Protein 1H4P (pdb70)

Organism: Saccharomyces cerevisiae (strain ATCC 204508 / S288c) (NCBI:txid559292)

Structure (mmCIF, N/CA/C/O backbone):
data_1H4P
#
_entry.id   1H4P
#
_cell.length_a   102.597
_cell.length_b   102.597
_cell.length_c   203.662
_cell.angle_alpha   90.00
_cell.angle_beta   90.00
_cell.angle_gamma   90.00
#
_symmetry.space_group_name_H-M   'P 41 21 2'
#
loop_
_entity.id
_entity.type
_entity.pdbx_description
1 polymer 'GLUCAN 1,3-BETA-GLUCOSIDASE I/II'
2 branched beta-D-mannopyranose-(1-2)-alpha-D-mannopyranose-(1-3)-[alpha-D-mannopyranose-(1-2)-beta-D-mannopyranose-(1-6)]alpha-D-mannopyranose-(1-6)-[beta-D-mannopyranose-(1-2)-beta-D-mannopyranose-(1-3)]beta-D-mannopyranose-(1-4)-2-acetamido-2-deoxy-beta-D-glucopyranose-(1-4)-2-acetamido-2-deoxy-beta-D-glucopyranose
3 branched beta-D-mannopyranose-(1-3)-[beta-D-mannopyranose-(1-6)]beta-D-mannopyranose-(1-4)-2-acetamido-2-deoxy-beta-D-glucopyranose-(1-4)-2-acetamido-2-deoxy-beta-D-glucopyranose
4 branched beta-D-mannopyranose-(1-2)-beta-D-mannopyranose-(1-3)-[beta-D-mannopyranose-(1-3)-[beta-D-mannopyranose-(1-6)]beta-D-mannopyranose-(1-6)]alpha-D-mannopyranose-(1-4)-2-acetamido-2-deoxy-beta-D-glucopyranose-(1-4)-2-acetamido-2-deoxy-beta-D-glucopyranose
5 branched 2-acetamido-2-deoxy-beta-D-glucopyranose-(1-4)-2-acetamido-2-deoxy-beta-D-glucopyranose
6 non-polymer GLYCEROL
7 water water
#
loop_
_atom_site.group_PDB
_atom_site.id
_atom_site.type_symbol
_atom_site.label_atom_id
_atom_site.label_alt_id
_atom_site.label_comp_id
_atom_site.label_asym_id
_atom_site.label_entity_id
_atom_site.label_seq_id
_atom_site.pdbx_PDB_ins_code
_atom_site.Cartn_x
_atom_site.Cartn_y
_atom_site.Cartn_z
_atom_site.occupancy
_atom_site.B_iso_or_equiv
_atom_site.auth_seq_id
_atom_site.auth_comp_id
_atom_site.auth_asym_id
_atom_site.auth_atom_id
_atom_site.pdbx_PDB_model_num
ATOM 1 N N . TYR A 1 1 ? 75.932 -9.527 -84.924 1.00 21.62 41 TYR A N 1
ATOM 2 C CA . TYR A 1 1 ? 76.530 -9.413 -83.562 1.00 21.63 41 TYR A CA 1
ATOM 3 C C . TYR A 1 1 ? 78.018 -9.073 -83.634 1.00 22.46 41 TYR A C 1
ATOM 4 O O . TYR A 1 1 ? 78.697 -9.392 -84.614 1.00 21.71 41 TYR A O 1
ATOM 13 N N . TYR A 1 2 ? 78.505 -8.410 -82.589 1.00 21.99 42 TYR A N 1
ATOM 14 C CA . TYR A 1 2 ? 79.911 -8.044 -82.455 1.00 22.48 42 TYR A CA 1
ATOM 15 C C . TYR A 1 2 ? 80.184 -7.908 -80.960 1.00 22.09 42 TYR A C 1
ATOM 16 O O . TYR A 1 2 ? 79.429 -7.251 -80.247 1.00 23.48 42 TYR A O 1
ATOM 25 N N . ASP A 1 3 ? 81.257 -8.533 -80.493 1.00 22.72 43 ASP A N 1
ATOM 26 C CA . ASP A 1 3 ? 81.629 -8.484 -79.079 1.00 23.64 43 ASP A CA 1
ATOM 27 C C . ASP A 1 3 ? 82.626 -7.343 -78.902 1.00 23.18 43 ASP A C 1
ATOM 28 O O . ASP A 1 3 ? 83.821 -7.514 -79.150 1.00 22.53 43 ASP A O 1
ATOM 33 N N . TYR A 1 4 ? 82.141 -6.182 -78.469 1.00 22.88 44 TYR A N 1
ATOM 34 C CA . TYR A 1 4 ? 83.019 -5.027 -78.312 1.00 22.56 44 TYR A CA 1
ATOM 35 C C . TYR A 1 4 ? 84.122 -5.143 -77.269 1.00 23.18 44 TYR A C 1
ATOM 36 O O . TYR A 1 4 ? 85.080 -4.370 -77.299 1.00 22.90 44 TYR A O 1
ATOM 45 N N . ASP A 1 5 ? 84.008 -6.097 -76.350 1.00 23.16 45 ASP A N 1
ATOM 46 C CA . ASP A 1 5 ? 85.062 -6.285 -75.358 1.00 24.66 45 ASP A CA 1
ATOM 47 C C . ASP A 1 5 ? 86.059 -7.340 -75.841 1.00 24.60 45 ASP A C 1
ATOM 48 O O . ASP A 1 5 ? 87.151 -7.479 -75.292 1.00 27.19 45 ASP A O 1
ATOM 53 N N . HIS A 1 6 ? 85.673 -8.084 -76.873 1.00 25.20 46 HIS A N 1
ATOM 54 C CA . HIS A 1 6 ? 86.536 -9.107 -77.464 1.00 26.42 46 HIS A CA 1
ATOM 55 C C . HIS A 1 6 ? 86.156 -9.193 -78.933 1.00 25.95 46 HIS A C 1
ATOM 56 O O . HIS A 1 6 ? 85.652 -10.217 -79.391 1.00 25.44 46 HIS A O 1
ATOM 63 N N . GLY A 1 7 ? 86.404 -8.106 -79.660 1.00 25.32 47 GLY A N 1
ATOM 64 C CA . GLY A 1 7 ? 86.046 -8.028 -81.067 1.00 24.51 47 GLY A CA 1
ATOM 65 C C . GLY A 1 7 ? 86.772 -8.918 -82.056 1.00 24.23 47 GLY A C 1
ATOM 66 O O . GLY A 1 7 ? 87.979 -9.130 -81.953 1.00 24.84 47 GLY A O 1
ATOM 67 N N . SER A 1 8 ? 86.029 -9.420 -83.037 1.00 23.75 48 SER A N 1
ATOM 68 C CA . SER A 1 8 ? 86.603 -10.292 -84.053 1.00 24.61 48 SER A CA 1
ATOM 69 C C . SER A 1 8 ? 87.667 -9.579 -84.890 1.00 25.27 48 SER A C 1
ATOM 70 O O . SER A 1 8 ? 88.430 -10.226 -85.606 1.00 24.17 48 SER A O 1
ATOM 73 N N . LEU A 1 9 ? 87.724 -8.251 -84.800 1.00 23.60 49 LEU A N 1
ATOM 74 C CA . LEU A 1 9 ? 88.727 -7.493 -85.547 1.00 22.73 49 LEU A CA 1
ATOM 75 C C . LEU A 1 9 ? 90.114 -7.746 -84.964 1.00 23.53 49 LEU A C 1
ATOM 76 O O . LEU A 1 9 ? 91.126 -7.482 -85.612 1.00 23.88 49 LEU A O 1
ATOM 81 N N . GLY A 1 10 ? 90.159 -8.256 -83.736 1.00 23.41 50 GLY A N 1
ATOM 82 C CA . GLY A 1 10 ? 91.432 -8.533 -83.096 1.00 24.23 50 GLY A CA 1
ATOM 83 C C . GLY A 1 10 ? 92.155 -7.280 -82.635 1.00 24.66 50 GLY A C 1
ATOM 84 O O . GLY A 1 10 ? 93.334 -7.315 -82.285 1.00 25.17 50 GLY A O 1
ATOM 85 N N . GLU A 1 11 ? 91.436 -6.165 -82.638 1.00 23.90 51 GLU A N 1
ATOM 86 C CA . GLU A 1 11 ? 91.982 -4.883 -82.219 1.00 23.18 51 GLU A CA 1
ATOM 87 C C . GLU A 1 11 ? 90.791 -4.013 -81.855 1.00 21.30 51 GLU A C 1
ATOM 88 O O . GLU A 1 11 ? 89.661 -4.312 -82.236 1.00 20.53 51 GLU A O 1
ATOM 94 N N . PRO A 1 12 ? 91.022 -2.932 -81.103 1.00 20.42 52 PRO A N 1
ATOM 95 C CA . PRO A 1 12 ? 89.874 -2.090 -80.755 1.00 19.81 52 PRO A CA 1
ATOM 96 C C . PRO A 1 12 ? 89.335 -1.346 -81.964 1.00 19.24 52 PRO A C 1
ATOM 97 O O . PRO A 1 12 ? 89.950 -1.347 -83.030 1.00 19.77 52 PRO A O 1
ATOM 101 N N . ILE A 1 13 ? 88.171 -0.734 -81.806 1.00 18.36 53 ILE A N 1
ATOM 102 C CA . ILE A 1 13 ? 87.585 0.036 -82.889 1.00 18.26 53 ILE A CA 1
ATOM 103 C C . ILE A 1 13 ? 88.498 1.232 -83.124 1.00 17.82 53 ILE A C 1
ATOM 104 O O . ILE A 1 13 ? 88.931 1.885 -82.176 1.00 17.37 53 ILE A O 1
ATOM 109 N N . ARG A 1 14 ? 88.801 1.492 -84.390 1.00 17.56 54 ARG A N 1
ATOM 110 C CA . ARG A 1 14 ? 89.642 2.615 -84.800 1.00 17.60 54 ARG A CA 1
ATOM 111 C C . ARG A 1 14 ? 88.906 3.175 -86.001 1.00 17.33 54 ARG A C 1
ATOM 112 O O . ARG A 1 14 ? 89.219 2.851 -87.148 1.00 16.95 54 ARG A O 1
ATOM 120 N N . GLY A 1 15 ? 87.907 4.008 -85.738 1.00 14.89 55 GLY A N 1
ATOM 121 C CA . GLY A 1 15 ? 87.126 4.527 -86.839 1.00 15.35 55 GLY A CA 1
ATOM 122 C C . GLY A 1 15 ? 87.129 6.014 -87.084 1.00 14.82 55 GLY A C 1
ATOM 123 O O . GLY A 1 15 ? 87.784 6.784 -86.391 1.00 14.21 55 GLY A O 1
ATOM 124 N N . VAL A 1 16 ? 86.388 6.406 -88.111 1.00 15.41 56 VAL A N 1
ATOM 125 C CA . VAL A 1 16 ? 86.262 7.809 -88.465 1.00 15.38 56 VAL A CA 1
ATOM 126 C C . VAL A 1 16 ? 84.790 8.096 -88.703 1.00 15.90 56 VAL A C 1
ATOM 127 O O . VAL A 1 16 ? 84.025 7.220 -89.130 1.00 17.03 56 VAL A O 1
ATOM 131 N N . ASN A 1 17 ? 84.397 9.326 -88.406 1.00 16.92 57 ASN A N 1
ATOM 132 C CA . ASN A 1 17 ? 83.025 9.761 -88.597 1.00 16.52 57 ASN A CA 1
ATOM 133 C C . ASN A 1 17 ? 82.861 10.379 -89.971 1.00 16.14 57 ASN A C 1
ATOM 134 O O . ASN A 1 17 ? 83.637 11.246 -90.373 1.00 15.81 57 ASN A O 1
ATOM 139 N N . ILE A 1 18 ? 81.843 9.919 -90.683 1.00 16.09 58 ILE A N 1
ATOM 140 C CA . ILE A 1 18 ? 81.530 10.415 -92.016 1.00 16.20 58 ILE A CA 1
ATOM 141 C C . ILE A 1 18 ? 80.607 11.598 -91.756 1.00 17.98 58 ILE A C 1
ATOM 142 O O . ILE A 1 18 ? 79.432 11.592 -92.134 1.00 16.65 58 ILE A O 1
ATOM 147 N N . GLY A 1 19 ? 81.166 12.612 -91.101 1.00 18.09 59 GLY A N 1
ATOM 148 C CA . GLY A 1 19 ? 80.399 13.786 -90.722 1.00 18.40 59 GLY A CA 1
ATOM 149 C C . GLY A 1 19 ? 80.064 14.811 -91.783 1.00 19.92 59 GLY A C 1
ATOM 150 O O . GLY A 1 19 ? 80.845 15.063 -92.704 1.00 18.54 59 GLY A O 1
ATOM 151 N N . GLY A 1 20 ? 78.879 15.403 -91.639 1.00 19.28 60 GLY A N 1
ATOM 152 C CA . GLY A 1 20 ? 78.429 16.435 -92.556 1.00 18.58 60 GLY A CA 1
ATOM 153 C C . GLY A 1 20 ? 78.035 15.963 -93.938 1.00 18.80 60 GLY A C 1
ATOM 154 O O . GLY A 1 20 ? 77.867 16.771 -94.847 1.00 19.01 60 GLY A O 1
ATOM 155 N N . TRP A 1 21 ? 77.872 14.658 -94.100 1.00 18.81 61 TRP A N 1
ATOM 156 C CA . TRP A 1 21 ? 77.508 14.113 -95.399 1.00 19.41 61 TRP A CA 1
ATOM 157 C C . TRP A 1 21 ? 75.994 14.035 -95.569 1.00 19.03 61 TRP A C 1
ATOM 158 O O . TRP A 1 21 ? 75.406 14.858 -96.268 1.00 19.01 61 TRP A O 1
ATOM 169 N N . LEU A 1 22 ? 75.364 13.062 -94.917 1.00 18.88 62 LEU A N 1
ATOM 170 C CA . LEU A 1 22 ? 73.917 12.892 -95.029 1.00 19.14 62 LEU A CA 1
ATOM 171 C C . LEU A 1 22 ? 73.126 13.790 -94.076 1.00 20.89 62 LEU A C 1
ATOM 172 O O . LEU A 1 22 ? 71.891 13.766 -94.056 1.00 20.52 62 LEU A O 1
ATOM 177 N N . LEU A 1 23 ? 73.850 14.576 -93.288 1.00 19.26 63 LEU A N 1
ATOM 178 C CA . LEU A 1 23 ? 73.257 15.534 -92.356 1.00 19.89 63 LEU A CA 1
ATOM 179 C C . LEU A 1 23 ? 74.245 16.698 -92.346 1.00 19.44 63 LEU A C 1
ATOM 180 O O . LEU A 1 23 ? 75.377 16.562 -91.878 1.00 19.26 63 LEU A O 1
ATOM 185 N N . LEU A 1 24 ? 73.816 17.837 -92.883 1.00 19.23 64 LEU A N 1
ATOM 186 C CA . LEU A 1 24 ? 74.674 19.017 -92.984 1.00 19.52 64 LEU A CA 1
ATOM 187 C C . LEU A 1 24 ? 75.065 19.690 -91.675 1.00 19.96 64 LEU A C 1
ATOM 188 O O . LEU A 1 24 ? 74.250 19.825 -90.763 1.00 19.22 64 LEU A O 1
ATOM 193 N N . GLU A 1 25 ? 76.323 20.112 -91.596 1.00 17.90 65 GLU A N 1
ATOM 194 C CA . GLU A 1 25 ? 76.831 20.833 -90.437 1.00 18.02 65 GLU A CA 1
ATOM 195 C C . GLU A 1 25 ? 77.653 21.991 -90.997 1.00 19.96 65 GLU A C 1
ATOM 196 O O . GLU A 1 25 ? 78.657 21.783 -91.684 1.00 18.37 65 GLU A O 1
ATOM 202 N N . PRO A 1 26 ? 77.210 23.232 -90.745 1.00 19.41 66 PRO A N 1
ATOM 203 C CA . PRO A 1 26 ? 77.902 24.424 -91.233 1.00 20.06 66 PRO A CA 1
ATOM 204 C C . PRO A 1 26 ? 79.421 24.475 -91.122 1.00 20.20 66 PRO A C 1
ATOM 205 O O . PRO A 1 26 ? 80.089 24.816 -92.097 1.00 20.93 66 PRO A O 1
ATOM 209 N N . TYR A 1 27 ? 79.987 24.140 -89.965 1.00 19.22 67 TYR A N 1
ATOM 210 C CA . TYR A 1 27 ? 81.438 24.236 -89.848 1.00 19.03 67 TYR A CA 1
ATOM 211 C C . TYR A 1 27 ? 82.199 23.206 -90.674 1.00 16.95 67 TYR A C 1
ATOM 212 O O . TYR A 1 27 ? 83.368 23.420 -91.000 1.00 17.07 67 TYR A O 1
ATOM 221 N N . ILE A 1 28 ? 81.540 22.101 -91.012 1.00 16.83 68 ILE A N 1
ATOM 222 C CA . ILE A 1 28 ? 82.166 21.047 -91.806 1.00 16.50 68 ILE A CA 1
ATOM 223 C C . ILE A 1 28 ? 82.143 21.426 -93.292 1.00 18.13 68 ILE A C 1
ATOM 224 O O . ILE A 1 28 ? 83.144 21.256 -93.990 1.00 18.67 68 ILE A O 1
ATOM 229 N N . THR A 1 29 ? 81.009 21.934 -93.777 1.00 17.26 69 THR A N 1
ATOM 230 C CA . THR A 1 29 ? 80.912 22.377 -95.178 1.00 18.30 69 THR A CA 1
ATOM 231 C C . THR A 1 29 ? 80.374 23.805 -95.203 1.00 18.08 69 THR A C 1
ATOM 232 O O . THR A 1 29 ? 79.237 24.049 -95.608 1.00 18.89 69 THR A O 1
ATOM 236 N N . PRO A 1 30 ? 81.198 24.773 -94.777 1.00 19.27 70 PRO A N 1
ATOM 237 C CA . PRO A 1 30 ? 80.756 26.169 -94.761 1.00 19.25 70 PRO A CA 1
ATOM 238 C C . PRO A 1 30 ? 80.333 26.763 -96.106 1.00 20.18 70 PRO A C 1
ATOM 239 O O . PRO A 1 30 ? 79.471 27.646 -96.144 1.00 20.53 70 PRO A O 1
ATOM 243 N N . SER A 1 31 ? 80.906 26.274 -97.206 1.00 18.13 71 SER A N 1
ATOM 244 C CA . SER A 1 31 ? 80.563 26.814 -98.520 1.00 19.07 71 SER A CA 1
ATOM 245 C C . SER A 1 31 ? 79.082 26.656 -98.855 1.00 19.23 71 SER A C 1
ATOM 246 O O . SER A 1 31 ? 78.515 27.492 -99.559 1.00 20.69 71 SER A O 1
ATOM 249 N N . LEU A 1 32 ? 78.455 25.590 -98.358 1.00 19.26 72 LEU A N 1
ATOM 250 C CA . LEU A 1 32 ? 77.039 25.363 -98.630 1.00 19.22 72 LEU A CA 1
ATOM 251 C C . LEU A 1 32 ? 76.177 26.438 -97.977 1.00 18.82 72 LEU A C 1
ATOM 252 O O . LEU A 1 32 ? 75.104 26.777 -98.473 1.00 21.02 72 LEU A O 1
ATOM 257 N N . PHE A 1 33 ? 76.659 26.974 -96.866 1.00 19.26 73 PHE A N 1
ATOM 258 C CA . PHE A 1 33 ? 75.932 28.004 -96.149 1.00 20.21 73 PHE A CA 1
ATOM 259 C C . PHE A 1 33 ? 76.397 29.400 -96.546 1.00 21.57 73 PHE A C 1
ATOM 260 O O . PHE A 1 33 ? 75.599 30.337 -96.581 1.00 22.73 73 PHE A O 1
ATOM 268 N N . GLU A 1 34 ? 77.680 29.538 -96.868 1.00 20.70 74 GLU A N 1
ATOM 269 C CA . GLU A 1 34 ? 78.200 30.828 -97.305 1.00 20.98 74 GLU A CA 1
ATOM 270 C C . GLU A 1 34 ? 77.530 31.212 -98.627 1.00 21.47 74 GLU A C 1
ATOM 271 O O . GLU A 1 34 ? 77.525 32.379 -99.027 1.00 21.91 74 GLU A O 1
ATOM 277 N N . ALA A 1 35 ? 76.958 30.222 -99.304 1.00 23.71 75 ALA A N 1
ATOM 278 C CA . ALA A 1 35 ? 76.285 30.450 -100.578 1.00 22.97 75 ALA A CA 1
ATOM 279 C C . ALA A 1 35 ? 75.072 31.359 -100.414 1.00 24.95 75 ALA A C 1
ATOM 280 O O . ALA A 1 35 ? 74.611 31.969 -101.383 1.00 24.63 75 ALA A O 1
ATOM 282 N N . PHE A 1 36 ? 74.561 31.445 -99.188 1.00 23.54 76 PHE A N 1
ATOM 283 C CA . PHE A 1 36 ? 73.390 32.270 -98.892 1.00 25.30 76 PHE A CA 1
ATOM 284 C C . PHE A 1 36 ? 73.718 33.708 -98.510 1.00 25.33 76 PHE A C 1
ATOM 285 O O . PHE A 1 36 ? 72.832 34.560 -98.502 1.00 25.27 76 PHE A O 1
ATOM 293 N N . ARG A 1 37 ? 74.978 33.976 -98.182 1.00 26.19 77 ARG A N 1
ATOM 294 C CA . ARG A 1 37 ? 75.383 35.322 -97.785 1.00 27.90 77 ARG A CA 1
ATOM 295 C C . ARG A 1 37 ? 75.188 36.329 -98.915 1.00 29.45 77 ARG A C 1
ATOM 296 O O . ARG A 1 37 ? 75.650 36.114 -100.035 1.00 29.05 77 ARG A O 1
ATOM 304 N N . THR A 1 38 ? 74.497 37.425 -98.616 1.00 31.21 78 THR A N 1
ATOM 305 C CA . THR A 1 38 ? 74.254 38.465 -99.611 1.00 33.21 78 THR A CA 1
ATOM 306 C C . THR A 1 38 ? 74.994 39.742 -99.240 1.00 35.49 78 THR A C 1
ATOM 307 O O . THR A 1 38 ? 75.172 40.630 -100.073 1.00 37.50 78 THR A O 1
ATOM 311 N N . ASN A 1 39 ? 75.419 39.828 -97.984 1.00 37.52 79 ASN A N 1
ATOM 312 C CA . ASN A 1 39 ? 76.163 40.982 -97.496 1.00 40.90 79 ASN A CA 1
ATOM 313 C C . ASN A 1 39 ? 77.414 40.461 -96.791 1.00 40.82 79 ASN A C 1
ATOM 314 O O . ASN A 1 39 ? 77.324 39.735 -95.800 1.00 39.48 79 ASN A O 1
ATOM 319 N N . ASP A 1 40 ? 78.581 40.829 -97.310 1.00 41.55 80 ASP A N 1
ATOM 320 C CA . ASP A 1 40 ? 79.846 40.373 -96.741 1.00 42.57 80 ASP A CA 1
ATOM 321 C C . ASP A 1 40 ? 80.065 40.894 -95.327 1.00 42.73 80 ASP A C 1
ATOM 322 O O . ASP A 1 40 ? 81.001 40.479 -94.644 1.00 43.45 80 ASP A O 1
ATOM 327 N N . ASP A 1 41 ? 79.186 41.787 -94.885 1.00 43.14 81 ASP A N 1
ATOM 328 C CA . ASP A 1 41 ? 79.308 42.388 -93.563 1.00 43.74 81 ASP A CA 1
ATOM 329 C C . ASP A 1 41 ? 78.447 41.758 -92.462 1.00 43.16 81 ASP A C 1
ATOM 330 O O . ASP A 1 41 ? 78.637 42.058 -91.281 1.00 42.95 81 ASP A O 1
ATOM 335 N N . ASN A 1 42 ? 77.504 40.894 -92.831 1.00 40.88 82 ASN A N 1
ATOM 336 C CA . ASN A 1 42 ? 76.650 40.256 -91.829 1.00 40.21 82 ASN A CA 1
ATOM 337 C C . ASN A 1 42 ? 76.153 38.881 -92.265 1.00 39.00 82 ASN A C 1
ATOM 338 O O . ASN A 1 42 ? 76.237 38.527 -93.440 1.00 38.50 82 ASN A O 1
ATOM 343 N N . ASP A 1 43 ? 75.623 38.117 -91.311 1.00 38.49 83 ASP A N 1
ATOM 344 C CA . ASP A 1 43 ? 75.129 36.770 -91.588 1.00 38.08 83 ASP A CA 1
ATOM 345 C C . ASP A 1 43 ? 73.634 36.693 -91.893 1.00 37.40 83 ASP A C 1
ATOM 346 O O . ASP A 1 43 ? 73.049 35.609 -91.866 1.00 36.82 83 ASP A O 1
ATOM 351 N N . GLU A 1 44 ? 73.016 37.831 -92.192 1.00 36.47 84 GLU A N 1
ATOM 352 C CA . GLU A 1 44 ? 71.591 37.852 -92.493 1.00 35.60 84 GLU A CA 1
ATOM 353 C C . GLU A 1 44 ? 71.251 37.001 -93.715 1.00 33.45 84 GLU A C 1
ATOM 354 O O . GLU A 1 44 ? 71.846 37.160 -94.784 1.00 32.86 84 GLU A O 1
ATOM 360 N N . GLY A 1 45 ? 70.294 36.093 -93.547 1.00 29.92 85 GLY A N 1
ATOM 361 C CA . GLY A 1 45 ? 69.882 35.239 -94.646 1.00 28.09 85 GLY A CA 1
ATOM 362 C C . GLY A 1 45 ? 70.576 33.888 -94.681 1.00 25.76 85 GLY A C 1
ATOM 363 O O . GLY A 1 45 ? 70.180 33.012 -95.444 1.00 26.33 85 GLY A O 1
ATOM 364 N N . ILE A 1 46 ? 71.606 33.710 -93.861 1.00 24.61 86 ILE A N 1
ATOM 365 C CA . ILE A 1 46 ? 72.328 32.437 -93.835 1.00 23.85 86 ILE A CA 1
ATOM 366 C C . ILE A 1 46 ? 71.619 31.436 -92.921 1.00 24.00 86 ILE A C 1
ATOM 367 O O . ILE A 1 46 ? 71.455 31.684 -91.725 1.00 23.59 86 ILE A O 1
ATOM 372 N N . PRO A 1 47 ? 71.188 30.291 -93.476 1.00 25.07 87 PRO A N 1
ATOM 373 C CA . PRO A 1 47 ? 70.498 29.265 -92.682 1.00 24.92 87 PRO A CA 1
ATOM 374 C C . PRO A 1 47 ? 71.454 28.750 -91.611 1.00 24.80 87 PRO A C 1
ATOM 375 O O . PRO A 1 47 ? 72.667 28.729 -91.828 1.00 24.30 87 PRO A O 1
ATOM 379 N N . VAL A 1 48 ? 70.918 28.325 -90.470 1.00 24.10 88 VAL A N 1
ATOM 380 C CA . VAL A 1 48 ? 71.762 27.833 -89.384 1.00 22.36 88 VAL A CA 1
ATOM 381 C C . VAL A 1 48 ? 71.791 26.309 -89.265 1.00 21.34 88 VAL A C 1
ATOM 382 O O . VAL A 1 48 ? 72.515 25.766 -88.432 1.00 22.92 88 VAL A O 1
ATOM 386 N N . ASP A 1 49 ? 71.013 25.623 -90.094 1.00 20.65 89 ASP A N 1
ATOM 387 C CA . ASP A 1 49 ? 70.958 24.164 -90.068 1.00 20.93 89 ASP A CA 1
ATOM 388 C C . ASP A 1 49 ? 70.336 23.638 -91.356 1.00 21.12 89 ASP A C 1
ATOM 389 O O . ASP A 1 49 ? 69.871 24.420 -92.185 1.00 21.20 89 ASP A O 1
ATOM 394 N N . GLU A 1 50 ? 70.320 22.319 -91.531 1.00 20.81 90 GLU A N 1
ATOM 395 C CA . GLU A 1 50 ? 69.759 21.756 -92.754 1.00 22.03 90 GLU A CA 1
ATOM 396 C C . GLU A 1 50 ? 68.262 22.016 -92.880 1.00 22.78 90 GLU A C 1
ATOM 397 O O . GLU A 1 50 ? 67.733 22.121 -93.989 1.00 20.95 90 GLU A O 1
ATOM 403 N N . TYR A 1 51 ? 67.585 22.115 -91.741 1.00 22.87 91 TYR A N 1
ATOM 404 C CA . TYR A 1 51 ? 66.153 22.379 -91.728 1.00 23.00 91 TYR A CA 1
ATOM 405 C C . TYR A 1 51 ? 65.878 23.667 -92.497 1.00 22.12 91 TYR A C 1
ATOM 406 O O . TYR A 1 51 ? 65.077 23.686 -93.431 1.00 22.15 91 TYR A O 1
ATOM 415 N N . HIS A 1 52 ? 66.568 24.733 -92.115 1.00 22.72 92 HIS A N 1
ATOM 416 C CA . HIS A 1 52 ? 66.388 26.030 -92.754 1.00 23.84 92 HIS A CA 1
ATOM 417 C C . HIS A 1 52 ? 67.069 26.139 -94.113 1.00 23.00 92 HIS A C 1
ATOM 418 O O . HIS A 1 52 ? 66.695 26.971 -94.940 1.00 22.37 92 HIS A O 1
ATOM 425 N N . PHE A 1 53 ? 68.069 25.297 -94.347 1.00 22.53 93 PHE A N 1
ATOM 426 C CA . PHE A 1 53 ? 68.749 25.283 -95.637 1.00 22.61 93 PHE A CA 1
ATOM 427 C C . PHE A 1 53 ? 67.690 24.859 -96.655 1.00 22.61 93 PHE A C 1
ATOM 428 O O . PHE A 1 53 ? 67.567 25.444 -97.732 1.00 22.55 93 PHE A O 1
ATOM 436 N N . CYS A 1 54 ? 66.901 23.853 -96.293 1.00 22.92 94 CYS A N 1
ATOM 437 C CA . CYS A 1 54 ? 65.851 23.360 -97.176 1.00 24.27 94 CYS A CA 1
ATOM 438 C C . CYS A 1 54 ? 64.695 24.355 -97.261 1.00 25.08 94 CYS A C 1
ATOM 439 O O . CYS A 1 54 ? 64.203 24.656 -98.346 1.00 25.55 94 CYS A O 1
ATOM 442 N N . GLN A 1 55 ? 64.269 24.860 -96.109 1.00 26.73 95 GLN A N 1
ATOM 443 C CA . GLN A 1 55 ? 63.175 25.825 -96.056 1.00 27.89 95 GLN A CA 1
ATOM 444 C C . GLN A 1 55 ? 63.452 27.040 -96.944 1.00 27.42 95 GLN A C 1
ATOM 445 O O . GLN A 1 55 ? 62.608 27.439 -97.750 1.00 27.68 95 GLN A O 1
ATOM 451 N N . TYR A 1 56 ? 64.640 27.618 -96.800 1.00 27.04 96 TYR A N 1
ATOM 452 C CA . TYR A 1 56 ? 65.026 28.795 -97.576 1.00 27.02 96 TYR A CA 1
ATOM 453 C C . TYR A 1 56 ? 65.057 28.569 -99.086 1.00 27.49 96 TYR A C 1
ATOM 454 O O . TYR A 1 56 ? 64.547 29.385 -99.855 1.00 26.53 96 TYR A O 1
ATOM 463 N N . LEU A 1 57 ? 65.660 27.464 -99.513 1.00 25.62 97 LEU A N 1
ATOM 464 C CA . LEU A 1 57 ? 65.771 27.175 -100.938 1.00 25.68 97 LEU A CA 1
ATOM 465 C C . LEU A 1 57 ? 64.503 26.640 -101.581 1.00 26.13 97 LEU A C 1
ATOM 466 O O . LEU A 1 57 ? 64.234 26.911 -102.749 1.00 24.61 97 LEU A O 1
ATOM 471 N N . GLY A 1 58 ? 63.725 25.882 -100.821 1.00 26.25 98 GLY A N 1
ATOM 472 C CA . GLY A 1 58 ? 62.525 25.290 -101.379 1.00 26.88 98 GLY A CA 1
ATOM 473 C C . GLY A 1 58 ? 62.903 23.892 -101.835 1.00 28.67 98 GLY A C 1
ATOM 474 O O . GLY A 1 58 ? 64.071 23.623 -102.112 1.00 27.68 98 GLY A O 1
ATOM 475 N N . LYS A 1 59 ? 61.919 23.005 -101.921 1.00 28.07 99 LYS A N 1
ATOM 476 C CA . LYS A 1 59 ? 62.150 21.616 -102.313 1.00 30.82 99 LYS A CA 1
ATOM 477 C C . LYS A 1 59 ? 63.053 21.367 -103.520 1.00 30.81 99 LYS A C 1
ATOM 478 O O . LYS A 1 59 ? 64.056 20.656 -103.411 1.00 31.33 99 LYS A O 1
ATOM 484 N N . ASP A 1 60 ? 62.697 21.936 -104.668 1.00 30.58 100 ASP A N 1
ATOM 485 C CA . ASP A 1 60 ? 63.469 21.726 -105.891 1.00 31.00 100 ASP A CA 1
ATOM 486 C C . ASP A 1 60 ? 64.938 22.120 -105.801 1.00 29.96 100 ASP A C 1
ATOM 487 O O . ASP A 1 60 ? 65.819 21.319 -106.105 1.00 29.24 100 ASP A O 1
ATOM 492 N N . LEU A 1 61 ? 65.194 23.356 -105.391 1.00 29.49 101 LEU A N 1
ATOM 493 C CA . LEU A 1 61 ? 66.556 23.857 -105.284 1.00 30.05 101 LEU A CA 1
ATOM 494 C C . LEU A 1 61 ? 67.344 23.141 -104.187 1.00 28.47 101 LEU A C 1
ATOM 495 O O . LEU A 1 61 ? 68.546 22.902 -104.330 1.00 26.80 101 LEU A O 1
ATOM 500 N N . ALA A 1 62 ? 66.671 22.810 -103.090 1.00 26.73 102 ALA A N 1
ATOM 501 C CA . ALA A 1 62 ? 67.331 22.120 -101.987 1.00 25.83 102 ALA A CA 1
ATOM 502 C C . ALA A 1 62 ? 67.755 20.735 -102.453 1.00 25.89 102 ALA A C 1
ATOM 503 O O . ALA A 1 62 ? 68.854 20.272 -102.142 1.00 24.45 102 ALA A O 1
ATOM 505 N N . LYS A 1 63 ? 66.884 20.084 -103.216 1.00 25.40 103 LYS A N 1
ATOM 506 C CA . LYS A 1 63 ? 67.163 18.747 -103.725 1.00 27.11 103 LYS A CA 1
ATOM 507 C C . LYS A 1 63 ? 68.369 18.712 -104.668 1.00 26.56 103 LYS A C 1
ATOM 508 O O . LYS A 1 63 ? 69.262 17.874 -104.513 1.00 25.96 103 LYS A O 1
ATOM 514 N N . SER A 1 64 ? 68.401 19.616 -105.641 1.00 26.23 104 SER A N 1
ATOM 515 C CA . SER A 1 64 ? 69.508 19.634 -106.587 1.00 26.34 104 SER A CA 1
ATOM 516 C C . SER A 1 64 ? 70.843 19.920 -105.901 1.00 25.91 104 SER A C 1
ATOM 517 O O . SER A 1 64 ? 71.849 19.270 -106.198 1.00 24.26 104 SER A O 1
ATOM 520 N N . ARG A 1 65 ? 70.860 20.870 -104.970 1.00 24.53 105 ARG A N 1
ATOM 521 C CA . ARG A 1 65 ? 72.103 21.177 -104.272 1.00 24.24 105 ARG A CA 1
ATOM 522 C C . ARG A 1 65 ? 72.532 20.039 -103.364 1.00 23.61 105 ARG A C 1
ATOM 523 O O . ARG A 1 65 ? 73.719 19.729 -103.266 1.00 23.19 105 ARG A O 1
ATOM 531 N N . LEU A 1 66 ? 71.571 19.417 -102.689 1.00 22.18 106 LEU A N 1
ATOM 532 C CA . LEU A 1 66 ? 71.898 18.310 -101.804 1.00 21.20 106 LEU A CA 1
ATOM 533 C C . LEU A 1 66 ? 72.406 17.128 -102.614 1.00 21.09 106 LEU A C 1
ATOM 534 O O . LEU A 1 66 ? 73.358 16.461 -102.213 1.00 19.19 106 LEU A O 1
ATOM 539 N N . GLN A 1 67 ? 71.779 16.876 -103.762 1.00 22.21 107 GLN A N 1
ATOM 540 C CA . GLN A 1 67 ? 72.201 15.774 -104.621 1.00 23.42 107 GLN A CA 1
ATOM 541 C C . GLN A 1 67 ? 73.651 15.957 -105.071 1.00 23.70 107 GLN A C 1
ATOM 542 O O . GLN A 1 67 ? 74.416 14.993 -105.131 1.00 21.94 107 GLN A O 1
ATOM 548 N N . SER A 1 68 ? 74.026 17.193 -105.388 1.00 22.79 108 SER A N 1
ATOM 549 C CA . SER A 1 68 ? 75.397 17.473 -105.812 1.00 23.28 108 SER A CA 1
ATOM 550 C C . SER A 1 68 ? 76.339 17.189 -104.652 1.00 22.62 108 SER A C 1
ATOM 551 O O . SER A 1 68 ? 77.406 16.601 -104.829 1.00 23.87 108 SER A O 1
ATOM 554 N N . HIS A 1 69 ? 75.930 17.610 -103.463 1.00 21.81 109 HIS A N 1
ATOM 555 C CA . HIS A 1 69 ? 76.711 17.406 -102.254 1.00 19.16 109 HIS A CA 1
ATOM 556 C C . HIS A 1 69 ? 76.825 15.921 -101.888 1.00 19.40 109 HIS A C 1
ATOM 557 O O . HIS A 1 69 ? 77.930 15.413 -101.672 1.00 17.77 109 HIS A O 1
ATOM 564 N N . TRP A 1 70 ? 75.699 15.216 -101.822 1.00 18.50 110 TRP A N 1
ATOM 565 C CA . TRP A 1 70 ? 75.743 13.802 -101.453 1.00 18.31 110 TRP A CA 1
ATOM 566 C C . TRP A 1 70 ? 76.571 12.966 -102.417 1.00 19.05 110 TRP A C 1
ATOM 567 O O . TRP A 1 70 ? 77.301 12.072 -102.002 1.00 19.29 110 TRP A O 1
ATOM 578 N N . SER A 1 71 ? 76.458 13.263 -103.704 1.00 19.72 111 SER A N 1
ATOM 579 C CA . SER A 1 71 ? 77.181 12.505 -104.714 1.00 19.48 111 SER A CA 1
ATOM 580 C C . SER A 1 71 ? 78.672 12.812 -104.811 1.00 19.91 111 SER A C 1
ATOM 581 O O . SER A 1 71 ? 79.397 12.106 -105.516 1.00 19.15 111 SER A O 1
ATOM 584 N N . THR A 1 72 ? 79.139 13.845 -104.114 1.00 18.69 112 THR A N 1
ATOM 585 C CA . THR A 1 72 ? 80.558 14.196 -104.186 1.00 18.99 112 THR A CA 1
ATOM 586 C C . THR A 1 72 ? 81.338 14.324 -102.879 1.00 19.57 112 THR A C 1
ATOM 587 O O . THR A 1 72 ? 82.518 13.970 -102.829 1.00 17.73 112 THR A O 1
ATOM 591 N N . PHE A 1 73 ? 80.706 14.817 -101.819 1.00 17.76 113 PHE A N 1
ATOM 592 C CA . PHE A 1 73 ? 81.444 15.005 -100.578 1.00 17.43 113 PHE A CA 1
ATOM 593 C C . PHE A 1 73 ? 82.157 13.730 -100.132 1.00 17.76 113 PHE A C 1
ATOM 594 O O . PHE A 1 73 ? 83.275 13.786 -99.625 1.00 15.88 113 PHE A O 1
ATOM 602 N N . TYR A 1 74 ? 81.509 12.586 -100.337 1.00 18.23 114 TYR A N 1
ATOM 603 C CA . TYR A 1 74 ? 82.100 11.287 -100.024 1.00 17.82 114 TYR A CA 1
ATOM 604 C C . TYR A 1 74 ? 81.828 10.349 -101.189 1.00 17.91 114 TYR A C 1
ATOM 605 O O . TYR A 1 74 ? 80.709 10.285 -101.685 1.00 18.30 114 TYR A O 1
ATOM 614 N N . GLN A 1 75 ? 82.862 9.643 -101.637 1.00 19.16 115 GLN A N 1
ATOM 615 C CA . GLN A 1 75 ? 82.728 8.681 -102.724 1.00 19.54 115 GLN A CA 1
ATOM 616 C C . GLN A 1 75 ? 83.512 7.435 -102.314 1.00 20.22 115 GLN A C 1
ATOM 617 O O . GLN A 1 75 ? 84.173 7.440 -101.272 1.00 19.20 115 GLN A O 1
ATOM 623 N N . GLU A 1 76 ? 83.454 6.366 -103.108 1.00 19.29 116 GLU A N 1
ATOM 624 C CA . GLU A 1 76 ? 84.174 5.159 -102.713 1.00 20.48 116 GLU A CA 1
ATOM 625 C C . GLU A 1 76 ? 85.652 5.433 -102.459 1.00 18.65 116 GLU A C 1
ATOM 626 O O . GLU A 1 76 ? 86.255 4.835 -101.568 1.00 19.06 116 GLU A O 1
ATOM 632 N N . GLN A 1 77 ? 86.227 6.337 -103.247 1.00 18.20 117 GLN A N 1
ATOM 633 C CA . GLN A 1 77 ? 87.632 6.712 -103.106 1.00 18.55 117 GLN A CA 1
ATOM 634 C C . GLN A 1 77 ? 87.980 7.023 -101.643 1.00 17.56 117 GLN A C 1
ATOM 635 O O . GLN A 1 77 ? 89.022 6.599 -101.134 1.00 15.59 117 GLN A O 1
ATOM 641 N N . ASP A 1 78 ? 87.106 7.768 -100.970 1.00 17.50 118 ASP A N 1
ATOM 642 C CA . ASP A 1 78 ? 87.329 8.121 -99.572 1.00 17.06 118 ASP A CA 1
ATOM 643 C C . ASP A 1 78 ? 87.445 6.879 -98.697 1.00 17.17 118 ASP A C 1
ATOM 644 O O . ASP A 1 78 ? 88.317 6.795 -97.826 1.00 17.00 118 ASP A O 1
ATOM 649 N N . PHE A 1 79 ? 86.564 5.910 -98.923 1.00 15.36 119 PHE A N 1
ATOM 650 C CA . PHE A 1 79 ? 86.587 4.692 -98.124 1.00 15.49 119 PHE A CA 1
ATOM 651 C C . PHE A 1 79 ? 87.836 3.856 -98.364 1.00 14.81 119 PHE A C 1
ATOM 652 O O . PHE A 1 79 ? 88.315 3.170 -97.459 1.00 14.37 119 PHE A O 1
ATOM 660 N N . ALA A 1 80 ? 88.371 3.915 -99.579 1.00 15.62 120 ALA A N 1
ATOM 661 C CA . ALA A 1 80 ? 89.596 3.190 -99.885 1.00 16.10 120 ALA A CA 1
ATOM 662 C C . ALA A 1 80 ? 90.731 3.873 -99.120 1.00 16.41 120 ALA A C 1
ATOM 663 O O . ALA A 1 80 ? 91.608 3.208 -98.556 1.00 17.37 120 ALA A O 1
ATOM 665 N N . ASN A 1 81 ? 90.719 5.205 -99.108 1.00 17.35 121 ASN A N 1
ATOM 666 C CA . ASN A 1 81 ? 91.747 5.957 -98.394 1.00 17.40 121 ASN A CA 1
ATOM 667 C C . ASN A 1 81 ? 91.678 5.628 -96.903 1.00 17.88 121 ASN A C 1
ATOM 668 O O . ASN A 1 81 ? 92.701 5.357 -96.268 1.00 16.46 121 ASN A O 1
ATOM 673 N N . ILE A 1 82 ? 90.467 5.648 -96.353 1.00 15.54 122 ILE A N 1
ATOM 674 C CA . ILE A 1 82 ? 90.264 5.335 -94.941 1.00 15.16 122 ILE A CA 1
ATOM 675 C C . ILE A 1 82 ? 90.881 3.981 -94.599 1.00 16.51 122 ILE A C 1
ATOM 676 O O . ILE A 1 82 ? 91.650 3.867 -93.644 1.00 16.27 122 ILE A O 1
ATOM 681 N N . ALA A 1 83 ? 90.562 2.958 -95.391 1.00 17.26 123 ALA A N 1
ATOM 682 C CA . ALA A 1 83 ? 91.105 1.623 -95.145 1.00 17.83 123 ALA A CA 1
ATOM 683 C C . ALA A 1 83 ? 92.630 1.587 -95.261 1.00 18.35 123 ALA A C 1
ATOM 684 O O . ALA A 1 83 ? 93.304 0.900 -94.486 1.00 17.32 123 ALA A O 1
ATOM 686 N N . SER A 1 84 ? 93.170 2.328 -96.226 1.00 18.50 124 SER A N 1
ATOM 687 C CA . SER A 1 84 ? 94.613 2.364 -96.442 1.00 18.66 124 SER A CA 1
ATOM 688 C C . SER A 1 84 ? 95.350 2.989 -95.262 1.00 19.71 124 SER A C 1
ATOM 689 O O . SER A 1 84 ? 96.544 2.751 -95.068 1.00 19.67 124 SER A O 1
ATOM 692 N N . GLN A 1 85 ? 94.632 3.780 -94.472 1.00 17.51 125 GLN A N 1
ATOM 693 C CA . GLN A 1 85 ? 95.222 4.448 -93.323 1.00 16.92 125 GLN A CA 1
ATOM 694 C C . GLN A 1 85 ? 95.101 3.662 -92.008 1.00 18.24 125 GLN A C 1
ATOM 695 O O . GLN A 1 85 ? 95.472 4.154 -90.946 1.00 17.23 125 GLN A O 1
ATOM 701 N N . GLY A 1 86 ? 94.600 2.429 -92.090 1.00 17.42 126 GLY A N 1
ATOM 702 C CA . GLY A 1 86 ? 94.504 1.592 -90.901 1.00 18.20 126 GLY A CA 1
ATOM 703 C C . GLY A 1 86 ? 93.201 1.567 -90.125 1.00 17.87 126 GLY A C 1
ATOM 704 O O . GLY A 1 86 ? 93.016 0.710 -89.254 1.00 18.12 126 GLY A O 1
ATOM 705 N N . PHE A 1 87 ? 92.302 2.498 -90.421 1.00 14.64 127 PHE A N 1
ATOM 706 C CA . PHE A 1 87 ? 91.020 2.551 -89.730 1.00 15.24 127 PHE A CA 1
ATOM 707 C C . PHE A 1 87 ? 90.235 1.282 -90.045 1.00 15.95 127 PHE A C 1
ATOM 708 O O . PHE A 1 87 ? 90.379 0.709 -91.126 1.00 15.94 127 PHE A O 1
ATOM 716 N N . ASN A 1 88 ? 89.407 0.838 -89.104 1.00 15.98 128 ASN A N 1
ATOM 717 C CA . ASN A 1 88 ? 88.635 -0.380 -89.317 1.00 16.29 128 ASN A CA 1
ATOM 718 C C . ASN A 1 88 ? 87.130 -0.170 -89.289 1.00 16.33 128 ASN A C 1
ATOM 719 O O . ASN A 1 88 ? 86.367 -1.127 -89.435 1.00 17.25 128 ASN A O 1
ATOM 724 N N . LEU A 1 89 ? 86.692 1.072 -89.114 1.00 15.92 129 LEU A N 1
ATOM 725 C CA . LEU A 1 89 ? 85.261 1.344 -89.062 1.00 17.26 129 LEU A CA 1
ATOM 726 C C . LEU A 1 89 ? 84.887 2.767 -89.450 1.00 16.40 129 LEU A C 1
ATOM 727 O O . LEU A 1 89 ? 85.688 3.692 -89.320 1.00 17.20 129 LEU A O 1
ATOM 732 N N . VAL A 1 90 ? 83.663 2.920 -89.944 1.00 18.16 130 VAL A N 1
ATOM 733 C CA . VAL A 1 90 ? 83.127 4.224 -90.309 1.00 16.57 130 VAL A CA 1
ATOM 734 C C . VAL A 1 90 ? 81.778 4.362 -89.602 1.00 17.24 130 VAL A C 1
ATOM 735 O O . VAL A 1 90 ? 81.011 3.396 -89.520 1.00 15.52 130 VAL A O 1
ATOM 739 N N . ARG A 1 91 ? 81.512 5.549 -89.067 1.00 17.40 131 ARG A N 1
ATOM 740 C CA . ARG A 1 91 ? 80.255 5.846 -88.378 1.00 17.41 131 ARG A CA 1
ATOM 741 C C . ARG A 1 91 ? 79.522 6.805 -89.309 1.00 16.87 131 ARG A C 1
ATOM 742 O O . ARG A 1 91 ? 80.049 7.862 -89.649 1.00 17.56 131 ARG A O 1
ATOM 750 N N . ILE A 1 92 ? 78.313 6.433 -89.727 1.00 16.44 132 ILE A N 1
ATOM 751 C CA . ILE A 1 92 ? 77.555 7.251 -90.666 1.00 17.20 132 ILE A CA 1
ATOM 752 C C . ILE A 1 92 ? 76.284 7.889 -90.113 1.00 17.91 132 ILE A C 1
ATOM 753 O O . ILE A 1 92 ? 75.272 7.218 -89.915 1.00 18.97 132 ILE A O 1
ATOM 758 N N . PRO A 1 93 ? 76.324 9.201 -89.857 1.00 18.17 133 PRO A N 1
ATOM 759 C CA . PRO A 1 93 ? 75.140 9.887 -89.334 1.00 18.79 133 PRO A CA 1
ATOM 760 C C . PRO A 1 93 ? 74.097 10.047 -90.439 1.00 20.12 133 PRO A C 1
ATOM 761 O O . PRO A 1 93 ? 74.446 10.249 -91.603 1.00 17.96 133 PRO A O 1
ATOM 765 N N . ILE A 1 94 ? 72.819 9.941 -90.077 1.00 19.41 134 ILE A N 1
ATOM 766 C CA . ILE A 1 94 ? 71.733 10.137 -91.036 1.00 19.62 134 ILE A CA 1
ATOM 767 C C . ILE A 1 94 ? 70.554 10.682 -90.234 1.00 19.31 134 ILE A C 1
ATOM 768 O O . ILE A 1 94 ? 70.395 10.347 -89.059 1.00 20.52 134 ILE A O 1
ATOM 773 N N . GLY A 1 95 ? 69.756 11.547 -90.852 1.00 19.72 135 GLY A N 1
ATOM 774 C CA . GLY A 1 95 ? 68.624 12.130 -90.150 1.00 20.69 135 GLY A CA 1
ATOM 775 C C . GLY A 1 95 ? 67.352 11.333 -90.333 1.00 21.91 135 GLY A C 1
ATOM 776 O O . GLY A 1 95 ? 67.229 10.566 -91.287 1.00 21.70 135 GLY A O 1
ATOM 777 N N . TYR A 1 96 ? 66.395 11.510 -89.425 1.00 22.13 136 TYR A N 1
ATOM 778 C CA . TYR A 1 96 ? 65.137 10.777 -89.524 1.00 21.90 136 TYR A CA 1
ATOM 779 C C . TYR A 1 96 ? 64.418 11.136 -90.820 1.00 21.22 136 TYR A C 1
ATOM 780 O O . TYR A 1 96 ? 63.766 10.292 -91.429 1.00 22.02 136 TYR A O 1
ATOM 789 N N . TRP A 1 97 ? 64.556 12.390 -91.244 1.00 22.27 137 TRP A N 1
ATOM 790 C CA . TRP A 1 97 ? 63.895 12.875 -92.453 1.00 22.15 137 TRP A CA 1
ATOM 791 C C . TRP A 1 97 ? 64.316 12.158 -93.736 1.00 23.21 137 TRP A C 1
ATOM 792 O O . TRP A 1 97 ? 63.670 12.294 -94.774 1.00 24.36 137 TRP A O 1
ATOM 803 N N . ALA A 1 98 ? 65.397 11.392 -93.676 1.00 21.95 138 ALA A N 1
ATOM 804 C CA . ALA A 1 98 ? 65.833 10.662 -94.860 1.00 22.58 138 ALA A CA 1
ATOM 805 C C . ALA A 1 98 ? 64.785 9.591 -95.156 1.00 23.34 138 ALA A C 1
ATOM 806 O O . ALA A 1 98 ? 64.554 9.226 -96.311 1.00 21.68 138 ALA A O 1
ATOM 808 N N . PHE A 1 99 ? 64.138 9.109 -94.098 1.00 22.13 139 PHE A N 1
ATOM 809 C CA . PHE A 1 99 ? 63.149 8.048 -94.234 1.00 25.51 139 PHE A CA 1
ATOM 810 C C . PHE A 1 99 ? 61.684 8.466 -94.113 1.00 26.64 139 PHE A C 1
ATOM 811 O O . PHE A 1 99 ? 60.816 7.884 -94.764 1.00 27.08 139 PHE A O 1
ATOM 819 N N . GLN A 1 100 ? 61.409 9.467 -93.285 1.00 27.28 140 GLN A N 1
ATOM 820 C CA . GLN A 1 100 ? 60.035 9.915 -93.084 1.00 29.17 140 GLN A CA 1
ATOM 821 C C . GLN A 1 100 ? 60.042 11.366 -92.621 1.00 29.07 140 GLN A C 1
ATOM 822 O O . GLN A 1 100 ? 60.864 11.751 -91.797 1.00 30.96 140 GLN A O 1
ATOM 828 N N . ILE A 1 101 ? 59.128 12.174 -93.148 1.00 29.34 141 ILE A N 1
ATOM 829 C CA . ILE A 1 101 ? 59.072 13.580 -92.765 1.00 30.08 141 ILE A CA 1
ATOM 830 C C . ILE A 1 101 ? 57.736 13.973 -92.148 1.00 30.75 141 ILE A C 1
ATOM 831 O O . ILE A 1 101 ? 56.703 13.360 -92.424 1.00 30.57 141 ILE A O 1
ATOM 836 N N . LEU A 1 102 ? 57.774 14.994 -91.301 1.00 31.38 142 LEU A N 1
ATOM 837 C CA . LEU A 1 102 ? 56.570 15.504 -90.663 1.00 32.60 142 LEU A CA 1
ATOM 838 C C . LEU A 1 102 ? 55.813 16.242 -91.755 1.00 33.98 142 LEU A C 1
ATOM 839 O O . LEU A 1 102 ? 56.414 16.688 -92.734 1.00 32.14 142 LEU A O 1
ATOM 844 N N . ASP A 1 103 ? 54.501 16.372 -91.593 1.00 35.69 143 ASP A N 1
ATOM 845 C CA . ASP A 1 103 ? 53.681 17.054 -92.585 1.00 36.79 143 ASP A CA 1
ATOM 846 C C . ASP A 1 103 ? 54.233 18.419 -92.978 1.00 35.85 143 ASP A C 1
ATOM 847 O O . ASP A 1 103 ? 54.157 18.808 -94.141 1.00 36.86 143 ASP A O 1
ATOM 852 N N . ASP A 1 104 ? 54.800 19.142 -92.018 1.00 35.57 144 ASP A N 1
ATOM 853 C CA . ASP A 1 104 ? 55.332 20.467 -92.307 1.00 35.43 144 ASP A CA 1
ATOM 854 C C . ASP A 1 104 ? 56.857 20.546 -92.403 1.00 33.53 144 ASP A C 1
ATOM 855 O O . ASP A 1 104 ? 57.429 21.634 -92.308 1.00 32.84 144 ASP A O 1
ATOM 860 N N . ASP A 1 105 ? 57.515 19.405 -92.594 1.00 31.97 145 ASP A N 1
ATOM 861 C CA . ASP A 1 105 ? 58.976 19.386 -92.717 1.00 29.32 145 ASP A CA 1
ATOM 862 C C . ASP A 1 105 ? 59.425 19.887 -94.087 1.00 28.83 145 ASP A C 1
ATOM 863 O O . ASP A 1 105 ? 58.834 19.540 -95.109 1.00 29.43 145 ASP A O 1
ATOM 868 N N . PRO A 1 106 ? 60.482 20.715 -94.125 1.00 28.18 146 PRO A N 1
ATOM 869 C CA . PRO A 1 106 ? 60.999 21.247 -95.391 1.00 26.58 146 PRO A CA 1
ATOM 870 C C . PRO A 1 106 ? 62.063 20.324 -96.002 1.00 26.70 146 PRO A C 1
ATOM 871 O O . PRO A 1 106 ? 62.429 20.463 -97.171 1.00 24.23 146 PRO A O 1
ATOM 875 N N . TYR A 1 107 ? 62.534 19.371 -95.201 1.00 26.12 147 TYR A N 1
ATOM 876 C CA . TYR A 1 107 ? 63.564 18.417 -95.617 1.00 26.12 147 TYR A CA 1
ATOM 877 C C . TYR A 1 107 ? 63.347 17.680 -96.936 1.00 26.77 147 TYR A C 1
ATOM 878 O O . TYR A 1 107 ? 62.216 17.372 -97.316 1.00 27.10 147 TYR A O 1
ATOM 887 N N . VAL A 1 108 ? 64.453 17.393 -97.622 1.00 25.67 148 VAL A N 1
ATOM 888 C CA . VAL A 1 108 ? 64.427 16.612 -98.851 1.00 24.46 148 VAL A CA 1
ATOM 889 C C . VAL A 1 108 ? 64.528 15.195 -98.293 1.00 24.47 148 VAL A C 1
ATOM 890 O O . VAL A 1 108 ? 65.375 14.918 -97.442 1.00 24.67 148 VAL A O 1
ATOM 894 N N . SER A 1 109 ? 63.668 14.301 -98.759 1.00 23.93 149 SER A N 1
ATOM 895 C CA . SER A 1 109 ? 63.649 12.943 -98.238 1.00 25.07 149 SER A CA 1
ATOM 896 C C . SER A 1 109 ? 63.652 11.873 -99.317 1.00 25.30 149 SER A C 1
ATOM 897 O O . SER A 1 109 ? 63.452 12.166 -100.498 1.00 26.85 149 SER A O 1
ATOM 900 N N . GLY A 1 110 ? 63.894 10.632 -98.900 1.00 24.85 150 GLY A N 1
ATOM 901 C CA . GLY A 1 110 ? 63.878 9.508 -99.820 1.00 25.11 150 GLY A CA 1
ATOM 902 C C . GLY A 1 110 ? 65.076 9.280 -100.718 1.00 26.10 150 GLY A C 1
ATOM 903 O O . GLY A 1 110 ? 65.080 8.326 -101.493 1.00 26.31 150 GLY A O 1
ATOM 904 N N . LEU A 1 111 ? 66.097 10.126 -100.618 1.00 26.23 151 LEU A N 1
ATOM 905 C CA . LEU A 1 111 ? 67.277 9.974 -101.462 1.00 26.62 151 LEU A CA 1
ATOM 906 C C . LEU A 1 111 ? 68.534 9.577 -100.690 1.00 25.70 151 LEU A C 1
ATOM 907 O O . LEU A 1 111 ? 69.457 8.994 -101.262 1.00 25.45 151 LEU A O 1
ATOM 912 N N . GLN A 1 112 ? 68.563 9.880 -99.395 1.00 23.52 152 GLN A N 1
ATOM 913 C CA . GLN A 1 112 ? 69.728 9.580 -98.565 1.00 22.42 152 GLN A CA 1
ATOM 914 C C . GLN A 1 112 ? 69.976 8.092 -98.306 1.00 23.23 152 GLN A C 1
ATOM 915 O O . GLN A 1 112 ? 71.121 7.668 -98.133 1.00 23.08 152 GLN A O 1
ATOM 921 N N . GLU A 1 113 ? 68.911 7.297 -98.281 1.00 21.61 153 GLU A N 1
ATOM 922 C CA . GLU A 1 113 ? 69.047 5.869 -98.030 1.00 21.03 153 GLU A CA 1
ATOM 923 C C . GLU A 1 113 ? 69.899 5.198 -99.105 1.00 20.89 153 GLU A C 1
ATOM 924 O O . GLU A 1 113 ? 70.678 4.297 -98.808 1.00 20.00 153 GLU A O 1
ATOM 930 N N . SER A 1 114 ? 69.749 5.636 -100.353 1.00 20.98 154 SER A N 1
ATOM 931 C CA . SER A 1 114 ? 70.531 5.072 -101.449 1.00 22.92 154 SER A CA 1
ATOM 932 C C . SER A 1 114 ? 72.027 5.276 -101.203 1.00 22.60 154 SER A C 1
ATOM 933 O O . SER A 1 114 ? 72.831 4.369 -101.419 1.00 22.04 154 SER A O 1
ATOM 936 N N . TYR A 1 115 ? 72.395 6.476 -100.766 1.00 21.19 155 TYR A N 1
ATOM 937 C CA . TYR A 1 115 ? 73.794 6.780 -100.490 1.00 21.84 155 TYR A CA 1
ATOM 938 C C . TYR A 1 115 ? 74.286 5.985 -99.289 1.00 20.39 155 TYR A C 1
ATOM 939 O O . TYR A 1 115 ? 75.426 5.521 -99.273 1.00 18.89 155 TYR A O 1
ATOM 948 N N . LEU A 1 116 ? 73.429 5.830 -98.281 1.00 20.40 156 LEU A N 1
ATOM 949 C CA . LEU A 1 116 ? 73.806 5.069 -97.093 1.00 19.60 156 LEU A CA 1
ATOM 950 C C . LEU A 1 116 ? 74.128 3.638 -97.509 1.00 20.14 156 LEU A C 1
ATOM 951 O O . LEU A 1 116 ? 75.138 3.069 -97.087 1.00 18.45 156 LEU A O 1
ATOM 956 N N . ASP A 1 117 ? 73.267 3.057 -98.344 1.00 19.51 157 ASP A N 1
ATOM 957 C CA . ASP A 1 117 ? 73.483 1.696 -98.815 1.00 19.63 157 ASP A CA 1
ATOM 958 C C . ASP A 1 117 ? 74.763 1.597 -99.646 1.00 20.50 157 ASP A C 1
ATOM 959 O O . ASP A 1 117 ? 75.496 0.609 -99.547 1.00 18.69 157 ASP A O 1
ATOM 964 N N . GLN A 1 118 ? 75.030 2.613 -100.463 1.00 20.40 158 GLN A N 1
ATOM 965 C CA . GLN A 1 118 ? 76.241 2.610 -101.283 1.00 21.10 158 GLN A CA 1
ATOM 966 C C . GLN A 1 118 ? 77.467 2.623 -100.382 1.00 19.15 158 GLN A C 1
ATOM 967 O O . GLN A 1 118 ? 78.426 1.884 -100.613 1.00 20.43 158 GLN A O 1
ATOM 973 N N . ALA A 1 119 ? 77.431 3.467 -99.355 1.00 18.14 159 ALA A N 1
ATOM 974 C CA . ALA A 1 119 ? 78.542 3.568 -98.414 1.00 18.84 159 ALA A CA 1
ATOM 975 C C . ALA A 1 119 ? 78.763 2.249 -97.675 1.00 18.94 159 ALA A C 1
ATOM 976 O O . ALA A 1 119 ? 79.897 1.868 -97.409 1.00 19.52 159 ALA A O 1
ATOM 978 N N . ILE A 1 120 ? 77.686 1.547 -97.336 1.00 19.02 160 ILE A N 1
ATOM 979 C CA . ILE A 1 120 ? 77.845 0.271 -96.653 1.00 19.90 160 ILE A CA 1
ATOM 980 C C . ILE A 1 120 ? 78.533 -0.688 -97.618 1.00 19.71 160 ILE A C 1
ATOM 981 O O . ILE A 1 120 ? 79.367 -1.497 -97.216 1.00 19.35 160 ILE A O 1
ATOM 986 N N . GLY A 1 121 ? 78.190 -0.580 -98.897 1.00 19.21 161 GLY A N 1
ATOM 987 C CA . GLY A 1 121 ? 78.817 -1.427 -99.896 1.00 20.88 161 GLY A CA 1
ATOM 988 C C . GLY A 1 121 ? 80.292 -1.081 -100.030 1.00 20.93 161 GLY A C 1
ATOM 989 O O . GLY A 1 121 ? 81.145 -1.970 -100.118 1.00 21.17 161 GLY A O 1
ATOM 990 N N . TRP A 1 122 ? 80.601 0.214 -100.045 1.00 20.93 162 TRP A N 1
ATOM 991 C CA . TRP A 1 122 ? 81.991 0.648 -100.151 1.00 19.23 162 TRP A CA 1
ATOM 992 C C . TRP A 1 122 ? 82.771 0.145 -98.945 1.00 20.10 162 TRP A C 1
ATOM 993 O O . TRP A 1 122 ? 83.931 -0.245 -99.063 1.00 20.05 162 TRP A O 1
ATOM 1004 N N . ALA A 1 123 ? 82.129 0.158 -97.778 1.00 19.10 163 ALA A N 1
ATOM 1005 C CA . ALA A 1 123 ? 82.776 -0.307 -96.555 1.00 20.54 163 ALA A CA 1
ATOM 1006 C C . ALA A 1 123 ? 83.100 -1.798 -96.663 1.00 20.58 163 ALA A C 1
ATOM 1007 O O . ALA A 1 123 ? 84.216 -2.226 -96.356 1.00 20.70 163 ALA A O 1
ATOM 1009 N N . ARG A 1 124 ? 82.125 -2.591 -97.099 1.00 21.21 164 ARG A N 1
ATOM 1010 C CA . ARG A 1 124 ? 82.348 -4.027 -97.238 1.00 22.90 164 ARG A CA 1
ATOM 1011 C C . ARG A 1 124 ? 83.479 -4.239 -98.237 1.00 22.69 164 ARG A C 1
ATOM 1012 O O . ARG A 1 124 ? 84.380 -5.051 -98.015 1.00 22.13 164 ARG A O 1
ATOM 1020 N N . ASN A 1 125 ? 83.409 -3.489 -99.333 1.00 22.56 165 ASN A N 1
ATOM 1021 C CA . ASN A 1 125 ? 84.398 -3.519 -100.407 1.00 23.37 165 ASN A CA 1
ATOM 1022 C C . ASN A 1 125 ? 85.816 -3.330 -99.873 1.00 23.04 165 ASN A C 1
ATOM 1023 O O . ASN A 1 125 ? 86.766 -3.945 -100.367 1.00 23.34 165 ASN A O 1
ATOM 1028 N N . ASN A 1 126 ? 85.952 -2.467 -98.867 1.00 19.64 166 ASN A N 1
ATOM 1029 C CA . ASN A 1 126 ? 87.252 -2.147 -98.277 1.00 20.01 166 ASN A CA 1
ATOM 1030 C C . ASN A 1 126 ? 87.510 -2.705 -96.881 1.00 20.87 166 ASN A C 1
ATOM 1031 O O . ASN A 1 126 ? 88.347 -2.181 -96.141 1.00 21.91 166 ASN A O 1
ATOM 1036 N N . SER A 1 127 ? 86.795 -3.764 -96.525 1.00 21.77 167 SER A N 1
ATOM 1037 C CA . SER A 1 127 ? 86.967 -4.399 -95.226 1.00 22.68 167 SER A CA 1
ATOM 1038 C C . SER A 1 127 ? 86.845 -3.407 -94.075 1.00 23.31 167 SER A C 1
ATOM 1039 O O . SER A 1 127 ? 87.710 -3.351 -93.196 1.00 25.01 167 SER A O 1
ATOM 1042 N N . LEU A 1 128 ? 85.777 -2.618 -94.100 1.00 19.39 168 LEU A N 1
ATOM 1043 C CA . LEU A 1 128 ? 85.522 -1.642 -93.049 1.00 18.67 168 LEU A CA 1
ATOM 1044 C C . LEU A 1 128 ? 84.190 -1.972 -92.387 1.00 19.07 168 LEU A C 1
ATOM 1045 O O . LEU A 1 128 ? 83.235 -2.358 -93.067 1.00 20.08 168 LEU A O 1
ATOM 1050 N N . LYS A 1 129 ? 84.135 -1.838 -91.065 1.00 18.23 169 LYS A N 1
ATOM 1051 C CA . LYS A 1 129 ? 82.902 -2.081 -90.323 1.00 18.31 169 LYS A CA 1
ATOM 1052 C C . LYS A 1 129 ? 82.092 -0.786 -90.358 1.00 19.44 169 LYS A C 1
ATOM 1053 O O . LYS A 1 129 ? 82.628 0.273 -90.699 1.00 18.88 169 LYS A O 1
ATOM 1059 N N . VAL A 1 130 ? 80.813 -0.865 -89.992 1.00 18.00 170 VAL A N 1
ATOM 1060 C CA . VAL A 1 130 ? 79.930 0.299 -90.036 1.00 18.54 170 VAL A CA 1
ATOM 1061 C C . VAL A 1 130 ? 78.982 0.441 -88.850 1.00 19.71 170 VAL A C 1
ATOM 1062 O O . VAL A 1 130 ? 78.522 -0.546 -88.277 1.00 21.18 170 VAL A O 1
ATOM 1066 N N . TRP A 1 131 ? 78.704 1.692 -88.504 1.00 20.15 171 TRP A N 1
ATOM 1067 C CA . TRP A 1 131 ? 77.737 2.035 -87.473 1.00 20.45 171 TRP A CA 1
ATOM 1068 C C . TRP A 1 131 ? 76.728 2.913 -88.218 1.00 20.42 171 TRP A C 1
ATOM 1069 O O . TRP A 1 131 ? 77.120 3.903 -88.836 1.00 18.74 171 TRP A O 1
ATOM 1080 N N . VAL A 1 132 ? 75.451 2.539 -88.209 1.00 18.48 172 VAL A N 1
ATOM 1081 C CA . VAL A 1 132 ? 74.437 3.384 -88.823 1.00 19.12 172 VAL A CA 1
ATOM 1082 C C . VAL A 1 132 ? 73.987 4.209 -87.621 1.00 20.47 172 VAL A C 1
ATOM 1083 O O . VAL A 1 132 ? 73.541 3.658 -86.608 1.00 19.95 172 VAL A O 1
ATOM 1087 N N . ASP A 1 133 ? 74.122 5.523 -87.725 1.00 18.82 173 ASP A N 1
ATOM 1088 C CA . ASP A 1 133 ? 73.792 6.415 -86.621 1.00 19.81 173 ASP A CA 1
ATOM 1089 C C . ASP A 1 133 ? 72.629 7.365 -86.904 1.00 20.62 173 ASP A C 1
ATOM 1090 O O . ASP A 1 133 ? 72.730 8.244 -87.760 1.00 18.58 173 ASP A O 1
ATOM 1095 N N . LEU A 1 134 ? 71.508 7.163 -86.207 1.00 20.60 174 LEU A N 1
ATOM 1096 C CA . LEU A 1 134 ? 70.351 8.045 -86.374 1.00 21.43 174 LEU A CA 1
ATOM 1097 C C . LEU A 1 134 ? 70.764 9.283 -85.592 1.00 21.46 174 LEU A C 1
ATOM 1098 O O . LEU A 1 134 ? 70.677 9.325 -84.363 1.00 22.61 174 LEU A O 1
ATOM 1103 N N . HIS A 1 135 ? 71.215 10.287 -86.336 1.00 22.00 175 HIS A N 1
ATOM 1104 C CA . HIS A 1 135 ? 71.766 11.532 -85.809 1.00 20.52 175 HIS A CA 1
ATOM 1105 C C . HIS A 1 135 ? 70.789 12.678 -85.554 1.00 21.28 175 HIS A C 1
ATOM 1106 O O . HIS A 1 135 ? 71.166 13.688 -84.955 1.00 20.74 175 HIS A O 1
ATOM 1113 N N . GLY A 1 136 ? 69.552 12.533 -86.020 1.00 20.93 176 GLY A N 1
ATOM 1114 C CA . GLY A 1 136 ? 68.566 13.584 -85.828 1.00 21.22 176 GLY A CA 1
ATOM 1115 C C . GLY A 1 136 ? 67.164 13.031 -85.657 1.00 21.97 176 GLY A C 1
ATOM 1116 O O . GLY A 1 136 ? 66.732 12.163 -86.417 1.00 19.02 176 GLY A O 1
ATOM 1117 N N . ALA A 1 137 ? 66.454 13.539 -84.655 1.00 23.66 177 ALA A N 1
ATOM 1118 C CA . ALA A 1 137 ? 65.094 13.094 -84.372 1.00 24.26 177 ALA A CA 1
ATOM 1119 C C . ALA A 1 137 ? 64.092 14.217 -84.630 1.00 24.20 177 ALA A C 1
ATOM 1120 O O . ALA A 1 137 ? 64.436 15.398 -84.576 1.00 24.70 177 ALA A O 1
ATOM 1122 N N . ALA A 1 138 ? 62.850 13.844 -84.912 1.00 24.74 178 ALA A N 1
ATOM 1123 C CA . ALA A 1 138 ? 61.805 14.829 -85.164 1.00 25.96 178 ALA A CA 1
ATOM 1124 C C . ALA A 1 138 ? 61.706 15.778 -83.974 1.00 26.25 178 ALA A C 1
ATOM 1125 O O . ALA A 1 138 ? 61.582 15.336 -82.830 1.00 27.80 178 ALA A O 1
ATOM 1127 N N . GLY A 1 139 ? 61.776 17.079 -84.249 1.00 26.24 179 GLY A N 1
ATOM 1128 C CA . GLY A 1 139 ? 61.692 18.077 -83.196 1.00 26.34 179 GLY A CA 1
ATOM 1129 C C . GLY A 1 139 ? 63.011 18.320 -82.491 1.00 27.61 179 GLY A C 1
ATOM 1130 O O . GLY A 1 139 ? 63.108 19.187 -81.619 1.00 27.25 179 GLY A O 1
ATOM 1131 N N . SER A 1 140 ? 64.024 17.544 -82.876 1.00 25.97 180 SER A N 1
ATOM 1132 C CA . SER A 1 140 ? 65.371 17.622 -82.312 1.00 25.46 180 SER A CA 1
ATOM 1133 C C . SER A 1 140 ? 65.495 17.080 -80.896 1.00 27.37 180 SER A C 1
ATOM 1134 O O . SER A 1 140 ? 64.676 17.373 -80.014 1.00 28.25 180 SER A O 1
ATOM 1137 N N . GLN A 1 141 ? 66.544 16.292 -80.692 1.00 25.25 181 GLN A N 1
ATOM 1138 C CA . GLN A 1 141 ? 66.830 15.678 -79.408 1.00 23.94 181 GLN A CA 1
ATOM 1139 C C . GLN A 1 141 ? 67.834 16.494 -78.598 1.00 22.92 181 GLN A C 1
ATOM 1140 O O . GLN A 1 141 ? 68.124 16.152 -77.457 1.00 24.41 181 GLN A O 1
ATOM 1146 N N . ASN A 1 142 ? 68.356 17.580 -79.169 1.00 22.25 182 ASN A N 1
ATOM 1147 C CA . ASN A 1 142 ? 69.355 18.369 -78.454 1.00 21.32 182 ASN A CA 1
ATOM 1148 C C . ASN A 1 142 ? 69.463 19.853 -78.787 1.00 20.10 182 ASN A C 1
ATOM 1149 O O . ASN A 1 142 ? 70.243 20.565 -78.157 1.00 21.34 182 ASN A O 1
ATOM 1154 N N . GLY A 1 143 ? 68.713 20.320 -79.777 1.00 21.09 183 GLY A N 1
ATOM 1155 C CA . GLY A 1 143 ? 68.779 21.727 -80.129 1.00 22.10 183 GLY A CA 1
ATOM 1156 C C . GLY A 1 143 ? 70.101 22.141 -80.755 1.00 23.88 183 GLY A C 1
ATOM 1157 O O . GLY A 1 143 ? 70.393 23.333 -80.853 1.00 23.45 183 GLY A O 1
ATOM 1158 N N . PHE A 1 144 ? 70.915 21.165 -81.155 1.00 22.29 184 PHE A N 1
ATOM 1159 C CA . PHE A 1 144 ? 72.198 21.470 -81.797 1.00 23.47 184 PHE A CA 1
ATOM 1160 C C . PHE A 1 144 ? 71.962 21.553 -83.299 1.00 21.66 184 PHE A C 1
ATOM 1161 O O . PHE A 1 144 ? 71.039 20.927 -83.812 1.00 20.74 184 PHE A O 1
ATOM 1169 N N . ASP A 1 145 ? 72.790 22.309 -84.017 1.00 22.32 185 ASP A N 1
ATOM 1170 C CA . ASP A 1 145 ? 72.595 22.380 -85.457 1.00 22.51 185 ASP A CA 1
ATOM 1171 C C . ASP A 1 145 ? 72.849 21.008 -86.084 1.00 22.19 185 ASP A C 1
ATOM 1172 O O . ASP A 1 145 ? 72.293 20.685 -87.135 1.00 21.75 185 ASP A O 1
ATOM 1177 N N . ASN A 1 146 ? 73.654 20.184 -85.422 1.00 21.37 186 ASN A N 1
ATOM 1178 C CA . ASN A 1 146 ? 73.944 18.858 -85.962 1.00 21.50 186 ASN A CA 1
ATOM 1179 C C . ASN A 1 146 ? 72.793 17.861 -85.816 1.00 22.39 186 ASN A C 1
ATOM 1180 O O . ASN A 1 146 ? 72.929 16.695 -86.187 1.00 19.65 186 ASN A O 1
ATOM 1185 N N . SER A 1 147 ? 71.657 18.309 -85.276 1.00 21.24 187 SER A N 1
ATOM 1186 C CA . SER A 1 147 ? 70.500 17.420 -85.154 1.00 21.68 187 SER A CA 1
ATOM 1187 C C . SER A 1 147 ? 69.602 17.707 -86.349 1.00 20.56 187 SER A C 1
ATOM 1188 O O . SER A 1 147 ? 68.641 16.981 -86.618 1.00 20.61 187 SER A O 1
ATOM 1191 N N . GLY A 1 148 ? 69.937 18.775 -87.066 1.00 21.17 188 GLY A N 1
ATOM 1192 C CA . GLY A 1 148 ? 69.152 19.185 -88.214 1.00 21.40 188 GLY A CA 1
ATOM 1193 C C . GLY A 1 148 ? 68.343 20.428 -87.885 1.00 22.33 188 GLY A C 1
ATOM 1194 O O . GLY A 1 148 ? 68.130 21.285 -88.745 1.00 23.32 188 GLY A O 1
ATOM 1195 N N . LEU A 1 149 ? 67.913 20.534 -86.628 1.00 23.64 189 LEU A N 1
ATOM 1196 C CA . LEU A 1 149 ? 67.103 21.665 -86.173 1.00 24.20 189 LEU A CA 1
ATOM 1197 C C . LEU A 1 149 ? 67.663 22.286 -84.898 1.00 24.86 189 LEU A C 1
ATOM 1198 O O . LEU A 1 149 ? 67.522 21.729 -83.807 1.00 25.31 189 LEU A O 1
ATOM 1203 N N . ARG A 1 150 ? 68.288 23.449 -85.032 1.00 23.70 190 ARG A N 1
ATOM 1204 C CA . ARG A 1 150 ? 68.876 24.121 -83.880 1.00 25.04 190 ARG A CA 1
ATOM 1205 C C . ARG A 1 150 ? 67.804 24.769 -82.998 1.00 25.18 190 ARG A C 1
ATOM 1206 O O . ARG A 1 150 ? 66.750 25.173 -83.484 1.00 24.70 190 ARG A O 1
ATOM 1214 N N . ASP A 1 151 ? 68.088 24.840 -81.702 1.00 26.69 191 ASP A N 1
ATOM 1215 C CA . ASP A 1 151 ? 67.209 25.476 -80.720 1.00 28.99 191 ASP A CA 1
ATOM 1216 C C . ASP A 1 151 ? 65.794 24.932 -80.551 1.00 29.26 191 ASP A C 1
ATOM 1217 O O . ASP A 1 151 ? 64.863 25.685 -80.258 1.00 30.18 191 ASP A O 1
ATOM 1222 N N . SER A 1 152 ? 65.635 23.628 -80.736 1.00 29.80 192 SER A N 1
ATOM 1223 C CA . SER A 1 152 ? 64.345 22.971 -80.556 1.00 29.71 192 SER A CA 1
ATOM 1224 C C . SER A 1 152 ? 64.662 21.735 -79.720 1.00 30.08 192 SER A C 1
ATOM 1225 O O . SER A 1 152 ? 65.725 21.133 -79.886 1.00 27.16 192 SER A O 1
ATOM 1228 N N . TYR A 1 153 ? 63.761 21.367 -78.813 1.00 30.34 193 TYR A N 1
ATOM 1229 C CA . TYR A 1 153 ? 63.992 20.212 -77.948 1.00 30.01 193 TYR A CA 1
ATOM 1230 C C . TYR A 1 153 ? 62.726 19.387 -77.755 1.00 30.12 193 TYR A C 1
ATOM 1231 O O . TYR A 1 153 ? 62.429 18.948 -76.643 1.00 30.73 193 TYR A O 1
ATOM 1240 N N . LYS A 1 154 ? 61.998 19.148 -78.841 1.00 30.51 194 LYS A N 1
ATOM 1241 C CA . LYS A 1 154 ? 60.742 18.407 -78.763 1.00 31.49 194 LYS A CA 1
ATOM 1242 C C . LYS A 1 154 ? 60.817 16.924 -79.123 1.00 31.14 194 LYS A C 1
ATOM 1243 O O . LYS A 1 154 ? 59.815 16.317 -79.494 1.00 32.29 194 LYS A O 1
ATOM 1249 N N . PHE A 1 155 ? 62.007 16.348 -78.995 1.00 30.99 195 PHE A N 1
ATOM 1250 C CA . PHE A 1 155 ? 62.246 14.935 -79.285 1.00 30.66 195 PHE A CA 1
ATOM 1251 C C . PHE A 1 155 ? 61.232 13.986 -78.636 1.00 31.24 195 PHE A C 1
ATOM 1252 O O . PHE A 1 155 ? 60.623 13.156 -79.311 1.00 28.76 195 PHE A O 1
ATOM 1260 N N . LEU A 1 156 ? 61.047 14.119 -77.328 1.00 32.52 196 LEU A N 1
ATOM 1261 C CA . LEU A 1 156 ? 60.140 13.241 -76.599 1.00 34.12 196 LEU A CA 1
ATOM 1262 C C . LEU A 1 156 ? 58.650 13.557 -76.694 1.00 35.44 196 LEU A C 1
ATOM 1263 O O . LEU A 1 156 ? 57.828 12.860 -76.095 1.00 35.51 196 LEU A O 1
ATOM 1268 N N . GLU A 1 157 ? 58.298 14.599 -77.441 1.00 36.49 197 GLU A N 1
ATOM 1269 C CA . GLU A 1 157 ? 56.892 14.951 -77.618 1.00 38.94 197 GLU A CA 1
ATOM 1270 C C . GLU A 1 157 ? 56.258 13.784 -78.375 1.00 38.45 197 GLU A C 1
ATOM 1271 O O . GLU A 1 157 ? 56.677 13.460 -79.483 1.00 38.78 197 GLU A O 1
ATOM 1277 N N . ASP A 1 158 ? 55.254 13.155 -77.769 1.00 38.19 198 ASP A N 1
ATOM 1278 C CA . ASP A 1 158 ? 54.586 11.997 -78.359 1.00 37.39 198 ASP A CA 1
ATOM 1279 C C . ASP A 1 158 ? 54.436 12.013 -79.879 1.00 36.06 198 ASP A C 1
ATOM 1280 O O . ASP A 1 158 ? 54.731 11.020 -80.548 1.00 34.82 198 ASP A O 1
ATOM 1285 N N . SER A 1 159 ? 53.975 13.134 -80.422 1.00 34.00 199 SER A N 1
ATOM 1286 C CA . SER A 1 159 ? 53.774 13.260 -81.860 1.00 34.24 199 SER A CA 1
ATOM 1287 C C . SER A 1 159 ? 55.066 13.030 -82.648 1.00 32.87 199 SER A C 1
ATOM 1288 O O . SER A 1 159 ? 55.092 12.269 -83.617 1.00 31.69 199 SER A O 1
ATOM 1291 N N . ASN A 1 160 ? 56.135 13.693 -82.227 1.00 32.15 200 ASN A N 1
ATOM 1292 C CA . ASN A 1 160 ? 57.423 13.557 -82.895 1.00 30.47 200 ASN A CA 1
ATOM 1293 C C . ASN A 1 160 ? 58.036 12.186 -82.653 1.00 30.55 200 ASN A C 1
ATOM 1294 O O . ASN A 1 160 ? 58.441 11.498 -83.593 1.00 29.08 200 ASN A O 1
ATOM 1299 N N . LEU A 1 161 ? 58.093 11.794 -81.385 1.00 29.42 201 LEU A N 1
ATOM 1300 C CA . LEU A 1 161 ? 58.662 10.511 -80.999 1.00 30.29 201 LEU A CA 1
ATOM 1301 C C . LEU A 1 161 ? 58.052 9.361 -81.790 1.00 30.35 201 LEU A C 1
ATOM 1302 O O . LEU A 1 161 ? 58.721 8.368 -82.080 1.00 31.29 201 LEU A O 1
ATOM 1307 N N . ALA A 1 162 ? 56.780 9.494 -82.144 1.00 29.74 202 ALA A N 1
ATOM 1308 C CA . ALA A 1 162 ? 56.098 8.454 -82.902 1.00 29.31 202 ALA A CA 1
ATOM 1309 C C . ALA A 1 162 ? 56.749 8.289 -84.272 1.00 29.68 202 ALA A C 1
ATOM 1310 O O . ALA A 1 162 ? 56.915 7.170 -84.768 1.00 27.73 202 ALA A O 1
ATOM 1312 N N . VAL A 1 163 ? 57.118 9.411 -84.877 1.00 29.25 203 VAL A N 1
ATOM 1313 C CA . VAL A 1 163 ? 57.755 9.395 -86.187 1.00 30.23 203 VAL A CA 1
ATOM 1314 C C . VAL A 1 163 ? 59.180 8.864 -86.079 1.00 28.62 203 VAL A C 1
ATOM 1315 O O . VAL A 1 163 ? 59.582 7.984 -86.840 1.00 29.94 203 VAL A O 1
ATOM 1319 N N . THR A 1 164 ? 59.937 9.394 -85.125 1.00 27.55 204 THR A N 1
ATOM 1320 C CA . THR A 1 164 ? 61.315 8.961 -84.937 1.00 26.08 204 THR A CA 1
ATOM 1321 C C . THR A 1 164 ? 61.358 7.467 -84.651 1.00 26.47 204 THR A C 1
ATOM 1322 O O . THR A 1 164 ? 62.226 6.755 -85.153 1.00 27.95 204 THR A O 1
ATOM 1326 N N . ILE A 1 165 ? 60.413 6.987 -83.849 1.00 26.51 205 ILE A N 1
ATOM 1327 C CA . ILE A 1 165 ? 60.355 5.568 -83.522 1.00 24.92 205 ILE A CA 1
ATOM 1328 C C . ILE A 1 165 ? 60.090 4.723 -84.760 1.00 25.15 205 ILE A C 1
ATOM 1329 O O . ILE A 1 165 ? 60.691 3.661 -84.934 1.00 24.70 205 ILE A O 1
ATOM 1334 N N . ASN A 1 166 ? 59.190 5.190 -85.619 1.00 24.64 206 ASN A N 1
ATOM 1335 C CA . ASN A 1 166 ? 58.860 4.447 -86.829 1.00 27.42 206 ASN A CA 1
ATOM 1336 C C . ASN A 1 166 ? 60.087 4.366 -87.737 1.00 26.93 206 ASN A C 1
ATOM 1337 O O . ASN A 1 166 ? 60.350 3.334 -88.353 1.00 27.51 206 ASN A O 1
ATOM 1342 N N . VAL A 1 167 ? 60.839 5.459 -87.810 1.00 27.03 207 VAL A N 1
ATOM 1343 C CA . VAL A 1 167 ? 62.045 5.490 -88.630 1.00 26.52 207 VAL A CA 1
ATOM 1344 C C . VAL A 1 167 ? 63.105 4.571 -88.033 1.00 26.86 207 VAL A C 1
ATOM 1345 O O . VAL A 1 167 ? 63.740 3.797 -88.756 1.00 27.82 207 VAL A O 1
ATOM 1349 N N . LEU A 1 168 ? 63.294 4.647 -86.718 1.00 26.18 208 LEU A N 1
ATOM 1350 C CA . LEU A 1 168 ? 64.278 3.798 -86.055 1.00 24.82 208 LEU A CA 1
ATOM 1351 C C . LEU A 1 168 ? 63.961 2.328 -86.303 1.00 25.95 208 LEU A C 1
ATOM 1352 O O . LEU A 1 168 ? 64.859 1.539 -86.598 1.00 25.19 208 LEU A O 1
ATOM 1357 N N . ASN A 1 169 ? 62.688 1.957 -86.185 1.00 25.58 209 ASN A N 1
ATOM 1358 C CA . ASN A 1 169 ? 62.299 0.569 -86.411 1.00 26.43 209 ASN A CA 1
ATOM 1359 C C . ASN A 1 169 ? 62.599 0.141 -87.841 1.00 25.01 209 ASN A C 1
ATOM 1360 O O . ASN A 1 169 ? 63.006 -0.993 -88.080 1.00 25.66 209 ASN A O 1
ATOM 1365 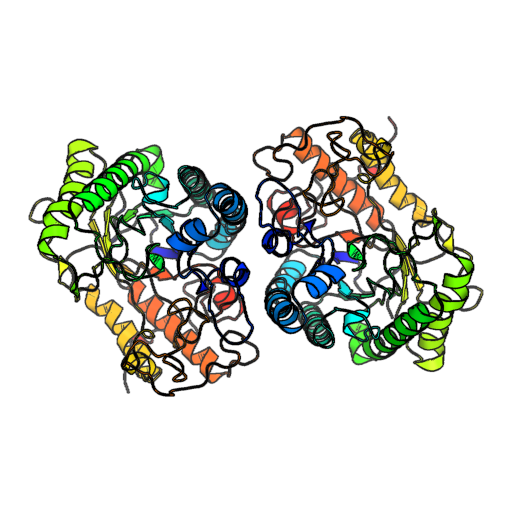N N . TYR A 1 170 ? 62.404 1.048 -88.793 1.00 25.45 210 TYR A N 1
ATOM 1366 C CA . TYR A 1 170 ? 62.699 0.734 -90.185 1.00 25.02 210 TYR A CA 1
ATOM 1367 C C . TYR A 1 170 ? 64.197 0.444 -90.303 1.00 23.82 210 TYR A C 1
ATOM 1368 O O . TYR A 1 170 ? 64.609 -0.517 -90.949 1.00 22.88 210 TYR A O 1
ATOM 1377 N N . ILE A 1 171 ? 65.005 1.293 -89.675 1.00 23.08 211 ILE A N 1
ATOM 1378 C CA . ILE A 1 171 ? 66.456 1.135 -89.699 1.00 21.67 211 ILE A CA 1
ATOM 1379 C C . ILE A 1 171 ? 66.872 -0.161 -88.997 1.00 23.21 211 ILE A C 1
ATOM 1380 O O . ILE A 1 171 ? 67.688 -0.925 -89.517 1.00 22.52 211 ILE A O 1
ATOM 1385 N N . LEU A 1 172 ? 66.303 -0.415 -87.822 1.00 21.98 212 LEU A N 1
ATOM 1386 C CA . LEU A 1 172 ? 66.626 -1.627 -87.079 1.00 23.74 212 LEU A CA 1
ATOM 1387 C C . LEU A 1 172 ? 66.296 -2.872 -87.890 1.00 23.92 212 LEU A C 1
ATOM 1388 O O . LEU A 1 172 ? 67.093 -3.806 -87.963 1.00 24.79 212 LEU A O 1
ATOM 1393 N N . LYS A 1 173 ? 65.122 -2.882 -88.510 1.00 25.53 213 LYS A N 1
ATOM 1394 C CA . LYS A 1 173 ? 64.704 -4.029 -89.301 1.00 26.35 213 LYS A CA 1
ATOM 1395 C C . LYS A 1 173 ? 65.595 -4.268 -90.516 1.00 26.44 213 LYS A C 1
ATOM 1396 O O . LYS A 1 173 ? 66.070 -5.380 -90.740 1.00 26.60 213 LYS A O 1
ATOM 1402 N N . LYS A 1 174 ? 65.830 -3.221 -91.297 1.00 24.85 214 LYS A N 1
ATOM 1403 C CA . LYS A 1 174 ? 66.645 -3.365 -92.497 1.00 24.63 214 LYS A CA 1
ATOM 1404 C C . LYS A 1 174 ? 68.116 -3.675 -92.258 1.00 24.51 214 LYS A C 1
ATOM 1405 O O . LYS A 1 174 ? 68.655 -4.626 -92.823 1.00 24.18 214 LYS A O 1
ATOM 1411 N N . TYR A 1 175 ? 68.763 -2.879 -91.418 1.00 23.08 215 TYR A N 1
ATOM 1412 C CA . TYR A 1 175 ? 70.187 -3.060 -91.182 1.00 24.06 215 TYR A CA 1
ATOM 1413 C C . TYR A 1 175 ? 70.587 -4.083 -90.122 1.00 24.73 215 TYR A C 1
ATOM 1414 O O . TYR A 1 175 ? 71.751 -4.157 -89.729 1.00 23.63 215 TYR A O 1
ATOM 1423 N N . SER A 1 176 ? 69.623 -4.886 -89.680 1.00 25.18 216 SER A N 1
ATOM 1424 C CA . SER A 1 176 ? 69.897 -5.939 -88.702 1.00 26.58 216 SER A CA 1
ATOM 1425 C C . SER A 1 176 ? 69.665 -7.290 -89.375 1.00 27.39 216 SER A C 1
ATOM 1426 O O . SER A 1 176 ? 69.761 -8.343 -88.740 1.00 26.91 216 SER A O 1
ATOM 1429 N N . ALA A 1 177 ? 69.348 -7.249 -90.666 1.00 28.39 217 ALA A N 1
ATOM 1430 C CA . ALA A 1 177 ? 69.124 -8.466 -91.437 1.00 29.60 217 ALA A CA 1
ATOM 1431 C C . ALA A 1 177 ? 70.462 -9.172 -91.641 1.00 31.12 217 ALA A C 1
ATOM 1432 O O . ALA A 1 177 ? 71.522 -8.542 -91.619 1.00 29.63 217 ALA A O 1
ATOM 1434 N N . GLU A 1 178 ? 70.404 -10.481 -91.847 1.00 32.12 218 GLU A N 1
ATOM 1435 C CA . GLU A 1 178 ? 71.601 -11.293 -92.033 1.00 34.91 218 GLU A CA 1
ATOM 1436 C C . GLU A 1 178 ? 72.646 -10.709 -92.983 1.00 33.93 218 GLU A C 1
ATOM 1437 O O . GLU A 1 178 ? 73.838 -10.737 -92.688 1.00 34.62 218 GLU A O 1
ATOM 1443 N N . GLU A 1 179 ? 72.201 -10.173 -94.114 1.00 32.95 219 GLU A N 1
ATOM 1444 C CA . GLU A 1 179 ? 73.117 -9.626 -95.113 1.00 33.81 219 GLU A CA 1
ATOM 1445 C C . GLU A 1 179 ? 73.948 -8.416 -94.676 1.00 31.79 219 GLU A C 1
ATOM 1446 O O . GLU A 1 179 ? 74.917 -8.055 -95.347 1.00 30.01 219 GLU A O 1
ATOM 1452 N N . TYR A 1 180 ? 73.581 -7.796 -93.560 1.00 29.21 220 TYR A N 1
ATOM 1453 C CA . TYR A 1 180 ? 74.299 -6.619 -93.073 1.00 28.28 220 TYR A CA 1
ATOM 1454 C C . TYR A 1 180 ? 75.092 -6.845 -91.792 1.00 28.20 220 TYR A C 1
ATOM 1455 O O . TYR A 1 180 ? 75.968 -6.051 -91.461 1.00 27.59 220 TYR A O 1
ATOM 1464 N N . LEU A 1 181 ? 74.784 -7.923 -91.077 1.00 27.26 221 LEU A N 1
ATOM 1465 C CA . LEU A 1 181 ? 75.433 -8.213 -89.805 1.00 27.09 221 LEU A CA 1
ATOM 1466 C C . LEU A 1 181 ? 76.953 -8.245 -89.781 1.00 26.80 221 LEU A C 1
ATOM 1467 O O . LEU A 1 181 ? 77.562 -7.860 -88.783 1.00 26.03 221 LEU A O 1
ATOM 1472 N N . ASP A 1 182 ? 77.567 -8.699 -90.867 1.00 26.75 222 ASP A N 1
ATOM 1473 C CA . ASP A 1 182 ? 79.019 -8.783 -90.923 1.00 27.07 222 ASP A CA 1
ATOM 1474 C C . ASP A 1 182 ? 79.703 -7.426 -91.069 1.00 26.24 222 ASP A C 1
ATOM 1475 O O . ASP A 1 182 ? 80.810 -7.231 -90.564 1.00 25.97 222 ASP A O 1
ATOM 1480 N N . ILE A 1 183 ? 79.048 -6.498 -91.759 1.00 23.53 223 ILE A N 1
ATOM 1481 C CA . ILE A 1 183 ? 79.606 -5.166 -91.971 1.00 22.47 223 ILE A CA 1
ATOM 1482 C C . ILE A 1 183 ? 79.062 -4.117 -91.000 1.00 20.85 223 ILE A C 1
ATOM 1483 O O . ILE A 1 183 ? 79.835 -3.365 -90.403 1.00 20.65 223 ILE A O 1
ATOM 1488 N N . VAL A 1 184 ? 77.743 -4.059 -90.849 1.00 19.93 224 VAL A N 1
ATOM 1489 C CA . VAL A 1 184 ? 77.132 -3.118 -89.916 1.00 20.27 224 VAL A CA 1
ATOM 1490 C C . VAL A 1 184 ? 77.154 -3.815 -88.553 1.00 20.11 224 VAL A C 1
ATOM 1491 O O . VAL A 1 184 ? 76.451 -4.805 -88.346 1.00 21.11 224 VAL A O 1
ATOM 1495 N N . ILE A 1 185 ? 77.972 -3.317 -87.632 1.00 19.43 225 ILE A N 1
ATOM 1496 C CA . ILE A 1 185 ? 78.066 -3.937 -86.317 1.00 20.41 225 ILE A CA 1
ATOM 1497 C C . ILE A 1 185 ? 77.527 -3.039 -85.216 1.00 20.39 225 ILE A C 1
ATOM 1498 O O . ILE A 1 185 ? 77.861 -3.203 -84.041 1.00 20.03 225 ILE A O 1
ATOM 1503 N N . GLY A 1 186 ? 76.681 -2.094 -85.608 1.00 19.61 226 GLY A N 1
ATOM 1504 C CA . GLY A 1 186 ? 76.092 -1.189 -84.644 1.00 20.36 226 GLY A CA 1
ATOM 1505 C C . GLY A 1 186 ? 75.088 -0.222 -85.238 1.00 22.54 226 GLY A C 1
ATOM 1506 O O . GLY A 1 186 ? 75.289 0.325 -86.328 1.00 21.92 226 GLY A O 1
ATOM 1507 N N . ILE A 1 187 ? 73.988 -0.025 -84.520 1.00 21.55 227 ILE A N 1
ATOM 1508 C CA . ILE A 1 187 ? 72.951 0.913 -84.927 1.00 21.79 227 ILE A CA 1
ATOM 1509 C C . ILE A 1 187 ? 72.745 1.788 -83.696 1.00 22.27 227 ILE A C 1
ATOM 1510 O O . ILE A 1 187 ? 72.354 1.297 -82.637 1.00 22.70 227 ILE A O 1
ATOM 1515 N N . GLU A 1 188 ? 73.046 3.076 -83.830 1.00 20.36 228 GLU A N 1
ATOM 1516 C CA . GLU A 1 188 ? 72.911 4.012 -82.725 1.00 21.08 228 GLU A CA 1
ATOM 1517 C C . GLU A 1 188 ? 71.484 4.556 -82.738 1.00 21.97 228 GLU A C 1
ATOM 1518 O O . GLU A 1 188 ? 71.050 5.181 -83.710 1.00 21.43 228 GLU A O 1
ATOM 1524 N N . LEU A 1 189 ? 70.757 4.294 -81.653 1.00 21.22 229 LEU A N 1
ATOM 1525 C CA . LEU A 1 189 ? 69.358 4.693 -81.530 1.00 22.25 229 LEU A CA 1
ATOM 1526 C C . LEU A 1 189 ? 69.090 6.186 -81.686 1.00 20.71 229 LEU A C 1
ATOM 1527 O O . LEU A 1 189 ? 68.084 6.577 -82.271 1.00 22.58 229 LEU A O 1
ATOM 1532 N N . ILE A 1 190 ? 69.971 7.018 -81.144 1.00 21.96 230 ILE A N 1
ATOM 1533 C CA . ILE A 1 190 ? 69.840 8.463 -81.290 1.00 20.83 230 ILE A CA 1
ATOM 1534 C C . ILE A 1 190 ? 71.109 9.137 -80.810 1.00 20.54 230 ILE A C 1
ATOM 1535 O O . ILE A 1 190 ? 71.604 8.862 -79.716 1.00 21.75 230 ILE A O 1
ATOM 1540 N N . ASN A 1 191 ? 71.649 10.013 -81.647 1.00 20.86 231 ASN A N 1
ATOM 1541 C CA . ASN A 1 191 ? 72.873 10.718 -81.309 1.00 20.70 231 ASN A CA 1
ATOM 1542 C C . ASN A 1 191 ? 72.676 11.871 -80.342 1.00 20.49 231 ASN A C 1
ATOM 1543 O O . ASN A 1 191 ? 71.770 12.685 -80.497 1.00 21.62 231 ASN A O 1
ATOM 1548 N N . GLU A 1 192 ? 73.555 11.922 -79.350 1.00 20.61 232 GLU A N 1
ATOM 1549 C CA . GLU A 1 192 ? 73.577 12.978 -78.354 1.00 21.52 232 GLU A CA 1
ATOM 1550 C C . GLU A 1 192 ? 72.254 13.551 -77.863 1.00 22.44 232 GLU A C 1
ATOM 1551 O O . GLU A 1 192 ? 72.003 14.751 -77.992 1.00 21.54 232 GLU A O 1
ATOM 1557 N N . PRO A 1 193 ? 71.372 12.700 -77.323 1.00 22.71 233 PRO A N 1
ATOM 1558 C CA . PRO A 1 193 ? 70.129 13.307 -76.843 1.00 22.60 233 PRO A CA 1
ATOM 1559 C C . PRO A 1 193 ? 70.591 14.143 -75.643 1.00 23.39 233 PRO A C 1
ATOM 1560 O O . PRO A 1 193 ? 71.429 13.694 -74.862 1.00 22.95 233 PRO A O 1
ATOM 1564 N N . LEU A 1 194 ? 70.079 15.360 -75.501 1.00 24.88 234 LEU A N 1
ATOM 1565 C CA . LEU A 1 194 ? 70.516 16.218 -74.403 1.00 26.06 234 LEU A CA 1
ATOM 1566 C C . LEU A 1 194 ? 69.879 15.822 -73.073 1.00 28.61 234 LEU A C 1
ATOM 1567 O O . LEU A 1 194 ? 68.934 16.461 -72.607 1.00 28.42 234 LEU A O 1
ATOM 1572 N N . GLY A 1 195 ? 70.426 14.768 -72.470 1.00 28.26 235 GLY A N 1
ATOM 1573 C CA . GLY A 1 195 ? 69.920 14.243 -71.211 1.00 32.22 235 GLY A CA 1
ATOM 1574 C C . GLY A 1 195 ? 69.489 15.219 -70.129 1.00 33.88 235 GLY A C 1
ATOM 1575 O O . GLY A 1 195 ? 68.375 15.109 -69.618 1.00 35.46 235 GLY A O 1
ATOM 1576 N N . PRO A 1 196 ? 70.345 16.178 -69.746 1.00 35.59 236 PRO A N 1
ATOM 1577 C CA . PRO A 1 196 ? 70.041 17.172 -68.710 1.00 35.33 236 PRO A CA 1
ATOM 1578 C C . PRO A 1 196 ? 68.738 17.962 -68.871 1.00 35.74 236 PRO A C 1
ATOM 1579 O O . PRO A 1 196 ? 68.175 18.429 -67.880 1.00 36.86 236 PRO A O 1
ATOM 1583 N N . VAL A 1 197 ? 68.256 18.114 -70.101 1.00 34.71 237 VAL A N 1
ATOM 1584 C CA . VAL A 1 197 ? 67.027 18.871 -70.334 1.00 34.46 237 VAL A CA 1
ATOM 1585 C C . VAL A 1 197 ? 65.858 18.006 -70.795 1.00 33.89 237 VAL A C 1
ATOM 1586 O O . VAL A 1 197 ? 64.760 18.507 -71.045 1.00 34.15 237 VAL A O 1
ATOM 1590 N N . LEU A 1 198 ? 66.089 16.704 -70.901 1.00 32.99 238 LEU A N 1
ATOM 1591 C CA . LEU A 1 198 ? 65.044 15.790 -71.335 1.00 32.54 238 LEU A CA 1
ATOM 1592 C C . LEU A 1 198 ? 64.554 14.942 -70.172 1.00 31.74 238 LEU A C 1
ATOM 1593 O O . LEU A 1 198 ? 65.177 14.901 -69.112 1.00 32.15 238 LEU A O 1
ATOM 1598 N N . ASP A 1 199 ? 63.428 14.273 -70.378 1.00 32.35 239 ASP A N 1
ATOM 1599 C CA . ASP A 1 199 ? 62.874 13.394 -69.360 1.00 32.49 239 ASP A CA 1
ATOM 1600 C C . ASP A 1 199 ? 63.535 12.039 -69.586 1.00 31.14 239 ASP A C 1
ATOM 1601 O O . ASP A 1 199 ? 63.061 11.236 -70.388 1.00 30.52 239 ASP A O 1
ATOM 1606 N N . MET A 1 200 ? 64.634 11.796 -68.880 1.00 30.98 240 MET A N 1
ATOM 1607 C CA . MET A 1 200 ? 65.374 10.548 -69.017 1.00 30.78 240 MET A CA 1
ATOM 1608 C C . MET A 1 200 ? 64.511 9.297 -68.902 1.00 32.07 240 MET A C 1
ATOM 1609 O O . MET A 1 200 ? 64.716 8.331 -69.636 1.00 31.05 240 MET A O 1
ATOM 1614 N N . ASP A 1 201 ? 63.544 9.304 -67.990 1.00 32.42 241 ASP A N 1
ATOM 1615 C CA . ASP A 1 201 ? 62.691 8.135 -67.831 1.00 33.25 241 ASP A CA 1
ATOM 1616 C C . ASP A 1 201 ? 61.830 7.880 -69.058 1.00 31.73 241 ASP A C 1
ATOM 1617 O O . ASP A 1 201 ? 61.624 6.729 -69.445 1.00 32.86 241 ASP A O 1
ATOM 1622 N N . LYS A 1 202 ? 61.334 8.942 -69.683 1.00 30.43 242 LYS A N 1
ATOM 1623 C CA . LYS A 1 202 ? 60.513 8.767 -70.870 1.00 30.61 242 LYS A CA 1
ATOM 1624 C C . LYS A 1 202 ? 61.361 8.229 -72.022 1.00 30.19 242 LYS A C 1
ATOM 1625 O O . LYS A 1 202 ? 60.926 7.350 -72.767 1.00 29.50 242 LYS A O 1
ATOM 1631 N N . MET A 1 203 ? 62.575 8.748 -72.167 1.00 29.78 243 MET A N 1
ATOM 1632 C CA . MET A 1 203 ? 63.438 8.273 -73.246 1.00 29.48 243 MET A CA 1
ATOM 1633 C C . MET A 1 203 ? 63.725 6.784 -73.080 1.00 28.82 243 MET A C 1
ATOM 1634 O O . MET A 1 203 ? 63.659 6.022 -74.044 1.00 28.34 243 MET A O 1
ATOM 1639 N N . LYS A 1 204 ? 64.032 6.372 -71.852 1.00 29.30 244 LYS A N 1
ATOM 1640 C CA . LYS A 1 204 ? 64.325 4.972 -71.573 1.00 30.48 244 LYS A CA 1
ATOM 1641 C C . LYS A 1 204 ? 63.144 4.049 -71.867 1.00 31.07 244 LYS A C 1
ATOM 1642 O O . LYS A 1 204 ? 63.270 3.098 -72.634 1.00 31.11 244 LYS A O 1
ATOM 1648 N N . ASN A 1 205 ? 61.997 4.337 -71.259 1.00 32.87 245 ASN A N 1
ATOM 1649 C CA . ASN A 1 205 ? 60.809 3.499 -71.427 1.00 32.15 245 ASN A CA 1
ATOM 1650 C C . ASN A 1 205 ? 60.042 3.663 -72.737 1.00 32.03 245 ASN A C 1
ATOM 1651 O O . ASN A 1 205 ? 59.457 2.701 -73.239 1.00 32.02 245 ASN A O 1
ATOM 1656 N N . ASP A 1 206 ? 60.046 4.872 -73.291 1.00 31.26 246 ASP A N 1
ATOM 1657 C CA . ASP A 1 206 ? 59.316 5.150 -74.526 1.00 31.81 246 ASP A CA 1
ATOM 1658 C C . ASP A 1 206 ? 60.144 5.144 -75.812 1.00 31.28 246 ASP A C 1
ATOM 1659 O O . ASP A 1 206 ? 59.585 5.249 -76.904 1.00 31.08 246 ASP A O 1
ATOM 1664 N N . TYR A 1 207 ? 61.462 5.029 -75.697 1.00 29.98 247 TYR A N 1
ATOM 1665 C CA . TYR A 1 207 ? 62.304 5.038 -76.891 1.00 29.23 247 TYR A CA 1
ATOM 1666 C C . TYR A 1 207 ? 63.358 3.939 -76.915 1.00 26.69 247 TYR A C 1
ATOM 1667 O O . TYR A 1 207 ? 63.368 3.100 -77.812 1.00 27.20 247 TYR A O 1
ATOM 1676 N N . LEU A 1 208 ? 64.245 3.953 -75.928 1.00 27.49 248 LEU A N 1
ATOM 1677 C CA . LEU A 1 208 ? 65.329 2.978 -75.847 1.00 26.46 248 LEU A CA 1
ATOM 1678 C C . LEU A 1 208 ? 64.870 1.542 -75.585 1.00 27.65 248 LEU A C 1
ATOM 1679 O O . LEU A 1 208 ? 65.212 0.627 -76.335 1.00 27.53 248 LEU A O 1
ATOM 1684 N N . ALA A 1 209 ? 64.085 1.339 -74.531 1.00 27.94 249 ALA A N 1
ATOM 1685 C CA . ALA A 1 209 ? 63.611 -0.003 -74.205 1.00 29.05 249 ALA A CA 1
ATOM 1686 C C . ALA A 1 209 ? 62.779 -0.617 -75.330 1.00 29.05 249 ALA A C 1
ATOM 1687 O O . ALA A 1 209 ? 62.985 -1.770 -75.704 1.00 30.38 249 ALA A O 1
ATOM 1689 N N . PRO A 1 210 ? 61.824 0.141 -75.889 1.00 29.17 250 PRO A N 1
ATOM 1690 C CA . PRO A 1 210 ? 61.020 -0.434 -76.970 1.00 29.64 250 PRO A CA 1
ATOM 1691 C C . PRO A 1 210 ? 61.871 -0.860 -78.172 1.00 29.19 250 PRO A C 1
ATOM 1692 O O . PRO A 1 210 ? 61.577 -1.861 -78.827 1.00 29.75 250 PRO A O 1
ATOM 1696 N N . ALA A 1 211 ? 62.925 -0.102 -78.456 1.00 28.06 251 ALA A N 1
ATOM 1697 C CA . ALA A 1 211 ? 63.800 -0.420 -79.580 1.00 26.92 251 ALA A CA 1
ATOM 1698 C C . ALA A 1 211 ? 64.458 -1.781 -79.371 1.00 26.72 251 ALA A C 1
ATOM 1699 O O . ALA A 1 211 ? 64.503 -2.604 -80.284 1.00 27.71 251 ALA A O 1
ATOM 1701 N N . TYR A 1 212 ? 64.964 -2.023 -78.167 1.00 26.97 252 TYR A N 1
ATOM 1702 C CA . TYR A 1 212 ? 65.601 -3.302 -77.881 1.00 28.45 252 TYR A CA 1
ATOM 1703 C C . TYR A 1 212 ? 64.596 -4.444 -78.045 1.00 29.16 252 TYR A C 1
ATOM 1704 O O . TYR A 1 212 ? 64.906 -5.479 -78.631 1.00 27.57 252 TYR A O 1
ATOM 1713 N N . GLU A 1 213 ? 63.391 -4.244 -77.520 1.00 30.65 253 GLU A N 1
ATOM 1714 C CA . GLU A 1 213 ? 62.327 -5.243 -77.602 1.00 31.45 253 GLU A CA 1
ATOM 1715 C C . GLU A 1 213 ? 62.038 -5.593 -79.061 1.00 30.16 253 GLU A C 1
ATOM 1716 O O . GLU A 1 213 ? 61.978 -6.764 -79.435 1.00 29.61 253 GLU A O 1
ATOM 1722 N N . TYR A 1 214 ? 61.872 -4.559 -79.879 1.00 29.62 254 TYR A N 1
ATOM 1723 C CA . TYR A 1 214 ? 61.581 -4.715 -81.298 1.00 28.10 254 TYR A CA 1
ATOM 1724 C C . TYR A 1 214 ? 62.673 -5.480 -82.031 1.00 27.20 254 TYR A C 1
ATOM 1725 O O . TYR A 1 214 ? 62.391 -6.385 -82.817 1.00 27.14 254 TYR A O 1
ATOM 1734 N N . LEU A 1 215 ? 63.920 -5.108 -81.773 1.00 27.82 255 LEU A N 1
ATOM 1735 C CA . LEU A 1 215 ? 65.052 -5.746 -82.433 1.00 26.56 255 LEU A CA 1
ATOM 1736 C C . LEU A 1 215 ? 65.252 -7.205 -82.059 1.00 26.26 255 LEU A C 1
ATOM 1737 O O . LEU A 1 215 ? 65.400 -8.059 -82.928 1.00 26.21 255 LEU A O 1
ATOM 1742 N N . ARG A 1 216 ? 65.251 -7.489 -80.762 1.00 27.74 256 ARG A N 1
ATOM 1743 C CA . ARG A 1 216 ? 65.480 -8.845 -80.280 1.00 27.71 256 ARG A CA 1
ATOM 1744 C C . ARG A 1 216 ? 64.287 -9.793 -80.294 1.00 29.38 256 ARG A C 1
ATOM 1745 O O . ARG A 1 216 ? 64.451 -10.977 -80.577 1.00 28.61 256 ARG A O 1
ATOM 1753 N N . ASN A 1 217 ? 63.093 -9.289 -79.995 1.00 30.51 257 ASN A N 1
ATOM 1754 C CA . ASN A 1 217 ? 61.924 -10.160 -79.953 1.00 32.36 257 ASN A CA 1
ATOM 1755 C C . ASN A 1 217 ? 60.999 -10.111 -81.160 1.00 33.22 257 ASN A C 1
ATOM 1756 O O . ASN A 1 217 ? 60.268 -11.071 -81.418 1.00 33.45 257 ASN A O 1
ATOM 1761 N N . ASN A 1 218 ? 61.013 -9.007 -81.897 1.00 32.55 258 ASN A N 1
ATOM 1762 C CA . ASN A 1 218 ? 60.171 -8.918 -83.081 1.00 31.94 258 ASN A CA 1
ATOM 1763 C C . ASN A 1 218 ? 61.017 -9.297 -84.291 1.00 32.19 258 ASN A C 1
ATOM 1764 O O . ASN A 1 218 ? 60.735 -10.284 -84.974 1.00 32.80 258 ASN A O 1
ATOM 1769 N N . ILE A 1 219 ? 62.064 -8.515 -84.548 1.00 29.72 259 ILE A N 1
ATOM 1770 C CA . ILE A 1 219 ? 62.958 -8.783 -85.672 1.00 29.24 259 ILE A CA 1
ATOM 1771 C C . ILE A 1 219 ? 63.765 -10.052 -85.409 1.00 27.47 259 ILE A C 1
ATOM 1772 O O . ILE A 1 219 ? 64.065 -10.812 -86.330 1.00 27.29 259 ILE A O 1
ATOM 1777 N N . LYS A 1 220 ? 64.106 -10.271 -84.144 1.00 27.24 260 LYS A N 1
ATOM 1778 C CA . LYS A 1 220 ? 64.883 -11.432 -83.721 1.00 27.13 260 LYS A CA 1
ATOM 1779 C C . LYS A 1 220 ? 66.270 -11.486 -84.358 1.00 27.28 260 LYS A C 1
ATOM 1780 O O . LYS A 1 220 ? 66.670 -12.499 -84.934 1.00 26.53 260 LYS A O 1
ATOM 1786 N N . SER A 1 221 ? 67.001 -10.382 -84.239 1.00 27.10 261 SER A N 1
ATOM 1787 C CA . SER A 1 221 ? 68.350 -10.277 -84.781 1.00 25.24 261 SER A CA 1
ATOM 1788 C C . SER A 1 221 ? 69.312 -10.053 -83.626 1.00 24.58 261 SER A C 1
ATOM 1789 O O . SER A 1 221 ? 68.905 -9.567 -82.573 1.00 26.10 261 SER A O 1
ATOM 1792 N N . ASP A 1 222 ? 70.581 -10.405 -83.821 1.00 22.59 262 ASP A N 1
ATOM 1793 C CA . ASP A 1 222 ? 71.583 -10.216 -82.778 1.00 23.80 262 ASP A CA 1
ATOM 1794 C C . ASP A 1 222 ? 72.410 -8.950 -83.002 1.00 23.77 262 ASP A C 1
ATOM 1795 O O . ASP A 1 222 ? 73.495 -8.799 -82.440 1.00 22.65 262 ASP A O 1
ATOM 1800 N N . GLN A 1 223 ? 71.893 -8.041 -83.824 1.00 24.47 263 GLN A N 1
ATOM 1801 C CA . GLN A 1 223 ? 72.591 -6.789 -84.104 1.00 25.09 263 GLN A CA 1
ATOM 1802 C C . GLN A 1 223 ? 72.810 -6.030 -82.796 1.00 25.46 263 GLN A C 1
ATOM 1803 O O . GLN A 1 223 ? 71.971 -6.067 -81.892 1.00 24.85 263 GLN A O 1
ATOM 1809 N N . VAL A 1 224 ? 73.942 -5.344 -82.700 1.00 24.57 264 VAL A N 1
ATOM 1810 C CA . VAL A 1 224 ? 74.275 -4.579 -81.506 1.00 23.95 264 VAL A CA 1
ATOM 1811 C C . VAL A 1 224 ? 73.688 -3.172 -81.561 1.00 25.51 264 VAL A C 1
ATOM 1812 O O . VAL A 1 224 ? 73.773 -2.493 -82.589 1.00 24.43 264 VAL A O 1
ATOM 1816 N N . ILE A 1 225 ? 73.084 -2.737 -80.458 1.00 24.19 265 ILE A N 1
ATOM 1817 C CA . ILE A 1 225 ? 72.531 -1.394 -80.410 1.00 23.98 265 ILE A CA 1
ATOM 1818 C C . ILE A 1 225 ? 73.509 -0.489 -79.674 1.00 22.68 265 ILE A C 1
ATOM 1819 O O . ILE A 1 225 ? 74.146 -0.895 -78.691 1.00 22.03 265 ILE A O 1
ATOM 1824 N N . ILE A 1 226 ? 73.641 0.731 -80.180 1.00 22.36 266 ILE A N 1
ATOM 1825 C CA . ILE A 1 226 ? 74.525 1.725 -79.598 1.00 20.78 266 ILE A CA 1
ATOM 1826 C C . ILE A 1 226 ? 73.652 2.790 -78.941 1.00 20.65 266 ILE A C 1
ATOM 1827 O O . ILE A 1 226 ? 72.787 3.380 -79.590 1.00 21.37 266 ILE A O 1
ATOM 1832 N N . ILE A 1 227 ? 73.872 3.022 -77.654 1.00 20.15 267 ILE A N 1
ATOM 1833 C CA . ILE A 1 227 ? 73.114 4.031 -76.927 1.00 20.41 267 ILE A CA 1
ATOM 1834 C C . ILE A 1 227 ? 74.056 5.153 -76.513 1.00 19.96 267 ILE A C 1
ATOM 1835 O O . ILE A 1 227 ? 74.998 4.919 -75.761 1.00 21.07 267 ILE A O 1
ATOM 1840 N N . HIS A 1 228 ? 73.819 6.366 -77.010 1.00 21.44 268 HIS A N 1
ATOM 1841 C CA . HIS A 1 228 ? 74.674 7.488 -76.634 1.00 22.58 268 HIS A CA 1
ATOM 1842 C C . HIS A 1 228 ? 74.439 7.752 -75.152 1.00 23.62 268 HIS A C 1
ATOM 1843 O O . HIS A 1 228 ? 73.319 7.597 -74.671 1.00 23.19 268 HIS A O 1
ATOM 1850 N N . ASP A 1 229 ? 75.479 8.163 -74.433 1.00 23.30 269 ASP A N 1
ATOM 1851 C CA . ASP A 1 229 ? 75.343 8.379 -72.996 1.00 23.62 269 ASP A CA 1
ATOM 1852 C C . ASP A 1 229 ? 74.485 9.554 -72.536 1.00 24.08 269 ASP A C 1
ATOM 1853 O O . ASP A 1 229 ? 74.337 9.777 -71.333 1.00 23.42 269 ASP A O 1
ATOM 1858 N N . ALA A 1 230 ? 73.922 10.298 -73.484 1.00 23.73 270 ALA A N 1
ATOM 1859 C CA . ALA A 1 230 ? 73.053 11.428 -73.161 1.00 25.06 270 ALA A CA 1
ATOM 1860 C C . ALA A 1 230 ? 73.714 12.475 -72.266 1.00 26.10 270 ALA A C 1
ATOM 1861 O O . ALA A 1 230 ? 73.028 13.246 -71.586 1.00 26.12 270 ALA A O 1
ATOM 1863 N N . PHE A 1 231 ? 75.044 12.496 -72.276 1.00 25.01 271 PHE A N 1
ATOM 1864 C CA . PHE A 1 231 ? 75.832 13.437 -71.488 1.00 25.33 271 PHE A CA 1
ATOM 1865 C C . PHE A 1 231 ? 75.761 13.206 -69.980 1.00 26.45 271 PHE A C 1
ATOM 1866 O O . PHE A 1 231 ? 76.069 14.102 -69.193 1.00 27.64 271 PHE A O 1
ATOM 1874 N N . GLN A 1 232 ? 75.367 12.000 -69.588 1.00 26.69 272 GLN A N 1
ATOM 1875 C CA . GLN A 1 232 ? 75.286 11.643 -68.175 1.00 26.58 272 GLN A CA 1
ATOM 1876 C C . GLN A 1 232 ? 76.684 11.229 -67.719 1.00 27.87 272 GLN A C 1
ATOM 1877 O O . GLN A 1 232 ? 77.529 10.858 -68.537 1.00 27.48 272 GLN A O 1
ATOM 1883 N N . PRO A 1 233 ? 76.954 11.292 -66.407 1.00 27.42 273 PRO A N 1
ATOM 1884 C CA . PRO A 1 233 ? 78.279 10.906 -65.915 1.00 26.58 273 PRO A CA 1
ATOM 1885 C C . PRO A 1 233 ? 78.544 9.409 -66.054 1.00 26.12 273 PRO A C 1
ATOM 1886 O O . PRO A 1 233 ? 77.621 8.621 -66.275 1.00 24.97 273 PRO A O 1
ATOM 1890 N N . TYR A 1 234 ? 79.810 9.019 -65.936 1.00 25.88 274 TYR A N 1
ATOM 1891 C CA . TYR A 1 234 ? 80.178 7.611 -66.035 1.00 25.93 274 TYR A CA 1
ATOM 1892 C C . TYR A 1 234 ? 79.385 6.761 -65.039 1.00 27.67 274 TYR A C 1
ATOM 1893 O O . TYR A 1 234 ? 79.056 7.223 -63.947 1.00 26.95 274 TYR A O 1
ATOM 1902 N N . ASN A 1 235 ? 79.091 5.522 -65.434 1.00 27.48 275 ASN A N 1
ATOM 1903 C CA . ASN A 1 235 ? 78.352 4.553 -64.619 1.00 27.65 275 ASN A CA 1
ATOM 1904 C C . ASN A 1 235 ? 76.842 4.777 -64.569 1.00 28.69 275 ASN A C 1
ATOM 1905 O O . ASN A 1 235 ? 76.103 3.930 -64.067 1.00 28.85 275 ASN A O 1
ATOM 1910 N N . TYR A 1 236 ? 76.383 5.905 -65.099 1.00 26.84 276 TYR A N 1
ATOM 1911 C CA . TYR A 1 236 ? 74.956 6.210 -65.103 1.00 27.85 276 TYR A CA 1
ATOM 1912 C C . TYR A 1 236 ? 74.111 5.099 -65.725 1.00 28.98 276 TYR A C 1
ATOM 1913 O O . TYR A 1 236 ? 73.034 4.771 -65.223 1.00 29.47 276 TYR A O 1
ATOM 1922 N N . TRP A 1 237 ? 74.594 4.522 -66.820 1.00 27.39 277 TRP A N 1
ATOM 1923 C CA . TRP A 1 237 ? 73.844 3.476 -67.505 1.00 27.26 277 TRP A CA 1
ATOM 1924 C C . TRP A 1 237 ? 74.077 2.058 -66.994 1.00 27.36 277 TRP A C 1
ATOM 1925 O O . TRP A 1 237 ? 73.497 1.114 -67.523 1.00 26.94 277 TRP A O 1
ATOM 1936 N N . ASP A 1 238 ? 74.908 1.905 -65.969 1.00 28.94 278 ASP A N 1
ATOM 1937 C CA . ASP A 1 238 ? 75.188 0.576 -65.433 1.00 30.52 278 ASP A CA 1
ATOM 1938 C C . ASP A 1 238 ? 73.937 -0.197 -65.020 1.00 30.89 278 ASP A C 1
ATOM 1939 O O . ASP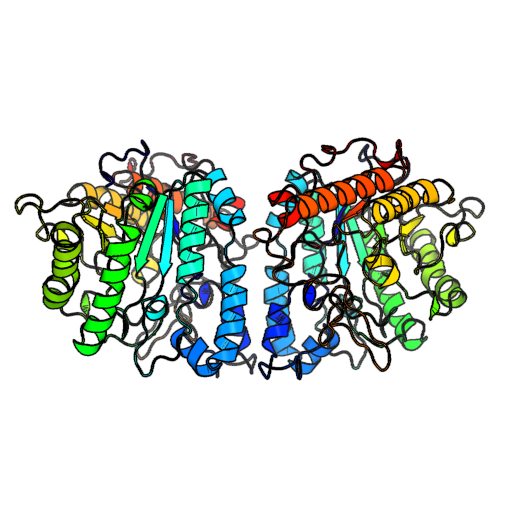 A 1 238 ? 73.885 -1.415 -65.177 1.00 31.61 278 ASP A O 1
ATOM 1944 N N . ASP A 1 239 ? 72.927 0.503 -64.509 1.00 31.57 279 ASP A N 1
ATOM 1945 C CA . ASP A 1 239 ? 71.703 -0.163 -64.071 1.00 33.01 279 ASP A CA 1
ATOM 1946 C C . ASP A 1 239 ? 70.620 -0.277 -65.137 1.00 32.31 279 ASP A C 1
ATOM 1947 O O . ASP A 1 239 ? 69.494 -0.672 -64.834 1.00 32.54 279 ASP A O 1
ATOM 1952 N N . PHE A 1 240 ? 70.953 0.069 -66.377 1.00 30.83 280 PHE A N 1
ATOM 1953 C CA . PHE A 1 240 ? 69.991 0.011 -67.477 1.00 30.50 280 PHE A CA 1
ATOM 1954 C C . PHE A 1 240 ? 70.333 -1.152 -68.401 1.00 30.89 280 PHE A C 1
ATOM 1955 O O . PHE A 1 240 ? 71.500 -1.366 -68.720 1.00 30.20 280 PHE A O 1
ATOM 1963 N N . MET A 1 241 ? 69.316 -1.898 -68.827 1.00 30.66 281 MET A N 1
ATOM 1964 C CA . MET A 1 241 ? 69.515 -3.051 -69.710 1.00 32.39 281 MET A CA 1
ATOM 1965 C C . MET A 1 241 ? 70.733 -3.853 -69.271 1.00 33.06 281 MET A C 1
ATOM 1966 O O . MET A 1 241 ? 71.715 -3.980 -70.008 1.00 32.36 281 MET A O 1
ATOM 1971 N N . THR A 1 242 ? 70.661 -4.394 -68.061 1.00 33.37 282 THR A N 1
ATOM 1972 C CA . THR A 1 242 ? 71.758 -5.168 -67.503 1.00 32.93 282 THR A CA 1
ATOM 1973 C C . THR A 1 242 ? 71.756 -6.601 -68.015 1.00 33.83 282 THR A C 1
ATOM 1974 O O . THR A 1 242 ? 70.727 -7.110 -68.461 1.00 33.70 282 THR A O 1
ATOM 1978 N N . GLU A 1 243 ? 72.912 -7.252 -67.950 1.00 34.65 283 GLU A N 1
ATOM 1979 C CA . GLU A 1 243 ? 73.015 -8.636 -68.392 1.00 37.19 283 GLU A CA 1
ATOM 1980 C C . GLU A 1 243 ? 72.208 -9.536 -67.458 1.00 38.90 283 GLU A C 1
ATOM 1981 O O . GLU A 1 243 ? 71.637 -10.538 -67.889 1.00 37.98 283 GLU A O 1
ATOM 1987 N N . ASN A 1 244 ? 72.154 -9.167 -66.180 1.00 41.13 284 ASN A N 1
ATOM 1988 C CA . ASN A 1 244 ? 71.402 -9.942 -65.198 1.00 43.11 284 ASN A CA 1
ATOM 1989 C C . ASN A 1 244 ? 69.927 -10.050 -65.563 1.00 43.22 284 ASN A C 1
ATOM 1990 O O . ASN A 1 244 ? 69.261 -11.018 -65.196 1.00 43.68 284 ASN A O 1
ATOM 1995 N N . ASP A 1 245 ? 69.414 -9.052 -66.275 1.00 41.89 285 ASP A N 1
ATOM 1996 C CA . ASP A 1 245 ? 68.020 -9.074 -66.688 1.00 40.69 285 ASP A CA 1
ATOM 1997 C C . ASP A 1 245 ? 67.890 -9.706 -68.068 1.00 39.39 285 ASP A C 1
ATOM 1998 O O . ASP A 1 245 ? 66.828 -9.662 -68.689 1.00 39.52 285 ASP A O 1
ATOM 2003 N N . GLY A 1 246 ? 68.987 -10.292 -68.541 1.00 38.01 286 GLY A N 1
ATOM 2004 C CA . GLY A 1 246 ? 68.975 -10.957 -69.832 1.00 36.70 286 GLY A CA 1
ATOM 2005 C C . GLY A 1 246 ? 69.259 -10.105 -71.056 1.00 35.63 286 GLY A C 1
ATOM 2006 O O . GLY A 1 246 ? 69.083 -10.574 -72.181 1.00 36.29 286 GLY A O 1
ATOM 2007 N N . TYR A 1 247 ? 69.688 -8.864 -70.857 1.00 33.31 287 TYR A N 1
ATOM 2008 C CA . TYR A 1 247 ? 69.986 -8.000 -71.994 1.00 32.13 287 TYR A CA 1
ATOM 2009 C C . TYR A 1 247 ? 71.413 -8.224 -72.464 1.00 30.21 287 TYR A C 1
ATOM 2010 O O . TYR A 1 247 ? 72.309 -8.458 -71.657 1.00 30.49 287 TYR A O 1
ATOM 2019 N N . TRP A 1 248 ? 71.617 -8.154 -73.775 1.00 29.23 288 TRP A N 1
ATOM 2020 C CA . TRP A 1 248 ? 72.944 -8.315 -74.352 1.00 27.54 288 TRP A CA 1
ATOM 2021 C C . TRP A 1 248 ? 73.045 -7.557 -75.671 1.00 26.66 288 TRP A C 1
ATOM 2022 O O . TRP A 1 248 ? 72.030 -7.177 -76.263 1.00 26.26 288 TRP A O 1
ATOM 2033 N N . GLY A 1 249 ? 74.273 -7.331 -76.125 1.00 26.28 289 GLY A N 1
ATOM 2034 C CA . GLY A 1 249 ? 74.472 -6.607 -77.368 1.00 25.72 289 GLY A CA 1
ATOM 2035 C C . GLY A 1 249 ? 74.130 -5.132 -77.248 1.00 24.33 289 GLY A C 1
ATOM 2036 O O . GLY A 1 249 ? 73.531 -4.547 -78.155 1.00 24.98 289 GLY A O 1
ATOM 2037 N N . VAL A 1 250 ? 74.503 -4.530 -76.122 1.00 24.64 290 VAL A N 1
ATOM 2038 C CA . VAL A 1 250 ? 74.242 -3.112 -75.885 1.00 23.40 290 VAL A CA 1
ATOM 2039 C C . VAL A 1 250 ? 75.553 -2.390 -75.594 1.00 23.43 290 VAL A C 1
ATOM 2040 O O . VAL A 1 250 ? 76.280 -2.749 -74.670 1.00 23.35 290 VAL A O 1
ATOM 2044 N N . THR A 1 251 ? 75.853 -1.367 -76.386 1.00 21.38 291 THR A N 1
ATOM 2045 C CA . THR A 1 251 ? 77.088 -0.613 -76.212 1.00 20.64 291 THR A CA 1
ATOM 2046 C C . THR A 1 251 ? 76.809 0.856 -75.913 1.00 20.47 291 THR A C 1
ATOM 2047 O O . THR A 1 251 ? 75.989 1.490 -76.577 1.00 21.04 291 THR A O 1
ATOM 2051 N N . ILE A 1 252 ? 77.492 1.395 -74.911 1.00 20.70 292 ILE A N 1
ATOM 2052 C CA . ILE A 1 252 ? 77.311 2.796 -74.558 1.00 19.91 292 ILE A CA 1
ATOM 2053 C C . ILE A 1 252 ? 78.324 3.611 -75.352 1.00 20.26 292 ILE A C 1
ATOM 2054 O O . ILE A 1 252 ? 79.494 3.254 -75.418 1.00 20.27 292 ILE A O 1
ATOM 2059 N N . ASP A 1 253 ? 77.864 4.692 -75.966 1.00 19.00 293 ASP A N 1
ATOM 2060 C CA . ASP A 1 253 ? 78.736 5.558 -76.752 1.00 19.47 293 ASP A CA 1
ATOM 2061 C C . ASP A 1 253 ? 79.032 6.841 -75.979 1.00 18.87 293 ASP A C 1
ATOM 2062 O O . ASP A 1 253 ? 78.137 7.651 -75.739 1.00 21.06 293 ASP A O 1
ATOM 2067 N N . HIS A 1 254 ? 80.284 7.008 -75.565 1.00 18.64 294 HIS A N 1
ATOM 2068 C CA . HIS A 1 254 ? 80.696 8.208 -74.841 1.00 19.04 294 HIS A CA 1
ATOM 2069 C C . HIS A 1 254 ? 81.403 9.151 -75.821 1.00 20.28 294 HIS A C 1
ATOM 2070 O O . HIS A 1 254 ? 82.287 8.725 -76.567 1.00 17.80 294 HIS A O 1
ATOM 2077 N N . HIS A 1 255 ? 81.015 10.422 -75.826 1.00 20.07 295 HIS A N 1
ATOM 2078 C CA . HIS A 1 255 ? 81.682 11.401 -76.686 1.00 20.98 295 HIS A CA 1
ATOM 2079 C C . HIS A 1 255 ? 82.598 12.180 -75.754 1.00 21.77 295 HIS A C 1
ATOM 2080 O O . HIS A 1 255 ? 82.252 12.407 -74.594 1.00 21.95 295 HIS A O 1
ATOM 2087 N N . HIS A 1 256 ? 83.766 12.583 -76.243 1.00 21.00 296 HIS A N 1
ATOM 2088 C CA . HIS A 1 256 ? 84.714 13.300 -75.403 1.00 20.82 296 HIS A CA 1
ATOM 2089 C C . HIS A 1 256 ? 85.373 14.483 -76.093 1.00 22.04 296 HIS A C 1
ATOM 2090 O O . HIS A 1 256 ? 86.013 14.331 -77.129 1.00 20.40 296 HIS A O 1
ATOM 2097 N N . TYR A 1 257 ? 85.223 15.658 -75.491 1.00 21.24 297 TYR A N 1
ATOM 2098 C CA . TYR A 1 257 ? 85.806 16.884 -76.017 1.00 21.04 297 TYR A CA 1
ATOM 2099 C C . TYR A 1 257 ? 86.229 17.746 -74.833 1.00 20.72 297 TYR A C 1
ATOM 2100 O O . TYR A 1 257 ? 85.748 17.550 -73.721 1.00 21.61 297 TYR A O 1
ATOM 2109 N N . GLN A 1 258 ? 87.126 18.695 -75.072 1.00 19.78 298 GLN A N 1
ATOM 2110 C CA . GLN A 1 258 ? 87.584 19.592 -74.016 1.00 19.40 298 GLN A CA 1
ATOM 2111 C C . GLN A 1 258 ? 87.652 21.009 -74.568 1.00 18.73 298 GLN A C 1
ATOM 2112 O O . GLN A 1 258 ? 88.555 21.776 -74.238 1.00 20.06 298 GLN A O 1
ATOM 2118 N N . VAL A 1 259 ? 86.676 21.354 -75.400 1.00 18.85 299 VAL A N 1
ATOM 2119 C CA . VAL A 1 259 ? 86.649 22.665 -76.027 1.00 19.74 299 VAL A CA 1
ATOM 2120 C C . VAL A 1 259 ? 85.315 23.408 -75.964 1.00 20.36 299 VAL A C 1
ATOM 2121 O O . VAL A 1 259 ? 85.239 24.560 -76.379 1.00 21.15 299 VAL A O 1
ATOM 2125 N N . PHE A 1 260 ? 84.270 22.774 -75.442 1.00 20.92 300 PHE A N 1
ATOM 2126 C CA . PHE A 1 260 ? 82.964 23.426 -75.404 1.00 21.24 300 PHE A CA 1
ATOM 2127 C C . PHE A 1 260 ? 82.578 24.100 -74.089 1.00 21.76 300 PHE A C 1
ATOM 2128 O O . PHE A 1 260 ? 81.396 24.297 -73.797 1.00 21.46 300 PHE A O 1
ATOM 2136 N N . ALA A 1 261 ? 83.587 24.476 -73.315 1.00 23.18 301 ALA A N 1
ATOM 2137 C CA . ALA A 1 261 ? 83.379 25.161 -72.040 1.00 24.52 301 ALA A CA 1
ATOM 2138 C C . ALA A 1 261 ? 84.657 25.920 -71.733 1.00 25.63 301 ALA A C 1
ATOM 2139 O O . ALA A 1 261 ? 85.754 25.403 -71.941 1.00 25.04 301 ALA A O 1
ATOM 2141 N N . SER A 1 262 ? 84.520 27.150 -71.247 1.00 25.65 302 SER A N 1
ATOM 2142 C CA . SER A 1 262 ? 85.681 27.975 -70.933 1.00 25.17 302 SER A CA 1
ATOM 2143 C C . SER A 1 262 ? 86.670 27.350 -69.957 1.00 24.12 302 SER A C 1
ATOM 2144 O O . SER A 1 262 ? 87.877 27.457 -70.155 1.00 23.35 302 SER A O 1
ATOM 2147 N N . ASP A 1 263 ? 86.172 26.708 -68.904 1.00 25.74 303 ASP A N 1
ATOM 2148 C CA . ASP A 1 263 ? 87.074 26.099 -67.932 1.00 26.55 303 ASP A CA 1
ATOM 2149 C C . ASP A 1 263 ? 87.889 24.976 -68.572 1.00 25.73 303 ASP A C 1
ATOM 2150 O O . ASP A 1 263 ? 89.045 24.753 -68.214 1.00 24.83 303 ASP A O 1
ATOM 2155 N N . GLN A 1 264 ? 87.296 24.287 -69.538 1.00 24.93 304 GLN A N 1
ATOM 2156 C CA . GLN A 1 264 ? 87.998 23.209 -70.228 1.00 24.04 304 GLN A CA 1
ATOM 2157 C C . GLN A 1 264 ? 89.049 23.786 -71.179 1.00 22.27 304 GLN A C 1
ATOM 2158 O O . GLN A 1 264 ? 90.166 23.271 -71.276 1.00 21.73 304 GLN A O 1
ATOM 2164 N N . LEU A 1 265 ? 88.695 24.866 -71.866 1.00 22.83 305 LEU A N 1
ATOM 2165 C CA . LEU A 1 265 ? 89.615 25.518 -72.793 1.00 23.30 305 LEU A CA 1
ATOM 2166 C C . LEU A 1 265 ? 90.798 26.143 -72.057 1.00 23.21 305 LEU A C 1
ATOM 2167 O O . LEU A 1 265 ? 91.865 26.345 -72.635 1.00 25.02 305 LEU A O 1
ATOM 2172 N N . GLU A 1 266 ? 90.605 26.438 -70.773 1.00 24.69 306 GLU A N 1
ATOM 2173 C CA . GLU A 1 266 ? 91.644 27.046 -69.951 1.00 25.83 306 GLU A CA 1
ATOM 2174 C C . GLU A 1 266 ? 92.707 26.066 -69.454 1.00 25.89 306 GLU A C 1
ATOM 2175 O O . GLU A 1 266 ? 93.725 26.475 -68.901 1.00 25.10 306 GLU A O 1
ATOM 2181 N N . ARG A 1 267 ? 92.480 24.776 -69.663 1.00 24.98 307 ARG A N 1
ATOM 2182 C CA . ARG A 1 267 ? 93.420 23.762 -69.204 1.00 25.48 307 ARG A CA 1
ATOM 2183 C C . ARG A 1 267 ? 94.771 23.810 -69.904 1.00 24.86 307 ARG A C 1
ATOM 2184 O O . ARG A 1 267 ? 94.865 24.142 -71.088 1.00 25.01 307 ARG A O 1
ATOM 2192 N N . SER A 1 268 ? 95.819 23.486 -69.157 1.00 25.34 308 SER A N 1
ATOM 2193 C CA . SER A 1 268 ? 97.161 23.442 -69.723 1.00 25.06 308 SER A CA 1
ATOM 2194 C C . SER A 1 268 ? 97.199 22.125 -70.487 1.00 25.36 308 SER A C 1
ATOM 2195 O O . SER A 1 268 ? 96.296 21.294 -70.338 1.00 23.69 308 SER A O 1
ATOM 2198 N N . ILE A 1 269 ? 98.237 21.916 -71.289 1.00 25.66 309 ILE A N 1
ATOM 2199 C CA . ILE A 1 269 ? 98.318 20.673 -72.041 1.00 24.68 309 ILE A CA 1
ATOM 2200 C C . ILE A 1 269 ? 98.367 19.481 -71.087 1.00 25.11 309 ILE A C 1
ATOM 2201 O O . ILE A 1 269 ? 97.745 18.449 -71.341 1.00 24.89 309 ILE A O 1
ATOM 2206 N N . ASP A 1 270 ? 99.084 19.622 -69.978 1.00 25.56 310 ASP A N 1
ATOM 2207 C CA . ASP A 1 270 ? 99.168 18.528 -69.017 1.00 27.30 310 ASP A CA 1
ATOM 2208 C C . ASP A 1 270 ? 97.818 18.220 -68.378 1.00 25.63 310 ASP A C 1
ATOM 2209 O O . ASP A 1 270 ? 97.513 17.062 -68.086 1.00 24.10 310 ASP A O 1
ATOM 2214 N N . GLU A 1 271 ? 97.002 19.245 -68.157 1.00 25.47 311 GLU A N 1
ATOM 2215 C CA . GLU A 1 271 ? 95.691 19.007 -67.569 1.00 25.51 311 GLU A CA 1
ATOM 2216 C C . GLU A 1 271 ? 94.798 18.342 -68.614 1.00 22.90 311 GLU A C 1
ATOM 2217 O O . GLU A 1 271 ? 94.039 17.429 -68.303 1.00 22.55 311 GLU A O 1
ATOM 2223 N N . HIS A 1 272 ? 94.894 18.802 -69.857 1.00 21.18 312 HIS A N 1
ATOM 2224 C CA . HIS A 1 272 ? 94.106 18.215 -70.939 1.00 20.82 312 HIS A CA 1
ATOM 2225 C C . HIS A 1 272 ? 94.421 16.720 -71.045 1.00 19.54 312 HIS A C 1
ATOM 2226 O O . HIS A 1 272 ? 93.525 15.894 -71.209 1.00 18.68 312 HIS A O 1
ATOM 2233 N N . ILE A 1 273 ? 95.703 16.381 -70.956 1.00 21.41 313 ILE A N 1
ATOM 2234 C CA . ILE A 1 273 ? 96.127 14.988 -71.053 1.00 20.85 313 ILE A CA 1
ATOM 2235 C C . ILE A 1 273 ? 95.636 14.160 -69.866 1.00 22.50 313 ILE A C 1
ATOM 2236 O O . ILE A 1 273 ? 95.153 13.042 -70.040 1.00 20.64 313 ILE A O 1
ATOM 2241 N N . LYS A 1 274 ? 95.750 14.705 -68.658 1.00 23.04 314 LYS A N 1
ATOM 2242 C CA . LYS A 1 274 ? 95.292 13.977 -67.478 1.00 23.24 314 LYS A CA 1
ATOM 2243 C C . LYS A 1 274 ? 93.808 13.647 -67.598 1.00 22.46 314 LYS A C 1
ATOM 2244 O O . LYS A 1 274 ? 93.376 12.542 -67.264 1.00 22.28 314 LYS A O 1
ATOM 2250 N N . VAL A 1 275 ? 93.026 14.607 -68.079 1.00 22.00 315 VAL A N 1
ATOM 2251 C CA . VAL A 1 275 ? 91.596 14.400 -68.253 1.00 21.16 315 VAL A CA 1
ATOM 2252 C C . VAL A 1 275 ? 91.332 13.330 -69.315 1.00 21.89 315 VAL A C 1
ATOM 2253 O O . VAL A 1 275 ? 90.449 12.480 -69.153 1.00 20.98 315 VAL A O 1
ATOM 2257 N N . ALA A 1 276 ? 92.100 13.362 -70.400 1.00 21.26 316 ALA A N 1
ATOM 2258 C CA . ALA A 1 276 ? 91.918 12.377 -71.464 1.00 21.19 316 ALA A CA 1
ATOM 2259 C C . ALA A 1 276 ? 92.209 10.964 -70.958 1.00 20.44 316 ALA A C 1
ATOM 2260 O O . ALA A 1 276 ? 91.438 10.037 -71.195 1.00 19.60 316 ALA A O 1
ATOM 2262 N N . CYS A 1 277 ? 93.326 10.804 -70.261 1.00 22.21 317 CYS A N 1
ATOM 2263 C CA . CYS A 1 277 ? 93.692 9.497 -69.731 1.00 22.09 317 CYS A CA 1
ATOM 2264 C C . CYS A 1 277 ? 92.637 8.972 -68.762 1.00 23.68 317 CYS A C 1
ATOM 2265 O O . CYS A 1 277 ? 92.363 7.772 -68.722 1.00 22.18 317 CYS A O 1
ATOM 2268 N N . GLU A 1 278 ? 92.039 9.869 -67.983 1.00 24.09 318 GLU A N 1
ATOM 2269 C CA . GLU A 1 278 ? 91.021 9.455 -67.027 1.00 25.25 318 GLU A CA 1
ATOM 2270 C C . GLU A 1 278 ? 89.723 9.063 -67.720 1.00 24.00 318 GLU A C 1
ATOM 2271 O O . GLU A 1 278 ? 88.932 8.299 -67.166 1.00 24.60 318 GLU A O 1
ATOM 2277 N N . TRP A 1 279 ? 89.501 9.577 -68.928 1.00 22.11 319 TRP A N 1
ATOM 2278 C CA . TRP A 1 279 ? 88.306 9.203 -69.678 1.00 21.58 319 TRP A CA 1
ATOM 2279 C C . TRP A 1 279 ? 88.403 7.704 -69.929 1.00 20.71 319 TRP A C 1
ATOM 2280 O O . TRP A 1 279 ? 87.403 6.988 -69.949 1.00 22.02 319 TRP A O 1
ATOM 2291 N N . GLY A 1 280 ? 89.629 7.237 -70.133 1.00 22.24 320 GLY A N 1
ATOM 2292 C CA . GLY A 1 280 ? 89.841 5.832 -70.418 1.00 22.81 320 GLY A CA 1
ATOM 2293 C C . GLY A 1 280 ? 89.777 4.906 -69.222 1.00 23.88 320 GLY A C 1
ATOM 2294 O O . GLY A 1 280 ? 89.146 3.852 -69.286 1.00 24.17 320 GLY A O 1
ATOM 2295 N N . THR A 1 281 ? 90.438 5.286 -68.135 1.00 24.59 321 THR A N 1
ATOM 2296 C CA . THR A 1 281 ? 90.443 4.457 -66.936 1.00 25.83 321 THR A CA 1
ATOM 2297 C C . THR A 1 281 ? 89.044 4.406 -66.318 1.00 26.97 321 THR A C 1
ATOM 2298 O O . THR A 1 281 ? 88.632 3.383 -65.776 1.00 24.89 321 THR A O 1
ATOM 2302 N N . GLY A 1 282 ? 88.311 5.510 -66.422 1.00 27.00 322 GLY A N 1
ATOM 2303 C CA . GLY A 1 282 ? 86.975 5.572 -65.854 1.00 27.46 322 GLY A CA 1
ATOM 2304 C C . GLY A 1 282 ? 85.933 4.611 -66.402 1.00 27.91 322 GLY A C 1
ATOM 2305 O O . GLY A 1 282 ? 85.014 4.225 -65.677 1.00 27.96 322 GLY A O 1
ATOM 2306 N N . VAL A 1 283 ? 86.051 4.214 -67.667 1.00 25.41 323 VAL A N 1
ATOM 2307 C CA . VAL A 1 283 ? 85.065 3.306 -68.247 1.00 26.13 323 VAL A CA 1
ATOM 2308 C C . VAL A 1 283 ? 85.371 1.843 -67.963 1.00 26.53 323 VAL A C 1
ATOM 2309 O O . VAL A 1 283 ? 84.519 0.981 -68.149 1.00 26.55 323 VAL A O 1
ATOM 2313 N N . LEU A 1 284 ? 86.586 1.567 -67.509 1.00 29.82 324 LEU A N 1
ATOM 2314 C CA . LEU A 1 284 ? 86.989 0.195 -67.219 1.00 31.41 324 LEU A CA 1
ATOM 2315 C C . LEU A 1 284 ? 86.081 -0.407 -66.157 1.00 34.10 324 LEU A C 1
ATOM 2316 O O . LEU A 1 284 ? 85.870 -1.615 -66.110 1.00 32.85 324 LEU A O 1
ATOM 2321 N N . ASN A 1 285 ? 85.532 0.469 -65.325 1.00 37.34 325 ASN A N 1
ATOM 2322 C CA . ASN A 1 285 ? 84.662 0.094 -64.223 1.00 41.40 325 ASN A CA 1
ATOM 2323 C C . ASN A 1 285 ? 83.179 0.083 -64.601 1.00 40.06 325 ASN A C 1
ATOM 2324 O O . ASN A 1 285 ? 82.323 -0.233 -63.772 1.00 40.68 325 ASN A O 1
ATOM 2329 N N . GLU A 1 286 ? 82.876 0.415 -65.852 1.00 36.23 326 GLU A N 1
ATOM 2330 C CA . GLU A 1 286 ? 81.490 0.461 -66.310 1.00 33.02 326 GLU A CA 1
ATOM 2331 C C . GLU A 1 286 ? 80.887 -0.917 -66.595 1.00 31.54 326 GLU A C 1
ATOM 2332 O O . GLU A 1 286 ? 81.595 -1.865 -66.942 1.00 29.75 326 GLU A O 1
ATOM 2338 N N . SER A 1 287 ? 79.567 -1.005 -66.452 1.00 31.35 327 SER A N 1
ATOM 2339 C CA . SER A 1 287 ? 78.821 -2.249 -66.629 1.00 32.07 327 SER A CA 1
ATOM 2340 C C . SER A 1 287 ? 78.303 -2.570 -68.033 1.00 30.47 327 SER A C 1
ATOM 2341 O O . SER A 1 287 ? 77.442 -3.435 -68.197 1.00 30.77 327 SER A O 1
ATOM 2344 N N . HIS A 1 288 ? 78.814 -1.876 -69.043 1.00 28.80 328 HIS A N 1
ATOM 2345 C CA . HIS A 1 288 ? 78.409 -2.137 -70.424 1.00 25.50 328 HIS A CA 1
ATOM 2346 C C . HIS A 1 288 ? 79.610 -1.980 -71.332 1.00 24.52 328 HIS A C 1
ATOM 2347 O O . HIS A 1 288 ? 80.580 -1.319 -70.965 1.00 23.77 328 HIS A O 1
ATOM 2354 N N . TRP A 1 289 ? 79.545 -2.586 -72.514 1.00 23.60 329 TRP A N 1
ATOM 2355 C CA . TRP A 1 289 ? 80.614 -2.423 -73.490 1.00 23.50 329 TRP A CA 1
ATOM 2356 C C . TRP A 1 289 ? 80.587 -0.930 -73.754 1.00 21.93 329 TRP A C 1
ATOM 2357 O O . TRP A 1 289 ? 79.562 -0.282 -73.541 1.00 21.43 329 TRP A O 1
ATOM 2368 N N . ILE A 1 290 ? 81.696 -0.387 -74.240 1.00 22.97 330 ILE A N 1
ATOM 2369 C CA . ILE A 1 290 ? 81.766 1.038 -74.513 1.00 21.84 330 ILE A CA 1
ATOM 2370 C C . ILE A 1 290 ? 82.755 1.344 -75.627 1.00 21.41 330 ILE A C 1
ATOM 2371 O O . ILE A 1 290 ? 83.759 0.655 -75.784 1.00 21.42 330 ILE A O 1
ATOM 2376 N N . VAL A 1 291 ? 82.441 2.380 -76.396 1.00 21.31 331 VAL A N 1
ATOM 2377 C CA . VAL A 1 291 ? 83.287 2.853 -77.488 1.00 19.98 331 VAL A CA 1
ATOM 2378 C C . VAL A 1 291 ? 83.179 4.377 -77.492 1.00 18.69 331 VAL A C 1
ATOM 2379 O O . VAL A 1 291 ? 82.089 4.925 -77.306 1.00 20.50 331 VAL A O 1
ATOM 2383 N N . CYS A 1 292 ? 84.300 5.067 -77.670 1.00 18.19 332 CYS A N 1
ATOM 2384 C CA . CYS A 1 292 ? 84.250 6.520 -77.739 1.00 17.05 332 CYS A CA 1
ATOM 2385 C C . CYS A 1 292 ? 83.863 6.845 -79.183 1.00 19.04 332 CYS A C 1
ATOM 2386 O O . CYS A 1 292 ? 84.708 6.828 -80.083 1.00 18.30 332 CYS A O 1
ATOM 2389 N N . GLY A 1 293 ? 82.581 7.127 -79.389 1.00 15.95 333 GLY A N 1
ATOM 2390 C CA . GLY A 1 293 ? 82.063 7.408 -80.718 1.00 17.24 333 GLY A CA 1
ATOM 2391 C C . GLY A 1 293 ? 82.484 8.720 -81.346 1.00 16.96 333 GLY A C 1
ATOM 2392 O O . GLY A 1 293 ? 82.328 8.903 -82.549 1.00 15.54 333 GLY A O 1
ATOM 2393 N N . GLU A 1 294 ? 82.993 9.638 -80.531 1.00 16.87 334 GLU A N 1
ATOM 2394 C CA . GLU A 1 294 ? 83.454 10.928 -81.025 1.00 17.13 334 GLU A CA 1
ATOM 2395 C C . GLU A 1 294 ? 84.482 11.552 -80.096 1.00 18.99 334 GLU A C 1
ATOM 2396 O O . GLU A 1 294 ? 84.327 11.536 -78.871 1.00 20.40 334 GLU A O 1
ATOM 2402 N N . PHE A 1 295 ? 85.534 12.098 -80.697 1.00 16.09 335 PHE A N 1
ATOM 2403 C CA . PHE A 1 295 ? 86.569 12.836 -79.987 1.00 16.88 335 PHE A CA 1
ATOM 2404 C C . PHE A 1 295 ? 87.293 13.571 -81.098 1.00 16.56 335 PHE A C 1
ATOM 2405 O O . PHE A 1 295 ? 87.098 13.263 -82.278 1.00 18.42 335 PHE A O 1
ATOM 2413 N N . ALA A 1 296 ? 88.121 14.539 -80.738 1.00 18.39 336 ALA A N 1
ATOM 2414 C CA . ALA A 1 296 ? 88.844 15.281 -81.756 1.00 17.36 336 ALA A CA 1
ATOM 2415 C C . ALA A 1 296 ? 90.211 15.689 -81.252 1.00 18.01 336 ALA A C 1
ATOM 2416 O O . ALA A 1 296 ? 90.512 15.566 -80.063 1.00 17.78 336 ALA A O 1
ATOM 2418 N N . ALA A 1 297 ? 91.037 16.180 -82.169 1.00 17.53 337 ALA A N 1
ATOM 2419 C CA . ALA A 1 297 ? 92.377 16.639 -81.830 1.00 17.23 337 ALA A CA 1
ATOM 2420 C C . ALA A 1 297 ? 92.275 18.081 -81.334 1.00 16.61 337 ALA A C 1
ATOM 2421 O O . ALA A 1 297 ? 93.227 18.632 -80.782 1.00 18.54 337 ALA A O 1
ATOM 2423 N N . ALA A 1 298 ? 91.105 18.682 -81.525 1.00 15.93 338 ALA A N 1
ATOM 2424 C CA . ALA A 1 298 ? 90.888 20.077 -81.149 1.00 16.52 338 ALA A CA 1
ATOM 2425 C C . ALA A 1 298 ? 91.152 20.436 -79.686 1.00 18.76 338 ALA A C 1
ATOM 2426 O O . ALA A 1 298 ? 90.709 19.745 -78.769 1.00 18.82 338 ALA A O 1
ATOM 2428 N N . LEU A 1 299 ? 91.887 21.526 -79.490 1.00 17.74 339 LEU A N 1
ATOM 2429 C CA . LEU A 1 299 ? 92.185 22.029 -78.159 1.00 20.43 339 LEU A CA 1
ATOM 2430 C C . LEU A 1 299 ? 91.619 23.443 -78.017 1.00 21.58 339 LEU A C 1
ATOM 2431 O O . LEU A 1 299 ? 91.808 24.095 -76.992 1.00 21.97 339 LEU A O 1
ATOM 2436 N N . THR A 1 300 ? 90.944 23.913 -79.066 1.00 20.31 340 THR A N 1
ATOM 2437 C CA . THR A 1 300 ? 90.274 25.221 -79.040 1.00 22.16 340 THR A CA 1
ATOM 2438 C C . THR A 1 300 ? 88.943 25.037 -79.762 1.00 21.86 340 THR A C 1
ATOM 2439 O O . THR A 1 300 ? 88.721 24.012 -80.413 1.00 21.71 340 THR A O 1
ATOM 2443 N N . ASP A 1 301 ? 88.059 26.026 -79.650 1.00 21.80 341 ASP A N 1
ATOM 2444 C CA . ASP A 1 301 ? 86.770 25.977 -80.329 1.00 20.50 341 ASP A CA 1
ATOM 2445 C C . ASP A 1 301 ? 86.783 27.119 -81.342 1.00 21.48 341 ASP A C 1
ATOM 2446 O O . ASP A 1 301 ? 85.756 27.724 -81.640 1.00 21.00 341 ASP A O 1
ATOM 2451 N N . CYS A 1 302 ? 87.974 27.383 -81.877 1.00 20.93 342 CYS A N 1
ATOM 2452 C CA . CYS A 1 302 ? 88.201 28.457 -82.841 1.00 21.13 342 CYS A CA 1
ATOM 2453 C C . CYS A 1 302 ? 87.666 28.260 -84.253 1.00 20.78 342 CYS A C 1
ATOM 2454 O O . CYS A 1 302 ? 87.354 29.232 -84.940 1.00 22.43 342 CYS A O 1
ATOM 2457 N N . ILE A 1 303 ? 87.579 27.015 -84.704 1.00 20.07 343 ILE A N 1
ATOM 2458 C CA . ILE A 1 303 ? 87.125 26.755 -86.065 1.00 20.35 343 ILE A CA 1
ATOM 2459 C C . ILE A 1 303 ? 85.813 27.435 -86.421 1.00 21.15 343 ILE A C 1
ATOM 2460 O O . ILE A 1 303 ? 84.829 27.358 -85.684 1.00 21.72 343 ILE A O 1
ATOM 2465 N N . LYS A 1 304 ? 85.821 28.116 -87.563 1.00 21.62 344 LYS A N 1
ATOM 2466 C CA . LYS A 1 304 ? 84.657 28.853 -88.039 1.00 21.56 344 LYS A CA 1
ATOM 2467 C C . LYS A 1 304 ? 83.342 28.100 -87.927 1.00 21.34 344 LYS A C 1
ATOM 2468 O O . LYS A 1 304 ? 83.208 26.989 -88.435 1.00 21.10 344 LYS A O 1
ATOM 2474 N N . TRP A 1 305 ? 82.377 28.730 -87.258 1.00 20.83 345 TRP A N 1
ATOM 2475 C CA . TRP A 1 305 ? 81.037 28.180 -87.071 1.00 20.20 345 TRP A CA 1
ATOM 2476 C C . TRP A 1 305 ? 80.929 26.881 -86.274 1.00 19.49 345 TRP A C 1
ATOM 2477 O O . TRP A 1 305 ? 79.886 26.227 -86.295 1.00 19.32 345 TRP A O 1
ATOM 2488 N N . LEU A 1 306 ? 81.991 26.514 -85.564 1.00 18.10 346 LEU A N 1
ATOM 2489 C CA . LEU A 1 306 ? 81.960 25.299 -84.753 1.00 18.67 346 LEU A CA 1
ATOM 2490 C C . LEU A 1 306 ? 80.839 25.429 -83.726 1.00 20.16 346 LEU A C 1
ATOM 2491 O O . LEU A 1 306 ? 80.178 24.443 -83.379 1.00 20.76 346 LEU A O 1
ATOM 2496 N N . ASN A 1 307 ? 80.629 26.651 -83.243 1.00 21.24 347 ASN A N 1
ATOM 2497 C CA . ASN A 1 307 ? 79.587 26.911 -82.255 1.00 22.37 347 ASN A CA 1
ATOM 2498 C C . ASN A 1 307 ? 78.258 27.318 -82.901 1.00 23.14 347 ASN A C 1
ATOM 2499 O O . ASN A 1 307 ? 77.367 27.852 -82.235 1.00 23.05 347 ASN A O 1
ATOM 2504 N N . SER A 1 308 ? 78.151 27.024 -84.198 1.00 21.51 348 SER A N 1
ATOM 2505 C CA . SER A 1 308 ? 76.986 27.275 -85.058 1.00 21.68 348 SER A CA 1
ATOM 2506 C C . SER A 1 308 ? 77.016 28.650 -85.723 1.00 21.62 348 SER A C 1
ATOM 2507 O O . SER A 1 308 ? 77.687 29.568 -85.248 1.00 21.39 348 SER A O 1
ATOM 2510 N N . VAL A 1 309 ? 76.307 28.775 -86.841 1.00 22.63 349 VAL A N 1
ATOM 2511 C CA . VAL A 1 309 ? 76.266 30.028 -87.594 1.00 23.86 349 VAL A CA 1
ATOM 2512 C C . VAL A 1 309 ? 75.837 31.210 -86.737 1.00 24.80 349 VAL A C 1
ATOM 2513 O O . VAL A 1 309 ? 74.797 31.165 -86.079 1.00 25.89 349 VAL A O 1
ATOM 2517 N N . GLY A 1 310 ? 76.650 32.262 -86.745 1.00 26.01 350 GLY A N 1
ATOM 2518 C CA . GLY A 1 310 ? 76.334 33.449 -85.973 1.00 25.54 350 GLY A CA 1
ATOM 2519 C C . GLY A 1 310 ? 77.046 33.558 -84.636 1.00 26.26 350 GLY A C 1
ATOM 2520 O O . GLY A 1 310 ? 76.932 34.579 -83.956 1.00 26.21 350 GLY A O 1
ATOM 2521 N N . PHE A 1 311 ? 77.778 32.521 -84.244 1.00 24.53 351 PHE A N 1
ATOM 2522 C CA . PHE A 1 311 ? 78.483 32.552 -82.969 1.00 25.21 351 PHE A CA 1
ATOM 2523 C C . PHE A 1 311 ? 79.998 32.496 -83.104 1.00 25.12 351 PHE A C 1
ATOM 2524 O O . PHE A 1 311 ? 80.535 31.876 -84.029 1.00 24.03 351 PHE A O 1
ATOM 2532 N N . GLY A 1 312 ? 80.679 33.145 -82.163 1.00 22.74 352 GLY A N 1
ATOM 2533 C CA . GLY A 1 312 ? 82.130 33.174 -82.170 1.00 22.00 352 GLY A CA 1
ATOM 2534 C C . GLY A 1 312 ? 82.734 32.023 -81.389 1.00 21.47 352 GLY A C 1
ATOM 2535 O O . GLY A 1 312 ? 82.116 30.968 -81.255 1.00 21.50 352 GLY A O 1
ATOM 2536 N N . ALA A 1 313 ? 83.936 32.238 -80.860 1.00 21.82 353 ALA A N 1
ATOM 2537 C CA . ALA A 1 313 ? 84.645 31.216 -80.101 1.00 21.80 353 ALA A CA 1
ATOM 2538 C C . ALA A 1 313 ? 84.950 31.632 -78.663 1.00 22.42 353 ALA A C 1
ATOM 2539 O O . ALA A 1 313 ? 85.343 32.768 -78.402 1.00 23.31 353 ALA A O 1
ATOM 2541 N N . ARG A 1 314 ? 84.781 30.697 -77.734 1.00 22.56 354 ARG A N 1
ATOM 2542 C CA . ARG A 1 314 ? 85.059 30.966 -76.330 1.00 22.36 354 ARG A CA 1
ATOM 2543 C C . ARG A 1 314 ? 86.563 31.154 -76.122 1.00 23.23 354 ARG A C 1
ATOM 2544 O O . ARG A 1 314 ? 86.987 31.948 -75.281 1.00 22.81 354 ARG A O 1
ATOM 2552 N N . TYR A 1 315 ? 87.369 30.430 -76.898 1.00 22.44 355 TYR A N 1
ATOM 2553 C CA . TYR A 1 315 ? 88.818 30.507 -76.763 1.00 22.91 355 TYR A CA 1
ATOM 2554 C C . TYR A 1 315 ? 89.384 31.924 -76.834 1.00 23.80 355 TYR A C 1
ATOM 2555 O O . TYR A 1 315 ? 90.237 32.283 -76.026 1.00 22.74 355 TYR A O 1
ATOM 2564 N N . ASP A 1 316 ? 88.933 32.722 -77.799 1.00 23.68 356 ASP A N 1
ATOM 2565 C CA . ASP A 1 316 ? 89.427 34.097 -77.906 1.00 24.09 356 ASP A CA 1
ATOM 2566 C C . ASP A 1 316 ? 88.411 35.094 -77.356 1.00 24.53 356 ASP A C 1
ATOM 2567 O O . ASP A 1 316 ? 88.457 36.285 -77.668 1.00 25.06 356 ASP A O 1
ATOM 2572 N N . GLY A 1 317 ? 87.495 34.594 -76.533 1.00 25.53 357 GLY A N 1
ATOM 2573 C CA . GLY A 1 317 ? 86.485 35.444 -75.927 1.00 26.44 357 GLY A CA 1
ATOM 2574 C C . GLY A 1 317 ? 85.572 36.181 -76.886 1.00 27.98 357 GLY A C 1
ATOM 2575 O O . GLY A 1 317 ? 85.154 37.306 -76.606 1.00 29.17 357 GLY A O 1
ATOM 2576 N N . SER A 1 318 ? 85.250 35.562 -78.017 1.00 27.27 358 SER A N 1
ATOM 2577 C CA . SER A 1 318 ? 84.372 36.201 -78.989 1.00 25.61 358 SER A CA 1
ATOM 2578 C C . SER A 1 318 ? 83.003 35.534 -79.004 1.00 24.52 358 SER A C 1
ATOM 2579 O O . SER A 1 318 ? 82.142 35.891 -79.801 1.00 26.44 358 SER A O 1
ATOM 2582 N N . TRP A 1 319 ? 82.805 34.571 -78.110 1.00 23.89 359 TRP A N 1
ATOM 2583 C CA . TRP A 1 319 ? 81.542 33.848 -78.023 1.00 23.96 359 TRP A CA 1
ATOM 2584 C C . TRP A 1 319 ? 80.579 34.472 -77.011 1.00 24.80 359 TRP A C 1
ATOM 2585 O O . TRP A 1 319 ? 80.962 34.774 -75.885 1.00 23.45 359 TRP A O 1
ATOM 2596 N N . VAL A 1 320 ? 79.333 34.659 -77.430 1.00 25.05 360 VAL A N 1
ATOM 2597 C CA . VAL A 1 320 ? 78.292 35.218 -76.573 1.00 27.24 360 VAL A CA 1
ATOM 2598 C C . VAL A 1 320 ? 76.948 34.641 -76.988 1.00 26.55 360 VAL A C 1
ATOM 2599 O O . VAL A 1 320 ? 76.617 34.609 -78.172 1.00 27.96 360 VAL A O 1
ATOM 2603 N N . ASN A 1 321 ? 76.173 34.175 -76.016 1.00 27.52 361 ASN A N 1
ATOM 2604 C CA . ASN A 1 321 ? 74.853 33.632 -76.308 1.00 28.95 361 ASN A CA 1
ATOM 2605 C C . ASN A 1 321 ? 73.874 34.105 -75.242 1.00 29.30 361 ASN A C 1
ATOM 2606 O O . ASN A 1 321 ? 73.934 33.667 -74.094 1.00 29.51 361 ASN A O 1
ATOM 2611 N N . GLY A 1 322 ? 72.974 34.999 -75.633 1.00 29.65 362 GLY A N 1
ATOM 2612 C CA . GLY A 1 322 ? 72.019 35.530 -74.682 1.00 30.28 362 GLY A CA 1
ATOM 2613 C C . GLY A 1 322 ? 72.794 36.314 -73.641 1.00 30.32 362 GLY A C 1
ATOM 2614 O O . GLY A 1 322 ? 73.570 37.207 -73.983 1.00 29.17 362 GLY A O 1
ATOM 2615 N N . ASP A 1 323 ? 72.608 35.973 -72.372 1.00 31.07 363 ASP A N 1
ATOM 2616 C CA . ASP A 1 323 ? 73.305 36.667 -71.300 1.00 32.06 363 ASP A CA 1
ATOM 2617 C C . ASP A 1 323 ? 74.572 35.929 -70.875 1.00 31.03 363 ASP A C 1
ATOM 2618 O O . ASP A 1 323 ? 75.216 36.307 -69.899 1.00 29.91 363 ASP A O 1
ATOM 2623 N N . GLN A 1 324 ? 74.920 34.878 -71.614 1.00 30.65 364 GLN A N 1
ATOM 2624 C CA . GLN A 1 324 ? 76.116 34.093 -71.323 1.00 31.31 364 GLN A CA 1
ATOM 2625 C C . GLN A 1 324 ? 77.260 34.585 -72.198 1.00 29.43 364 GLN A C 1
ATOM 2626 O O . GLN A 1 324 ? 77.077 34.848 -73.386 1.00 29.67 364 GLN A O 1
ATOM 2632 N N . THR A 1 325 ? 78.442 34.710 -71.610 1.00 27.78 365 THR A N 1
ATOM 2633 C CA . THR A 1 325 ? 79.593 35.206 -72.349 1.00 27.39 365 THR A CA 1
ATOM 2634 C C . THR A 1 325 ? 80.794 34.277 -72.247 1.00 27.80 365 THR A C 1
ATOM 2635 O O . THR A 1 325 ? 80.690 33.153 -71.758 1.00 27.78 365 THR A O 1
ATOM 2639 N N . SER A 1 326 ? 81.933 34.772 -72.719 1.00 28.22 366 SER A N 1
ATOM 2640 C CA . SER A 1 326 ? 83.191 34.039 -72.691 1.00 27.97 366 SER A CA 1
ATOM 2641 C C . SER A 1 326 ? 84.284 35.073 -72.451 1.00 30.45 366 SER A C 1
ATOM 2642 O O . SER A 1 326 ? 84.039 36.279 -72.556 1.00 30.11 366 SER A O 1
ATOM 2645 N N . SER A 1 327 ? 85.483 34.611 -72.121 1.00 30.01 367 SER A N 1
ATOM 2646 C CA . SER A 1 327 ? 86.586 35.525 -71.874 1.00 31.65 367 SER A CA 1
ATOM 2647 C C . SER A 1 327 ? 87.835 35.097 -72.632 1.00 32.00 367 SER A C 1
ATOM 2648 O O . SER A 1 327 ? 88.046 33.911 -72.887 1.00 31.05 367 SER A O 1
ATOM 2651 N N . TYR A 1 328 ? 88.654 36.077 -72.995 1.00 31.49 368 TYR A N 1
ATOM 2652 C CA . TYR A 1 328 ? 89.877 35.831 -73.746 1.00 31.46 368 TYR A CA 1
ATOM 2653 C C . TYR A 1 328 ? 90.842 34.842 -73.097 1.00 31.98 368 TYR A C 1
ATOM 2654 O O . TYR A 1 328 ? 91.197 34.977 -71.925 1.00 30.33 368 TYR A O 1
ATOM 2663 N N . ILE A 1 329 ? 91.270 33.854 -73.879 1.00 30.34 369 ILE A N 1
ATOM 2664 C CA . ILE A 1 329 ? 92.217 32.848 -73.412 1.00 29.45 369 ILE A CA 1
ATOM 2665 C C . ILE A 1 329 ? 93.433 32.861 -74.333 1.00 30.09 369 ILE A C 1
ATOM 2666 O O . ILE A 1 329 ? 94.573 32.923 -73.876 1.00 31.37 369 ILE A O 1
ATOM 2671 N N . GLY A 1 330 ? 93.171 32.798 -75.635 1.00 28.30 370 GLY A N 1
ATOM 2672 C CA . GLY A 1 330 ? 94.237 32.805 -76.619 1.00 27.90 370 GLY A CA 1
ATOM 2673 C C . GLY A 1 330 ? 93.696 33.239 -77.967 1.00 26.76 370 GLY A C 1
ATOM 2674 O O . GLY A 1 330 ? 92.488 33.380 -78.138 1.00 25.38 370 GLY A O 1
ATOM 2675 N N . SER A 1 331 ? 94.578 33.441 -78.938 1.00 26.43 371 SER A N 1
ATOM 2676 C CA . SER A 1 331 ? 94.134 33.880 -80.254 1.00 25.41 371 SER A CA 1
ATOM 2677 C C . SER A 1 331 ? 93.568 32.761 -81.118 1.00 25.82 371 SER A C 1
ATOM 2678 O O . SER A 1 331 ? 93.958 31.600 -80.994 1.00 24.58 371 SER A O 1
ATOM 2681 N N . CYS A 1 332 ? 92.641 33.131 -81.996 1.00 24.30 372 CYS A N 1
ATOM 2682 C CA . CYS A 1 332 ? 92.034 32.190 -82.921 1.00 24.51 372 CYS A CA 1
ATOM 2683 C C . CYS A 1 332 ? 92.495 32.537 -84.333 1.00 24.92 372 CYS A C 1
ATOM 2684 O O . CYS A 1 332 ? 92.033 31.948 -85.307 1.00 25.15 372 CYS A O 1
ATOM 2687 N N . ALA A 1 333 ? 93.406 33.500 -84.435 1.00 25.75 373 ALA A N 1
ATOM 2688 C CA . ALA A 1 333 ? 93.925 33.942 -85.727 1.00 26.59 373 ALA A CA 1
ATOM 2689 C C . ALA A 1 333 ? 94.589 32.804 -86.494 1.00 25.87 373 ALA A C 1
ATOM 2690 O O . ALA A 1 333 ? 95.433 32.095 -85.948 1.00 26.60 373 ALA A O 1
ATOM 2692 N N . ASN A 1 334 ? 94.206 32.650 -87.760 1.00 26.23 374 ASN A N 1
ATOM 2693 C CA . ASN A 1 334 ? 94.749 31.606 -88.633 1.00 27.90 374 ASN A CA 1
ATOM 2694 C C . ASN A 1 334 ? 94.748 30.246 -87.942 1.00 27.31 374 ASN A C 1
ATOM 2695 O O . ASN A 1 334 ? 95.632 29.418 -88.171 1.00 27.37 374 ASN A O 1
ATOM 2700 N N . ASN A 1 335 ? 93.742 30.018 -87.104 1.00 26.75 375 ASN A N 1
ATOM 2701 C CA . ASN A 1 335 ? 93.632 28.781 -86.342 1.00 25.92 375 ASN A CA 1
ATOM 2702 C C . ASN A 1 335 ? 93.846 27.486 -87.111 1.00 26.12 375 ASN A C 1
ATOM 2703 O O . ASN A 1 335 ? 94.572 26.603 -86.660 1.00 25.87 375 ASN A O 1
ATOM 2708 N N . ASP A 1 336 ? 93.206 27.364 -88.265 1.00 27.63 376 ASP A N 1
ATOM 2709 C CA . ASP A 1 336 ? 93.314 26.134 -89.033 1.00 28.33 376 ASP A CA 1
ATOM 2710 C C . ASP A 1 336 ? 94.314 26.139 -90.177 1.00 28.48 376 ASP A C 1
ATOM 2711 O O . ASP A 1 336 ? 94.183 25.355 -91.116 1.00 28.71 376 ASP A O 1
ATOM 2716 N N . ASP A 1 337 ? 95.315 27.012 -90.088 1.00 27.84 377 ASP A N 1
ATOM 2717 C CA . ASP A 1 337 ? 96.357 27.099 -91.109 1.00 26.85 377 ASP A CA 1
ATOM 2718 C C . ASP A 1 337 ? 97.669 26.628 -90.475 1.00 26.00 377 ASP A C 1
ATOM 2719 O O . ASP A 1 337 ? 98.261 27.337 -89.657 1.00 25.21 377 ASP A O 1
ATOM 2724 N N . ILE A 1 338 ? 98.126 25.437 -90.858 1.00 23.94 378 ILE A N 1
ATOM 2725 C CA . ILE A 1 338 ? 99.349 24.866 -90.295 1.00 24.08 378 ILE A CA 1
ATOM 2726 C C . ILE A 1 338 ? 100.561 25.799 -90.381 1.00 24.30 378 ILE A C 1
ATOM 2727 O O . ILE A 1 338 ? 101.468 25.729 -89.549 1.00 23.35 378 ILE A O 1
ATOM 2732 N N . ALA A 1 339 ? 100.578 26.676 -91.376 1.00 25.02 379 ALA A N 1
ATOM 2733 C CA . ALA A 1 339 ? 101.702 27.595 -91.533 1.00 26.41 379 ALA A CA 1
ATOM 2734 C C . ALA A 1 339 ? 101.865 28.505 -90.318 1.00 27.12 379 ALA A C 1
ATOM 2735 O O . ALA A 1 339 ? 102.962 28.996 -90.047 1.00 28.57 379 ALA A O 1
ATOM 2737 N N . TYR A 1 340 ? 100.776 28.717 -89.583 1.00 27.11 380 TYR A N 1
ATOM 2738 C CA . TYR A 1 340 ? 100.808 29.577 -88.403 1.00 28.40 380 TYR A CA 1
ATOM 2739 C C . TYR A 1 340 ? 100.826 28.815 -87.080 1.00 29.00 380 TYR A C 1
ATOM 2740 O O . TYR A 1 340 ? 100.591 29.397 -86.021 1.00 30.54 380 TYR A O 1
ATOM 2749 N N . TRP A 1 341 ? 101.101 27.517 -87.141 1.00 28.07 381 TRP A N 1
ATOM 2750 C CA . TRP A 1 341 ? 101.174 26.695 -85.934 1.00 27.20 381 TRP A CA 1
ATOM 2751 C C . TRP A 1 341 ? 102.607 26.661 -85.414 1.00 27.92 381 TRP A C 1
ATOM 2752 O O . TRP A 1 341 ? 103.533 26.326 -86.152 1.00 27.09 381 TRP A O 1
ATOM 2763 N N . SER A 1 342 ? 102.791 27.005 -84.145 1.00 26.80 382 SER A N 1
ATOM 2764 C CA . SER A 1 342 ? 104.121 26.979 -83.551 1.00 27.91 382 SER A CA 1
ATOM 2765 C C . SER A 1 342 ? 104.493 25.526 -83.265 1.00 28.38 382 SER A C 1
ATOM 2766 O O . SER A 1 342 ? 103.623 24.647 -83.225 1.00 25.95 382 SER A O 1
ATOM 2769 N N . ASP A 1 343 ? 105.780 25.271 -83.060 1.00 28.41 383 ASP A N 1
ATOM 2770 C CA . ASP A 1 343 ? 106.229 23.915 -82.768 1.00 30.50 383 ASP A CA 1
ATOM 2771 C C . ASP A 1 343 ? 105.546 23.411 -81.503 1.00 30.03 383 ASP A C 1
ATOM 2772 O O . ASP A 1 343 ? 105.181 22.237 -81.409 1.00 28.14 383 ASP A O 1
ATOM 2777 N N . GLU A 1 344 ? 105.368 24.310 -80.537 1.00 30.03 384 GLU A N 1
ATOM 2778 C CA . GLU A 1 344 ? 104.714 23.965 -79.281 1.00 29.30 384 GLU A CA 1
ATOM 2779 C C . GLU A 1 344 ? 103.296 23.470 -79.534 1.00 27.30 384 GLU A C 1
ATOM 2780 O O . GLU A 1 344 ? 102.893 22.430 -79.018 1.00 26.83 384 GLU A O 1
ATOM 2786 N N . ARG A 1 345 ? 102.537 24.215 -80.329 1.00 24.25 385 ARG A N 1
ATOM 2787 C CA . ARG A 1 345 ? 101.168 23.816 -80.607 1.00 23.54 385 ARG A CA 1
ATOM 2788 C C . ARG A 1 345 ? 101.100 22.461 -81.311 1.00 23.18 385 ARG A C 1
ATOM 2789 O O . ARG A 1 345 ? 100.207 21.660 -81.034 1.00 22.18 385 ARG A O 1
ATOM 2797 N N . LYS A 1 346 ? 102.034 22.211 -82.225 1.00 22.74 386 LYS A N 1
ATOM 2798 C CA . LYS A 1 346 ? 102.062 20.942 -82.949 1.00 23.51 386 LYS A CA 1
ATOM 2799 C C . LYS A 1 346 ? 102.327 19.805 -81.971 1.00 22.80 386 LYS A C 1
ATOM 2800 O O . LYS A 1 346 ? 101.646 18.774 -81.994 1.00 21.13 386 LYS A O 1
ATOM 2806 N N . GLU A 1 347 ? 103.313 20.006 -81.102 1.00 23.40 387 GLU A N 1
ATOM 2807 C CA . GLU A 1 347 ? 103.666 18.995 -80.116 1.00 24.33 387 GLU A CA 1
ATOM 2808 C C . GLU A 1 347 ? 102.492 18.721 -79.195 1.00 23.41 387 GLU A C 1
ATOM 2809 O O . GLU A 1 347 ? 102.151 17.568 -78.942 1.00 22.22 387 GLU A O 1
ATOM 2815 N N . ASN A 1 348 ? 101.871 19.784 -78.695 1.00 21.07 388 ASN A N 1
ATOM 2816 C CA . ASN A 1 348 ? 100.745 19.618 -77.789 1.00 20.77 388 ASN A CA 1
ATOM 2817 C C . ASN A 1 348 ? 99.578 18.861 -78.410 1.00 20.89 388 ASN A C 1
ATOM 2818 O O . ASN A 1 348 ? 98.947 18.041 -77.746 1.00 20.77 388 ASN A O 1
ATOM 2823 N N . THR A 1 349 ? 99.291 19.121 -79.681 1.00 20.12 389 THR A N 1
ATOM 2824 C CA . THR A 1 349 ? 98.191 18.432 -80.336 1.00 19.33 389 THR A CA 1
ATOM 2825 C C . THR A 1 349 ? 98.539 16.960 -80.539 1.00 19.18 389 THR A C 1
ATOM 2826 O O . THR A 1 349 ? 97.704 16.085 -80.311 1.00 18.60 389 THR A O 1
ATOM 2830 N N . ARG A 1 350 ? 99.771 16.686 -80.957 1.00 19.97 390 ARG A N 1
ATOM 2831 C CA . ARG A 1 350 ? 100.199 15.304 -81.167 1.00 19.73 390 ARG A CA 1
ATOM 2832 C C . ARG A 1 350 ? 100.131 14.545 -79.840 1.00 19.28 390 ARG A C 1
ATOM 2833 O O . ARG A 1 350 ? 99.661 13.410 -79.790 1.00 17.22 390 ARG A O 1
ATOM 2841 N N . ARG A 1 351 ? 100.590 15.173 -78.760 1.00 17.91 391 ARG A N 1
ATOM 2842 C CA . ARG A 1 351 ? 100.533 14.527 -77.450 1.00 19.61 391 ARG A CA 1
ATOM 2843 C C . ARG A 1 351 ? 99.080 14.270 -77.057 1.00 19.37 391 ARG A C 1
ATOM 2844 O O . ARG A 1 351 ? 98.729 13.180 -76.600 1.00 19.55 391 ARG A O 1
ATOM 2852 N N . TYR A 1 352 ? 98.234 15.285 -77.222 1.00 19.95 392 TYR A N 1
ATOM 2853 C CA . TYR A 1 352 ? 96.823 15.166 -76.870 1.00 18.73 392 TYR A CA 1
ATOM 2854 C C . TYR A 1 352 ? 96.155 14.020 -77.633 1.00 18.35 392 TYR A C 1
ATOM 2855 O O . TYR A 1 352 ? 95.384 13.241 -77.066 1.00 16.93 392 TYR A O 1
ATOM 2864 N N . VAL A 1 353 ? 96.455 13.921 -78.925 1.00 16.01 393 VAL A N 1
ATOM 2865 C CA . VAL A 1 353 ? 95.902 12.861 -79.748 1.00 16.91 393 VAL A CA 1
ATOM 2866 C C . VAL A 1 353 ? 96.349 11.485 -79.244 1.00 16.14 393 VAL A C 1
ATOM 2867 O O . VAL A 1 353 ? 95.530 10.588 -79.063 1.00 16.86 393 VAL A O 1
ATOM 2871 N N . GLU A 1 354 ? 97.645 11.324 -79.005 1.00 16.32 394 GLU A N 1
ATOM 2872 C CA . GLU A 1 354 ? 98.162 10.044 -78.535 1.00 16.94 394 GLU A CA 1
ATOM 2873 C C . GLU A 1 354 ? 97.589 9.625 -77.184 1.00 18.64 394 GLU A C 1
ATOM 2874 O O . GLU A 1 354 ? 97.263 8.458 -76.987 1.00 16.89 394 GLU A O 1
ATOM 2880 N N . ALA A 1 355 ? 97.436 10.574 -76.267 1.00 18.69 395 ALA A N 1
ATOM 2881 C CA . ALA A 1 355 ? 96.870 10.250 -74.960 1.00 19.98 395 ALA A CA 1
ATOM 2882 C C . ALA A 1 355 ? 95.434 9.753 -75.130 1.00 19.61 395 ALA A C 1
ATOM 2883 O O . ALA A 1 355 ? 95.020 8.778 -74.496 1.00 19.15 395 ALA A O 1
ATOM 2885 N N . GLN A 1 356 ? 94.669 10.427 -75.982 1.00 17.29 396 GLN A N 1
ATOM 2886 C CA . GLN A 1 356 ? 93.284 10.033 -76.208 1.00 17.20 396 GLN A CA 1
ATOM 2887 C C . GLN A 1 356 ? 93.212 8.636 -76.817 1.00 17.45 396 GLN A C 1
ATOM 2888 O O . GLN A 1 356 ? 92.446 7.788 -76.357 1.00 17.30 396 GLN A O 1
ATOM 2894 N N . LEU A 1 357 ? 94.012 8.388 -77.849 1.00 17.61 397 LEU A N 1
ATOM 2895 C CA . LEU A 1 357 ? 94.003 7.077 -78.482 1.00 16.76 397 LEU A CA 1
ATOM 2896 C C . LEU A 1 357 ? 94.340 5.995 -77.463 1.00 16.42 397 LEU A C 1
ATOM 2897 O O . LEU A 1 357 ? 93.648 4.987 -77.382 1.00 18.66 397 LEU A O 1
ATOM 2902 N N . ASP A 1 358 ? 95.394 6.205 -76.680 1.00 17.78 398 ASP A N 1
ATOM 2903 C CA . ASP A 1 358 ? 95.784 5.211 -75.681 1.00 19.13 398 ASP A CA 1
ATOM 2904 C C . ASP A 1 358 ? 94.658 4.968 -74.686 1.00 19.02 398 ASP A C 1
ATOM 2905 O O . ASP A 1 358 ? 94.359 3.832 -74.328 1.00 18.16 398 ASP A O 1
ATOM 2910 N N . ALA A 1 359 ? 94.037 6.051 -74.242 1.00 18.32 399 ALA A N 1
ATOM 2911 C CA . ALA A 1 359 ? 92.961 5.953 -73.273 1.00 18.58 399 ALA A CA 1
ATOM 2912 C C . ALA A 1 359 ? 91.764 5.193 -73.830 1.00 18.96 399 ALA A C 1
ATOM 2913 O O . ALA A 1 359 ? 91.297 4.237 -73.218 1.00 20.28 399 ALA A O 1
ATOM 2915 N N . PHE A 1 360 ? 91.274 5.604 -74.995 1.00 18.73 400 PHE A N 1
ATOM 2916 C CA . PHE A 1 360 ? 90.112 4.948 -75.581 1.00 18.84 400 PHE A CA 1
ATOM 2917 C C . PHE A 1 360 ? 90.371 3.502 -75.967 1.00 19.64 400 PHE A C 1
ATOM 2918 O O . PHE A 1 360 ? 89.441 2.697 -76.004 1.00 20.95 400 PHE A O 1
ATOM 2926 N N . GLU A 1 361 ? 91.625 3.163 -76.250 1.00 20.36 401 GLU A N 1
ATOM 2927 C CA . GLU A 1 361 ? 91.926 1.788 -76.620 1.00 21.50 401 GLU A CA 1
ATOM 2928 C C . GLU A 1 361 ? 92.037 0.860 -75.414 1.00 23.33 401 GLU A C 1
ATOM 2929 O O . GLU A 1 361 ? 92.211 -0.348 -75.570 1.00 22.50 401 GLU A O 1
ATOM 2935 N N . MET A 1 362 ? 91.918 1.422 -74.211 1.00 22.53 402 MET A N 1
ATOM 2936 C CA . MET A 1 362 ? 91.960 0.610 -72.997 1.00 22.73 402 MET A CA 1
ATOM 2937 C C . MET A 1 362 ? 90.724 -0.292 -72.997 1.00 22.53 402 MET A C 1
ATOM 2938 O O . MET A 1 362 ? 90.742 -1.390 -72.439 1.00 24.16 402 MET A O 1
ATOM 2943 N N . ARG A 1 363 ? 89.651 0.183 -73.624 1.00 20.28 403 ARG A N 1
ATOM 2944 C CA . ARG A 1 363 ? 88.408 -0.576 -73.726 1.00 21.08 403 ARG A CA 1
ATOM 2945 C C . ARG A 1 363 ? 87.510 -0.127 -74.882 1.00 20.96 403 ARG A C 1
ATOM 2946 O O . ARG A 1 363 ? 87.078 1.023 -74.928 1.00 23.06 403 ARG A O 1
ATOM 2954 N N . GLY A 1 364 ? 87.234 -1.040 -75.810 1.00 20.28 404 GLY A N 1
ATOM 2955 C CA . GLY A 1 364 ? 86.347 -0.734 -76.922 1.00 19.27 404 GLY A CA 1
ATOM 2956 C C . GLY A 1 364 ? 86.934 -0.058 -78.147 1.00 19.81 404 GLY A C 1
ATOM 2957 O O . GLY A 1 364 ? 86.802 -0.558 -79.267 1.00 20.59 404 GLY A O 1
ATOM 2958 N N . GLY A 1 365 ? 87.572 1.085 -77.949 1.00 18.39 405 GLY A N 1
ATOM 2959 C CA . GLY A 1 365 ? 88.141 1.784 -79.085 1.00 18.55 405 GLY A CA 1
ATOM 2960 C C . GLY A 1 365 ? 87.623 3.198 -79.241 1.00 18.51 405 GLY A C 1
ATOM 2961 O O . GLY A 1 365 ? 87.001 3.761 -78.328 1.00 17.79 405 GLY A O 1
ATOM 2962 N N . TRP A 1 366 ? 87.850 3.759 -80.424 1.00 17.99 406 TRP A N 1
ATOM 2963 C CA . TRP A 1 366 ? 87.478 5.135 -80.713 1.00 18.01 406 TRP A CA 1
ATOM 2964 C C . TRP A 1 366 ? 87.078 5.373 -82.166 1.00 17.98 406 TRP A C 1
ATOM 2965 O O . TRP A 1 366 ? 87.341 4.547 -83.044 1.00 17.69 406 TRP A O 1
ATOM 2976 N N . ILE A 1 367 ? 86.443 6.519 -82.399 1.00 18.36 407 ILE A N 1
ATOM 2977 C CA . ILE A 1 367 ? 86.018 6.947 -83.733 1.00 17.00 407 ILE A CA 1
ATOM 2978 C C . ILE A 1 367 ? 86.260 8.460 -83.747 1.00 17.98 407 ILE A C 1
ATOM 2979 O O . ILE A 1 367 ? 85.585 9.210 -83.035 1.00 17.72 407 ILE A O 1
ATOM 2984 N N . ILE A 1 368 ? 87.224 8.919 -84.539 1.00 15.83 408 ILE A N 1
ATOM 2985 C CA . ILE A 1 368 ? 87.523 10.346 -84.557 1.00 16.88 408 ILE A CA 1
ATOM 2986 C C . ILE A 1 368 ? 86.437 11.134 -85.252 1.00 18.47 408 ILE A C 1
ATOM 2987 O O . ILE A 1 368 ? 85.922 10.718 -86.299 1.00 17.47 408 ILE A O 1
ATOM 2992 N N . TRP A 1 369 ? 86.061 12.273 -84.671 1.00 18.02 409 TRP A N 1
ATOM 2993 C CA . TRP A 1 369 ? 85.021 13.021 -85.321 1.00 21.18 409 TRP A CA 1
ATOM 2994 C C . TRP A 1 369 ? 85.561 13.802 -86.452 1.00 25.80 409 TRP A C 1
ATOM 2995 O O . TRP A 1 369 ? 86.326 14.760 -86.284 1.00 26.95 409 TRP A O 1
ATOM 3006 N N . CYS A 1 370 ? 85.161 13.321 -87.616 1.00 28.36 410 CYS A N 1
ATOM 3007 C CA . CYS A 1 370 ? 85.463 13.917 -88.867 1.00 23.76 410 CYS A CA 1
ATOM 3008 C C . CYS A 1 370 ? 86.645 13.494 -89.681 1.00 19.41 410 CYS A C 1
ATOM 3009 O O . CYS A 1 370 ? 87.784 13.893 -89.436 1.00 15.96 410 CYS A O 1
ATOM 3012 N N . TYR A 1 371 ? 86.354 12.697 -90.693 1.00 17.13 411 TYR A N 1
ATOM 3013 C CA . TYR A 1 371 ? 87.417 12.259 -91.571 1.00 16.96 411 TYR A CA 1
ATOM 3014 C C . TYR A 1 371 ? 87.843 13.440 -92.442 1.00 17.21 411 TYR A C 1
ATOM 3015 O O . TYR A 1 371 ? 89.030 13.627 -92.707 1.00 16.71 411 TYR A O 1
ATOM 3024 N N . LYS A 1 372 ? 86.875 14.250 -92.870 1.00 16.72 412 LYS A N 1
ATOM 3025 C CA . LYS A 1 372 ? 87.184 15.387 -93.737 1.00 17.08 412 LYS A CA 1
ATOM 3026 C C . LYS A 1 372 ? 86.251 16.587 -93.572 1.00 16.59 412 LYS A C 1
ATOM 3027 O O . LYS A 1 372 ? 85.060 16.438 -93.279 1.00 16.85 412 LYS A O 1
ATOM 3033 N N . THR A 1 373 ? 86.817 17.773 -93.788 1.00 16.01 413 THR A N 1
ATOM 3034 C CA . THR A 1 373 ? 86.093 19.044 -93.698 1.00 16.13 413 THR A CA 1
ATOM 3035 C C . THR A 1 373 ? 86.576 19.920 -94.845 1.00 17.23 413 THR A C 1
ATOM 3036 O O . THR A 1 373 ? 87.622 19.651 -95.448 1.00 15.43 413 THR A O 1
ATOM 3040 N N . GLU A 1 374 ? 85.839 20.978 -95.153 1.00 15.15 414 GLU A N 1
ATOM 3041 C CA . GLU A 1 374 ? 86.277 21.840 -96.240 1.00 19.12 414 GLU A CA 1
ATOM 3042 C C . GLU A 1 374 ? 87.554 22.602 -95.914 1.00 18.11 414 GLU A C 1
ATOM 3043 O O . GLU A 1 374 ? 88.441 22.723 -96.758 1.00 19.29 414 GLU A O 1
ATOM 3049 N N . SER A 1 375 ? 87.671 23.104 -94.690 1.00 19.70 415 SER A N 1
ATOM 3050 C CA . SER A 1 375 ? 88.833 23.920 -94.361 1.00 21.13 415 SER A CA 1
ATOM 3051 C C . SER A 1 375 ? 89.381 23.815 -92.950 1.00 22.23 415 SER A C 1
ATOM 3052 O O . SER A 1 375 ? 90.257 24.589 -92.571 1.00 23.71 415 SER A O 1
ATOM 3055 N N . SER A 1 376 ? 88.873 22.878 -92.163 1.00 20.48 416 SER A N 1
ATOM 3056 C CA . SER A 1 376 ? 89.358 22.742 -90.802 1.00 20.82 416 SER A CA 1
ATOM 3057 C C . SER A 1 376 ? 90.575 21.836 -90.707 1.00 21.08 416 SER A C 1
ATOM 3058 O O . SER A 1 376 ? 90.794 20.973 -91.560 1.00 20.67 416 SER A O 1
ATOM 3061 N N . LEU A 1 377 ? 91.374 22.054 -89.671 1.00 17.86 417 LEU A N 1
ATOM 3062 C CA . LEU A 1 377 ? 92.548 21.237 -89.419 1.00 17.93 417 LEU A CA 1
ATOM 3063 C C . LEU A 1 377 ? 92.297 20.443 -88.143 1.00 17.70 417 LEU A C 1
ATOM 3064 O O . LEU A 1 377 ? 92.479 19.231 -88.109 1.00 16.87 417 LEU A O 1
ATOM 3069 N N . GLU A 1 378 ? 91.849 21.135 -87.099 1.00 16.89 418 GLU A N 1
ATOM 3070 C CA . GLU A 1 378 ? 91.606 20.491 -85.812 1.00 18.96 418 GLU A CA 1
ATOM 3071 C C . GLU A 1 378 ? 90.537 19.403 -85.834 1.00 17.75 418 GLU A C 1
ATOM 3072 O O . GLU A 1 378 ? 90.580 18.478 -85.024 1.00 17.36 418 GLU A O 1
ATOM 3078 N N . TRP A 1 379 ? 89.598 19.505 -86.768 1.00 15.95 419 TRP A N 1
ATOM 3079 C CA . TRP A 1 379 ? 88.490 18.556 -86.852 1.00 16.92 419 TRP A CA 1
ATOM 3080 C C . TRP A 1 379 ? 88.542 17.696 -88.098 1.00 17.06 419 TRP A C 1
ATOM 3081 O O . TRP A 1 379 ? 87.552 17.067 -88.461 1.00 17.44 419 TRP A O 1
ATOM 3092 N N . ASP A 1 380 ? 89.715 17.639 -88.714 1.00 16.84 420 ASP A N 1
ATOM 3093 C CA . ASP A 1 380 ? 89.899 16.945 -89.980 1.00 16.17 420 ASP A CA 1
ATOM 3094 C C . ASP A 1 380 ? 90.987 15.867 -89.882 1.00 15.26 420 ASP A C 1
ATOM 3095 O O . ASP A 1 380 ? 92.172 16.178 -89.871 1.00 16.77 420 ASP A O 1
ATOM 3100 N N . ALA A 1 381 ? 90.580 14.603 -89.808 1.00 14.48 421 ALA A N 1
ATOM 3101 C CA . ALA A 1 381 ? 91.535 13.505 -89.717 1.00 13.72 421 ALA A CA 1
ATOM 3102 C C . ALA A 1 381 ? 92.543 13.505 -90.874 1.00 15.09 421 ALA A C 1
ATOM 3103 O O . ALA A 1 381 ? 93.739 13.299 -90.656 1.00 13.89 421 ALA A O 1
ATOM 3105 N N . GLN A 1 382 ? 92.070 13.730 -92.096 1.00 15.06 422 GLN A N 1
ATOM 3106 C CA . GLN A 1 382 ? 92.977 13.745 -93.243 1.00 15.78 422 GLN A CA 1
ATOM 3107 C C . GLN A 1 382 ? 94.077 14.786 -93.092 1.00 15.79 422 GLN A C 1
ATOM 3108 O O . GLN A 1 382 ? 95.254 14.487 -93.292 1.00 15.97 422 GLN A O 1
ATOM 3114 N N . ARG A 1 383 ? 93.700 16.011 -92.750 1.00 14.75 423 ARG A N 1
ATOM 3115 C CA . ARG A 1 383 ? 94.696 17.066 -92.587 1.00 14.19 423 ARG A CA 1
ATOM 3116 C C . ARG A 1 383 ? 95.596 16.828 -91.369 1.00 15.20 423 ARG A C 1
ATOM 3117 O O . ARG A 1 383 ? 96.788 17.150 -91.400 1.00 14.66 423 ARG A O 1
ATOM 3125 N N . LEU A 1 384 ? 95.042 16.261 -90.300 1.00 13.42 424 LEU A N 1
ATOM 3126 C CA . LEU A 1 384 ? 95.849 15.979 -89.117 1.00 15.45 424 LEU A CA 1
ATOM 3127 C C . LEU A 1 384 ? 96.925 14.956 -89.480 1.00 15.59 424 LEU A C 1
ATOM 3128 O O . LEU A 1 384 ? 98.087 15.112 -89.111 1.00 15.48 424 LEU A O 1
ATOM 3133 N N . MET A 1 385 ? 96.542 13.915 -90.213 1.00 14.85 425 MET A N 1
ATOM 3134 C CA . MET A 1 385 ? 97.510 12.900 -90.609 1.00 14.44 425 MET A CA 1
ATOM 3135 C C . MET A 1 385 ? 98.573 13.480 -91.543 1.00 16.30 425 MET A C 1
ATOM 3136 O O . MET A 1 385 ? 99.761 13.226 -91.367 1.00 15.60 425 MET A O 1
ATOM 3141 N N . PHE A 1 386 ? 98.153 14.264 -92.531 1.00 16.22 426 PHE A N 1
ATOM 3142 C CA . PHE A 1 386 ? 99.117 14.837 -93.467 1.00 17.27 426 PHE A CA 1
ATOM 3143 C C . PHE A 1 386 ? 100.173 15.689 -92.772 1.00 17.67 426 PHE A C 1
ATOM 3144 O O . PHE A 1 386 ? 101.343 15.688 -93.168 1.00 17.73 426 PHE A O 1
ATOM 3152 N N . ASN A 1 387 ? 99.763 16.408 -91.731 1.00 16.24 427 ASN A N 1
ATOM 3153 C CA . ASN A 1 387 ? 100.677 17.267 -90.994 1.00 16.55 427 ASN A CA 1
ATOM 3154 C C . ASN A 1 387 ? 101.359 16.593 -89.802 1.00 18.50 427 ASN A C 1
ATOM 3155 O O . ASN A 1 387 ? 101.986 17.262 -88.971 1.00 19.13 427 ASN A O 1
ATOM 3160 N N . GLY A 1 388 ? 101.235 15.270 -89.732 1.00 16.37 428 GLY A N 1
ATOM 3161 C CA . GLY A 1 388 ? 101.881 14.505 -88.675 1.00 17.98 428 GLY A CA 1
ATOM 3162 C C . GLY A 1 388 ? 101.314 14.675 -87.279 1.00 18.90 428 GLY A C 1
ATOM 3163 O O . GLY A 1 388 ? 101.968 14.327 -86.292 1.00 19.11 428 GLY A O 1
ATOM 3164 N N . LEU A 1 389 ? 100.097 15.200 -87.196 1.00 18.10 429 LEU A N 1
ATOM 3165 C CA . LEU A 1 389 ? 99.445 15.425 -85.913 1.00 17.57 429 LEU A CA 1
ATOM 3166 C C . LEU A 1 389 ? 98.595 14.240 -85.460 1.00 18.05 429 LEU A C 1
ATOM 3167 O O . LEU A 1 389 ? 98.191 14.166 -84.296 1.00 17.56 429 LEU A O 1
ATOM 3172 N N . PHE A 1 390 ? 98.314 13.323 -86.383 1.00 16.62 430 PHE A N 1
ATOM 3173 C CA . PHE A 1 390 ? 97.539 12.120 -86.073 1.00 17.09 430 PHE A CA 1
ATOM 3174 C C . PHE A 1 390 ? 98.397 10.955 -86.576 1.00 17.22 430 PHE A C 1
ATOM 3175 O O . PHE A 1 390 ? 98.838 10.955 -87.729 1.00 19.41 430 PHE A O 1
ATOM 3183 N N . PRO A 1 391 ? 98.627 9.944 -85.725 1.00 18.06 431 PRO A N 1
ATOM 3184 C CA . PRO A 1 391 ? 99.438 8.758 -86.026 1.00 17.35 431 PRO A CA 1
ATOM 3185 C C . PRO A 1 391 ? 99.199 7.984 -87.315 1.00 16.80 431 PRO A C 1
ATOM 3186 O O . PRO A 1 391 ? 98.070 7.661 -87.664 1.00 15.02 431 PRO A O 1
ATOM 3190 N N . GLN A 1 392 ? 100.301 7.688 -88.001 1.00 17.78 432 GLN A N 1
ATOM 3191 C CA . GLN A 1 392 ? 100.310 6.877 -89.210 1.00 17.29 432 GLN A CA 1
ATOM 3192 C C . GLN A 1 392 ? 101.634 6.112 -89.178 1.00 16.34 432 GLN A C 1
ATOM 3193 O O . GLN A 1 392 ? 102.703 6.723 -89.245 1.00 16.65 432 GLN A O 1
ATOM 3199 N N . PRO A 1 393 ? 101.585 4.779 -88.994 1.00 16.96 433 PRO A N 1
ATOM 3200 C CA . PRO A 1 393 ? 100.377 3.968 -88.789 1.00 15.75 433 PRO A CA 1
ATOM 3201 C C . PRO A 1 393 ? 99.684 4.393 -87.494 1.00 15.76 433 PRO A C 1
ATOM 3202 O O . PRO A 1 393 ? 100.251 5.146 -86.709 1.00 16.19 433 PRO A O 1
ATOM 3206 N N . LEU A 1 394 ? 98.476 3.891 -87.269 1.00 17.23 434 LEU A N 1
ATOM 3207 C CA . LEU A 1 394 ? 97.700 4.273 -86.089 1.00 17.26 434 LEU A CA 1
ATOM 3208 C C . LEU A 1 394 ? 98.345 3.944 -84.746 1.00 17.80 434 LEU A C 1
ATOM 3209 O O . LEU A 1 394 ? 97.973 4.528 -83.726 1.00 17.60 434 LEU A O 1
ATOM 3214 N N . THR A 1 395 ? 99.310 3.029 -84.740 1.00 16.27 435 THR A N 1
ATOM 3215 C CA . THR A 1 395 ? 99.988 2.660 -83.497 1.00 16.67 435 THR A CA 1
ATOM 3216 C C . THR A 1 395 ? 101.277 3.448 -83.282 1.00 17.12 435 THR A C 1
ATOM 3217 O O . THR A 1 395 ? 101.956 3.256 -82.283 1.00 17.58 435 THR A O 1
ATOM 3221 N N . ASP A 1 396 ? 101.607 4.331 -84.220 1.00 17.03 436 ASP A N 1
ATOM 3222 C CA . ASP A 1 396 ? 102.818 5.144 -84.119 1.00 17.35 436 ASP A CA 1
ATOM 3223 C C . ASP A 1 396 ? 102.731 6.087 -82.923 1.00 17.93 436 ASP A C 1
ATOM 3224 O O . ASP A 1 396 ? 101.710 6.742 -82.727 1.00 16.78 436 ASP A O 1
ATOM 3229 N N . ARG A 1 397 ? 103.797 6.159 -82.128 1.00 17.01 437 ARG A N 1
ATOM 3230 C CA . ARG A 1 397 ? 103.806 7.036 -80.955 1.00 18.81 437 ARG A CA 1
ATOM 3231 C C . ARG A 1 397 ? 105.096 7.833 -80.774 1.00 20.26 437 ARG A C 1
ATOM 3232 O O . ARG A 1 397 ? 106.174 7.261 -80.631 1.00 21.90 437 ARG A O 1
ATOM 3240 N N . LYS A 1 398 ? 104.980 9.157 -80.779 1.00 20.78 438 LYS A N 1
ATOM 3241 C CA . LYS A 1 398 ? 106.139 10.016 -80.564 1.00 22.67 438 LYS A CA 1
ATOM 3242 C C . LYS A 1 398 ? 106.275 10.254 -79.061 1.00 22.93 438 LYS A C 1
ATOM 3243 O O . LYS A 1 398 ? 107.353 10.596 -78.563 1.00 22.26 438 LYS A O 1
ATOM 3249 N N . TYR A 1 399 ? 105.169 10.055 -78.348 1.00 21.55 439 TYR A N 1
ATOM 3250 C CA . TYR A 1 399 ? 105.110 10.248 -76.896 1.00 23.17 439 TYR A CA 1
ATOM 3251 C C . TYR A 1 399 ? 104.413 9.036 -76.285 1.00 23.09 439 TYR A C 1
ATOM 3252 O O . TYR A 1 399 ? 103.287 9.126 -75.806 1.00 22.30 439 TYR A O 1
ATOM 3261 N N . PRO A 1 400 ? 105.086 7.878 -76.291 1.00 23.54 440 PRO A N 1
ATOM 3262 C CA . PRO A 1 400 ? 104.511 6.648 -75.742 1.00 23.55 440 PRO A CA 1
ATOM 3263 C C . PRO A 1 400 ? 104.178 6.666 -74.256 1.00 24.03 440 PRO A C 1
ATOM 3264 O O . PRO A 1 400 ? 104.816 7.365 -73.468 1.00 23.76 440 PRO A O 1
ATOM 3268 N N . ASN A 1 401 ? 103.162 5.887 -73.903 1.00 23.99 441 ASN A N 1
ATOM 3269 C CA . ASN A 1 401 ? 102.744 5.682 -72.520 1.00 24.90 441 ASN A CA 1
ATOM 3270 C C . ASN A 1 401 ? 102.549 6.915 -71.636 1.00 25.10 441 ASN A C 1
ATOM 3271 O O . ASN A 1 401 ? 102.882 6.886 -70.449 1.00 25.59 441 ASN A O 1
ATOM 3276 N N . GLN A 1 402 ? 101.992 7.987 -72.192 1.00 24.68 442 GLN A N 1
ATOM 3277 C CA . GLN A 1 402 ? 101.762 9.197 -71.403 1.00 25.03 442 GLN A CA 1
ATOM 3278 C C . GLN A 1 402 ? 100.788 8.934 -70.260 1.00 26.93 442 GLN A C 1
ATOM 3279 O O . GLN A 1 402 ? 100.893 9.536 -69.191 1.00 27.40 442 GLN A O 1
ATOM 3285 N N . CYS A 1 403 ? 99.835 8.038 -70.487 1.00 27.92 443 CYS A N 1
ATOM 3286 C CA . CYS A 1 403 ? 98.851 7.724 -69.461 1.00 30.37 443 CYS A CA 1
ATOM 3287 C C . CYS A 1 403 ? 99.421 6.846 -68.352 1.00 33.88 443 CYS A C 1
ATOM 3288 O O . CYS A 1 403 ? 98.797 6.673 -67.302 1.00 32.14 443 CYS A O 1
ATOM 3291 N N . GLY A 1 404 ? 100.606 6.293 -68.589 1.00 36.67 444 GLY A N 1
ATOM 3292 C CA . GLY A 1 404 ? 101.240 5.454 -67.591 1.00 42.95 444 GLY A CA 1
ATOM 3293 C C . GLY A 1 404 ? 102.289 6.232 -66.820 1.00 47.46 444 GLY A C 1
ATOM 3294 O O . GLY A 1 404 ? 102.957 5.687 -65.942 1.00 48.86 444 GLY A O 1
ATOM 3295 N N . THR A 1 405 ? 102.435 7.512 -67.151 1.00 51.68 445 THR A N 1
ATOM 3296 C CA . THR A 1 405 ? 103.408 8.374 -66.488 1.00 56.30 445 THR A CA 1
ATOM 3297 C C . THR A 1 405 ? 102.810 9.741 -66.165 1.00 59.18 445 THR A C 1
ATOM 3298 O O . THR A 1 405 ? 103.144 10.743 -66.796 1.00 59.67 445 THR A O 1
ATOM 3302 N N . ILE A 1 406 ? 101.921 9.772 -65.178 1.00 63.14 446 ILE A N 1
ATOM 3303 C CA . ILE A 1 406 ? 101.275 11.013 -64.762 1.00 66.82 446 ILE A CA 1
ATOM 3304 C C . ILE A 1 406 ? 101.300 11.131 -63.241 1.00 69.26 446 ILE A C 1
ATOM 3305 O O . ILE A 1 406 ? 101.000 10.170 -62.532 1.00 69.84 446 ILE A O 1
ATOM 3310 N N . SER A 1 407 ? 101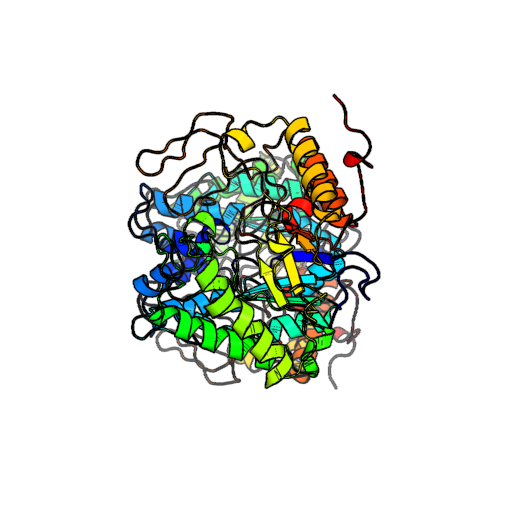.657 12.312 -62.745 1.00 72.20 447 SER A N 1
ATOM 3311 C CA . SER A 1 407 ? 101.713 12.551 -61.306 1.00 74.94 447 SER A CA 1
ATOM 3312 C C . SER A 1 407 ? 101.762 14.042 -60.987 1.00 76.46 447 SER A C 1
ATOM 3313 O O . SER A 1 407 ? 100.975 14.539 -60.179 1.00 76.99 447 SER A O 1
ATOM 3316 N N . ASN A 1 408 ? 102.691 14.749 -61.624 1.00 77.85 448 ASN A N 1
ATOM 3317 C CA . ASN A 1 408 ? 102.848 16.184 -61.411 1.00 79.18 448 ASN A CA 1
ATOM 3318 C C . ASN A 1 408 ? 101.670 16.960 -61.991 1.00 79.62 448 ASN A C 1
ATOM 3319 O O . ASN A 1 408 ? 100.991 17.666 -61.214 1.00 79.82 448 ASN A O 1
ATOM 3325 N N . TYR B 1 1 ? 116.767 27.183 -117.005 1.00 20.66 41 TYR B N 1
ATOM 3326 C CA . TYR B 1 1 ? 116.805 26.467 -118.312 1.00 22.67 41 TYR B CA 1
ATOM 3327 C C . TYR B 1 1 ? 116.427 24.993 -118.150 1.00 21.34 41 TYR B C 1
ATOM 3328 O O . TYR B 1 1 ? 116.644 24.391 -117.091 1.00 22.17 41 TYR B O 1
ATOM 3337 N N . TYR B 1 2 ? 115.841 24.427 -119.202 1.00 21.05 42 TYR B N 1
ATOM 3338 C CA . TYR B 1 2 ? 115.462 23.015 -119.226 1.00 22.42 42 TYR B CA 1
ATOM 3339 C C . TYR B 1 2 ? 115.466 22.589 -120.689 1.00 22.08 42 TYR B C 1
ATOM 3340 O O . TYR B 1 2 ? 114.925 23.293 -121.540 1.00 23.28 42 TYR B O 1
ATOM 3349 N N . ASP B 1 3 ? 116.089 21.450 -120.979 1.00 20.98 43 ASP B N 1
ATOM 3350 C CA . ASP B 1 3 ? 116.170 20.945 -122.350 1.00 22.27 43 ASP B CA 1
ATOM 3351 C C . ASP B 1 3 ? 115.037 19.951 -122.575 1.00 20.81 43 ASP B C 1
ATOM 3352 O O . ASP B 1 3 ? 115.126 18.802 -122.160 1.00 21.44 43 ASP B O 1
ATOM 3357 N N . TYR B 1 4 ? 113.982 20.392 -123.249 1.00 22.34 44 TYR B N 1
ATOM 3358 C CA . TYR B 1 4 ? 112.829 19.529 -123.471 1.00 22.79 44 TYR B CA 1
ATOM 3359 C C . TYR B 1 4 ? 113.003 18.309 -124.377 1.00 24.01 44 TYR B C 1
ATOM 3360 O O . TYR B 1 4 ? 112.163 17.406 -124.358 1.00 22.64 44 TYR B O 1
ATOM 3369 N N . ASP B 1 5 ? 114.076 18.262 -125.163 1.00 24.49 45 ASP B N 1
ATOM 3370 C CA . ASP B 1 5 ? 114.313 17.095 -126.014 1.00 26.73 45 ASP B CA 1
ATOM 3371 C C . ASP B 1 5 ? 115.272 16.125 -125.320 1.00 27.23 45 ASP B C 1
ATOM 3372 O O . ASP B 1 5 ? 115.374 14.959 -125.700 1.00 27.56 45 ASP B O 1
ATOM 3377 N N . HIS B 1 6 ? 115.975 16.617 -124.303 1.00 27.29 46 HIS B N 1
ATOM 3378 C CA . HIS B 1 6 ? 116.906 15.801 -123.527 1.00 29.08 46 HIS B CA 1
ATOM 3379 C C . HIS B 1 6 ? 116.867 16.315 -122.089 1.00 29.35 46 HIS B C 1
ATOM 3380 O O . HIS B 1 6 ? 117.873 16.778 -121.554 1.00 29.51 46 HIS B O 1
ATOM 3387 N N . GLY B 1 7 ? 115.689 16.216 -121.475 1.00 29.36 47 GLY B N 1
ATOM 3388 C CA . GLY B 1 7 ? 115.481 16.705 -120.121 1.00 28.15 47 GLY B CA 1
ATOM 3389 C C . GLY B 1 7 ? 116.228 16.070 -118.964 1.00 26.97 47 GLY B C 1
ATOM 3390 O O . GLY B 1 7 ? 116.451 14.862 -118.929 1.00 27.05 47 GLY B O 1
ATOM 3391 N N . SER B 1 8 ? 116.588 16.900 -117.992 1.00 26.33 48 SER B N 1
ATOM 3392 C CA . SER B 1 8 ? 117.312 16.436 -116.819 1.00 26.56 48 SER B CA 1
ATOM 3393 C C . SER B 1 8 ? 116.464 15.483 -115.979 1.00 26.16 48 SER B C 1
ATOM 3394 O O . SER B 1 8 ? 116.988 14.781 -115.118 1.00 25.99 48 SER B O 1
ATOM 3397 N N . LEU B 1 9 ? 115.155 15.458 -116.228 1.00 24.92 49 LEU B N 1
ATOM 3398 C CA . LEU B 1 9 ? 114.274 14.554 -115.498 1.00 24.03 49 LEU B CA 1
ATOM 3399 C C . LEU B 1 9 ? 114.551 13.121 -115.938 1.00 24.23 49 LEU B C 1
ATOM 3400 O O . LEU B 1 9 ? 114.189 12.172 -115.246 1.00 23.59 49 LEU B O 1
ATOM 3405 N N . GLY B 1 10 ? 115.188 12.974 -117.097 1.00 22.86 50 GLY B N 1
ATOM 3406 C CA . GLY B 1 10 ? 115.515 11.651 -117.606 1.00 22.91 50 GLY B CA 1
ATOM 3407 C C . GLY B 1 10 ? 114.307 10.892 -118.122 1.00 23.01 50 GLY B C 1
ATOM 3408 O O . GLY B 1 10 ? 114.344 9.671 -118.282 1.00 22.78 50 GLY B O 1
ATOM 3409 N N . GLU B 1 11 ? 113.233 11.629 -118.379 1.00 21.33 51 GLU B N 1
ATOM 3410 C CA . GLU B 1 11 ? 111.985 11.056 -118.872 1.00 20.85 51 GLU B CA 1
ATOM 3411 C C . GLU B 1 11 ? 111.177 12.212 -119.434 1.00 19.67 51 GLU B C 1
ATOM 3412 O O . GLU B 1 11 ? 111.476 13.374 -119.164 1.00 19.76 51 GLU B O 1
ATOM 3418 N N . PRO B 1 12 ? 110.144 11.917 -120.227 1.00 19.32 52 PRO B N 1
ATOM 3419 C CA . PRO B 1 12 ? 109.371 13.036 -120.764 1.00 18.58 52 PRO B CA 1
ATOM 3420 C C . PRO B 1 12 ? 108.535 13.692 -119.681 1.00 18.91 52 PRO B C 1
ATOM 3421 O O . PRO B 1 12 ? 108.394 13.155 -118.580 1.00 17.52 52 PRO B O 1
ATOM 3425 N N . ILE B 1 13 ? 107.999 14.862 -119.993 1.00 16.68 53 ILE B N 1
ATOM 3426 C CA . ILE B 1 13 ? 107.147 15.556 -119.051 1.00 18.20 53 ILE B CA 1
ATOM 3427 C C . ILE B 1 13 ? 105.897 14.694 -118.879 1.00 17.09 53 ILE B C 1
ATOM 3428 O O . ILE B 1 13 ? 105.319 14.204 -119.859 1.00 16.50 53 ILE B O 1
ATOM 3433 N N . ARG B 1 14 ? 105.510 14.487 -117.625 1.00 17.09 54 ARG B N 1
ATOM 3434 C CA . ARG B 1 14 ? 104.328 13.708 -117.275 1.00 16.20 54 ARG B CA 1
ATOM 3435 C C . ARG B 1 14 ? 103.674 14.549 -116.190 1.00 16.77 54 ARG B C 1
ATOM 3436 O O . ARG B 1 14 ? 103.886 14.328 -114.994 1.00 15.51 54 ARG B O 1
ATOM 3444 N N . GLY B 1 15 ? 102.893 15.538 -116.608 1.00 15.61 55 GLY B N 1
ATOM 3445 C CA . GLY B 1 15 ? 102.299 16.416 -115.626 1.00 16.52 55 GLY B CA 1
ATOM 3446 C C . GLY B 1 15 ? 100.797 16.490 -115.552 1.00 16.36 55 GLY B C 1
ATOM 3447 O O . GLY B 1 15 ? 100.075 15.806 -116.284 1.00 16.17 55 GLY B O 1
ATOM 3448 N N . VAL B 1 16 ? 100.333 17.329 -114.635 1.00 15.71 56 VAL B N 1
ATOM 3449 C CA . VAL B 1 16 ? 98.910 17.539 -114.459 1.00 15.12 56 VAL B CA 1
ATOM 3450 C C . VAL B 1 16 ? 98.629 19.031 -114.394 1.00 15.57 56 VAL B C 1
ATOM 3451 O O . VAL B 1 16 ? 99.455 19.823 -113.935 1.00 14.00 56 VAL B O 1
ATOM 3455 N N . ASN B 1 17 ? 97.450 19.408 -114.867 1.00 14.61 57 ASN B N 1
ATOM 3456 C CA . ASN B 1 17 ? 97.028 20.795 -114.849 1.00 15.26 57 ASN B CA 1
ATOM 3457 C C . ASN B 1 17 ? 96.285 21.110 -113.553 1.00 14.72 57 ASN B C 1
ATOM 3458 O O . ASN B 1 17 ? 95.392 20.369 -113.142 1.00 16.58 57 ASN B O 1
ATOM 3463 N N . ILE B 1 18 ? 96.669 22.208 -112.915 1.00 15.27 58 ILE B N 1
ATOM 3464 C CA . ILE B 1 18 ? 96.029 22.640 -111.683 1.00 15.64 58 ILE B CA 1
ATOM 3465 C C . ILE B 1 18 ? 94.905 23.550 -112.171 1.00 15.85 58 ILE B C 1
ATOM 3466 O O . ILE B 1 18 ? 94.939 24.764 -111.989 1.00 18.39 58 ILE B O 1
ATOM 3471 N N . GLY B 1 19 ? 93.910 22.937 -112.806 1.00 17.15 59 GLY B N 1
ATOM 3472 C CA . GLY B 1 19 ? 92.813 23.698 -113.376 1.00 16.49 59 GLY B CA 1
ATOM 3473 C C . GLY B 1 19 ? 91.713 24.178 -112.448 1.00 18.20 59 GLY B C 1
ATOM 3474 O O . GLY B 1 19 ? 91.411 23.547 -111.438 1.00 18.55 59 GLY B O 1
ATOM 3475 N N . GLY B 1 20 ? 91.123 25.313 -112.814 1.00 17.02 60 GLY B N 1
ATOM 3476 C CA . GLY B 1 20 ? 90.026 25.886 -112.053 1.00 17.91 60 GLY B CA 1
ATOM 3477 C C . GLY B 1 20 ? 90.375 26.409 -110.676 1.00 16.37 60 GLY B C 1
ATOM 3478 O O . GLY B 1 20 ? 89.479 26.687 -109.873 1.00 17.06 60 GLY B O 1
ATOM 3479 N N . TRP B 1 21 ? 91.664 26.558 -110.398 1.00 15.70 61 TRP B N 1
ATOM 3480 C CA . TRP B 1 21 ? 92.102 27.041 -109.095 1.00 17.04 61 TRP B CA 1
ATOM 3481 C C . TRP B 1 21 ? 92.219 28.561 -109.081 1.00 18.13 61 TRP B C 1
ATOM 3482 O O . TRP B 1 21 ? 91.343 29.242 -108.548 1.00 17.68 61 TRP B O 1
ATOM 3493 N N . LEU B 1 22 ? 93.279 29.096 -109.682 1.00 17.05 62 LEU B N 1
ATOM 3494 C CA . LEU B 1 22 ? 93.478 30.547 -109.700 1.00 19.13 62 LEU B CA 1
ATOM 3495 C C . LEU B 1 22 ? 92.693 31.243 -110.812 1.00 19.31 62 LEU B C 1
ATOM 3496 O O . LEU B 1 22 ? 92.747 32.470 -110.964 1.00 20.76 62 LEU B O 1
ATOM 3501 N N . LEU B 1 23 ? 91.964 30.449 -111.587 1.00 18.78 63 LEU B N 1
ATOM 3502 C CA . LEU B 1 23 ? 91.124 30.956 -112.664 1.00 17.88 63 LEU B CA 1
ATOM 3503 C C . LEU B 1 23 ? 89.929 30.012 -112.723 1.00 17.96 63 LEU B C 1
ATOM 3504 O O . LEU B 1 23 ? 90.062 28.849 -113.113 1.00 18.54 63 LEU B O 1
ATOM 3509 N N . LEU B 1 24 ? 88.763 30.520 -112.331 1.00 16.82 64 LEU B N 1
ATOM 3510 C CA . LEU B 1 24 ? 87.540 29.719 -112.293 1.00 18.36 64 LEU B CA 1
ATOM 3511 C C . LEU B 1 24 ? 87.002 29.212 -113.624 1.00 18.32 64 LEU B C 1
ATOM 3512 O O . LEU B 1 24 ? 87.009 29.922 -114.626 1.00 20.48 64 LEU B O 1
ATOM 3517 N N . GLU B 1 25 ? 86.530 27.971 -113.612 1.00 18.89 65 GLU B N 1
ATOM 3518 C CA . GLU B 1 25 ? 85.923 27.348 -114.777 1.00 18.77 65 GLU B CA 1
ATOM 3519 C C . GLU B 1 25 ? 84.707 26.609 -114.230 1.00 19.54 65 GLU B C 1
ATOM 3520 O O . GLU B 1 25 ? 84.839 25.670 -113.447 1.00 18.22 65 GLU B O 1
ATOM 3526 N N . PRO B 1 26 ? 83.498 27.050 -114.616 1.00 20.28 66 PRO B N 1
ATOM 3527 C CA . PRO B 1 26 ? 82.255 26.433 -114.154 1.00 19.45 66 PRO B CA 1
ATOM 3528 C C . PRO B 1 26 ? 82.190 24.910 -114.128 1.00 20.85 66 PRO B C 1
ATOM 3529 O O . PRO B 1 26 ? 81.745 24.335 -113.135 1.00 20.86 66 PRO B O 1
ATOM 3533 N N . TYR B 1 27 ? 82.636 24.241 -115.189 1.00 20.14 67 TYR B N 1
ATOM 3534 C CA . TYR B 1 27 ? 82.537 22.787 -115.186 1.00 18.65 67 TYR B CA 1
ATOM 3535 C C . TYR B 1 27 ? 83.463 22.099 -114.188 1.00 17.37 67 TYR B C 1
ATOM 3536 O O . TYR B 1 27 ? 83.212 20.958 -113.806 1.00 17.19 67 TYR B O 1
ATOM 3545 N N . ILE B 1 28 ? 84.519 22.788 -113.756 1.00 16.47 68 ILE B N 1
ATOM 3546 C CA . ILE B 1 28 ? 85.453 22.212 -112.786 1.00 16.75 68 ILE B CA 1
ATOM 3547 C C . ILE B 1 28 ? 84.947 22.399 -111.352 1.00 17.03 68 ILE B C 1
ATOM 3548 O O . ILE B 1 28 ? 85.054 21.494 -110.531 1.00 18.00 68 ILE B O 1
ATOM 3553 N N . THR B 1 29 ? 84.409 23.577 -111.046 1.00 17.83 69 THR B N 1
ATOM 3554 C CA . THR B 1 29 ? 83.853 23.827 -109.716 1.00 18.23 69 THR B CA 1
ATOM 3555 C C . THR B 1 29 ? 82.448 24.385 -109.895 1.00 18.82 69 THR B C 1
ATOM 3556 O O . THR B 1 29 ? 82.192 25.548 -109.595 1.00 20.20 69 THR B O 1
ATOM 3560 N N . PRO B 1 30 ? 81.518 23.555 -110.387 1.00 18.99 70 PRO B N 1
ATOM 3561 C CA . PRO B 1 30 ? 80.142 24.017 -110.597 1.00 19.23 70 PRO B CA 1
ATOM 3562 C C . PRO B 1 30 ? 79.437 24.592 -109.369 1.00 18.64 70 PRO B C 1
ATOM 3563 O O . PRO B 1 30 ? 78.616 25.497 -109.502 1.00 19.34 70 PRO B O 1
ATOM 3567 N N . SER B 1 31 ? 79.770 24.092 -108.182 1.00 19.32 71 SER B N 1
ATOM 3568 C CA . SER B 1 31 ? 79.142 24.567 -106.946 1.00 20.78 71 SER B CA 1
ATOM 3569 C C . SER B 1 31 ? 79.253 26.082 -106.763 1.00 22.13 71 SER B C 1
ATOM 3570 O O . SER B 1 31 ? 78.311 26.725 -106.284 1.00 22.23 71 SER B O 1
ATOM 3573 N N . LEU B 1 32 ? 80.394 26.658 -107.140 1.00 21.46 72 LEU B N 1
ATOM 3574 C CA . LEU B 1 32 ? 80.582 28.096 -106.996 1.00 21.32 72 LEU B CA 1
ATOM 3575 C C . LEU B 1 32 ? 79.581 28.867 -107.847 1.00 21.17 72 LEU B C 1
ATOM 3576 O O . LEU B 1 32 ? 79.164 29.961 -107.479 1.00 23.13 72 LEU B O 1
ATOM 3581 N N . PHE B 1 33 ? 79.198 28.291 -108.982 1.00 20.96 73 PHE B N 1
ATOM 3582 C CA . PHE B 1 33 ? 78.250 28.938 -109.878 1.00 21.73 73 PHE B CA 1
ATOM 3583 C C . PHE B 1 33 ? 76.807 28.537 -109.597 1.00 22.50 73 PHE B C 1
ATOM 3584 O O . PHE B 1 33 ? 75.888 29.337 -109.792 1.00 24.32 73 PHE B O 1
ATOM 3592 N N . GLU B 1 34 ? 76.602 27.311 -109.128 1.00 21.37 74 GLU B N 1
ATOM 3593 C CA . GLU B 1 34 ? 75.252 26.859 -108.798 1.00 22.77 74 GLU B CA 1
ATOM 3594 C C . GLU B 1 34 ? 74.697 27.724 -107.672 1.00 23.07 74 GLU B C 1
ATOM 3595 O O . GLU B 1 34 ? 73.482 27.785 -107.454 1.00 22.77 74 GLU B O 1
ATOM 3601 N N . ALA B 1 35 ? 75.592 28.394 -106.958 1.00 22.93 75 ALA B N 1
ATOM 3602 C CA . ALA B 1 35 ? 75.184 29.259 -105.861 1.00 23.88 75 ALA B CA 1
ATOM 3603 C C . ALA B 1 35 ? 74.282 30.383 -106.365 1.00 24.89 75 ALA B C 1
ATOM 3604 O O . ALA B 1 35 ? 73.567 31.004 -105.580 1.00 23.68 75 ALA B O 1
ATOM 3606 N N . PHE B 1 36 ? 74.315 30.635 -107.671 1.00 22.94 76 PHE B N 1
ATOM 3607 C CA . PHE B 1 36 ? 73.515 31.704 -108.267 1.00 25.45 76 PHE B CA 1
ATOM 3608 C C . PHE B 1 36 ? 72.215 31.249 -108.927 1.00 25.52 76 PHE B C 1
ATOM 3609 O O . PHE B 1 36 ? 71.452 32.084 -109.414 1.00 27.33 76 PHE B O 1
ATOM 3617 N N . ARG B 1 37 ? 71.955 29.945 -108.954 1.00 26.26 77 ARG B N 1
ATOM 3618 C CA . ARG B 1 37 ? 70.746 29.440 -109.604 1.00 25.74 77 ARG B CA 1
ATOM 3619 C C . ARG B 1 37 ? 69.487 30.155 -109.124 1.00 29.41 77 ARG B C 1
ATOM 3620 O O . ARG B 1 37 ? 69.310 30.381 -107.926 1.00 29.05 77 ARG B O 1
ATOM 3628 N N . THR B 1 38 ? 68.619 30.508 -110.071 1.00 30.88 78 THR B N 1
ATOM 3629 C CA . THR B 1 38 ? 67.378 31.210 -109.760 1.00 33.61 78 THR B CA 1
ATOM 3630 C C . THR B 1 38 ? 66.154 30.320 -109.938 1.00 33.52 78 THR B C 1
ATOM 3631 O O . THR B 1 38 ? 65.121 30.547 -109.308 1.00 33.87 78 THR B O 1
ATOM 3635 N N . ASN B 1 39 ? 66.268 29.308 -110.793 1.00 33.50 79 ASN B N 1
ATOM 3636 C CA . ASN B 1 39 ? 65.150 28.401 -111.029 1.00 32.69 79 ASN B CA 1
ATOM 3637 C C . ASN B 1 39 ? 65.635 27.001 -111.392 1.00 32.42 79 ASN B C 1
ATOM 3638 O O . ASN B 1 39 ? 66.807 26.803 -111.715 1.00 32.95 79 ASN B O 1
ATOM 3643 N N . ASP B 1 40 ? 64.719 26.040 -111.348 1.00 31.53 80 ASP B N 1
ATOM 3644 C CA . ASP B 1 40 ? 65.020 24.640 -111.632 1.00 32.70 80 ASP B CA 1
ATOM 3645 C C . ASP B 1 40 ? 64.940 24.258 -113.113 1.00 32.25 80 ASP B C 1
ATOM 3646 O O . ASP B 1 40 ? 65.305 23.142 -113.484 1.00 32.40 80 ASP B O 1
ATOM 3651 N N . ASP B 1 41 ? 64.480 25.179 -113.958 1.00 30.92 81 ASP B N 1
ATOM 3652 C CA . ASP B 1 41 ? 64.323 24.888 -115.383 1.00 31.09 81 ASP B CA 1
ATOM 3653 C C . ASP B 1 41 ? 65.504 25.219 -116.292 1.00 30.33 81 ASP B C 1
ATOM 3654 O O . ASP B 1 41 ? 65.784 24.480 -117.237 1.00 30.82 81 ASP B O 1
ATOM 3659 N N . ASN B 1 42 ? 66.185 26.329 -116.028 1.00 29.11 82 ASN B N 1
ATOM 3660 C CA . ASN B 1 42 ? 67.329 26.717 -116.848 1.00 29.04 82 ASN B CA 1
ATOM 3661 C C . ASN B 1 42 ? 68.408 27.424 -116.030 1.00 27.51 82 ASN B C 1
ATOM 3662 O O . ASN B 1 42 ? 68.240 27.646 -114.831 1.00 26.79 82 ASN B O 1
ATOM 3667 N N . ASP B 1 43 ? 69.512 27.776 -116.683 1.00 27.10 83 ASP B N 1
ATOM 3668 C CA . ASP B 1 43 ? 70.634 28.424 -116.005 1.00 27.54 83 ASP B CA 1
ATOM 3669 C C . ASP B 1 43 ? 70.569 29.952 -115.924 1.00 27.92 83 ASP B C 1
ATOM 3670 O O . ASP B 1 43 ? 71.592 30.606 -115.733 1.00 27.15 83 ASP B O 1
ATOM 3675 N N . GLU B 1 44 ? 69.375 30.520 -116.052 1.00 29.07 84 GLU B N 1
ATOM 3676 C CA . GLU B 1 44 ? 69.211 31.973 -116.002 1.00 30.14 84 GLU B CA 1
ATOM 3677 C C . GLU B 1 44 ? 69.740 32.580 -114.700 1.00 28.15 84 GLU B C 1
ATOM 3678 O O . GLU B 1 44 ? 69.447 32.080 -113.617 1.00 29.06 84 GLU B O 1
ATOM 3684 N N . GLY B 1 45 ? 70.517 33.657 -114.812 1.00 26.80 85 GLY B N 1
ATOM 3685 C CA . GLY B 1 45 ? 71.058 34.321 -113.633 1.00 25.56 85 GLY B CA 1
ATOM 3686 C C . GLY B 1 45 ? 72.413 33.824 -113.140 1.00 25.83 85 GLY B C 1
ATOM 3687 O O . GLY B 1 45 ? 73.048 34.449 -112.287 1.00 26.76 85 GLY B O 1
ATOM 3688 N N . ILE B 1 46 ? 72.860 32.693 -113.664 1.00 24.93 86 ILE B N 1
ATOM 3689 C CA . ILE B 1 46 ? 74.148 32.127 -113.263 1.00 23.88 86 ILE B CA 1
ATOM 3690 C C . ILE B 1 46 ? 75.286 32.764 -114.080 1.00 23.74 86 ILE B C 1
ATOM 3691 O O . ILE B 1 46 ? 75.244 32.765 -115.306 1.00 23.40 86 ILE B O 1
ATOM 3696 N N . PRO B 1 47 ? 76.315 33.317 -113.402 1.00 24.28 87 PRO B N 1
ATOM 3697 C CA . PRO B 1 47 ? 77.455 33.955 -114.077 1.00 24.36 87 PRO B CA 1
ATOM 3698 C C . PRO B 1 47 ? 78.113 32.944 -115.008 1.00 24.88 87 PRO B C 1
ATOM 3699 O O . PRO B 1 47 ? 78.192 31.767 -114.671 1.00 23.07 87 PRO B O 1
ATOM 3703 N N . VAL B 1 48 ? 78.603 33.395 -116.159 1.00 24.03 88 VAL B N 1
ATOM 3704 C CA . VAL B 1 48 ? 79.225 32.474 -117.104 1.00 23.66 88 VAL B CA 1
ATOM 3705 C C . VAL B 1 48 ? 80.746 32.382 -117.022 1.00 23.67 88 VAL B C 1
ATOM 3706 O O . VAL B 1 48 ? 81.345 31.535 -117.682 1.00 25.69 88 VAL B O 1
ATOM 3710 N N . ASP B 1 49 ? 81.367 33.241 -116.222 1.00 23.55 89 ASP B N 1
ATOM 3711 C CA . ASP B 1 49 ? 82.825 33.230 -116.075 1.00 23.52 89 ASP B CA 1
ATOM 3712 C C . ASP B 1 49 ? 83.245 33.929 -114.785 1.00 24.93 89 ASP B C 1
ATOM 3713 O O . ASP B 1 49 ? 82.394 34.428 -114.044 1.00 23.09 89 ASP B O 1
ATOM 3718 N N . GLU B 1 50 ? 84.550 33.967 -114.505 1.00 22.77 90 GLU B N 1
ATOM 3719 C CA . GLU B 1 50 ? 85.011 34.607 -113.276 1.00 23.19 90 GLU B CA 1
ATOM 3720 C C . GLU B 1 50 ? 84.763 36.104 -113.322 1.00 22.93 90 GLU B C 1
ATOM 3721 O O . GLU B 1 50 ? 84.533 36.731 -112.291 1.00 21.22 90 GLU B O 1
ATOM 3727 N N . TYR B 1 51 ? 84.816 36.673 -114.521 1.00 22.99 91 TYR B N 1
ATOM 3728 C CA . TYR B 1 51 ? 84.577 38.101 -114.699 1.00 24.18 91 TYR B CA 1
ATOM 3729 C C . TYR B 1 51 ? 83.215 38.457 -114.103 1.00 24.03 91 TYR B C 1
ATOM 3730 O O . TYR B 1 51 ? 83.110 39.355 -113.261 1.00 23.66 91 TYR B O 1
ATOM 3739 N N . HIS B 1 52 ? 82.181 37.729 -114.520 1.00 23.89 92 HIS B N 1
ATOM 3740 C CA . HIS B 1 52 ? 80.830 37.989 -114.031 1.00 25.23 92 HIS B CA 1
ATOM 3741 C C . HIS B 1 52 ? 80.558 37.448 -112.630 1.00 25.14 92 HIS B C 1
ATOM 3742 O O . HIS B 1 52 ? 79.637 37.905 -111.947 1.00 25.50 92 HIS B O 1
ATOM 3749 N N . PHE B 1 53 ? 81.350 36.467 -112.205 1.00 24.37 93 PHE B N 1
ATOM 3750 C CA . PHE B 1 53 ? 81.212 35.911 -110.863 1.00 23.40 93 PHE B CA 1
ATOM 3751 C C . PHE B 1 53 ? 81.511 37.073 -109.923 1.00 23.61 93 PHE B C 1
ATOM 3752 O O . PHE B 1 53 ? 80.770 37.334 -108.978 1.00 24.52 93 PHE B O 1
ATOM 3760 N N . CYS B 1 54 ? 82.598 37.783 -110.208 1.00 22.64 94 CYS B N 1
ATOM 3761 C CA . CYS B 1 54 ? 83.008 38.913 -109.386 1.00 24.08 94 CYS B CA 1
ATOM 3762 C C . CYS B 1 54 ? 82.058 40.095 -109.527 1.00 25.00 94 CYS B C 1
ATOM 3763 O O . CYS B 1 54 ? 81.755 40.777 -108.547 1.00 26.67 94 CYS B O 1
ATOM 3766 N N . GLN B 1 55 ? 81.592 40.335 -110.748 1.00 24.88 95 GLN B N 1
ATOM 3767 C CA . GLN B 1 55 ? 80.681 41.446 -111.004 1.00 27.11 95 GLN B CA 1
ATOM 3768 C C . GLN B 1 55 ? 79.353 41.278 -110.259 1.00 27.20 95 GLN B C 1
ATOM 3769 O O . GLN B 1 55 ? 78.891 42.200 -109.586 1.00 27.94 95 GLN B O 1
ATOM 3775 N N . TYR B 1 56 ? 78.746 40.099 -110.373 1.00 26.35 96 TYR B N 1
ATOM 3776 C CA . TYR B 1 56 ? 77.470 39.821 -109.716 1.00 26.26 96 TYR B CA 1
ATOM 3777 C C . TYR B 1 56 ? 77.535 39.965 -108.195 1.00 27.25 96 TYR B C 1
ATOM 3778 O O . TYR B 1 56 ? 76.640 40.545 -107.577 1.00 27.87 96 TYR B O 1
ATOM 3787 N N . LEU B 1 57 ? 78.594 39.428 -107.595 1.00 26.70 97 LEU B N 1
ATOM 3788 C CA . LEU B 1 57 ? 78.770 39.473 -106.146 1.00 25.70 97 LEU B CA 1
ATOM 3789 C C . LEU B 1 57 ? 79.254 40.802 -105.597 1.00 26.46 97 LEU B C 1
ATOM 3790 O O . LEU B 1 57 ? 78.845 41.218 -104.514 1.00 25.49 97 LEU B O 1
ATOM 3795 N N . GLY B 1 58 ? 80.128 41.467 -106.341 1.00 26.54 98 GLY B N 1
ATOM 3796 C CA . GLY B 1 58 ? 80.687 42.712 -105.860 1.00 27.10 98 GLY B CA 1
ATOM 3797 C C . GLY B 1 58 ? 82.035 42.351 -105.260 1.00 28.85 98 GLY B C 1
ATOM 3798 O O . GLY B 1 58 ? 82.251 41.200 -104.867 1.00 27.05 98 GLY B O 1
ATOM 3799 N N . LYS B 1 59 ? 82.932 43.328 -105.177 1.00 29.90 99 LYS B N 1
ATOM 3800 C CA . LYS B 1 59 ? 84.281 43.121 -104.658 1.00 31.47 99 LYS B CA 1
ATOM 3801 C C . LYS B 1 59 ? 84.413 42.381 -103.333 1.00 32.19 99 LYS B C 1
ATOM 3802 O O . LYS B 1 59 ? 85.156 41.403 -103.242 1.00 31.54 99 LYS B O 1
ATOM 3808 N N . ASP B 1 60 ? 83.710 42.850 -102.305 1.00 31.47 100 ASP B N 1
ATOM 3809 C CA . ASP B 1 60 ? 83.794 42.230 -100.986 1.00 32.42 100 ASP B CA 1
ATOM 3810 C C . ASP B 1 60 ? 83.389 40.761 -100.951 1.00 31.42 100 ASP B C 1
ATOM 3811 O O . ASP B 1 60 ? 84.166 39.917 -100.505 1.00 30.63 100 ASP B O 1
ATOM 3816 N N . LEU B 1 61 ? 82.178 40.457 -101.406 1.00 30.24 101 LEU B N 1
ATOM 3817 C CA . LEU B 1 61 ? 81.698 39.077 -101.418 1.00 30.24 101 LEU B CA 1
ATOM 3818 C C . LEU B 1 61 ? 82.538 38.183 -102.326 1.00 28.19 101 LEU B C 1
ATOM 3819 O O . LEU B 1 61 ? 82.797 37.025 -101.999 1.00 28.25 101 LEU B O 1
ATOM 3824 N N . ALA B 1 62 ? 82.948 38.716 -103.471 1.00 26.68 102 ALA B N 1
ATOM 3825 C CA . ALA B 1 62 ? 83.759 37.953 -104.413 1.00 25.84 102 ALA B CA 1
ATOM 3826 C C . ALA B 1 62 ? 85.085 37.564 -103.769 1.00 25.63 102 ALA B C 1
ATOM 3827 O O . ALA B 1 62 ? 85.560 36.436 -103.919 1.00 25.23 102 ALA B O 1
ATOM 3829 N N . LYS B 1 63 ? 85.676 38.507 -103.048 1.00 25.64 103 LYS B N 1
ATOM 3830 C CA . LYS B 1 63 ? 86.948 38.278 -102.383 1.00 25.98 103 LYS B CA 1
ATOM 3831 C C . LYS B 1 63 ? 86.872 37.179 -101.325 1.00 25.24 103 LYS B C 1
ATOM 3832 O O . LYS B 1 63 ? 87.693 36.259 -101.317 1.00 24.15 103 LYS B O 1
ATOM 3838 N N . SER B 1 64 ? 85.896 37.266 -100.427 1.00 23.73 104 SER B N 1
ATOM 3839 C CA . SER B 1 64 ? 85.783 36.257 -99.384 1.00 23.28 104 SER B CA 1
ATOM 3840 C C . SER B 1 64 ? 85.467 34.875 -99.959 1.00 23.92 104 SER B C 1
ATOM 3841 O O . SER B 1 64 ? 86.003 33.869 -99.488 1.00 23.06 104 SER B O 1
ATOM 3844 N N . ARG B 1 65 ? 84.611 34.813 -100.974 1.00 22.16 105 ARG B N 1
ATOM 3845 C CA . ARG B 1 65 ? 84.291 33.520 -101.571 1.00 22.60 105 ARG B CA 1
ATOM 3846 C C . ARG B 1 65 ? 85.484 32.945 -102.326 1.00 20.52 105 ARG B C 1
ATOM 3847 O O . ARG B 1 65 ? 85.733 31.738 -102.279 1.00 20.65 105 ARG B O 1
ATOM 3855 N N . LEU B 1 66 ? 86.227 33.800 -103.020 1.00 20.21 106 LEU B N 1
ATOM 3856 C CA . LEU B 1 66 ? 87.398 33.319 -103.754 1.00 20.51 106 LEU B CA 1
ATOM 3857 C C . LEU B 1 66 ? 88.488 32.862 -102.794 1.00 20.55 106 LEU B C 1
ATOM 3858 O O . LEU B 1 66 ? 89.164 31.866 -103.051 1.00 19.98 106 LEU B O 1
ATOM 3863 N N . GLN B 1 67 ? 88.668 33.581 -101.687 1.00 20.60 107 GLN B N 1
ATOM 3864 C CA . GLN B 1 67 ? 89.689 33.193 -100.716 1.00 22.84 107 GLN B CA 1
ATOM 3865 C C . GLN B 1 67 ? 89.374 31.819 -100.127 1.00 21.90 107 GLN B C 1
ATOM 3866 O O . GLN B 1 67 ? 90.282 31.017 -99.884 1.00 20.87 107 GLN B O 1
ATOM 3872 N N . SER B 1 68 ? 88.091 31.550 -99.892 1.00 22.14 108 SER B N 1
ATOM 3873 C CA . SER B 1 68 ? 87.685 30.260 -99.346 1.00 22.45 108 SER B CA 1
ATOM 3874 C C . SER B 1 68 ? 88.012 29.180 -100.365 1.00 22.50 108 SER B C 1
ATOM 3875 O O . SER B 1 68 ? 88.402 28.071 -100.000 1.00 22.96 108 SER B O 1
ATOM 3878 N N . HIS B 1 69 ? 87.856 29.516 -101.644 1.00 20.21 109 HIS B N 1
ATOM 3879 C CA . HIS B 1 69 ? 88.141 28.581 -102.732 1.00 19.76 109 HIS B CA 1
ATOM 3880 C C . HIS B 1 69 ? 89.646 28.380 -102.919 1.00 18.71 109 HIS B C 1
ATOM 3881 O O . HIS B 1 69 ? 90.126 27.244 -102.963 1.00 19.39 109 HIS B O 1
ATOM 3888 N N . TRP B 1 70 ? 90.395 29.475 -103.012 1.00 18.23 110 TRP B N 1
ATOM 3889 C CA . TRP B 1 70 ? 91.842 29.371 -103.214 1.00 18.04 110 TRP B CA 1
ATOM 3890 C C . TRP B 1 70 ? 92.563 28.654 -102.082 1.00 19.42 110 TRP B C 1
ATOM 3891 O O . TRP B 1 70 ? 93.525 27.921 -102.313 1.00 18.92 110 TRP B O 1
ATOM 3902 N N . SER B 1 71 ? 92.096 28.866 -100.857 1.00 19.12 111 SER B N 1
ATOM 3903 C CA . SER B 1 71 ? 92.727 28.266 -99.696 1.00 20.40 111 SER B CA 1
ATOM 3904 C C . SER B 1 71 ? 92.405 26.794 -99.476 1.00 18.88 111 SER B C 1
ATOM 3905 O O . SER B 1 71 ? 93.039 26.147 -98.641 1.00 19.60 111 SER B O 1
ATOM 3908 N N . THR B 1 72 ? 91.444 26.264 -100.222 1.00 17.85 112 THR B N 1
ATOM 3909 C CA . THR B 1 72 ? 91.055 24.869 -100.052 1.00 18.69 112 THR B CA 1
ATOM 3910 C C . THR B 1 72 ? 91.016 23.978 -101.293 1.00 20.00 112 THR B C 1
ATOM 3911 O O . THR B 1 72 ? 91.278 22.779 -101.185 1.00 19.36 112 THR B O 1
ATOM 3915 N N . PHE B 1 73 ? 90.691 24.526 -102.463 1.00 18.75 113 PHE B N 1
ATOM 3916 C CA . PHE B 1 73 ? 90.594 23.671 -103.644 1.00 19.13 113 PHE B CA 1
ATOM 3917 C C . PHE B 1 73 ? 91.885 22.888 -103.873 1.00 18.97 113 PHE B C 1
ATOM 3918 O O . PHE B 1 73 ? 91.850 21.700 -104.211 1.00 17.29 113 PHE B O 1
ATOM 3926 N N . TYR B 1 74 ? 93.019 23.560 -103.710 1.00 17.56 114 TYR B N 1
ATOM 3927 C CA . TYR B 1 74 ? 94.315 22.900 -103.812 1.00 18.41 114 TYR B CA 1
ATOM 3928 C C . TYR B 1 74 ? 95.122 23.260 -102.574 1.00 18.11 114 TYR B C 1
ATOM 3929 O O . TYR B 1 74 ? 95.091 24.404 -102.118 1.00 20.06 114 TYR B O 1
ATOM 3938 N N . GLN B 1 75 ? 95.821 22.273 -102.024 1.00 17.52 115 GLN B N 1
ATOM 3939 C CA . GLN B 1 75 ? 96.668 22.467 -100.852 1.00 18.02 115 GLN B CA 1
ATOM 3940 C C . GLN B 1 75 ? 97.899 21.595 -101.060 1.00 17.75 115 GLN B C 1
ATOM 3941 O O . GLN B 1 75 ? 97.927 20.782 -101.988 1.00 17.64 115 GLN B O 1
ATOM 3947 N N . GLU B 1 76 ? 98.909 21.744 -100.209 1.00 17.30 116 GLU B N 1
ATOM 3948 C CA . GLU B 1 76 ? 100.121 20.952 -100.378 1.00 17.88 116 GLU B CA 1
ATOM 3949 C C . GLU B 1 76 ? 99.829 19.456 -100.479 1.00 19.39 116 GLU B C 1
ATOM 3950 O O . GLU B 1 76 ? 100.522 18.737 -101.196 1.00 19.37 116 GLU B O 1
ATOM 3956 N N . GLN B 1 77 ? 98.806 18.994 -99.762 1.00 16.98 117 GLN B N 1
ATOM 3957 C CA . GLN B 1 77 ? 98.413 17.585 -99.789 1.00 19.23 117 GLN B CA 1
ATOM 3958 C C . GLN B 1 77 ? 98.237 17.089 -101.232 1.00 17.70 117 GLN B C 1
ATOM 3959 O O . GLN B 1 77 ? 98.646 15.979 -101.578 1.00 16.59 117 GLN B O 1
ATOM 3965 N N . ASP B 1 78 ? 97.618 17.915 -102.066 1.00 16.24 118 ASP B N 1
ATOM 3966 C CA . ASP B 1 78 ? 97.381 17.544 -103.451 1.00 16.83 118 ASP B CA 1
ATOM 3967 C C . ASP B 1 78 ? 98.692 17.338 -104.199 1.00 16.04 118 ASP B C 1
ATOM 3968 O O . ASP B 1 78 ? 98.815 16.413 -105.002 1.00 16.41 118 ASP B O 1
ATOM 3973 N N . PHE B 1 79 ? 99.666 18.203 -103.935 1.00 16.75 119 PHE B N 1
ATOM 3974 C CA . PHE B 1 79 ? 100.954 18.092 -104.602 1.00 17.38 119 PHE B CA 1
ATOM 3975 C C . PHE B 1 79 ? 101.714 16.862 -104.118 1.00 17.67 119 PHE B C 1
ATOM 3976 O O . PHE B 1 79 ? 102.463 16.250 -104.881 1.00 16.65 119 PHE B O 1
ATOM 3984 N N . ALA B 1 80 ? 101.523 16.494 -102.854 1.00 16.77 120 ALA B N 1
ATOM 3985 C CA . ALA B 1 80 ? 102.181 15.300 -102.338 1.00 17.11 120 ALA B CA 1
ATOM 3986 C C . ALA B 1 80 ? 101.558 14.095 -103.055 1.00 17.04 120 ALA B C 1
ATOM 3987 O O . ALA B 1 80 ? 102.259 13.153 -103.431 1.00 17.38 120 ALA B O 1
ATOM 3989 N N . ASN B 1 81 ? 100.240 14.135 -103.248 1.00 16.98 121 ASN B N 1
ATOM 3990 C CA . ASN B 1 81 ? 99.540 13.048 -103.932 1.00 17.93 121 ASN B CA 1
ATOM 3991 C C . ASN B 1 81 ? 99.997 12.936 -105.383 1.00 17.71 121 ASN B C 1
ATOM 3992 O O . ASN B 1 81 ? 100.242 11.836 -105.880 1.00 18.44 121 ASN B O 1
ATOM 3997 N N . ILE B 1 82 ? 100.111 14.079 -106.052 1.00 16.40 122 ILE B N 1
ATOM 3998 C CA . ILE B 1 82 ? 100.559 14.121 -107.441 1.00 15.99 122 ILE B CA 1
ATOM 3999 C C . ILE B 1 82 ? 101.938 13.448 -107.564 1.00 16.65 122 ILE B C 1
ATOM 4000 O O . ILE B 1 82 ? 102.161 12.588 -108.431 1.00 16.28 122 ILE B O 1
ATOM 4005 N N . ALA B 1 83 ? 102.860 13.819 -106.685 1.00 15.85 123 ALA B N 1
ATOM 4006 C CA . ALA B 1 83 ? 104.190 13.232 -106.719 1.00 16.02 123 ALA B CA 1
ATOM 4007 C C . ALA B 1 83 ? 104.155 11.722 -106.492 1.00 18.03 123 ALA B C 1
ATOM 4008 O O . ALA B 1 83 ? 104.882 10.972 -107.153 1.00 17.63 123 ALA B O 1
ATOM 4010 N N . SER B 1 84 ? 103.310 11.278 -105.567 1.00 17.63 124 SER B N 1
ATOM 4011 C CA . SER B 1 84 ? 103.200 9.857 -105.248 1.00 18.17 124 SER B CA 1
ATOM 4012 C C . SER B 1 84 ? 102.650 9.026 -106.401 1.00 18.96 124 SER B C 1
ATOM 4013 O O . SER B 1 84 ? 102.767 7.799 -106.394 1.00 20.76 124 SER B O 1
ATOM 4016 N N . GLN B 1 85 ? 102.055 9.684 -107.391 1.00 16.61 125 GLN B N 1
ATOM 4017 C CA . GLN B 1 85 ? 101.481 8.961 -108.520 1.00 17.28 125 GLN B CA 1
ATOM 4018 C C . GLN B 1 85 ? 102.383 8.950 -109.755 1.00 17.94 125 GLN B C 1
ATOM 4019 O O . GLN B 1 85 ? 101.973 8.531 -110.837 1.00 19.83 125 GLN B O 1
ATOM 4025 N N . GLY B 1 86 ? 103.616 9.415 -109.585 1.00 18.79 126 GLY B N 1
ATOM 4026 C CA . GLY B 1 86 ? 104.567 9.397 -110.688 1.00 16.89 126 GLY B CA 1
ATOM 4027 C C . GLY B 1 86 ? 104.684 10.625 -111.565 1.00 15.83 126 GLY B C 1
ATOM 4028 O O . GLY B 1 86 ? 105.597 10.705 -112.391 1.00 15.62 126 GLY B O 1
ATOM 4029 N N . PHE B 1 87 ? 103.773 11.582 -111.406 1.00 15.49 127 PHE B N 1
ATOM 4030 C CA . PHE B 1 87 ? 103.816 12.793 -112.215 1.00 15.58 127 PHE B CA 1
ATOM 4031 C C . PHE B 1 87 ? 105.065 13.586 -111.852 1.00 16.87 127 PHE B C 1
ATOM 4032 O O . PHE B 1 87 ? 105.538 13.531 -110.715 1.00 15.98 127 PHE B O 1
ATOM 4040 N N . ASN B 1 88 ? 105.606 14.321 -112.814 1.00 15.52 128 ASN B N 1
ATOM 4041 C CA . ASN B 1 88 ? 106.809 15.086 -112.536 1.00 16.14 128 ASN B CA 1
ATOM 4042 C C . ASN B 1 88 ? 106.653 16.581 -112.725 1.00 15.65 128 ASN B C 1
ATOM 4043 O O . ASN B 1 88 ? 107.609 17.332 -112.527 1.00 16.36 128 ASN B O 1
ATOM 4048 N N . LEU B 1 89 ? 105.452 17.031 -113.084 1.00 15.86 129 LEU B N 1
ATOM 4049 C CA . LEU B 1 89 ? 105.247 18.454 -113.312 1.00 16.23 129 LEU B CA 1
ATOM 4050 C C . LEU B 1 89 ? 103.805 18.904 -113.111 1.00 16.74 129 LEU B C 1
ATOM 4051 O O . LEU B 1 89 ? 102.876 18.118 -113.281 1.00 17.33 129 LEU B O 1
ATOM 4056 N N . VAL B 1 90 ? 103.639 20.172 -112.739 1.00 17.47 130 VAL B N 1
ATOM 4057 C CA . VAL B 1 90 ? 102.317 20.765 -112.569 1.00 17.49 130 VAL B CA 1
ATOM 4058 C C . VAL B 1 90 ? 102.269 22.046 -113.396 1.00 18.20 130 VAL B C 1
ATOM 4059 O O . VAL B 1 90 ? 103.216 22.831 -113.385 1.00 20.30 130 VAL B O 1
ATOM 4063 N N . ARG B 1 91 ? 101.177 22.231 -114.138 1.00 18.79 131 ARG B N 1
ATOM 4064 C CA . ARG B 1 91 ? 100.977 23.417 -114.967 1.00 16.99 131 ARG B CA 1
ATOM 4065 C C . ARG B 1 91 ? 99.944 24.254 -114.225 1.00 18.24 131 ARG B C 1
ATOM 4066 O O . ARG B 1 91 ? 98.837 23.788 -113.959 1.00 18.28 131 ARG B O 1
ATOM 4074 N N . ILE B 1 92 ? 100.306 25.489 -113.898 1.00 17.51 132 ILE B N 1
ATOM 4075 C CA . ILE B 1 92 ? 99.425 26.348 -113.116 1.00 18.10 132 ILE B CA 1
ATOM 4076 C C . ILE B 1 92 ? 98.879 27.590 -113.810 1.00 17.21 132 ILE B C 1
ATOM 4077 O O . ILE B 1 92 ? 99.591 28.575 -114.000 1.00 17.62 132 ILE B O 1
ATOM 4082 N N . PRO B 1 93 ? 97.600 27.553 -114.202 1.00 17.27 133 PRO B N 1
ATOM 4083 C CA . PRO B 1 93 ? 96.971 28.697 -114.870 1.00 17.74 133 PRO B CA 1
ATOM 4084 C C . PRO B 1 93 ? 96.751 29.860 -113.899 1.00 19.43 133 PRO B C 1
ATOM 4085 O O . PRO B 1 93 ? 96.452 29.650 -112.720 1.00 19.85 133 PRO B O 1
ATOM 4089 N N . ILE B 1 94 ? 96.920 31.084 -114.393 1.00 17.85 134 ILE B N 1
ATOM 4090 C CA . ILE B 1 94 ? 96.682 32.277 -113.586 1.00 18.04 134 ILE B CA 1
ATOM 4091 C C . ILE B 1 94 ? 96.285 33.398 -114.548 1.00 19.28 134 ILE B C 1
ATOM 4092 O O . ILE B 1 94 ? 96.779 33.461 -115.680 1.00 18.59 134 ILE B O 1
ATOM 4097 N N . GLY B 1 95 ? 95.363 34.255 -114.119 1.00 18.94 135 GLY B N 1
ATOM 4098 C CA . GLY B 1 95 ? 94.917 35.345 -114.972 1.00 19.82 135 GLY B CA 1
ATOM 4099 C C . GLY B 1 95 ? 95.722 36.620 -114.795 1.00 19.56 135 GLY B C 1
ATOM 4100 O O . GLY B 1 95 ? 96.356 36.827 -113.762 1.00 21.29 135 GLY B O 1
ATOM 4101 N N . TYR B 1 96 ? 95.696 37.487 -115.803 1.00 21.89 136 TYR B N 1
ATOM 4102 C CA . TYR B 1 96 ? 96.446 38.741 -115.739 1.00 21.74 136 TYR B CA 1
ATOM 4103 C C . TYR B 1 96 ? 95.963 39.572 -114.557 1.00 22.79 136 TYR B C 1
ATOM 4104 O O . TYR B 1 96 ? 96.750 40.251 -113.898 1.00 21.64 136 TYR B O 1
ATOM 4113 N N . TRP B 1 97 ? 94.661 39.503 -114.295 1.00 23.36 137 TRP B N 1
ATOM 4114 C CA . TRP B 1 97 ? 94.041 40.263 -113.215 1.00 23.71 137 TRP B CA 1
ATOM 4115 C C . TRP B 1 97 ? 94.602 39.970 -111.828 1.00 24.07 137 TRP B C 1
ATOM 4116 O O . TRP B 1 97 ? 94.378 40.731 -110.886 1.00 24.24 137 TRP B O 1
ATOM 4127 N N . ALA B 1 98 ? 95.334 38.871 -111.689 1.00 23.09 138 ALA B N 1
ATOM 4128 C CA . ALA B 1 98 ? 95.912 38.553 -110.393 1.00 23.61 138 ALA B CA 1
ATOM 4129 C C . ALA B 1 98 ? 96.971 39.597 -110.053 1.00 23.92 138 ALA B C 1
ATOM 4130 O O . ALA B 1 98 ? 97.191 39.920 -108.883 1.00 24.74 138 ALA B O 1
ATOM 4132 N N . PHE B 1 99 ? 97.613 40.131 -111.088 1.00 24.78 139 PHE B N 1
ATOM 4133 C CA . PHE B 1 99 ? 98.678 41.112 -110.907 1.00 24.36 139 PHE B CA 1
ATOM 4134 C C . PHE B 1 99 ? 98.300 42.554 -111.241 1.00 25.88 139 PHE B C 1
ATOM 4135 O O . PHE B 1 99 ? 98.839 43.485 -110.645 1.00 26.87 139 PHE B O 1
ATOM 4143 N N . GLN B 1 100 ? 97.389 42.738 -112.190 1.00 26.97 140 GLN B N 1
ATOM 4144 C CA . GLN B 1 100 ? 96.972 44.078 -112.594 1.00 29.55 140 GLN B CA 1
ATOM 4145 C C . GLN B 1 100 ? 95.585 44.044 -113.226 1.00 29.48 140 GLN B C 1
ATOM 4146 O O . GLN B 1 100 ? 95.266 43.128 -113.980 1.00 29.35 140 GLN B O 1
ATOM 4152 N N . ILE B 1 101 ? 94.763 45.047 -112.929 1.00 30.01 141 ILE B N 1
ATOM 4153 C CA . ILE B 1 101 ? 93.412 45.092 -113.478 1.00 30.64 141 ILE B CA 1
ATOM 4154 C C . ILE B 1 101 ? 93.103 46.372 -114.251 1.00 31.56 141 ILE B C 1
ATOM 4155 O O . ILE B 1 101 ? 93.704 47.421 -114.011 1.00 31.36 141 ILE B O 1
ATOM 4160 N N . LEU B 1 102 ? 92.167 46.268 -115.190 1.00 31.99 142 LEU B N 1
ATOM 4161 C CA . LEU B 1 102 ? 91.742 47.416 -115.982 1.00 33.17 142 LEU B CA 1
ATOM 4162 C C . LEU B 1 102 ? 90.892 48.289 -115.060 1.00 34.44 142 LEU B C 1
ATOM 4163 O O . LEU B 1 102 ? 90.333 47.802 -114.075 1.00 32.83 142 LEU B O 1
ATOM 4168 N N . ASP B 1 103 ? 90.792 49.574 -115.379 1.00 35.01 143 ASP B N 1
ATOM 4169 C CA . ASP B 1 103 ? 90.015 50.499 -114.563 1.00 37.80 143 ASP B CA 1
ATOM 4170 C C . ASP B 1 103 ? 88.607 50.007 -114.244 1.00 36.41 143 ASP B C 1
ATOM 4171 O O . ASP B 1 103 ? 88.102 50.237 -113.147 1.00 38.07 143 ASP B O 1
ATOM 4176 N N . ASP B 1 104 ? 87.970 49.329 -115.191 1.00 35.18 144 ASP B N 1
ATOM 4177 C CA . ASP B 1 104 ? 86.616 48.847 -114.956 1.00 34.93 144 ASP B CA 1
ATOM 4178 C C . ASP B 1 104 ? 86.514 47.343 -114.710 1.00 32.68 144 ASP B C 1
ATOM 4179 O O . ASP B 1 104 ? 85.440 46.766 -114.860 1.00 32.04 144 ASP B O 1
ATOM 4184 N N . ASP B 1 105 ? 87.624 46.712 -114.329 1.00 30.89 145 ASP B N 1
ATOM 4185 C CA . ASP B 1 105 ? 87.623 45.272 -114.055 1.00 29.36 145 ASP B CA 1
ATOM 4186 C C . ASP B 1 105 ? 86.944 44.948 -112.727 1.00 26.98 145 ASP B C 1
ATOM 4187 O O . ASP B 1 105 ? 87.185 45.609 -111.717 1.00 26.97 145 ASP B O 1
ATOM 4192 N N . PRO B 1 106 ? 86.089 43.915 -112.710 1.00 26.54 146 PRO B N 1
ATOM 4193 C CA . PRO B 1 106 ? 85.380 43.500 -111.495 1.00 25.48 146 PRO B CA 1
ATOM 4194 C C . PRO B 1 106 ? 86.175 42.460 -110.698 1.00 25.25 146 PRO B C 1
ATOM 4195 O O . PRO B 1 106 ? 85.816 42.113 -109.574 1.00 23.99 146 PRO B O 1
ATOM 4199 N N . TYR B 1 107 ? 87.257 41.974 -111.296 1.00 24.77 147 TYR B N 1
ATOM 4200 C CA . TYR B 1 107 ? 88.107 40.956 -110.679 1.00 24.86 147 TYR B CA 1
ATOM 4201 C C . TYR B 1 107 ? 88.691 41.304 -109.318 1.00 25.94 147 TYR B C 1
ATOM 4202 O O . TYR B 1 107 ? 88.948 42.468 -109.012 1.00 27.22 147 TYR B O 1
ATOM 4211 N N . VAL B 1 108 ? 88.903 40.270 -108.510 1.00 24.95 148 VAL B N 1
ATOM 4212 C CA . VAL B 1 108 ? 89.543 40.416 -107.211 1.00 25.24 148 VAL B CA 1
ATOM 4213 C C . VAL B 1 108 ? 91.008 40.265 -107.616 1.00 25.98 148 VAL B C 1
ATOM 4214 O O . VAL B 1 108 ? 91.339 39.388 -108.421 1.00 25.95 148 VAL B O 1
ATOM 4218 N N . SER B 1 109 ? 91.884 41.100 -107.070 1.00 24.79 149 SER B N 1
ATOM 4219 C CA . SER B 1 109 ? 93.290 41.068 -107.458 1.00 25.37 149 SER B CA 1
ATOM 4220 C C . SER B 1 109 ? 94.282 41.164 -106.301 1.00 25.24 149 SER B C 1
ATOM 4221 O O . SER B 1 109 ? 93.917 41.547 -105.190 1.00 26.95 149 SER B O 1
ATOM 4224 N N . GLY B 1 110 ? 95.535 40.798 -106.574 1.00 24.97 150 GLY B N 1
ATOM 4225 C CA . GLY B 1 110 ? 96.595 40.882 -105.578 1.00 22.81 150 GLY B CA 1
ATOM 4226 C C . GLY B 1 110 ? 96.707 39.808 -104.510 1.00 23.12 150 GLY B C 1
ATOM 4227 O O . GLY B 1 110 ? 97.556 39.905 -103.620 1.00 23.12 150 GLY B O 1
ATOM 4228 N N . LEU B 1 111 ? 95.865 38.785 -104.585 1.00 22.74 151 LEU B N 1
ATOM 4229 C CA . LEU B 1 111 ? 95.889 37.715 -103.596 1.00 23.65 151 LEU B CA 1
ATOM 4230 C C . LEU B 1 111 ? 96.341 36.388 -104.199 1.00 23.24 151 LEU B C 1
ATOM 4231 O O . LEU B 1 111 ? 96.879 35.535 -103.499 1.00 24.48 151 LEU B O 1
ATOM 4236 N N . GLN B 1 112 ? 96.132 36.229 -105.501 1.00 21.99 152 GLN B N 1
ATOM 4237 C CA . GLN B 1 112 ? 96.492 34.999 -106.192 1.00 21.80 152 GLN B CA 1
ATOM 4238 C C . GLN B 1 112 ? 97.991 34.711 -106.259 1.00 22.15 152 GLN B C 1
ATOM 4239 O O . GLN B 1 112 ? 98.407 33.552 -106.204 1.00 21.51 152 GLN B O 1
ATOM 4245 N N . GLU B 1 113 ? 98.804 35.756 -106.377 1.00 21.59 153 GLU B N 1
ATOM 4246 C CA . GLU B 1 113 ? 100.250 35.570 -106.460 1.00 21.28 153 GLU B CA 1
ATOM 4247 C C . GLU B 1 113 ? 100.785 34.800 -105.259 1.00 21.80 153 GLU B C 1
ATOM 4248 O O . GLU B 1 113 ? 101.691 33.971 -105.390 1.00 21.52 153 GLU B O 1
ATOM 4254 N N . SER B 1 114 ? 100.226 35.070 -104.085 1.00 21.28 154 SER B N 1
ATOM 4255 C CA . SER B 1 114 ? 100.654 34.377 -102.880 1.00 22.75 154 SER B CA 1
ATOM 4256 C C . SER B 1 114 ? 100.423 32.876 -103.003 1.00 21.56 154 SER B C 1
ATOM 4257 O O . SER B 1 114 ? 101.264 32.064 -102.601 1.00 20.78 154 SER B O 1
ATOM 4260 N N . TYR B 1 115 ? 99.269 32.510 -103.547 1.00 20.54 155 TYR B N 1
ATOM 4261 C CA . TYR B 1 115 ? 98.936 31.104 -103.722 1.00 20.06 155 TYR B CA 1
ATOM 4262 C C . TYR B 1 115 ? 99.851 30.451 -104.751 1.00 20.46 155 TYR B C 1
ATOM 4263 O O . TYR B 1 115 ? 100.240 29.293 -104.600 1.00 18.23 155 TYR B O 1
ATOM 4272 N N . LEU B 1 116 ? 100.206 31.199 -105.792 1.00 20.33 156 LEU B N 1
ATOM 4273 C CA . LEU B 1 116 ? 101.100 30.671 -106.817 1.00 18.76 156 LEU B CA 1
ATOM 4274 C C . LEU B 1 116 ? 102.468 30.381 -106.201 1.00 19.46 156 LEU B C 1
ATOM 4275 O O . LEU B 1 116 ? 103.043 29.316 -106.432 1.00 18.95 156 LEU B O 1
ATOM 4280 N N . ASP B 1 117 ? 102.984 31.320 -105.411 1.00 18.96 157 ASP B N 1
ATOM 4281 C CA . ASP B 1 117 ? 104.285 31.123 -104.769 1.00 19.10 157 ASP B CA 1
ATOM 4282 C C . ASP B 1 117 ? 104.242 29.937 -103.821 1.00 19.68 157 ASP B C 1
ATOM 4283 O O . ASP B 1 117 ? 105.206 29.172 -103.716 1.00 18.72 157 ASP B O 1
ATOM 4288 N N . GLN B 1 118 ? 103.128 29.796 -103.112 1.00 18.28 158 GLN B N 1
ATOM 4289 C CA . GLN B 1 118 ? 102.970 28.682 -102.190 1.00 19.97 158 GLN B CA 1
ATOM 4290 C C . GLN B 1 118 ? 103.035 27.371 -102.963 1.00 19.02 158 GLN B C 1
ATOM 4291 O O . GLN B 1 118 ? 103.730 26.438 -102.568 1.00 18.75 158 GLN B O 1
ATOM 4297 N N . ALA B 1 119 ? 102.305 27.314 -104.072 1.00 19.04 159 ALA B N 1
ATOM 4298 C CA . ALA B 1 119 ? 102.276 26.116 -104.896 1.00 18.48 159 ALA B CA 1
ATOM 4299 C C . ALA B 1 119 ? 103.666 25.782 -105.434 1.00 18.04 159 ALA B C 1
ATOM 4300 O O . ALA B 1 119 ? 104.050 24.617 -105.484 1.00 16.98 159 ALA B O 1
ATOM 4302 N N . ILE B 1 120 ? 104.422 26.796 -105.843 1.00 17.26 160 ILE B N 1
ATOM 4303 C CA . ILE B 1 120 ? 105.767 26.541 -106.351 1.00 18.71 160 ILE B CA 1
ATOM 4304 C C . ILE B 1 120 ? 106.596 25.916 -105.233 1.00 19.91 160 ILE B C 1
ATOM 4305 O O . ILE B 1 120 ? 107.413 25.024 -105.474 1.00 19.74 160 ILE B O 1
ATOM 4310 N N . GLY B 1 121 ? 106.367 26.383 -104.006 1.00 19.29 161 GLY B N 1
ATOM 4311 C CA . GLY B 1 121 ? 107.058 25.835 -102.854 1.00 18.84 161 GLY B CA 1
ATOM 4312 C C . GLY B 1 121 ? 106.643 24.391 -102.608 1.00 19.59 161 GLY B C 1
ATOM 4313 O O . GLY B 1 121 ? 107.489 23.547 -102.312 1.00 19.22 161 GLY B O 1
ATOM 4314 N N . TRP B 1 122 ? 105.349 24.090 -102.725 1.00 18.76 162 TRP B N 1
ATOM 4315 C CA . TRP B 1 122 ? 104.889 22.713 -102.521 1.00 17.72 162 TRP B CA 1
ATOM 4316 C C . TRP B 1 122 ? 105.485 21.814 -103.588 1.00 16.74 162 TRP B C 1
ATOM 4317 O O . TRP B 1 122 ? 105.823 20.665 -103.326 1.00 18.41 162 TRP B O 1
ATOM 4328 N N . ALA B 1 123 ? 105.579 22.345 -104.804 1.00 16.62 163 ALA B N 1
ATOM 4329 C CA . ALA B 1 123 ? 106.145 21.598 -105.919 1.00 17.23 163 ALA B CA 1
ATOM 4330 C C . ALA B 1 123 ? 107.595 21.252 -105.589 1.00 19.01 163 ALA B C 1
ATOM 4331 O O . ALA B 1 123 ? 108.018 20.103 -105.711 1.00 19.18 163 ALA B O 1
ATOM 4333 N N . ARG B 1 124 ? 108.356 22.252 -105.157 1.00 19.81 164 ARG B N 1
ATOM 4334 C CA . ARG B 1 124 ? 109.750 22.020 -104.813 1.00 21.41 164 ARG B CA 1
ATOM 4335 C C . ARG B 1 124 ? 109.888 21.011 -103.675 1.00 23.24 164 ARG B C 1
ATOM 4336 O O . ARG B 1 124 ? 110.741 20.123 -103.735 1.00 21.78 164 ARG B O 1
ATOM 4344 N N . ASN B 1 125 ? 109.051 21.134 -102.644 1.00 22.75 165 ASN B N 1
ATOM 4345 C CA . ASN B 1 125 ? 109.123 20.204 -101.514 1.00 25.06 165 ASN B CA 1
ATOM 4346 C C . ASN B 1 125 ? 108.840 18.773 -101.960 1.00 24.37 165 ASN B C 1
ATOM 4347 O O . ASN B 1 125 ? 109.293 17.822 -101.323 1.00 23.21 165 ASN B O 1
ATOM 4352 N N . ASN B 1 126 ? 108.080 18.619 -103.042 1.00 21.89 166 ASN B N 1
ATOM 4353 C CA . ASN B 1 126 ? 107.724 17.292 -103.536 1.00 22.68 166 ASN B CA 1
ATOM 4354 C C . ASN B 1 126 ? 108.416 16.889 -104.840 1.00 22.48 166 ASN B C 1
ATOM 4355 O O . ASN B 1 126 ? 107.964 15.976 -105.533 1.00 22.60 166 ASN B O 1
ATOM 4360 N N . SER B 1 127 ? 109.509 17.568 -105.167 1.00 22.09 167 SER B N 1
ATOM 4361 C CA . SER B 1 127 ? 110.272 17.279 -106.375 1.00 23.41 167 SER B CA 1
ATOM 4362 C C . SER B 1 127 ? 109.419 17.288 -107.642 1.00 23.54 167 SER B C 1
ATOM 4363 O O . SER B 1 127 ? 109.467 16.353 -108.443 1.00 23.84 167 SER B O 1
ATOM 4366 N N . LEU B 1 128 ? 108.622 18.336 -107.804 1.00 21.16 168 LEU B N 1
ATOM 4367 C CA . LEU B 1 128 ? 107.792 18.489 -108.993 1.00 19.55 168 LEU B CA 1
ATOM 4368 C C . LEU B 1 128 ? 108.251 19.748 -109.707 1.00 19.24 168 LEU B C 1
ATOM 4369 O O . LEU B 1 128 ? 108.636 20.729 -109.054 1.00 18.54 168 LEU B O 1
ATOM 4374 N N . LYS B 1 129 ? 108.238 19.714 -111.038 1.00 18.27 169 LYS B N 1
ATOM 4375 C CA . LYS B 1 129 ? 108.611 20.876 -111.833 1.00 16.02 169 LYS B CA 1
ATOM 4376 C C . LYS B 1 129 ? 107.338 21.695 -112.021 1.00 19.52 169 LYS B C 1
ATOM 4377 O O . LYS B 1 129 ? 106.237 21.214 -111.735 1.00 16.86 169 LYS B O 1
ATOM 4383 N N . VAL B 1 130 ? 107.491 22.916 -112.523 1.00 17.28 170 VAL B N 1
ATOM 4384 C CA . VAL B 1 130 ? 106.364 23.827 -112.694 1.00 17.71 170 VAL B CA 1
ATOM 4385 C C . VAL B 1 130 ? 106.381 24.661 -113.971 1.00 18.48 170 VAL B C 1
ATOM 4386 O O . VAL B 1 130 ? 107.440 25.039 -114.476 1.00 18.41 170 VAL B O 1
ATOM 4390 N N . TRP B 1 131 ? 105.182 24.947 -114.468 1.00 19.10 171 TRP B N 1
ATOM 4391 C CA . TRP B 1 131 ? 104.967 25.815 -115.614 1.00 18.99 171 TRP B CA 1
ATOM 4392 C C . TRP B 1 131 ? 104.028 26.877 -115.073 1.00 19.30 171 TRP B C 1
ATOM 4393 O O . TRP B 1 131 ? 102.979 26.541 -114.513 1.00 18.30 171 TRP B O 1
ATOM 4404 N N . VAL B 1 132 ? 104.404 28.143 -115.210 1.00 18.28 172 VAL B N 1
ATOM 4405 C CA . VAL B 1 132 ? 103.530 29.232 -114.794 1.00 18.83 172 VAL B CA 1
ATOM 4406 C C . VAL B 1 132 ? 102.866 29.602 -116.111 1.00 19.61 172 VAL B C 1
ATOM 4407 O O . VAL B 1 132 ? 103.540 29.954 -117.079 1.00 19.60 172 VAL B O 1
ATOM 4411 N N . ASP B 1 133 ? 101.543 29.510 -116.152 1.00 18.14 173 ASP B N 1
ATOM 4412 C CA . ASP B 1 133 ? 100.809 29.762 -117.381 1.00 19.89 173 ASP B CA 1
ATOM 4413 C C . ASP B 1 133 ? 99.841 30.943 -117.320 1.00 20.71 173 ASP B C 1
ATOM 4414 O O . ASP B 1 133 ? 98.842 30.899 -116.605 1.00 21.19 173 ASP B O 1
ATOM 4419 N N . LEU B 1 134 ? 100.167 32.015 -118.047 1.00 21.16 174 LEU B N 1
ATOM 4420 C CA . LEU B 1 134 ? 99.300 33.198 -118.099 1.00 20.14 174 LEU B CA 1
ATOM 4421 C C . LEU B 1 134 ? 98.133 32.718 -118.953 1.00 21.36 174 LEU B C 1
ATOM 4422 O O . LEU B 1 134 ? 98.219 32.662 -120.178 1.00 19.95 174 LEU B O 1
ATOM 4427 N N . HIS B 1 135 ? 97.043 32.377 -118.272 1.00 21.01 175 HIS B N 1
ATOM 4428 C CA . HIS B 1 135 ? 95.852 31.784 -118.874 1.00 20.77 175 HIS B CA 1
ATOM 4429 C C . HIS B 1 135 ? 94.741 32.735 -119.332 1.00 20.17 175 HIS B C 1
ATOM 4430 O O . HIS B 1 135 ? 93.808 32.317 -120.021 1.00 20.93 175 HIS B O 1
ATOM 4437 N N . GLY B 1 136 ? 94.838 34.003 -118.952 1.00 21.35 176 GLY B N 1
ATOM 4438 C CA . GLY B 1 136 ? 93.830 34.967 -119.354 1.00 20.37 176 GLY B CA 1
ATOM 4439 C C . GLY B 1 136 ? 94.448 36.329 -119.600 1.00 20.81 176 GLY B C 1
ATOM 4440 O O . GLY B 1 136 ? 95.204 36.832 -118.772 1.00 21.38 176 GLY B O 1
ATOM 4441 N N . ALA B 1 137 ? 94.129 36.926 -120.743 1.00 21.84 177 ALA B N 1
ATOM 4442 C CA . ALA B 1 137 ? 94.658 38.240 -121.096 1.00 23.01 177 ALA B CA 1
ATOM 4443 C C . ALA B 1 137 ? 93.547 39.282 -121.058 1.00 24.83 177 ALA B C 1
ATOM 4444 O O . ALA B 1 137 ? 92.367 38.951 -121.197 1.00 25.88 177 ALA B O 1
ATOM 4446 N N . ALA B 1 138 ? 93.929 40.540 -120.864 1.00 26.08 178 ALA B N 1
ATOM 4447 C CA . ALA B 1 138 ? 92.960 41.632 -120.827 1.00 27.17 178 ALA B CA 1
ATOM 4448 C C . ALA B 1 138 ? 92.147 41.646 -122.125 1.00 27.07 178 ALA B C 1
ATOM 4449 O O . ALA B 1 138 ? 92.709 41.640 -123.224 1.00 28.10 178 ALA B O 1
ATOM 4451 N N . GLY B 1 139 ? 90.824 41.654 -121.994 1.00 27.87 179 GLY B N 1
ATOM 4452 C CA . GLY B 1 139 ? 89.959 41.666 -123.163 1.00 27.15 179 GLY B CA 1
ATOM 4453 C C . GLY B 1 139 ? 89.723 40.288 -123.755 1.00 28.08 179 GLY B C 1
ATOM 4454 O O . GLY B 1 139 ? 88.939 40.132 -124.697 1.00 27.52 179 GLY B O 1
ATOM 4455 N N . SER B 1 140 ? 90.404 39.293 -123.189 1.00 27.56 180 SER B N 1
ATOM 4456 C CA . SER B 1 140 ? 90.334 37.894 -123.618 1.00 26.08 180 SER B CA 1
ATOM 4457 C C . SER B 1 140 ? 91.014 37.605 -124.953 1.00 25.96 180 SER B C 1
ATOM 4458 O O . SER B 1 140 ? 90.820 38.322 -125.940 1.00 26.03 180 SER B O 1
ATOM 4461 N N . GLN B 1 141 ? 91.794 36.526 -124.965 1.00 23.25 181 GLN B N 1
ATOM 4462 C CA . GLN B 1 141 ? 92.537 36.083 -126.140 1.00 23.74 181 GLN B CA 1
ATOM 4463 C C . GLN B 1 141 ? 91.791 35.025 -126.951 1.00 23.96 181 GLN B C 1
ATOM 4464 O O . GLN B 1 141 ? 92.238 34.651 -128.034 1.00 24.03 181 GLN B O 1
ATOM 4470 N N . ASN B 1 142 ? 90.660 34.536 -126.444 1.00 23.68 182 ASN B N 1
ATOM 4471 C CA . ASN B 1 142 ? 89.938 33.487 -127.168 1.00 24.04 182 ASN B CA 1
ATOM 4472 C C . ASN B 1 142 ? 88.417 33.451 -127.005 1.00 24.60 182 ASN B C 1
ATOM 4473 O O . ASN B 1 142 ? 87.746 32.634 -127.637 1.00 26.32 182 ASN B O 1
ATOM 4478 N N . GLY B 1 143 ? 87.874 34.313 -126.155 1.00 25.12 183 GLY B N 1
ATOM 4479 C CA . GLY B 1 143 ? 86.435 34.324 -125.954 1.00 24.36 183 GLY B CA 1
ATOM 4480 C C . GLY B 1 143 ? 85.897 33.104 -125.225 1.00 24.59 183 GLY B C 1
ATOM 4481 O O . GLY B 1 143 ? 84.689 32.868 -125.220 1.00 25.20 183 GLY B O 1
ATOM 4482 N N . PHE B 1 144 ? 86.784 32.314 -124.623 1.00 24.18 184 PHE B N 1
ATOM 4483 C CA . PHE B 1 144 ? 86.354 31.129 -123.878 1.00 23.78 184 PHE B CA 1
ATOM 4484 C C . PHE B 1 144 ? 86.148 31.539 -122.434 1.00 21.22 184 PHE B C 1
ATOM 4485 O O . PHE B 1 144 ? 86.764 32.499 -121.965 1.00 20.19 184 PHE B O 1
ATOM 4493 N N . ASP B 1 145 ? 85.305 30.806 -121.715 1.00 22.43 185 ASP B N 1
ATOM 4494 C CA . ASP B 1 145 ? 85.083 31.138 -120.321 1.00 22.74 185 ASP B CA 1
ATOM 4495 C C . ASP B 1 145 ? 86.360 30.915 -119.520 1.00 23.18 185 ASP B C 1
ATOM 4496 O O . ASP B 1 145 ? 86.590 31.584 -118.513 1.00 22.60 185 ASP B O 1
ATOM 4501 N N . ASN B 1 146 ? 87.213 30.006 -119.990 1.00 23.06 186 ASN B N 1
ATOM 4502 C CA . ASN B 1 146 ? 88.456 29.723 -119.281 1.00 24.07 186 ASN B CA 1
ATOM 4503 C C . ASN B 1 146 ? 89.504 30.830 -119.416 1.00 23.68 186 ASN B C 1
ATOM 4504 O O . ASN B 1 146 ? 90.606 30.716 -118.884 1.00 23.92 186 ASN B O 1
ATOM 4509 N N . SER B 1 147 ? 89.160 31.903 -120.123 1.00 22.57 187 SER B N 1
ATOM 4510 C CA . SER B 1 147 ? 90.077 33.030 -120.269 1.00 21.83 187 SER B CA 1
ATOM 4511 C C . SER B 1 147 ? 89.700 34.033 -119.188 1.00 22.26 187 SER B C 1
ATOM 4512 O O . SER B 1 147 ? 90.433 34.986 -118.914 1.00 22.63 187 SER B O 1
ATOM 4515 N N . GLY B 1 148 ? 88.541 33.799 -118.580 1.00 23.57 188 GLY B N 1
ATOM 4516 C CA . GLY B 1 148 ? 88.034 34.674 -117.540 1.00 23.62 188 GLY B CA 1
ATOM 4517 C C . GLY B 1 148 ? 86.847 35.480 -118.037 1.00 24.20 188 GLY B C 1
ATOM 4518 O O . GLY B 1 148 ? 85.948 35.820 -117.269 1.00 24.26 188 GLY B O 1
ATOM 4519 N N . LEU B 1 149 ? 86.842 35.766 -119.336 1.00 25.09 189 LEU B N 1
ATOM 4520 C CA . LEU B 1 149 ? 85.785 36.554 -119.966 1.00 24.25 189 LEU B CA 1
ATOM 4521 C C . LEU B 1 149 ? 85.383 35.924 -121.292 1.00 25.19 189 LEU B C 1
ATOM 4522 O O . LEU B 1 149 ? 86.092 36.059 -122.287 1.00 25.15 189 LEU B O 1
ATOM 4527 N N . ARG B 1 150 ? 84.251 35.234 -121.326 1.00 24.99 190 ARG B N 1
ATOM 4528 C CA . ARG B 1 150 ? 83.856 34.611 -122.578 1.00 27.89 190 ARG B CA 1
ATOM 4529 C C . ARG B 1 150 ? 83.175 35.586 -123.532 1.00 27.39 190 ARG B C 1
ATOM 4530 O O . ARG B 1 150 ? 82.634 36.612 -123.116 1.00 28.06 190 ARG B O 1
ATOM 4538 N N . ASP B 1 151 ? 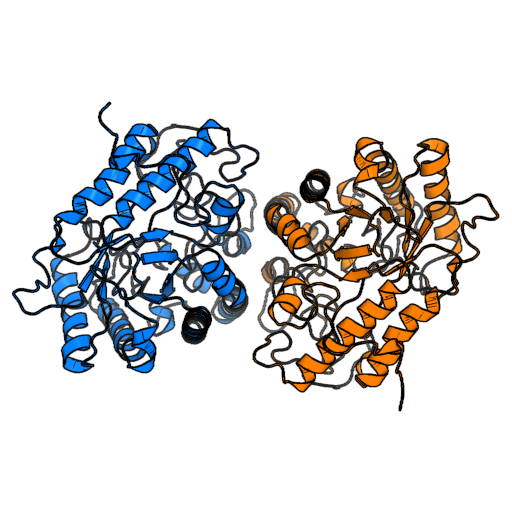83.229 35.244 -124.816 1.00 28.83 191 ASP B N 1
ATOM 4539 C CA . ASP B 1 151 ? 82.632 36.026 -125.895 1.00 30.49 191 ASP B CA 1
ATOM 4540 C C . ASP B 1 151 ? 83.254 37.395 -126.137 1.00 30.55 191 ASP B C 1
ATOM 4541 O O . ASP B 1 151 ? 82.588 38.309 -126.620 1.00 31.34 191 ASP B O 1
ATOM 4546 N N . SER B 1 152 ? 84.531 37.532 -125.797 1.00 30.62 192 SER B N 1
ATOM 4547 C CA . SER B 1 152 ? 85.264 38.775 -126.017 1.00 30.26 192 SER B CA 1
ATOM 4548 C C . SER B 1 152 ? 86.578 38.377 -126.676 1.00 31.25 192 SER B C 1
ATOM 4549 O O . SER B 1 152 ? 87.151 37.342 -126.341 1.00 28.31 192 SER B O 1
ATOM 4552 N N . TYR B 1 153 ? 87.052 39.188 -127.616 1.00 30.27 193 TYR B N 1
ATOM 4553 C CA . TYR B 1 153 ? 88.285 38.866 -128.324 1.00 31.38 193 TYR B CA 1
ATOM 4554 C C . TYR B 1 153 ? 89.132 40.114 -128.554 1.00 31.69 193 TYR B C 1
ATOM 4555 O O . TYR B 1 153 ? 89.612 40.347 -129.664 1.00 32.75 193 TYR B O 1
ATOM 4564 N N . LYS B 1 154 ? 89.334 40.899 -127.499 1.00 31.53 194 LYS B N 1
ATOM 4565 C CA . LYS B 1 154 ? 90.091 42.144 -127.608 1.00 31.67 194 LYS B CA 1
ATOM 4566 C C . LYS B 1 154 ? 91.509 42.097 -127.053 1.00 30.48 194 LYS B C 1
ATOM 4567 O O . LYS B 1 154 ? 92.070 43.123 -126.664 1.00 30.14 194 LYS B O 1
ATOM 4573 N N . PHE B 1 155 ? 92.086 40.901 -127.039 1.00 28.82 195 PHE B N 1
ATOM 4574 C CA . PHE B 1 155 ? 93.442 40.679 -126.550 1.00 28.64 195 PHE B CA 1
ATOM 4575 C C . PHE B 1 155 ? 94.482 41.596 -127.206 1.00 29.45 195 PHE B C 1
ATOM 4576 O O . PHE B 1 155 ? 95.244 42.274 -126.516 1.00 29.37 195 PHE B O 1
ATOM 4584 N N . LEU B 1 156 ? 94.494 41.634 -128.534 1.00 30.65 196 LEU B N 1
ATOM 4585 C CA . LEU B 1 156 ? 95.469 42.444 -129.259 1.00 33.54 196 LEU B CA 1
ATOM 4586 C C . LEU B 1 156 ? 95.163 43.940 -129.360 1.00 35.54 196 LEU B C 1
ATOM 4587 O O . LEU B 1 156 ? 95.911 44.683 -129.991 1.00 36.31 196 LEU B O 1
ATOM 4592 N N . GLU B 1 157 ? 94.071 44.386 -128.749 1.00 36.81 197 GLU B N 1
ATOM 4593 C CA . GLU B 1 157 ? 93.745 45.808 -128.777 1.00 39.02 197 GLU B CA 1
ATOM 4594 C C . GLU B 1 157 ? 94.855 46.491 -127.982 1.00 38.89 197 GLU B C 1
ATOM 4595 O O . GLU B 1 157 ? 95.139 46.104 -126.848 1.00 38.17 197 GLU B O 1
ATOM 4601 N N . ASP B 1 158 ? 95.483 47.499 -128.578 1.00 38.64 198 ASP B N 1
ATOM 4602 C CA . ASP B 1 158 ? 96.587 48.202 -127.937 1.00 38.82 198 ASP B CA 1
ATOM 4603 C C . ASP B 1 158 ? 96.410 48.509 -126.451 1.00 38.12 198 ASP B C 1
ATOM 4604 O O . ASP B 1 158 ? 97.341 48.319 -125.668 1.00 38.47 198 ASP B O 1
ATOM 4609 N N . SER B 1 159 ? 95.229 48.978 -126.060 1.00 36.70 199 SER B N 1
ATOM 4610 C CA . SER B 1 159 ? 94.971 49.304 -124.657 1.00 37.23 199 SER B CA 1
ATOM 4611 C C . SER B 1 159 ? 95.124 48.071 -123.764 1.00 34.95 199 SER B C 1
ATOM 4612 O O . SER B 1 159 ? 95.848 48.092 -122.766 1.00 34.67 199 SER B O 1
ATOM 4615 N N . ASN B 1 160 ? 94.434 47.000 -124.139 1.00 33.40 200 ASN B N 1
ATOM 4616 C CA . ASN B 1 160 ? 94.475 45.744 -123.396 1.00 31.89 200 ASN B CA 1
ATOM 4617 C C . ASN B 1 160 ? 95.861 45.103 -123.453 1.00 31.36 200 ASN B C 1
ATOM 4618 O O . ASN B 1 160 ? 96.415 44.696 -122.431 1.00 30.56 200 ASN B O 1
ATOM 4623 N N . LEU B 1 161 ? 96.413 45.016 -124.657 1.00 29.97 201 LEU B N 1
ATOM 4624 C CA . LEU B 1 161 ? 97.718 44.406 -124.857 1.00 30.89 201 LEU B CA 1
ATOM 4625 C C . LEU B 1 161 ? 98.796 45.003 -123.960 1.00 30.97 201 LEU B C 1
ATOM 4626 O O . LEU B 1 161 ? 99.648 44.281 -123.453 1.00 31.30 201 LEU B O 1
ATOM 4631 N N . ALA B 1 162 ? 98.755 46.316 -123.751 1.00 31.42 202 ALA B N 1
ATOM 4632 C CA . ALA B 1 162 ? 99.753 46.969 -122.907 1.00 31.18 202 ALA B CA 1
ATOM 4633 C C . ALA B 1 162 ? 99.688 46.464 -121.463 1.00 30.84 202 ALA B C 1
ATOM 4634 O O . ALA B 1 162 ? 100.715 46.350 -120.787 1.00 31.12 202 ALA B O 1
ATOM 4636 N N . VAL B 1 163 ? 98.482 46.167 -120.992 1.00 29.35 203 VAL B N 1
ATOM 4637 C CA . VAL B 1 163 ? 98.302 45.671 -119.634 1.00 28.95 203 VAL B CA 1
ATOM 4638 C C . VAL B 1 163 ? 98.814 44.235 -119.525 1.00 27.81 203 VAL B C 1
ATOM 4639 O O . VAL B 1 163 ? 99.596 43.911 -118.629 1.00 27.32 203 VAL B O 1
ATOM 4643 N N . THR B 1 164 ? 98.374 43.385 -120.445 1.00 28.48 204 THR B N 1
ATOM 4644 C CA . THR B 1 164 ? 98.791 41.986 -120.459 1.00 27.62 204 THR B CA 1
ATOM 4645 C C . THR B 1 164 ? 100.314 41.912 -120.541 1.00 27.83 204 THR B C 1
ATOM 4646 O O . THR B 1 164 ? 100.943 41.070 -119.895 1.00 27.81 204 THR B O 1
ATOM 4650 N N . ILE B 1 165 ? 100.901 42.808 -121.332 1.00 28.77 205 ILE B N 1
ATOM 4651 C CA . ILE B 1 165 ? 102.351 42.866 -121.504 1.00 28.50 205 ILE B CA 1
ATOM 4652 C C . ILE B 1 165 ? 103.035 43.185 -120.184 1.00 28.92 205 ILE B C 1
ATOM 4653 O O . ILE B 1 165 ? 103.984 42.515 -119.785 1.00 28.78 205 ILE B O 1
ATOM 4658 N N . ASN B 1 166 ? 102.551 44.226 -119.517 1.00 28.07 206 ASN B N 1
ATOM 4659 C CA . ASN B 1 166 ? 103.127 44.640 -118.248 1.00 28.44 206 ASN B CA 1
ATOM 4660 C C . ASN B 1 166 ? 103.074 43.479 -117.260 1.00 27.25 206 ASN B C 1
ATOM 4661 O O . ASN B 1 166 ? 104.012 43.253 -116.497 1.00 27.03 206 ASN B O 1
ATOM 4666 N N . VAL B 1 167 ? 101.975 42.734 -117.284 1.00 25.87 207 VAL B N 1
ATOM 4667 C CA . VAL B 1 167 ? 101.830 41.592 -116.393 1.00 25.66 207 VAL B CA 1
ATOM 4668 C C . VAL B 1 167 ? 102.799 40.471 -116.769 1.00 23.78 207 VAL B C 1
ATOM 4669 O O . VAL B 1 167 ? 103.477 39.920 -115.907 1.00 25.40 207 VAL B O 1
ATOM 4673 N N . LEU B 1 168 ? 102.859 40.135 -118.056 1.00 26.16 208 LEU B N 1
ATOM 4674 C CA . LEU B 1 168 ? 103.749 39.076 -118.535 1.00 25.73 208 LEU B CA 1
ATOM 4675 C C . LEU B 1 168 ? 105.191 39.370 -118.115 1.00 25.97 208 LEU B C 1
ATOM 4676 O O . LEU B 1 168 ? 105.889 38.499 -117.585 1.00 26.42 208 LEU B O 1
ATOM 4681 N N . ASN B 1 169 ? 105.636 40.603 -118.348 1.00 25.69 209 ASN B N 1
ATOM 4682 C CA . ASN B 1 169 ? 106.994 40.986 -117.986 1.00 25.14 209 ASN B CA 1
ATOM 4683 C C . ASN B 1 169 ? 107.251 40.824 -116.499 1.00 24.25 209 ASN B C 1
ATOM 4684 O O . ASN B 1 169 ? 108.340 40.414 -116.095 1.00 24.09 209 ASN B O 1
ATOM 4689 N N . TYR B 1 170 ? 106.255 41.146 -115.681 1.00 23.34 210 TYR B N 1
ATOM 4690 C CA . TYR B 1 170 ? 106.416 40.998 -114.242 1.00 23.44 210 TYR B CA 1
ATOM 4691 C C . TYR B 1 170 ? 106.647 39.525 -113.941 1.00 21.64 210 TYR B C 1
ATOM 4692 O O . TYR B 1 170 ? 107.530 39.168 -113.166 1.00 22.08 210 TYR B O 1
ATOM 4701 N N . ILE B 1 171 ? 105.833 38.677 -114.563 1.00 23.47 211 ILE B N 1
ATOM 4702 C CA . ILE B 1 171 ? 105.930 37.232 -114.381 1.00 23.48 211 ILE B CA 1
ATOM 4703 C C . ILE B 1 171 ? 107.281 36.716 -114.878 1.00 23.96 211 ILE B C 1
ATOM 4704 O O . ILE B 1 171 ? 107.966 35.968 -114.181 1.00 25.04 211 ILE B O 1
ATOM 4709 N N . LEU B 1 172 ? 107.663 37.121 -116.085 1.00 23.57 212 LEU B N 1
ATOM 4710 C CA . LEU B 1 172 ? 108.935 36.696 -116.659 1.00 25.28 212 LEU B CA 1
ATOM 4711 C C . LEU B 1 172 ? 110.114 37.061 -115.769 1.00 24.16 212 LEU B C 1
ATOM 4712 O O . LEU B 1 172 ? 111.014 36.253 -115.563 1.00 24.88 212 LEU B O 1
ATOM 4717 N N . LYS B 1 173 ? 110.108 38.280 -115.240 1.00 25.20 213 LYS B N 1
ATOM 4718 C CA . LYS B 1 173 ? 111.202 38.727 -114.387 1.00 24.97 213 LYS B CA 1
ATOM 4719 C C . LYS B 1 173 ? 111.249 37.989 -113.055 1.00 24.69 213 LYS B C 1
ATOM 4720 O O . LYS B 1 173 ? 112.311 37.548 -112.619 1.00 25.73 213 LYS B O 1
ATOM 4726 N N . LYS B 1 174 ? 110.101 37.838 -112.405 1.00 23.95 214 LYS B N 1
ATOM 4727 C CA . LYS B 1 174 ? 110.084 37.168 -111.110 1.00 22.34 214 LYS B CA 1
ATOM 4728 C C . LYS B 1 174 ? 110.403 35.682 -111.136 1.00 21.96 214 LYS B C 1
ATOM 4729 O O . LYS B 1 174 ? 111.266 35.211 -110.399 1.00 22.89 214 LYS B O 1
ATOM 4735 N N . TYR B 1 175 ? 109.704 34.944 -111.987 1.00 23.31 215 TYR B N 1
ATOM 4736 C CA . TYR B 1 175 ? 109.879 33.506 -112.050 1.00 23.77 215 TYR B CA 1
ATOM 4737 C C . TYR B 1 175 ? 111.003 32.990 -112.948 1.00 25.93 215 TYR B C 1
ATOM 4738 O O . TYR B 1 175 ? 111.063 31.797 -113.258 1.00 24.17 215 TYR B O 1
ATOM 4747 N N . SER B 1 176 ? 111.904 33.890 -113.340 1.00 25.19 216 SER B N 1
ATOM 4748 C CA . SER B 1 176 ? 113.057 33.517 -114.156 1.00 28.40 216 SER B CA 1
ATOM 4749 C C . SER B 1 176 ? 114.330 33.757 -113.348 1.00 28.86 216 SER B C 1
ATOM 4750 O O . SER B 1 176 ? 115.438 33.544 -113.838 1.00 29.55 216 SER B O 1
ATOM 4753 N N . ALA B 1 177 ? 114.159 34.204 -112.107 1.00 30.81 217 ALA B N 1
ATOM 4754 C CA . ALA B 1 177 ? 115.285 34.454 -111.217 1.00 31.98 217 ALA B CA 1
ATOM 4755 C C . ALA B 1 177 ? 115.878 33.116 -110.801 1.00 33.01 217 ALA B C 1
ATOM 4756 O O . ALA B 1 177 ? 115.179 32.103 -110.770 1.00 31.55 217 ALA B O 1
ATOM 4758 N N . GLU B 1 178 ? 117.166 33.118 -110.476 1.00 33.88 218 GLU B N 1
ATOM 4759 C CA . GLU B 1 178 ? 117.863 31.901 -110.077 1.00 35.98 218 GLU B CA 1
ATOM 4760 C C . GLU B 1 178 ? 117.096 31.020 -109.095 1.00 35.26 218 GLU B C 1
ATOM 4761 O O . GLU B 1 178 ? 117.092 29.797 -109.225 1.00 35.28 218 GLU B O 1
ATOM 4767 N N . GLU B 1 179 ? 116.453 31.646 -108.116 1.00 34.28 219 GLU B N 1
ATOM 4768 C CA . GLU B 1 179 ? 115.705 30.926 -107.091 1.00 34.31 219 GLU B CA 1
ATOM 4769 C C . GLU B 1 179 ? 114.576 30.043 -107.626 1.00 33.24 219 GLU B C 1
ATOM 4770 O O . GLU B 1 179 ? 114.178 29.077 -106.974 1.00 31.55 219 GLU B O 1
ATOM 4776 N N . TYR B 1 180 ? 114.072 30.363 -108.814 1.00 31.37 220 TYR B N 1
ATOM 4777 C CA . TYR B 1 180 ? 112.973 29.602 -109.404 1.00 30.34 220 TYR B CA 1
ATOM 4778 C C . TYR B 1 180 ? 113.353 28.660 -110.542 1.00 28.94 220 TYR B C 1
ATOM 4779 O O . TYR B 1 180 ? 112.647 27.688 -110.804 1.00 28.15 220 TYR B O 1
ATOM 4788 N N . LEU B 1 181 ? 114.463 28.945 -111.215 1.00 28.37 221 LEU B N 1
ATOM 4789 C CA . LEU B 1 181 ? 114.889 28.148 -112.366 1.00 27.29 221 LEU B CA 1
ATOM 4790 C C . LEU B 1 181 ? 114.912 26.630 -112.231 1.00 26.73 221 LEU B C 1
ATOM 4791 O O . LEU B 1 181 ? 114.621 25.921 -113.196 1.00 26.88 221 LEU B O 1
ATOM 4796 N N . ASP B 1 182 ? 115.245 26.118 -111.053 1.00 26.66 222 ASP B N 1
ATOM 4797 C CA . ASP B 1 182 ? 115.298 24.673 -110.875 1.00 28.22 222 ASP B CA 1
ATOM 4798 C C . ASP B 1 182 ? 113.922 24.021 -110.807 1.00 26.78 222 ASP B C 1
ATOM 4799 O O . ASP B 1 182 ? 113.760 22.861 -111.178 1.00 28.64 222 ASP B O 1
ATOM 4804 N N . ILE B 1 183 ? 112.932 24.769 -110.339 1.00 23.75 223 ILE B N 1
ATOM 4805 C CA . ILE B 1 183 ? 111.578 24.238 -110.210 1.00 22.21 223 ILE B CA 1
ATOM 4806 C C . ILE B 1 183 ? 110.682 24.689 -111.359 1.00 20.66 223 ILE B C 1
ATOM 4807 O O . ILE B 1 183 ? 110.011 23.870 -111.990 1.00 19.80 223 ILE B O 1
ATOM 4812 N N . VAL B 1 184 ? 110.666 25.991 -111.623 1.00 19.93 224 VAL B N 1
ATOM 4813 C CA . VAL B 1 184 ? 109.861 26.529 -112.710 1.00 20.32 224 VAL B CA 1
ATOM 4814 C C . VAL B 1 184 ? 110.678 26.367 -113.990 1.00 21.87 224 VAL B C 1
ATOM 4815 O O . VAL B 1 184 ? 111.676 27.064 -114.191 1.00 22.91 224 VAL B O 1
ATOM 4819 N N . ILE B 1 185 ? 110.263 25.443 -114.847 1.00 21.09 225 ILE B N 1
ATOM 4820 C CA . ILE B 1 185 ? 110.993 25.195 -116.080 1.00 20.74 225 ILE B CA 1
ATOM 4821 C C . ILE B 1 185 ? 110.263 25.670 -117.319 1.00 21.09 225 ILE B C 1
ATOM 4822 O O . ILE B 1 185 ? 110.579 25.249 -118.433 1.00 21.17 225 ILE B O 1
ATOM 4827 N N . GLY B 1 186 ? 109.284 26.550 -117.123 1.00 20.93 226 GLY B N 1
ATOM 4828 C CA . GLY B 1 186 ? 108.543 27.077 -118.251 1.00 20.69 226 GLY B CA 1
ATOM 4829 C C . GLY B 1 186 ? 107.525 28.133 -117.863 1.00 21.02 226 GLY B C 1
ATOM 4830 O O . GLY B 1 186 ? 106.846 28.009 -116.847 1.00 20.48 226 GLY B O 1
ATOM 4831 N N . ILE B 1 187 ? 107.433 29.185 -118.668 1.00 21.18 227 ILE B N 1
ATOM 4832 C CA . ILE B 1 187 ? 106.462 30.250 -118.436 1.00 21.18 227 ILE B CA 1
ATOM 4833 C C . ILE B 1 187 ? 105.723 30.383 -119.757 1.00 22.07 227 ILE B C 1
ATOM 4834 O O . ILE B 1 187 ? 106.331 30.681 -120.787 1.00 22.12 227 ILE B O 1
ATOM 4839 N N . GLU B 1 188 ? 104.416 30.137 -119.730 1.00 20.37 228 GLU B N 1
ATOM 4840 C CA . GLU B 1 188 ? 103.607 30.196 -120.938 1.00 20.20 228 GLU B CA 1
ATOM 4841 C C . GLU B 1 188 ? 103.076 31.608 -121.157 1.00 21.08 228 GLU B C 1
ATOM 4842 O O . GLU B 1 188 ? 102.306 32.132 -120.352 1.00 19.31 228 GLU B O 1
ATOM 4848 N N . LEU B 1 189 ? 103.510 32.215 -122.261 1.00 21.16 229 LEU B N 1
ATOM 4849 C CA . LEU B 1 189 ? 103.155 33.584 -122.613 1.00 22.73 229 LEU B CA 1
ATOM 4850 C C . LEU B 1 189 ? 101.663 33.906 -122.612 1.00 22.56 229 LEU B C 1
ATOM 4851 O O . LEU B 1 189 ? 101.256 34.950 -122.099 1.00 23.81 229 LEU B O 1
ATOM 4856 N N . ILE B 1 190 ? 100.857 33.031 -123.207 1.00 22.41 230 ILE B N 1
ATOM 4857 C CA . ILE B 1 190 ? 99.407 33.207 -123.220 1.00 22.41 230 ILE B CA 1
ATOM 4858 C C . ILE B 1 190 ? 98.744 31.902 -123.635 1.00 22.49 230 ILE B C 1
ATOM 4859 O O . ILE B 1 190 ? 99.098 31.297 -124.654 1.00 23.33 230 ILE B O 1
ATOM 4864 N N . ASN B 1 191 ? 97.791 31.453 -122.827 1.00 21.11 231 ASN B N 1
ATOM 4865 C CA . ASN B 1 191 ? 97.091 30.214 -123.113 1.00 21.16 231 ASN B CA 1
ATOM 4866 C C . ASN B 1 191 ? 96.051 30.338 -124.213 1.00 20.79 231 ASN B C 1
ATOM 4867 O O . ASN B 1 191 ? 95.280 31.291 -124.254 1.00 22.69 231 ASN B O 1
ATOM 4872 N N . GLU B 1 192 ? 96.053 29.351 -125.099 1.00 21.81 232 GLU B N 1
ATOM 4873 C CA . GLU B 1 192 ? 95.110 29.246 -126.204 1.00 22.40 232 GLU B CA 1
ATOM 4874 C C . GLU B 1 192 ? 94.630 30.518 -126.900 1.00 23.35 232 GLU B C 1
ATOM 4875 O O . GLU B 1 192 ? 93.430 30.802 -126.939 1.00 23.58 232 GLU B O 1
ATOM 4881 N N . PRO B 1 193 ? 95.559 31.316 -127.442 1.00 23.53 233 PRO B N 1
ATOM 4882 C CA . PRO B 1 193 ? 95.073 32.517 -128.125 1.00 23.41 233 PRO B CA 1
ATOM 4883 C C . PRO B 1 193 ? 94.339 31.950 -129.341 1.00 24.13 233 PRO B C 1
ATOM 4884 O O . PRO B 1 193 ? 94.811 31.000 -129.958 1.00 22.65 233 PRO B O 1
ATOM 4888 N N . LEU B 1 194 ? 93.180 32.502 -129.675 1.00 24.84 234 LEU B N 1
ATOM 4889 C CA . LEU B 1 194 ? 92.413 31.985 -130.802 1.00 26.72 234 LEU B CA 1
ATOM 4890 C C . LEU B 1 194 ? 92.983 32.465 -132.138 1.00 28.67 234 LEU B C 1
ATOM 4891 O O . LEU B 1 194 ? 92.420 33.347 -132.788 1.00 28.14 234 LEU B O 1
ATOM 4896 N N . GLY B 1 195 ? 94.100 31.862 -132.537 1.00 28.00 235 GLY B N 1
ATOM 4897 C CA . GLY B 1 195 ? 94.774 32.230 -133.773 1.00 30.42 235 GLY B CA 1
ATOM 4898 C C . GLY B 1 195 ? 93.921 32.577 -134.981 1.00 31.13 235 GLY B C 1
ATOM 4899 O O . GLY B 1 195 ? 94.105 33.640 -135.581 1.00 31.04 235 GLY B O 1
ATOM 4900 N N . PRO B 1 196 ? 92.986 31.701 -135.375 1.00 32.51 236 PRO B N 1
ATOM 4901 C CA . PRO B 1 196 ? 92.117 31.946 -136.531 1.00 33.82 236 PRO B CA 1
ATOM 4902 C C . PRO B 1 196 ? 91.369 33.280 -136.539 1.00 35.68 236 PRO B C 1
ATOM 4903 O O . PRO B 1 196 ? 91.077 33.821 -137.605 1.00 36.88 236 PRO B O 1
ATOM 4907 N N . VAL B 1 197 ? 91.060 33.811 -135.361 1.00 35.87 237 VAL B N 1
ATOM 4908 C CA . VAL B 1 197 ? 90.328 35.070 -135.273 1.00 36.06 237 VAL B CA 1
ATOM 4909 C C . VAL B 1 197 ? 91.217 36.259 -134.926 1.00 35.88 237 VAL B C 1
ATOM 4910 O O . VAL B 1 197 ? 90.782 37.409 -134.993 1.00 36.52 237 VAL B O 1
ATOM 4914 N N . LEU B 1 198 ? 92.465 35.988 -134.563 1.00 35.36 238 LEU B N 1
ATOM 4915 C CA . LEU B 1 198 ? 93.387 37.057 -134.199 1.00 33.80 238 LEU B CA 1
ATOM 4916 C C . LEU B 1 198 ? 94.327 37.425 -135.339 1.00 33.52 238 LEU B C 1
ATOM 4917 O O . LEU B 1 198 ? 94.378 36.746 -136.362 1.00 33.60 238 LEU B O 1
ATOM 4922 N N . ASP B 1 199 ? 95.064 38.513 -135.145 1.00 33.57 239 ASP B N 1
ATOM 4923 C CA . ASP B 1 199 ? 96.044 38.980 -136.120 1.00 33.03 239 ASP B CA 1
ATOM 4924 C C . ASP B 1 199 ? 97.354 38.319 -135.709 1.00 32.46 239 ASP B C 1
ATOM 4925 O O . ASP B 1 199 ? 98.088 38.854 -134.880 1.00 32.82 239 ASP B O 1
ATOM 4930 N N . MET B 1 200 ? 97.638 37.155 -136.284 1.00 31.36 240 MET B N 1
ATOM 4931 C CA . MET B 1 200 ? 98.851 36.414 -135.957 1.00 30.81 240 MET B CA 1
ATOM 4932 C C . MET B 1 200 ? 100.136 37.232 -136.034 1.00 31.09 240 MET B C 1
ATOM 4933 O O . MET B 1 200 ? 101.013 37.098 -135.177 1.00 30.94 240 MET B O 1
ATOM 4938 N N . ASP B 1 201 ? 100.257 38.077 -137.053 1.00 31.10 241 ASP B N 1
ATOM 4939 C CA . ASP B 1 201 ? 101.459 38.891 -137.197 1.00 31.91 241 ASP B CA 1
ATOM 4940 C C . ASP B 1 201 ? 101.608 39.860 -136.034 1.00 30.29 241 ASP B C 1
ATOM 4941 O O . ASP B 1 201 ? 102.712 40.071 -135.528 1.00 30.01 241 ASP B O 1
ATOM 4946 N N . LYS B 1 202 ? 100.493 40.445 -135.608 1.00 29.03 242 LYS B N 1
ATOM 4947 C CA . LYS B 1 202 ? 100.515 41.384 -134.498 1.00 29.02 242 LYS B CA 1
ATOM 4948 C C . LYS B 1 202 ? 100.862 40.672 -133.195 1.00 28.88 242 LYS B C 1
ATOM 4949 O O . LYS B 1 202 ? 101.599 41.206 -132.365 1.00 28.12 242 LYS B O 1
ATOM 4955 N N . MET B 1 203 ? 100.335 39.466 -133.009 1.00 29.87 243 MET B N 1
ATOM 4956 C CA . MET B 1 203 ? 100.637 38.731 -131.788 1.00 30.39 243 MET B CA 1
ATOM 4957 C C . MET B 1 203 ? 102.128 38.422 -131.733 1.00 30.17 243 MET B C 1
ATOM 4958 O O . MET B 1 203 ? 102.760 38.559 -130.686 1.00 30.03 243 MET B O 1
ATOM 4963 N N . LYS B 1 204 ? 102.691 38.017 -132.867 1.00 30.36 244 LYS B N 1
ATOM 4964 C CA . LYS B 1 204 ? 104.110 37.690 -132.934 1.00 30.82 244 LYS B CA 1
ATOM 4965 C C . LYS B 1 204 ? 105.001 38.901 -132.686 1.00 31.00 244 LYS B C 1
ATOM 4966 O O . LYS B 1 204 ? 105.871 38.880 -131.816 1.00 29.58 244 LYS B O 1
ATOM 4972 N N . ASN B 1 205 ? 104.773 39.958 -133.457 1.00 31.95 245 ASN B N 1
ATOM 4973 C CA . ASN B 1 205 ? 105.586 41.163 -133.363 1.00 32.76 245 ASN B CA 1
ATOM 4974 C C . ASN B 1 205 ? 105.375 42.042 -132.139 1.00 32.63 245 ASN B C 1
ATOM 4975 O O . ASN B 1 205 ? 106.319 42.669 -131.658 1.00 31.23 245 ASN B O 1
ATOM 4980 N N . ASP B 1 206 ? 104.152 42.089 -131.623 1.00 30.74 246 ASP B N 1
ATOM 4981 C CA . ASP B 1 206 ? 103.886 42.941 -130.475 1.00 31.14 246 ASP B CA 1
ATOM 4982 C C . ASP B 1 206 ? 103.665 42.244 -129.141 1.00 29.59 246 ASP B C 1
ATOM 4983 O O . ASP B 1 206 ? 103.425 42.911 -128.139 1.00 29.97 246 ASP B O 1
ATOM 4988 N N . TYR B 1 207 ? 103.740 40.917 -129.116 1.00 28.06 247 TYR B N 1
ATOM 4989 C CA . TYR B 1 207 ? 103.547 40.200 -127.858 1.00 26.90 247 TYR B CA 1
ATOM 4990 C C . TYR B 1 207 ? 104.593 39.123 -127.621 1.00 27.02 247 TYR B C 1
ATOM 4991 O O . TYR B 1 207 ? 105.317 39.167 -126.631 1.00 28.41 247 TYR B O 1
ATOM 5000 N N . LEU B 1 208 ? 104.672 38.156 -128.531 1.00 27.19 248 LEU B N 1
ATOM 5001 C CA . LEU B 1 208 ? 105.623 37.059 -128.393 1.00 27.17 248 LEU B CA 1
ATOM 5002 C C . LEU B 1 208 ? 107.084 37.491 -128.540 1.00 28.27 248 LEU B C 1
ATOM 5003 O O . LEU B 1 208 ? 107.906 37.257 -127.648 1.00 27.62 248 LEU B O 1
ATOM 5008 N N . ALA B 1 209 ? 107.409 38.127 -129.660 1.00 28.92 249 ALA B N 1
ATOM 5009 C CA . ALA B 1 209 ? 108.781 38.567 -129.905 1.00 29.40 249 ALA B CA 1
ATOM 5010 C C . ALA B 1 209 ? 109.336 39.454 -128.791 1.00 29.64 249 ALA B C 1
ATOM 5011 O O . ALA B 1 209 ? 110.441 39.220 -128.299 1.00 28.88 249 ALA B O 1
ATOM 5013 N N . PRO B 1 210 ? 108.585 40.489 -128.380 1.00 30.44 250 PRO B N 1
ATOM 5014 C CA . PRO B 1 210 ? 109.091 41.357 -127.311 1.00 29.78 250 PRO B CA 1
ATOM 5015 C C . PRO B 1 210 ? 109.301 40.641 -125.978 1.00 30.00 250 PRO B C 1
ATOM 5016 O O . PRO B 1 210 ? 110.137 41.049 -125.173 1.00 29.81 250 PRO B O 1
ATOM 5020 N N . ALA B 1 211 ? 108.544 39.572 -125.753 1.00 28.37 251 ALA B N 1
ATOM 5021 C CA . ALA B 1 211 ? 108.671 38.803 -124.522 1.00 27.87 251 ALA B CA 1
ATOM 5022 C C . ALA B 1 211 ? 110.032 38.116 -124.505 1.00 27.19 251 ALA B C 1
ATOM 5023 O O . ALA B 1 211 ? 110.736 38.130 -123.491 1.00 27.55 251 ALA B O 1
ATOM 5025 N N . TYR B 1 212 ? 110.401 37.516 -125.632 1.00 26.39 252 TYR B N 1
ATOM 5026 C CA . TYR B 1 212 ? 111.682 36.830 -125.727 1.00 27.15 252 TYR B CA 1
ATOM 5027 C C . TYR B 1 212 ? 112.819 37.815 -125.502 1.00 27.28 252 TYR B C 1
ATOM 5028 O O . TYR B 1 212 ? 113.744 37.544 -124.740 1.00 27.49 252 TYR B O 1
ATOM 5037 N N . GLU B 1 213 ? 112.747 38.967 -126.161 1.00 28.92 253 GLU B N 1
ATOM 5038 C CA . GLU B 1 213 ? 113.805 39.960 -126.020 1.00 31.83 253 GLU B CA 1
ATOM 5039 C C . GLU B 1 213 ? 113.939 40.454 -124.586 1.00 30.66 253 GLU B C 1
ATOM 5040 O O . GLU B 1 213 ? 115.050 40.620 -124.082 1.00 31.55 253 GLU B O 1
ATOM 5046 N N . TYR B 1 214 ? 112.807 40.684 -123.929 1.00 29.65 254 TYR B N 1
ATOM 5047 C CA . TYR B 1 214 ? 112.813 41.147 -122.545 1.00 27.95 254 TYR B CA 1
ATOM 5048 C C . TYR B 1 214 ? 113.476 40.115 -121.635 1.00 26.95 254 TYR B C 1
ATOM 5049 O O . TYR B 1 214 ? 114.356 40.440 -120.839 1.00 25.70 254 TYR B O 1
ATOM 5058 N N . LEU B 1 215 ? 113.044 38.865 -121.762 1.00 25.63 255 LEU B N 1
ATOM 5059 C CA . LEU B 1 215 ? 113.571 37.783 -120.948 1.00 25.85 255 LEU B CA 1
ATOM 5060 C C . LEU B 1 215 ? 115.057 37.516 -121.152 1.00 25.63 255 LEU B C 1
ATOM 5061 O O . LEU B 1 215 ? 115.822 37.433 -120.192 1.00 23.80 255 LEU B O 1
ATOM 5066 N N . ARG B 1 216 ? 115.455 37.383 -122.412 1.00 27.30 256 ARG B N 1
ATOM 5067 C CA . ARG B 1 216 ? 116.835 37.071 -122.762 1.00 28.89 256 ARG B CA 1
ATOM 5068 C C . ARG B 1 216 ? 117.821 38.231 -122.755 1.00 29.42 256 ARG B C 1
ATOM 5069 O O . ARG B 1 216 ? 118.942 38.086 -122.267 1.00 30.00 256 ARG B O 1
ATOM 5077 N N . ASN B 1 217 ? 117.411 39.375 -123.291 1.00 29.95 257 ASN B N 1
ATOM 5078 C CA . ASN B 1 217 ? 118.307 40.523 -123.370 1.00 32.70 257 ASN B CA 1
ATOM 5079 C C . ASN B 1 217 ? 118.223 41.539 -122.239 1.00 33.93 257 ASN B C 1
ATOM 5080 O O . ASN B 1 217 ? 119.226 42.176 -121.906 1.00 34.49 257 ASN B O 1
ATOM 5085 N N . ASN B 1 218 ? 117.042 41.706 -121.654 1.00 32.26 258 ASN B N 1
ATOM 5086 C CA . ASN B 1 218 ? 116.890 42.659 -120.561 1.00 32.19 258 ASN B CA 1
ATOM 5087 C C . ASN B 1 218 ? 117.112 41.969 -119.216 1.00 31.32 258 ASN B C 1
ATOM 5088 O O . ASN B 1 218 ? 118.008 42.339 -118.457 1.00 30.64 258 ASN B O 1
ATOM 5093 N N . ILE B 1 219 ? 116.290 40.965 -118.927 1.00 29.56 259 ILE B N 1
ATOM 5094 C CA . ILE B 1 219 ? 116.398 40.216 -117.680 1.00 29.05 259 ILE B CA 1
ATOM 5095 C C . ILE B 1 219 ? 117.633 39.319 -117.714 1.00 28.75 259 ILE B C 1
ATOM 5096 O O . ILE B 1 219 ? 118.291 39.108 -116.694 1.00 28.62 259 ILE B O 1
ATOM 5101 N N . LYS B 1 220 ? 117.931 38.791 -118.895 1.00 28.65 260 LYS B N 1
ATOM 5102 C CA . LYS B 1 220 ? 119.085 37.922 -119.093 1.00 29.48 260 LYS B CA 1
ATOM 5103 C C . LYS B 1 220 ? 119.000 36.622 -118.307 1.00 29.62 260 LYS B C 1
ATOM 5104 O O . LYS B 1 220 ? 119.911 36.270 -117.555 1.00 29.93 260 LYS B O 1
ATOM 5110 N N . SER B 1 221 ? 117.891 35.911 -118.497 1.00 28.14 261 SER B N 1
ATOM 5111 C CA . SER B 1 221 ? 117.665 34.634 -117.831 1.00 28.10 261 SER B CA 1
ATOM 5112 C C . SER B 1 221 ? 117.618 33.532 -118.882 1.00 27.28 261 SER B C 1
ATOM 5113 O O . SER B 1 221 ? 117.384 33.803 -120.060 1.00 26.26 261 SER B O 1
ATOM 5116 N N . ASP B 1 222 ? 117.846 32.294 -118.460 1.00 26.33 262 ASP B N 1
ATOM 5117 C CA . ASP B 1 222 ? 117.801 31.181 -119.393 1.00 26.01 262 ASP B CA 1
ATOM 5118 C C . ASP B 1 222 ? 116.499 30.395 -119.250 1.00 25.97 262 ASP B C 1
ATOM 5119 O O . ASP B 1 222 ? 116.389 29.263 -119.724 1.00 25.92 262 ASP B O 1
ATOM 5124 N N . GLN B 1 223 ? 115.513 31.012 -118.600 1.00 25.08 263 GLN B N 1
ATOM 5125 C CA . GLN B 1 223 ? 114.202 30.390 -118.402 1.00 23.13 263 GLN B CA 1
ATOM 5126 C C . GLN B 1 223 ? 113.606 30.065 -119.767 1.00 23.88 263 GLN B C 1
ATOM 5127 O O . GLN B 1 223 ? 113.783 30.820 -120.722 1.00 24.44 263 GLN B O 1
ATOM 5133 N N . VAL B 1 224 ? 112.903 28.940 -119.860 1.00 23.57 264 VAL B N 1
ATOM 5134 C CA . VAL B 1 224 ? 112.284 28.529 -121.115 1.00 22.83 264 VAL B CA 1
ATOM 5135 C C . VAL B 1 224 ? 110.895 29.142 -121.274 1.00 23.60 264 VAL B C 1
ATOM 5136 O O . VAL B 1 224 ? 110.103 29.152 -120.333 1.00 22.70 264 VAL B O 1
ATOM 5140 N N . ILE B 1 225 ? 110.600 29.667 -122.460 1.00 23.52 265 ILE B N 1
ATOM 5141 C CA . ILE B 1 225 ? 109.281 30.232 -122.698 1.00 24.83 265 ILE B CA 1
ATOM 5142 C C . ILE B 1 225 ? 108.442 29.187 -123.410 1.00 24.32 265 ILE B C 1
ATOM 5143 O O . ILE B 1 225 ? 108.948 28.431 -124.245 1.00 24.62 265 ILE B O 1
ATOM 5148 N N . ILE B 1 226 ? 107.161 29.139 -123.063 1.00 22.53 266 ILE B N 1
ATOM 5149 C CA . ILE B 1 226 ? 106.236 28.194 -123.669 1.00 20.62 266 ILE B CA 1
ATOM 5150 C C . ILE B 1 226 ? 105.285 29.014 -124.525 1.00 20.92 266 ILE B C 1
ATOM 5151 O O . ILE B 1 226 ? 104.678 29.969 -124.041 1.00 22.22 266 ILE B O 1
ATOM 5156 N N . ILE B 1 227 ? 105.163 28.645 -125.793 1.00 20.27 267 ILE B N 1
ATOM 5157 C CA . ILE B 1 227 ? 104.279 29.353 -126.707 1.00 21.27 267 ILE B CA 1
ATOM 5158 C C . ILE B 1 227 ? 103.169 28.410 -127.151 1.00 20.54 267 ILE B C 1
ATOM 5159 O O . ILE B 1 227 ? 103.443 27.373 -127.752 1.00 22.21 267 ILE B O 1
ATOM 5164 N N . HIS B 1 228 ? 101.917 28.748 -126.843 1.00 20.83 268 HIS B N 1
ATOM 5165 C CA . HIS B 1 228 ? 100.817 27.884 -127.262 1.00 20.66 268 HIS B CA 1
ATOM 5166 C C . HIS B 1 228 ? 100.691 27.963 -128.780 1.00 21.12 268 HIS B C 1
ATOM 5167 O O . HIS B 1 228 ? 100.916 29.023 -129.360 1.00 22.81 268 HIS B O 1
ATOM 5174 N N . ASP B 1 229 ? 100.318 26.856 -129.420 1.00 23.17 269 ASP B N 1
ATOM 5175 C CA . ASP B 1 229 ? 100.236 26.837 -130.876 1.00 22.72 269 ASP B CA 1
ATOM 5176 C C . ASP B 1 229 ? 99.149 27.684 -131.530 1.00 23.44 269 ASP B C 1
ATOM 5177 O O . ASP B 1 229 ? 99.043 27.710 -132.758 1.00 23.90 269 ASP B O 1
ATOM 5182 N N . ALA B 1 230 ? 98.353 28.376 -130.721 1.00 23.72 270 ALA B N 1
ATOM 5183 C CA . ALA B 1 230 ? 97.301 29.242 -131.239 1.00 24.28 270 ALA B CA 1
ATOM 5184 C C . ALA B 1 230 ? 96.355 28.522 -132.190 1.00 25.62 270 ALA B C 1
ATOM 5185 O O . ALA B 1 230 ? 95.716 29.150 -133.039 1.00 26.30 270 ALA B O 1
ATOM 5187 N N . PHE B 1 231 ? 96.268 27.204 -132.036 1.00 25.33 271 PHE B N 1
ATOM 5188 C CA . PHE B 1 231 ? 95.406 26.362 -132.854 1.00 24.65 271 PHE B CA 1
ATOM 5189 C C . PHE B 1 231 ? 95.817 26.307 -134.320 1.00 25.64 271 PHE B C 1
ATOM 5190 O O . PHE B 1 231 ? 95.023 25.925 -135.180 1.00 24.08 271 PHE B O 1
ATOM 5198 N N . GLN B 1 232 ? 97.057 26.688 -134.603 1.00 26.73 272 GLN B N 1
ATOM 5199 C CA . GLN B 1 232 ? 97.568 26.639 -135.970 1.00 27.27 272 GLN B CA 1
ATOM 5200 C C . GLN B 1 232 ? 98.004 25.204 -136.253 1.00 27.63 272 GLN B C 1
ATOM 5201 O O . GLN B 1 232 ? 98.294 24.440 -135.333 1.00 26.65 272 GLN 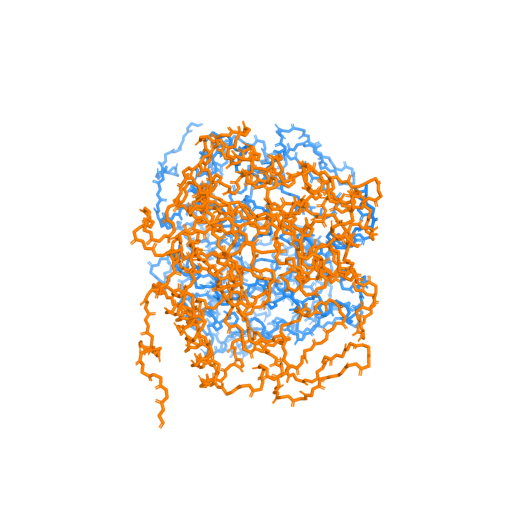B O 1
ATOM 5207 N N . PRO B 1 233 ? 98.050 24.812 -137.532 1.00 28.09 273 PRO B N 1
ATOM 5208 C CA . PRO B 1 233 ? 98.463 23.447 -137.867 1.00 26.77 273 PRO B CA 1
ATOM 5209 C C . PRO B 1 233 ? 99.922 23.145 -137.522 1.00 25.44 273 PRO B C 1
ATOM 5210 O O . PRO B 1 233 ? 100.723 24.055 -137.286 1.00 22.86 273 PRO B O 1
ATOM 5214 N N . TYR B 1 234 ? 100.260 21.860 -137.480 1.00 24.99 274 TYR B N 1
ATOM 5215 C CA . TYR B 1 234 ? 101.627 21.458 -137.177 1.00 24.75 274 TYR B CA 1
ATOM 5216 C C . TYR B 1 234 ? 102.608 22.154 -138.119 1.00 25.29 274 TYR B C 1
ATOM 5217 O O . TYR B 1 234 ? 102.254 22.512 -139.239 1.00 23.80 274 TYR B O 1
ATOM 5226 N N . ASN B 1 235 ? 103.835 22.351 -137.644 1.00 25.71 275 ASN B N 1
ATOM 5227 C CA . ASN B 1 235 ? 104.891 22.996 -138.422 1.00 25.96 275 ASN B CA 1
ATOM 5228 C C . ASN B 1 235 ? 104.701 24.496 -138.629 1.00 25.77 275 ASN B C 1
ATOM 5229 O O . ASN B 1 235 ? 105.590 25.163 -139.152 1.00 26.36 275 ASN B O 1
ATOM 5234 N N . TYR B 1 236 ? 103.555 25.032 -138.223 1.00 25.77 276 TYR B N 1
ATOM 5235 C CA . TYR B 1 236 ? 103.301 26.459 -138.392 1.00 25.79 276 TYR B CA 1
ATOM 5236 C C . TYR B 1 236 ? 104.377 27.329 -137.756 1.00 26.51 276 TYR B C 1
ATOM 5237 O O . TYR B 1 236 ? 104.794 28.338 -138.328 1.00 27.86 276 TYR B O 1
ATOM 5246 N N . TRP B 1 237 ? 104.824 26.941 -136.567 1.00 25.97 277 TRP B N 1
ATOM 5247 C CA . TRP B 1 237 ? 105.817 27.720 -135.843 1.00 25.37 277 TRP B CA 1
ATOM 5248 C C . TRP B 1 237 ? 107.275 27.399 -136.144 1.00 26.17 277 TRP B C 1
ATOM 5249 O O . TRP B 1 237 ? 108.172 28.007 -135.559 1.00 25.99 277 TRP B O 1
ATOM 5260 N N . ASP B 1 238 ? 107.518 26.462 -137.053 1.00 27.65 278 ASP B N 1
ATOM 5261 C CA . ASP B 1 238 ? 108.888 26.082 -137.382 1.00 28.50 278 ASP B CA 1
ATOM 5262 C C . ASP B 1 238 ? 109.763 27.255 -137.806 1.00 29.20 278 ASP B C 1
ATOM 5263 O O . ASP B 1 238 ? 110.943 27.309 -137.460 1.00 29.18 278 ASP B O 1
ATOM 5268 N N . ASP B 1 239 ? 109.185 28.197 -138.547 1.00 29.92 279 ASP B N 1
ATOM 5269 C CA . ASP B 1 239 ? 109.946 29.346 -139.032 1.00 31.45 279 ASP B CA 1
ATOM 5270 C C . ASP B 1 239 ? 109.969 30.538 -138.078 1.00 31.10 279 ASP B C 1
ATOM 5271 O O . ASP B 1 239 ? 110.475 31.608 -138.429 1.00 30.45 279 ASP B O 1
ATOM 5276 N N . PHE B 1 240 ? 109.436 30.353 -136.871 1.00 29.20 280 PHE B N 1
ATOM 5277 C CA . PHE B 1 240 ? 109.394 31.420 -135.874 1.00 27.74 280 PHE B CA 1
ATOM 5278 C C . PHE B 1 240 ? 110.435 31.189 -134.781 1.00 28.35 280 PHE B C 1
ATOM 5279 O O . PHE B 1 240 ? 110.580 30.069 -134.285 1.00 27.74 280 PHE B O 1
ATOM 5287 N N . MET B 1 241 ? 111.147 32.249 -134.403 1.00 29.18 281 MET B N 1
ATOM 5288 C CA . MET B 1 241 ? 112.185 32.169 -133.374 1.00 30.19 281 MET B CA 1
ATOM 5289 C C . MET B 1 241 ? 113.025 30.907 -133.568 1.00 30.79 281 MET B C 1
ATOM 5290 O O . MET B 1 241 ? 113.060 30.026 -132.702 1.00 30.43 281 MET B O 1
ATOM 5295 N N . THR B 1 242 ? 113.708 30.831 -134.706 1.00 30.34 282 THR B N 1
ATOM 5296 C CA . THR B 1 242 ? 114.523 29.667 -135.033 1.00 30.57 282 THR B CA 1
ATOM 5297 C C . THR B 1 242 ? 115.910 29.705 -134.401 1.00 30.39 282 THR B C 1
ATOM 5298 O O . THR B 1 242 ? 116.413 30.767 -134.034 1.00 30.28 282 THR B O 1
ATOM 5302 N N . GLU B 1 243 ? 116.524 28.532 -134.282 1.00 30.19 283 GLU B N 1
ATOM 5303 C CA . GLU B 1 243 ? 117.860 28.430 -133.716 1.00 31.41 283 GLU B CA 1
ATOM 5304 C C . GLU B 1 243 ? 118.814 29.104 -134.690 1.00 30.98 283 GLU B C 1
ATOM 5305 O O . GLU B 1 243 ? 119.786 29.737 -134.285 1.00 30.82 283 GLU B O 1
ATOM 5311 N N . ASN B 1 244 ? 118.509 28.964 -135.978 1.00 30.60 284 ASN B N 1
ATOM 5312 C CA . ASN B 1 244 ? 119.305 29.560 -137.044 1.00 32.32 284 ASN B CA 1
ATOM 5313 C C . ASN B 1 244 ? 119.469 31.052 -136.770 1.00 32.38 284 ASN B C 1
ATOM 5314 O O . ASN B 1 244 ? 120.543 31.617 -136.984 1.00 31.60 284 ASN B O 1
ATOM 5319 N N . ASP B 1 245 ? 118.402 31.686 -136.285 1.00 31.11 285 ASP B N 1
ATOM 5320 C CA . ASP B 1 245 ? 118.448 33.112 -135.990 1.00 30.40 285 ASP B CA 1
ATOM 5321 C C . ASP B 1 245 ? 118.918 33.429 -134.573 1.00 30.21 285 ASP B C 1
ATOM 5322 O O . ASP B 1 245 ? 118.808 34.565 -134.119 1.00 30.62 285 ASP B O 1
ATOM 5327 N N . GLY B 1 246 ? 119.436 32.421 -133.877 1.00 29.18 286 GLY B N 1
ATOM 5328 C CA . GLY B 1 246 ? 119.950 32.635 -132.536 1.00 29.11 286 GLY B CA 1
ATOM 5329 C C . GLY B 1 246 ? 118.985 32.505 -131.373 1.00 29.46 286 GLY B C 1
ATOM 5330 O O . GLY B 1 246 ? 119.309 32.916 -130.257 1.00 28.92 286 GLY B O 1
ATOM 5331 N N . TYR B 1 247 ? 117.807 31.940 -131.616 1.00 29.41 287 TYR B N 1
ATOM 5332 C CA . TYR B 1 247 ? 116.828 31.767 -130.545 1.00 29.20 287 TYR B CA 1
ATOM 5333 C C . TYR B 1 247 ? 116.954 30.393 -129.900 1.00 28.54 287 TYR B C 1
ATOM 5334 O O . TYR B 1 247 ? 117.297 29.414 -130.560 1.00 27.92 287 TYR B O 1
ATOM 5343 N N . TRP B 1 248 ? 116.686 30.326 -128.600 1.00 28.03 288 TRP B N 1
ATOM 5344 C CA . TRP B 1 248 ? 116.739 29.060 -127.881 1.00 28.03 288 TRP B CA 1
ATOM 5345 C C . TRP B 1 248 ? 115.828 29.115 -126.660 1.00 26.99 288 TRP B C 1
ATOM 5346 O O . TRP B 1 248 ? 115.381 30.188 -126.254 1.00 27.18 288 TRP B O 1
ATOM 5357 N N . GLY B 1 249 ? 115.548 27.951 -126.087 1.00 26.25 289 GLY B N 1
ATOM 5358 C CA . GLY B 1 249 ? 114.693 27.902 -124.918 1.00 26.74 289 GLY B CA 1
ATOM 5359 C C . GLY B 1 249 ? 113.258 28.260 -125.241 1.00 26.13 289 GLY B C 1
ATOM 5360 O O . GLY B 1 249 ? 112.604 28.978 -124.486 1.00 26.36 289 GLY B O 1
ATOM 5361 N N . VAL B 1 250 ? 112.777 27.759 -126.374 1.00 26.68 290 VAL B N 1
ATOM 5362 C CA . VAL B 1 250 ? 111.408 28.001 -126.816 1.00 25.99 290 VAL B CA 1
ATOM 5363 C C . VAL B 1 250 ? 110.701 26.668 -127.049 1.00 24.59 290 VAL B C 1
ATOM 5364 O O . VAL B 1 250 ? 111.169 25.834 -127.822 1.00 23.27 290 VAL B O 1
ATOM 5368 N N . THR B 1 251 ? 109.569 26.476 -126.378 1.00 23.87 291 THR B N 1
ATOM 5369 C CA . THR B 1 251 ? 108.794 25.246 -126.506 1.00 22.28 291 THR B CA 1
ATOM 5370 C C . THR B 1 251 ? 107.386 25.542 -127.024 1.00 22.24 291 THR B C 1
ATOM 5371 O O . THR B 1 251 ? 106.745 26.497 -126.582 1.00 23.77 291 THR B O 1
ATOM 5375 N N . ILE B 1 252 ? 106.912 24.731 -127.966 1.00 20.70 292 ILE B N 1
ATOM 5376 C CA . ILE B 1 252 ? 105.569 24.912 -128.517 1.00 19.18 292 ILE B CA 1
ATOM 5377 C C . ILE B 1 252 ? 104.607 23.982 -127.782 1.00 19.69 292 ILE B C 1
ATOM 5378 O O . ILE B 1 252 ? 104.822 22.769 -127.722 1.00 19.23 292 ILE B O 1
ATOM 5383 N N . ASP B 1 253 ? 103.546 24.561 -127.230 1.00 19.04 293 ASP B N 1
ATOM 5384 C CA . ASP B 1 253 ? 102.541 23.802 -126.493 1.00 19.66 293 ASP B CA 1
ATOM 5385 C C . ASP B 1 253 ? 101.336 23.484 -127.369 1.00 18.89 293 ASP B C 1
ATOM 5386 O O . ASP B 1 253 ? 100.603 24.384 -127.774 1.00 20.12 293 ASP B O 1
ATOM 5391 N N . HIS B 1 254 ? 101.146 22.201 -127.668 1.00 19.52 294 HIS B N 1
ATOM 5392 C CA . HIS B 1 254 ? 100.009 21.756 -128.469 1.00 18.70 294 HIS B CA 1
ATOM 5393 C C . HIS B 1 254 ? 98.948 21.157 -127.542 1.00 20.09 294 HIS B C 1
ATOM 5394 O O . HIS B 1 254 ? 99.273 20.356 -126.668 1.00 19.14 294 HIS B O 1
ATOM 5401 N N . HIS B 1 255 ? 97.691 21.558 -127.722 1.00 20.91 295 HIS B N 1
ATOM 5402 C CA . HIS B 1 255 ? 96.600 20.996 -126.933 1.00 20.60 295 HIS B CA 1
ATOM 5403 C C . HIS B 1 255 ? 95.873 20.042 -127.869 1.00 20.89 295 HIS B C 1
ATOM 5404 O O . HIS B 1 255 ? 95.781 20.299 -129.070 1.00 21.09 295 HIS B O 1
ATOM 5411 N N . HIS B 1 256 ? 95.374 18.936 -127.328 1.00 19.39 296 HIS B N 1
ATOM 5412 C CA . HIS B 1 256 ? 94.705 17.934 -128.150 1.00 19.68 296 HIS B CA 1
ATOM 5413 C C . HIS B 1 256 ? 93.451 17.358 -127.508 1.00 19.47 296 HIS B C 1
ATOM 5414 O O . HIS B 1 256 ? 93.506 16.801 -126.410 1.00 19.46 296 HIS B O 1
ATOM 5421 N N . TYR B 1 257 ? 92.331 17.477 -128.217 1.00 18.72 297 TYR B N 1
ATOM 5422 C CA . TYR B 1 257 ? 91.043 16.967 -127.761 1.00 18.74 297 TYR B CA 1
ATOM 5423 C C . TYR B 1 257 ? 90.292 16.448 -128.981 1.00 20.02 297 TYR B C 1
ATOM 5424 O O . TYR B 1 257 ? 90.617 16.812 -130.109 1.00 19.06 297 TYR B O 1
ATOM 5433 N N . GLN B 1 258 ? 89.288 15.608 -128.755 1.00 19.64 298 GLN B N 1
ATOM 5434 C CA . GLN B 1 258 ? 88.487 15.074 -129.852 1.00 21.15 298 GLN B CA 1
ATOM 5435 C C . GLN B 1 258 ? 87.018 15.066 -129.449 1.00 21.73 298 GLN B C 1
ATOM 5436 O O . GLN B 1 258 ? 86.274 14.152 -129.802 1.00 23.53 298 GLN B O 1
ATOM 5442 N N . VAL B 1 259 ? 86.602 16.087 -128.707 1.00 21.82 299 VAL B N 1
ATOM 5443 C CA . VAL B 1 259 ? 85.218 16.159 -128.254 1.00 22.74 299 VAL B CA 1
ATOM 5444 C C . VAL B 1 259 ? 84.522 17.500 -128.474 1.00 24.64 299 VAL B C 1
ATOM 5445 O O . VAL B 1 259 ? 83.338 17.634 -128.169 1.00 23.40 299 VAL B O 1
ATOM 5449 N N . PHE B 1 260 ? 85.237 18.489 -128.999 1.00 24.71 300 PHE B N 1
ATOM 5450 C CA . PHE B 1 260 ? 84.633 19.800 -129.205 1.00 25.15 300 PHE B CA 1
ATOM 5451 C C . PHE B 1 260 ? 84.083 20.053 -130.603 1.00 25.81 300 PHE B C 1
ATOM 5452 O O . PHE B 1 260 ? 83.985 21.197 -131.044 1.00 26.72 300 PHE B O 1
ATOM 5460 N N . ALA B 1 261 ? 83.716 18.972 -131.281 1.00 27.42 301 ALA B N 1
ATOM 5461 C CA . ALA B 1 261 ? 83.149 19.036 -132.624 1.00 28.26 301 ALA B CA 1
ATOM 5462 C C . ALA B 1 261 ? 82.379 17.744 -132.869 1.00 28.30 301 ALA B C 1
ATOM 5463 O O . ALA B 1 261 ? 82.827 16.664 -132.490 1.00 26.94 301 ALA B O 1
ATOM 5465 N N . SER B 1 262 ? 81.217 17.858 -133.503 1.00 29.21 302 SER B N 1
ATOM 5466 C CA . SER B 1 262 ? 80.384 16.694 -133.775 1.00 28.84 302 SER B CA 1
ATOM 5467 C C . SER B 1 262 ? 81.070 15.623 -134.616 1.00 28.22 302 SER B C 1
ATOM 5468 O O . SER B 1 262 ? 80.925 14.433 -134.344 1.00 28.27 302 SER B O 1
ATOM 5471 N N . ASP B 1 263 ? 81.812 16.033 -135.639 1.00 28.03 303 ASP B N 1
ATOM 5472 C CA . ASP B 1 263 ? 82.493 15.062 -136.486 1.00 29.97 303 ASP B CA 1
ATOM 5473 C C . ASP B 1 263 ? 83.527 14.296 -135.658 1.00 28.68 303 ASP B C 1
ATOM 5474 O O . ASP B 1 263 ? 83.730 13.096 -135.851 1.00 27.56 303 ASP B O 1
ATOM 5479 N N . GLN B 1 264 ? 84.166 14.993 -134.724 1.00 27.87 304 GLN B N 1
ATOM 5480 C CA . GLN B 1 264 ? 85.160 14.361 -133.865 1.00 26.34 304 GLN B CA 1
ATOM 5481 C C . GLN B 1 264 ? 84.478 13.391 -132.900 1.00 25.54 304 GLN B C 1
ATOM 5482 O O . GLN B 1 264 ? 84.969 12.287 -132.665 1.00 23.21 304 GLN B O 1
ATOM 5488 N N . LEU B 1 265 ? 83.331 13.796 -132.360 1.00 24.58 305 LEU B N 1
ATOM 5489 C CA . LEU B 1 265 ? 82.590 12.957 -131.424 1.00 25.68 305 LEU B CA 1
ATOM 5490 C C . LEU B 1 265 ? 81.997 11.720 -132.094 1.00 26.52 305 LEU B C 1
ATOM 5491 O O . LEU B 1 265 ? 81.746 10.710 -131.439 1.00 26.75 305 LEU B O 1
ATOM 5496 N N . GLU B 1 266 ? 81.778 11.804 -133.403 1.00 28.16 306 GLU B N 1
ATOM 5497 C CA . GLU B 1 266 ? 81.210 10.692 -134.160 1.00 28.63 306 GLU B CA 1
ATOM 5498 C C . GLU B 1 266 ? 82.216 9.586 -134.471 1.00 28.96 306 GLU B C 1
ATOM 5499 O O . GLU B 1 266 ? 81.836 8.494 -134.904 1.00 28.11 306 GLU B O 1
ATOM 5505 N N . ARG B 1 267 ? 83.495 9.861 -134.239 1.00 26.85 307 ARG B N 1
ATOM 5506 C CA . ARG B 1 267 ? 84.538 8.882 -134.516 1.00 26.08 307 ARG B CA 1
ATOM 5507 C C . ARG B 1 267 ? 84.401 7.590 -133.730 1.00 25.76 307 ARG B C 1
ATOM 5508 O O . ARG B 1 267 ? 83.956 7.587 -132.582 1.00 26.95 307 ARG B O 1
ATOM 5516 N N . SER B 1 268 ? 84.790 6.488 -134.361 1.00 24.58 308 SER B N 1
ATOM 5517 C CA . SER B 1 268 ? 84.765 5.191 -133.703 1.00 25.29 308 SER B CA 1
ATOM 5518 C C . SER B 1 268 ? 85.987 5.231 -132.793 1.00 25.79 308 SER B C 1
ATOM 5519 O O . SER B 1 268 ? 86.837 6.117 -132.936 1.00 24.18 308 SER B O 1
ATOM 5522 N N . ILE B 1 269 ? 86.090 4.282 -131.871 1.00 24.88 309 ILE B N 1
ATOM 5523 C CA . ILE B 1 269 ? 87.236 4.264 -130.975 1.00 26.30 309 ILE B CA 1
ATOM 5524 C C . ILE B 1 269 ? 88.520 4.086 -131.780 1.00 27.23 309 ILE B C 1
ATOM 5525 O O . ILE B 1 269 ? 89.554 4.668 -131.450 1.00 26.37 309 ILE B O 1
ATOM 5530 N N . ASP B 1 270 ? 88.454 3.295 -132.847 1.00 27.06 310 ASP B N 1
ATOM 5531 C CA . ASP B 1 270 ? 89.630 3.081 -133.676 1.00 28.27 310 ASP B CA 1
ATOM 5532 C C . ASP B 1 270 ? 90.039 4.382 -134.355 1.00 27.14 310 ASP B C 1
ATOM 5533 O O . ASP B 1 270 ? 91.225 4.686 -134.452 1.00 27.29 310 ASP B O 1
ATOM 5538 N N . GLU B 1 271 ? 89.060 5.154 -134.818 1.00 26.24 311 GLU B N 1
ATOM 5539 C CA . GLU B 1 271 ? 89.354 6.428 -135.466 1.00 26.40 311 GLU B CA 1
ATOM 5540 C C . GLU B 1 271 ? 89.949 7.413 -134.455 1.00 24.22 311 GLU B C 1
ATOM 5541 O O . GLU B 1 271 ? 90.859 8.176 -134.781 1.00 24.29 311 GLU B O 1
ATOM 5547 N N . HIS B 1 272 ? 89.428 7.396 -133.230 1.00 22.45 312 HIS B N 1
ATOM 5548 C CA . HIS B 1 272 ? 89.938 8.275 -132.181 1.00 22.18 312 HIS B CA 1
ATOM 5549 C C . HIS B 1 272 ? 91.407 7.940 -131.915 1.00 22.25 312 HIS B C 1
ATOM 5550 O O . HIS B 1 272 ? 92.248 8.827 -131.776 1.00 22.47 312 HIS B O 1
ATOM 5557 N N . ILE B 1 273 ? 91.700 6.647 -131.838 1.00 23.06 313 ILE B N 1
ATOM 5558 C CA . ILE B 1 273 ? 93.057 6.181 -131.571 1.00 22.96 313 ILE B CA 1
ATOM 5559 C C . ILE B 1 273 ? 94.023 6.526 -132.708 1.00 22.82 313 ILE B C 1
ATOM 5560 O O . ILE B 1 273 ? 95.150 6.964 -132.464 1.00 21.67 313 ILE B O 1
ATOM 5565 N N . LYS B 1 274 ? 93.590 6.348 -133.950 1.00 23.02 314 LYS B N 1
ATOM 5566 C CA . LYS B 1 274 ? 94.458 6.682 -135.079 1.00 23.01 314 LYS B CA 1
ATOM 5567 C C . LYS B 1 274 ? 94.844 8.162 -135.054 1.00 20.99 314 LYS B C 1
ATOM 5568 O O . LYS B 1 274 ? 95.992 8.520 -135.310 1.00 20.79 314 LYS B O 1
ATOM 5574 N N . VAL B 1 275 ? 93.883 9.025 -134.747 1.00 21.23 315 VAL B N 1
ATOM 5575 C CA . VAL B 1 275 ? 94.148 10.456 -134.693 1.00 21.51 315 VAL B CA 1
ATOM 5576 C C . VAL B 1 275 ? 95.102 10.796 -133.552 1.00 21.28 315 VAL B C 1
ATOM 5577 O O . VAL B 1 275 ? 95.961 11.668 -133.689 1.00 20.67 315 VAL B O 1
ATOM 5581 N N . ALA B 1 276 ? 94.937 10.116 -132.423 1.00 20.73 316 ALA B N 1
ATOM 5582 C CA . ALA B 1 276 ? 95.791 10.355 -131.265 1.00 20.75 316 ALA B CA 1
ATOM 5583 C C . ALA B 1 276 ? 97.233 9.996 -131.600 1.00 21.04 316 ALA B C 1
ATOM 5584 O O . ALA B 1 276 ? 98.153 10.778 -131.362 1.00 19.74 316 ALA B O 1
ATOM 5586 N N . CYS B 1 277 ? 97.423 8.803 -132.146 1.00 22.65 317 CYS B N 1
ATOM 5587 C CA . CYS B 1 277 ? 98.754 8.353 -132.510 1.00 23.69 317 CYS B CA 1
ATOM 5588 C C . CYS B 1 277 ? 99.374 9.324 -133.504 1.00 24.76 317 CYS B C 1
ATOM 5589 O O . CYS B 1 277 ? 100.568 9.613 -133.434 1.00 22.67 317 CYS B O 1
ATOM 5592 N N . GLU B 1 278 ? 98.558 9.840 -134.421 1.00 24.72 318 GLU B N 1
ATOM 5593 C CA . GLU B 1 278 ? 99.056 10.782 -135.413 1.00 26.21 318 GLU B CA 1
ATOM 5594 C C . GLU B 1 278 ? 99.453 12.122 -134.798 1.00 24.73 318 GLU B C 1
ATOM 5595 O O . GLU B 1 278 ? 100.291 12.833 -135.352 1.00 23.13 318 GLU B O 1
ATOM 5601 N N . TRP B 1 279 ? 98.861 12.466 -133.655 1.00 22.14 319 TRP B N 1
ATOM 5602 C CA . TRP B 1 279 ? 99.223 13.709 -132.982 1.00 20.78 319 TRP B CA 1
ATOM 5603 C C . TRP B 1 279 ? 100.691 13.594 -132.569 1.00 19.52 319 TRP B C 1
ATOM 5604 O O . TRP B 1 279 ? 101.427 14.580 -132.558 1.00 18.78 319 TRP B O 1
ATOM 5615 N N . GLY B 1 280 ? 101.098 12.375 -132.224 1.00 20.24 320 GLY B N 1
ATOM 5616 C CA . GLY B 1 280 ? 102.460 12.139 -131.778 1.00 21.97 320 GLY B CA 1
ATOM 5617 C C . GLY B 1 280 ? 103.509 12.092 -132.871 1.00 22.78 320 GLY B C 1
ATOM 5618 O O . GLY B 1 280 ? 104.574 12.696 -132.739 1.00 22.51 320 GLY B O 1
ATOM 5619 N N . THR B 1 281 ? 103.225 11.362 -133.944 1.00 24.15 321 THR B N 1
ATOM 5620 C CA . THR B 1 281 ? 104.180 11.252 -135.041 1.00 25.26 321 THR B CA 1
ATOM 5621 C C . THR B 1 281 ? 104.313 12.582 -135.778 1.00 25.90 321 THR B C 1
ATOM 5622 O O . THR B 1 281 ? 105.394 12.936 -136.262 1.00 25.96 321 THR B O 1
ATOM 5626 N N . GLY B 1 282 ? 103.218 13.331 -135.832 1.00 25.73 322 GLY B N 1
ATOM 5627 C CA . GLY B 1 282 ? 103.222 14.610 -136.521 1.00 26.64 322 GLY B CA 1
ATOM 5628 C C . GLY B 1 282 ? 104.128 15.698 -135.968 1.00 26.88 322 GLY B C 1
ATOM 5629 O O . GLY B 1 282 ? 104.468 16.637 -136.687 1.00 26.12 322 GLY B O 1
ATOM 5630 N N . VAL B 1 283 ? 104.527 15.599 -134.705 1.00 25.43 323 VAL B N 1
ATOM 5631 C CA . VAL B 1 283 ? 105.392 16.628 -134.132 1.00 25.15 323 VAL B CA 1
ATOM 5632 C C . VAL B 1 283 ? 106.876 16.301 -134.236 1.00 26.22 323 VAL B C 1
ATOM 5633 O O . VAL B 1 283 ? 107.725 17.154 -133.976 1.00 24.49 323 VAL B O 1
ATOM 5637 N N . LEU B 1 284 ? 107.188 15.066 -134.614 1.00 27.13 324 LEU B N 1
ATOM 5638 C CA . LEU B 1 284 ? 108.579 14.657 -134.758 1.00 28.12 324 LEU B CA 1
ATOM 5639 C C . LEU B 1 284 ? 109.221 15.513 -135.845 1.00 30.77 324 LEU B C 1
ATOM 5640 O O . LEU B 1 284 ? 110.431 15.731 -135.849 1.00 31.13 324 LEU B O 1
ATOM 5645 N N . ASN B 1 285 ? 108.375 16.010 -136.745 1.00 32.18 325 ASN B N 1
ATOM 5646 C CA . ASN B 1 285 ? 108.769 16.837 -137.885 1.00 36.55 325 ASN B CA 1
ATOM 5647 C C . ASN B 1 285 ? 109.111 18.287 -137.531 1.00 34.49 325 ASN B C 1
ATOM 5648 O O . ASN B 1 285 ? 109.961 18.908 -138.174 1.00 33.14 325 ASN B O 1
ATOM 5653 N N . GLU B 1 286 ? 108.442 18.829 -136.517 1.00 30.30 326 GLU B N 1
ATOM 5654 C CA . GLU B 1 286 ? 108.647 20.220 -136.128 1.00 27.89 326 GLU B CA 1
ATOM 5655 C C . GLU B 1 286 ? 110.053 20.555 -135.655 1.00 26.74 326 GLU B C 1
ATOM 5656 O O . GLU B 1 286 ? 110.764 19.703 -135.120 1.00 26.28 326 GLU B O 1
ATOM 5662 N N . SER B 1 287 ? 110.439 21.813 -135.855 1.00 26.85 327 SER B N 1
ATOM 5663 C CA . SER B 1 287 ? 111.765 22.293 -135.488 1.00 28.40 327 SER B CA 1
ATOM 5664 C C . SER B 1 287 ? 111.824 23.049 -134.166 1.00 28.14 327 SER B C 1
ATOM 5665 O O . SER B 1 287 ? 112.663 23.929 -133.987 1.00 30.60 327 SER B O 1
ATOM 5668 N N . HIS B 1 288 ? 110.923 22.711 -133.250 1.00 26.91 328 HIS B N 1
ATOM 5669 C CA . HIS B 1 288 ? 110.884 23.325 -131.924 1.00 24.49 328 HIS B CA 1
ATOM 5670 C C . HIS B 1 288 ? 110.598 22.248 -130.897 1.00 23.48 328 HIS B C 1
ATOM 5671 O O . HIS B 1 288 ? 109.905 21.270 -131.196 1.00 23.34 328 HIS B O 1
ATOM 5678 N N . TRP B 1 289 ? 111.136 22.421 -129.693 1.00 22.22 329 TRP B N 1
ATOM 5679 C CA . TRP B 1 289 ? 110.850 21.487 -128.616 1.00 20.70 329 TRP B CA 1
ATOM 5680 C C . TRP B 1 289 ? 109.341 21.556 -128.524 1.00 20.07 329 TRP B C 1
ATOM 5681 O O . TRP B 1 289 ? 108.744 22.549 -128.938 1.00 20.51 329 TRP B O 1
ATOM 5692 N N . ILE B 1 290 ? 108.723 20.527 -127.969 1.00 20.94 330 ILE B N 1
ATOM 5693 C CA . ILE B 1 290 ? 107.278 20.530 -127.868 1.00 20.01 330 ILE B CA 1
ATOM 5694 C C . ILE B 1 290 ? 106.760 19.654 -126.739 1.00 20.50 330 ILE B C 1
ATOM 5695 O O . ILE B 1 290 ? 107.356 18.630 -126.407 1.00 20.35 330 ILE B O 1
ATOM 5700 N N . VAL B 1 291 ? 105.644 20.078 -126.154 1.00 18.84 331 VAL B N 1
ATOM 5701 C CA . VAL B 1 291 ? 104.993 19.351 -125.066 1.00 18.95 331 VAL B CA 1
ATOM 5702 C C . VAL B 1 291 ? 103.487 19.492 -125.267 1.00 16.33 331 VAL B C 1
ATOM 5703 O O . VAL B 1 291 ? 103.018 20.550 -125.677 1.00 17.95 331 VAL B O 1
ATOM 5707 N N . CYS B 1 292 ? 102.730 18.429 -125.015 1.00 17.64 332 CYS B N 1
ATOM 5708 C CA . CYS B 1 292 ? 101.277 18.523 -125.134 1.00 18.04 332 CYS B CA 1
ATOM 5709 C C . CYS B 1 292 ? 100.826 19.006 -123.762 1.00 17.32 332 CYS B C 1
ATOM 5710 O O . CYS B 1 292 ? 100.700 18.213 -122.828 1.00 17.58 332 CYS B O 1
ATOM 5713 N N . GLY B 1 293 ? 100.604 20.312 -123.648 1.00 16.43 333 GLY B N 1
ATOM 5714 C CA . GLY B 1 293 ? 100.222 20.908 -122.379 1.00 17.44 333 GLY B CA 1
ATOM 5715 C C . GLY B 1 293 ? 98.816 20.616 -121.901 1.00 17.14 333 GLY B C 1
ATOM 5716 O O . GLY B 1 293 ? 98.477 20.929 -120.761 1.00 16.11 333 GLY B O 1
ATOM 5717 N N . GLU B 1 294 ? 98.000 20.031 -122.772 1.00 16.61 334 GLU B N 1
ATOM 5718 C CA . GLU B 1 294 ? 96.625 19.678 -122.424 1.00 16.51 334 GLU B CA 1
ATOM 5719 C C . GLU B 1 294 ? 96.056 18.577 -123.306 1.00 17.38 334 GLU B C 1
ATOM 5720 O O . GLU B 1 294 ? 96.181 18.616 -124.528 1.00 19.30 334 GLU B O 1
ATOM 5726 N N . PHE B 1 295 ? 95.441 17.591 -122.666 1.00 15.97 335 PHE B N 1
ATOM 5727 C CA . PHE B 1 295 ? 94.749 16.500 -123.347 1.00 17.08 335 PHE B CA 1
ATOM 5728 C C . PHE B 1 295 ? 93.859 15.921 -122.258 1.00 16.71 335 PHE B C 1
ATOM 5729 O O . PHE B 1 295 ? 94.037 16.246 -121.080 1.00 18.56 335 PHE B O 1
ATOM 5737 N N . ALA B 1 296 ? 92.904 15.081 -122.635 1.00 16.23 336 ALA B N 1
ATOM 5738 C CA . ALA B 1 296 ? 92.010 14.485 -121.647 1.00 18.02 336 ALA B CA 1
ATOM 5739 C C . ALA B 1 296 ? 91.570 13.093 -122.049 1.00 16.57 336 ALA B C 1
ATOM 5740 O O . ALA B 1 296 ? 91.717 12.691 -123.199 1.00 17.24 336 ALA B O 1
ATOM 5742 N N . ALA B 1 297 ? 91.029 12.359 -121.086 1.00 17.49 337 ALA B N 1
ATOM 5743 C CA . ALA B 1 297 ? 90.542 11.007 -121.334 1.00 18.47 337 ALA B CA 1
ATOM 5744 C C . ALA B 1 297 ? 89.158 11.059 -121.984 1.00 17.74 337 ALA B C 1
ATOM 5745 O O . ALA B 1 297 ? 88.670 10.061 -122.510 1.00 19.03 337 ALA B O 1
ATOM 5747 N N . ALA B 1 298 ? 88.540 12.236 -121.950 1.00 18.23 338 ALA B N 1
ATOM 5748 C CA . ALA B 1 298 ? 87.199 12.435 -122.498 1.00 18.47 338 ALA B CA 1
ATOM 5749 C C . ALA B 1 298 ? 87.006 12.045 -123.962 1.00 19.47 338 ALA B C 1
ATOM 5750 O O . ALA B 1 298 ? 87.821 12.381 -124.823 1.00 18.64 338 ALA B O 1
ATOM 5752 N N . LEU B 1 299 ? 85.906 11.340 -124.225 1.00 19.95 339 LEU B N 1
ATOM 5753 C CA . LEU B 1 299 ? 85.529 10.913 -125.567 1.00 20.60 339 LEU B CA 1
ATOM 5754 C C . LEU B 1 299 ? 84.142 11.485 -125.886 1.00 23.17 339 LEU B C 1
ATOM 5755 O O . LEU B 1 299 ? 83.574 11.233 -126.954 1.00 22.91 339 LEU B O 1
ATOM 5760 N N . THR B 1 300 ? 83.605 12.255 -124.943 1.00 23.19 340 THR B N 1
ATOM 5761 C CA . THR B 1 300 ? 82.309 12.910 -125.116 1.00 24.71 340 THR B CA 1
ATOM 5762 C C . THR B 1 300 ? 82.454 14.292 -124.508 1.00 24.77 340 THR B C 1
ATOM 5763 O O . THR B 1 300 ? 83.411 14.555 -123.773 1.00 23.83 340 THR B O 1
ATOM 5767 N N . ASP B 1 301 ? 81.506 15.173 -124.813 1.00 23.96 341 ASP B N 1
ATOM 5768 C CA . ASP B 1 301 ? 81.514 16.516 -124.251 1.00 23.61 341 ASP B CA 1
ATOM 5769 C C . ASP B 1 301 ? 80.287 16.620 -123.337 1.00 24.01 341 ASP B C 1
ATOM 5770 O O . ASP B 1 301 ? 79.692 17.681 -123.179 1.00 23.92 341 ASP B O 1
ATOM 5775 N N . CYS B 1 302 ? 79.942 15.490 -122.725 1.00 25.39 342 CYS B N 1
ATOM 5776 C CA . CYS B 1 302 ? 78.788 15.372 -121.833 1.00 25.52 342 CYS B CA 1
ATOM 5777 C C . CYS B 1 302 ? 78.893 16.087 -120.486 1.00 25.70 342 CYS B C 1
ATOM 5778 O O . CYS B 1 302 ? 77.872 16.438 -119.887 1.00 25.16 342 CYS B O 1
ATOM 5781 N N . ILE B 1 303 ? 80.111 16.278 -119.989 1.00 23.22 343 ILE B N 1
ATOM 5782 C CA . ILE B 1 303 ? 80.291 16.922 -118.691 1.00 23.38 343 ILE B CA 1
ATOM 5783 C C . ILE B 1 303 ? 79.532 18.227 -118.563 1.00 22.52 343 ILE B C 1
ATOM 5784 O O . ILE B 1 303 ? 79.639 19.109 -119.417 1.00 21.88 343 ILE B O 1
ATOM 5789 N N . LYS B 1 304 ? 78.769 18.342 -117.480 1.00 22.24 344 LYS B N 1
ATOM 5790 C CA . LYS B 1 304 ? 77.977 19.536 -117.224 1.00 22.31 344 LYS B CA 1
ATOM 5791 C C . LYS B 1 304 ? 78.792 20.818 -117.333 1.00 21.89 344 LYS B C 1
ATOM 5792 O O . LYS B 1 304 ? 79.807 20.988 -116.652 1.00 21.26 344 LYS B O 1
ATOM 5798 N N . TRP B 1 305 ? 78.319 21.711 -118.199 1.00 20.51 345 TRP B N 1
ATOM 5799 C CA . TRP B 1 305 ? 78.930 23.010 -118.441 1.00 20.51 345 TRP B CA 1
ATOM 5800 C C . TRP B 1 305 ? 80.302 22.985 -119.097 1.00 18.77 345 TRP B C 1
ATOM 5801 O O . TRP B 1 305 ? 81.001 23.989 -119.094 1.00 19.66 345 TRP B O 1
ATOM 5812 N N . LEU B 1 306 ? 80.684 21.849 -119.668 1.00 19.86 346 LEU B N 1
ATOM 5813 C CA . LEU B 1 306 ? 81.976 21.765 -120.344 1.00 19.53 346 LEU B CA 1
ATOM 5814 C C . LEU B 1 306 ? 81.994 22.808 -121.459 1.00 21.00 346 LEU B C 1
ATOM 5815 O O . LEU B 1 306 ? 83.019 23.441 -121.724 1.00 20.51 346 LEU B O 1
ATOM 5820 N N . ASN B 1 307 ? 80.843 22.994 -122.100 1.00 21.39 347 ASN B N 1
ATOM 5821 C CA . ASN B 1 307 ? 80.724 23.964 -123.185 1.00 23.04 347 ASN B CA 1
ATOM 5822 C C . ASN B 1 307 ? 80.245 25.328 -122.689 1.00 24.06 347 ASN B C 1
ATOM 5823 O O . ASN B 1 307 ? 79.716 26.128 -123.461 1.00 25.23 347 ASN B O 1
ATOM 5828 N N . SER B 1 308 ? 80.455 25.570 -121.395 1.00 23.76 348 SER B N 1
ATOM 5829 C CA . SER B 1 308 ? 80.105 26.810 -120.693 1.00 23.79 348 SER B CA 1
ATOM 5830 C C . SER B 1 308 ? 78.666 26.863 -120.182 1.00 23.27 348 SER B C 1
ATOM 5831 O O . SER B 1 308 ? 77.790 26.154 -120.673 1.00 24.49 348 SER B O 1
ATOM 5834 N N . VAL B 1 309 ? 78.442 27.699 -119.175 1.00 23.29 349 VAL B N 1
ATOM 5835 C CA . VAL B 1 309 ? 77.126 27.846 -118.562 1.00 23.78 349 VAL B CA 1
ATOM 5836 C C . VAL B 1 309 ? 76.032 28.153 -119.581 1.00 24.15 349 VAL B C 1
ATOM 5837 O O . VAL B 1 309 ? 76.168 29.063 -120.398 1.00 23.78 349 VAL B O 1
ATOM 5841 N N . GLY B 1 310 ? 74.947 27.386 -119.527 1.00 25.78 350 GLY B N 1
ATOM 5842 C CA . GLY B 1 310 ? 73.848 27.608 -120.448 1.00 27.48 350 GLY B CA 1
ATOM 5843 C C . GLY B 1 310 ? 73.913 26.775 -121.713 1.00 28.50 350 GLY B C 1
ATOM 5844 O O . GLY B 1 310 ? 73.003 26.835 -122.544 1.00 27.95 350 GLY B O 1
ATOM 5845 N N . PHE B 1 311 ? 74.981 25.999 -121.876 1.00 28.33 351 PHE B N 1
ATOM 5846 C CA . PHE B 1 311 ? 75.114 25.159 -123.060 1.00 27.86 351 PHE B CA 1
ATOM 5847 C C . PHE B 1 311 ? 75.101 23.678 -122.715 1.00 28.15 351 PHE B C 1
ATOM 5848 O O . PHE B 1 311 ? 75.581 23.268 -121.656 1.00 28.38 351 PHE B O 1
ATOM 5856 N N . GLY B 1 312 ? 74.548 22.881 -123.624 1.00 27.22 352 GLY B N 1
ATOM 5857 C CA . GLY B 1 312 ? 74.465 21.449 -123.418 1.00 26.97 352 GLY B CA 1
ATOM 5858 C C . GLY B 1 312 ? 75.615 20.706 -124.068 1.00 27.52 352 GLY B C 1
ATOM 5859 O O . GLY B 1 312 ? 76.690 21.271 -124.269 1.00 26.65 352 GLY B O 1
ATOM 5860 N N . ALA B 1 313 ? 75.380 19.442 -124.409 1.00 26.77 353 ALA B N 1
ATOM 5861 C CA . ALA B 1 313 ? 76.404 18.600 -125.021 1.00 28.03 353 ALA B CA 1
ATOM 5862 C C . ALA B 1 313 ? 76.088 18.198 -126.458 1.00 29.56 353 ALA B C 1
ATOM 5863 O O . ALA B 1 313 ? 74.969 17.786 -126.766 1.00 31.04 353 ALA B O 1
ATOM 5865 N N . ARG B 1 314 ? 77.083 18.306 -127.336 1.00 30.37 354 ARG B N 1
ATOM 5866 C CA . ARG B 1 314 ? 76.898 17.923 -128.732 1.00 30.39 354 ARG B CA 1
ATOM 5867 C C . ARG B 1 314 ? 76.689 16.412 -128.818 1.00 30.30 354 ARG B C 1
ATOM 5868 O O . ARG B 1 314 ? 75.937 15.926 -129.664 1.00 30.07 354 ARG B O 1
ATOM 5876 N N . TYR B 1 315 ? 77.352 15.674 -127.931 1.00 29.43 355 TYR B N 1
ATOM 5877 C CA . TYR B 1 315 ? 77.269 14.216 -127.932 1.00 29.74 355 TYR B CA 1
ATOM 5878 C C . TYR B 1 315 ? 75.854 13.642 -127.899 1.00 30.42 355 TYR B C 1
ATOM 5879 O O . TYR B 1 315 ? 75.534 12.745 -128.677 1.00 29.35 355 TYR B O 1
ATOM 5888 N N . ASP B 1 316 ? 75.013 14.139 -126.995 1.00 30.68 356 ASP B N 1
ATOM 5889 C CA . ASP B 1 316 ? 73.647 13.634 -126.906 1.00 30.33 356 ASP B CA 1
ATOM 5890 C C . ASP B 1 316 ? 72.672 14.564 -127.618 1.00 31.11 356 ASP B C 1
ATOM 5891 O O . ASP B 1 316 ? 71.456 14.476 -127.432 1.00 31.61 356 ASP B O 1
ATOM 5896 N N . GLY B 1 317 ? 73.221 15.450 -128.442 1.00 29.89 357 GLY B N 1
ATOM 5897 C CA . GLY B 1 317 ? 72.400 16.382 -129.193 1.00 32.10 357 GLY B CA 1
ATOM 5898 C C . GLY B 1 317 ? 71.671 17.427 -128.367 1.00 32.83 357 GLY B C 1
ATOM 5899 O O . GLY B 1 317 ? 70.614 17.908 -128.776 1.00 33.36 357 GLY B O 1
ATOM 5900 N N . SER B 1 318 ? 72.222 17.790 -127.211 1.00 32.34 358 SER B N 1
ATOM 5901 C CA . SER B 1 318 ? 71.588 18.795 -126.363 1.00 31.48 358 SER B CA 1
ATOM 5902 C C . SER B 1 318 ? 72.284 20.146 -126.486 1.00 31.56 358 SER B C 1
ATOM 5903 O O . SER B 1 318 ? 71.940 21.094 -125.782 1.00 31.38 358 SER B O 1
ATOM 5906 N N . TRP B 1 319 ? 73.253 20.235 -127.391 1.00 31.18 359 TRP B N 1
ATOM 5907 C CA . TRP B 1 319 ? 74.003 21.472 -127.593 1.00 31.69 359 TRP B CA 1
ATOM 5908 C C . TRP B 1 319 ? 73.430 22.326 -128.719 1.00 33.32 359 TRP B C 1
ATOM 5909 O O . TRP B 1 319 ? 73.119 21.824 -129.799 1.00 33.23 359 TRP B O 1
ATOM 5920 N N . VAL B 1 320 ? 73.309 23.623 -128.452 1.00 33.97 360 VAL B N 1
ATOM 5921 C CA . VAL B 1 320 ? 72.798 24.585 -129.419 1.00 34.27 360 VAL B CA 1
ATOM 5922 C C . VAL B 1 320 ? 73.461 25.932 -129.161 1.00 34.74 360 VAL B C 1
ATOM 5923 O O . VAL B 1 320 ? 73.631 26.337 -128.012 1.00 35.06 360 VAL B O 1
ATOM 5927 N N . ASN B 1 321 ? 73.838 26.620 -130.231 1.00 35.03 361 ASN B N 1
ATOM 5928 C CA . ASN B 1 321 ? 74.466 27.931 -130.120 1.00 37.38 361 ASN B CA 1
ATOM 5929 C C . ASN B 1 321 ? 73.992 28.796 -131.281 1.00 38.21 361 ASN B C 1
ATOM 5930 O O . ASN B 1 321 ? 74.457 28.643 -132.410 1.00 37.50 361 ASN B O 1
ATOM 5935 N N . GLY B 1 322 ? 73.061 29.703 -130.998 1.00 38.74 362 GLY B N 1
ATOM 5936 C CA . GLY B 1 322 ? 72.530 30.560 -132.043 1.00 40.37 362 GLY B CA 1
ATOM 5937 C C . GLY B 1 322 ? 71.669 29.728 -132.971 1.00 40.89 362 GLY B C 1
ATOM 5938 O O . GLY B 1 322 ? 70.723 29.083 -132.522 1.00 41.03 362 GLY B O 1
ATOM 5939 N N . ASP B 1 323 ? 71.989 29.735 -134.262 1.00 42.51 363 ASP B N 1
ATOM 5940 C CA . ASP B 1 323 ? 71.235 28.951 -135.233 1.00 44.11 363 ASP B CA 1
ATOM 5941 C C . ASP B 1 323 ? 71.956 27.634 -135.489 1.00 43.67 363 ASP B C 1
ATOM 5942 O O . ASP B 1 323 ? 71.531 26.829 -136.317 1.00 44.15 363 ASP B O 1
ATOM 5947 N N . GLN B 1 324 ? 73.050 27.425 -134.765 1.00 42.45 364 GLN B N 1
ATOM 5948 C CA . GLN B 1 324 ? 73.853 26.214 -134.885 1.00 41.74 364 GLN B CA 1
ATOM 5949 C C . GLN B 1 324 ? 73.307 25.167 -133.919 1.00 39.56 364 GLN B C 1
ATOM 5950 O O . GLN B 1 324 ? 73.008 25.479 -132.768 1.00 39.46 364 GLN B O 1
ATOM 5956 N N . THR B 1 325 ? 73.172 23.931 -134.385 1.00 37.82 365 THR B N 1
ATOM 5957 C CA . THR B 1 325 ? 72.652 22.863 -133.537 1.00 35.55 365 THR B CA 1
ATOM 5958 C C . THR B 1 325 ? 73.519 21.611 -133.609 1.00 35.70 365 THR B C 1
ATOM 5959 O O . THR B 1 325 ? 74.405 21.501 -134.455 1.00 37.11 365 THR B O 1
ATOM 5963 N N . SER B 1 326 ? 73.252 20.673 -132.709 1.00 34.83 366 SER B N 1
ATOM 5964 C CA . SER B 1 326 ? 73.980 19.412 -132.662 1.00 34.61 366 SER B CA 1
ATOM 5965 C C . SER B 1 326 ? 72.961 18.289 -132.829 1.00 34.96 366 SER B C 1
ATOM 5966 O O . SER B 1 326 ? 71.753 18.528 -132.760 1.00 34.45 366 SER B O 1
ATOM 5969 N N . SER B 1 327 ? 73.446 17.070 -133.046 1.00 35.06 367 SER B N 1
ATOM 5970 C CA . SER B 1 327 ? 72.567 15.919 -133.233 1.00 35.44 367 SER B CA 1
ATOM 5971 C C . SER B 1 327 ? 72.936 14.769 -132.309 1.00 35.37 367 SER B C 1
ATOM 5972 O O . SER B 1 327 ? 74.109 14.550 -132.006 1.00 35.06 367 SER B O 1
ATOM 5975 N N . TYR B 1 328 ? 71.923 14.028 -131.875 1.00 34.20 368 TYR B N 1
ATOM 5976 C CA . TYR B 1 328 ? 72.130 12.902 -130.981 1.00 34.30 368 TYR B CA 1
ATOM 5977 C C . TYR B 1 328 ? 73.117 11.880 -131.533 1.00 34.17 368 TYR B C 1
ATOM 5978 O O . TYR B 1 328 ? 72.961 11.385 -132.649 1.00 34.37 368 TYR B O 1
ATOM 5987 N N . ILE B 1 329 ? 74.139 11.577 -130.738 1.00 32.39 369 ILE B N 1
ATOM 5988 C CA . ILE B 1 329 ? 75.142 10.594 -131.113 1.00 32.65 369 ILE B CA 1
ATOM 5989 C C . ILE B 1 329 ? 75.025 9.453 -130.113 1.00 33.59 369 ILE B C 1
ATOM 5990 O O . ILE B 1 329 ? 74.913 8.285 -130.488 1.00 34.04 369 ILE B O 1
ATOM 5995 N N . GLY B 1 330 ? 75.035 9.814 -128.833 1.00 33.19 370 GLY B N 1
ATOM 5996 C CA . GLY B 1 330 ? 74.921 8.833 -127.770 1.00 33.01 370 GLY B CA 1
ATOM 5997 C C . GLY B 1 330 ? 74.349 9.483 -126.526 1.00 33.15 370 GLY B C 1
ATOM 5998 O O . GLY B 1 330 ? 74.196 10.704 -126.475 1.00 32.52 370 GLY B O 1
ATOM 5999 N N . SER B 1 331 ? 74.037 8.679 -125.515 1.00 33.46 371 SER B N 1
ATOM 6000 C CA . SER B 1 331 ? 73.470 9.205 -124.280 1.00 33.84 371 SER B CA 1
ATOM 6001 C C . SER B 1 331 ? 74.512 9.825 -123.346 1.00 34.51 371 SER B C 1
ATOM 6002 O O . SER B 1 331 ? 75.675 9.416 -123.330 1.00 32.85 371 SER B O 1
ATOM 6005 N N . CYS B 1 332 ? 74.081 10.816 -122.570 1.00 33.33 372 CYS B N 1
ATOM 6006 C CA . CYS B 1 332 ? 74.955 11.484 -121.614 1.00 34.27 372 CYS B CA 1
ATOM 6007 C C . CYS B 1 332 ? 74.528 11.172 -120.182 1.00 34.94 372 CYS B C 1
ATOM 6008 O O . CYS B 1 332 ? 75.153 11.628 -119.226 1.00 35.62 372 CYS B O 1
ATOM 6011 N N . ALA B 1 333 ? 73.463 10.388 -120.042 1.00 34.43 373 ALA B N 1
ATOM 6012 C CA . ALA B 1 333 ? 72.932 10.029 -118.732 1.00 34.11 373 ALA B CA 1
ATOM 6013 C C . ALA B 1 333 ? 73.942 9.319 -117.836 1.00 34.18 373 ALA B C 1
ATOM 6014 O O . ALA B 1 333 ? 74.574 8.349 -118.247 1.00 33.05 373 ALA B O 1
ATOM 6016 N N . ASN B 1 334 ? 74.076 9.805 -116.605 1.00 34.49 374 ASN B N 1
ATOM 6017 C CA . ASN B 1 334 ? 75.002 9.227 -115.635 1.00 35.20 374 ASN B CA 1
ATOM 6018 C C . ASN B 1 334 ? 76.413 9.184 -116.220 1.00 35.16 374 ASN B C 1
ATOM 6019 O O . ASN B 1 334 ? 77.203 8.301 -115.889 1.00 35.32 374 ASN B O 1
ATOM 6024 N N . ASN B 1 335 ? 76.718 10.151 -117.080 1.00 35.25 375 ASN B N 1
ATOM 6025 C CA . ASN B 1 335 ? 78.015 10.225 -117.746 1.00 36.74 375 ASN B CA 1
ATOM 6026 C C . ASN B 1 335 ? 79.229 10.088 -116.841 1.00 38.08 375 ASN B C 1
ATOM 6027 O O . ASN B 1 335 ? 80.179 9.374 -117.170 1.00 36.97 375 ASN B O 1
ATOM 6032 N N . ASP B 1 336 ? 79.208 10.776 -115.707 1.00 38.99 376 ASP B N 1
ATOM 6033 C CA . ASP B 1 336 ? 80.337 10.733 -114.787 1.00 41.61 376 ASP B CA 1
ATOM 6034 C C . ASP B 1 336 ? 80.204 9.700 -113.687 1.00 40.87 376 ASP B C 1
ATOM 6035 O O . ASP B 1 336 ? 81.027 9.652 -112.774 1.00 41.87 376 ASP B O 1
ATOM 6040 N N . ASP B 1 337 ? 79.177 8.865 -113.771 1.00 40.22 377 ASP B N 1
ATOM 6041 C CA . ASP B 1 337 ? 78.975 7.843 -112.758 1.00 39.89 377 ASP B CA 1
ATOM 6042 C C . ASP B 1 337 ? 79.535 6.515 -113.253 1.00 39.19 377 ASP B C 1
ATOM 6043 O O . ASP B 1 337 ? 78.925 5.844 -114.084 1.00 39.40 377 ASP B O 1
ATOM 6048 N N . ILE B 1 338 ? 80.697 6.138 -112.731 1.00 37.97 378 ILE B N 1
ATOM 6049 C CA . ILE B 1 338 ? 81.355 4.900 -113.128 1.00 36.89 378 ILE B CA 1
ATOM 6050 C C . ILE B 1 338 ? 80.447 3.678 -112.988 1.00 37.20 378 ILE B C 1
ATOM 6051 O O . ILE B 1 338 ? 80.654 2.663 -113.651 1.00 35.33 378 ILE B O 1
ATOM 6056 N N . ALA B 1 339 ? 79.441 3.776 -112.124 1.00 37.48 379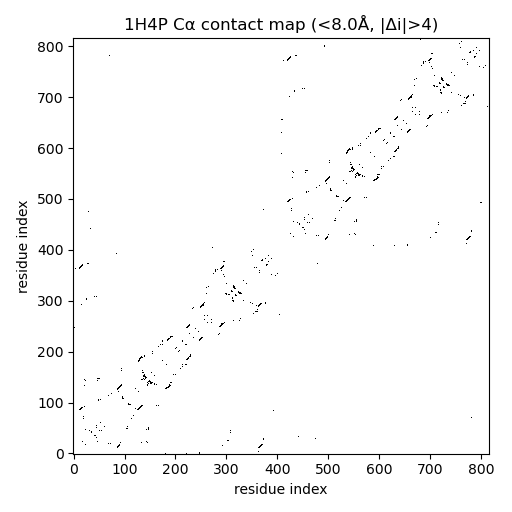 ALA B N 1
ATOM 6057 C CA . ALA B 1 339 ? 78.519 2.665 -111.917 1.00 36.22 379 ALA B CA 1
ATOM 6058 C C . ALA B 1 339 ? 77.721 2.371 -113.184 1.00 36.08 379 ALA B C 1
ATOM 6059 O O . ALA B 1 339 ? 77.251 1.247 -113.386 1.00 35.68 379 ALA B O 1
ATOM 6061 N N . TYR B 1 340 ? 77.572 3.382 -114.036 1.00 34.37 380 TYR B N 1
ATOM 6062 C CA . TYR B 1 340 ? 76.826 3.226 -115.278 1.00 34.57 380 TYR B CA 1
ATOM 6063 C C . TYR B 1 340 ? 77.707 3.085 -116.520 1.00 33.75 380 TYR B C 1
ATOM 6064 O O . TYR B 1 340 ? 77.226 3.246 -117.644 1.00 32.00 380 TYR B O 1
ATOM 6073 N N . TRP B 1 341 ? 78.990 2.796 -116.316 1.00 31.20 381 TRP B N 1
ATOM 6074 C CA . TRP B 1 341 ? 79.922 2.616 -117.430 1.00 30.81 381 TRP B CA 1
ATOM 6075 C C . TRP B 1 341 ? 80.005 1.148 -117.831 1.00 29.95 381 TRP B C 1
ATOM 6076 O O . TRP B 1 341 ? 80.360 0.293 -117.018 1.00 30.90 381 TRP B O 1
ATOM 6087 N N . SER B 1 342 ? 79.686 0.858 -119.087 1.00 30.56 382 SER B N 1
ATOM 6088 C CA . SER B 1 342 ? 79.761 -0.510 -119.583 1.00 32.45 382 SER B CA 1
ATOM 6089 C C . SER B 1 342 ? 81.233 -0.919 -119.649 1.00 33.29 382 SER B C 1
ATOM 6090 O O . SER B 1 342 ? 82.124 -0.071 -119.533 1.00 32.63 382 SER B O 1
ATOM 6093 N N . ASP B 1 343 ? 81.492 -2.210 -119.831 1.00 34.22 383 ASP B N 1
ATOM 6094 C CA . ASP B 1 343 ? 82.868 -2.686 -119.922 1.00 35.40 383 ASP B CA 1
ATOM 6095 C C . ASP B 1 343 ? 83.506 -2.135 -121.191 1.00 35.30 383 ASP B C 1
ATOM 6096 O O . ASP B 1 343 ? 84.693 -1.803 -121.208 1.00 34.00 383 ASP B O 1
ATOM 6101 N N . GLU B 1 344 ? 82.710 -2.043 -122.251 1.00 34.81 384 GLU B N 1
ATOM 6102 C CA . GLU B 1 344 ? 83.200 -1.528 -123.522 1.00 35.28 384 GLU B CA 1
ATOM 6103 C C . GLU B 1 344 ? 83.641 -0.078 -123.378 1.00 33.21 384 GLU B C 1
ATOM 6104 O O . GLU B 1 344 ? 84.663 0.321 -123.935 1.00 32.85 384 GLU B O 1
ATOM 6110 N N . ARG B 1 345 ? 82.874 0.712 -122.631 1.00 30.02 385 ARG B N 1
ATOM 6111 C CA . ARG B 1 345 ? 83.230 2.110 -122.446 1.00 29.43 385 ARG B CA 1
ATOM 6112 C C . ARG B 1 345 ? 84.499 2.263 -121.610 1.00 27.96 385 ARG B C 1
ATOM 6113 O O . ARG B 1 345 ? 85.319 3.140 -121.875 1.00 27.83 385 ARG B O 1
ATOM 6121 N N . LYS B 1 346 ? 84.656 1.420 -120.595 1.00 27.13 386 LYS B N 1
ATOM 6122 C CA . LYS B 1 346 ? 85.845 1.485 -119.755 1.00 25.86 386 LYS B CA 1
ATOM 6123 C C . LYS B 1 346 ? 87.063 1.117 -120.596 1.00 26.32 386 LYS B C 1
ATOM 6124 O O . LYS B 1 346 ? 88.094 1.794 -120.550 1.00 24.92 386 LYS B O 1
ATOM 6130 N N . GLU B 1 347 ? 86.934 0.049 -121.378 1.00 24.71 387 GLU B N 1
ATOM 6131 C CA . GLU B 1 347 ? 88.020 -0.396 -122.240 1.00 26.37 387 GLU B CA 1
ATOM 6132 C C . GLU B 1 347 ? 88.414 0.684 -123.240 1.00 25.00 387 GLU B C 1
ATOM 6133 O O . GLU B 1 347 ? 89.597 0.993 -123.392 1.00 23.51 387 GLU B O 1
ATOM 6139 N N . ASN B 1 348 ? 87.428 1.260 -123.925 1.00 24.44 388 ASN B N 1
ATOM 6140 C CA . ASN B 1 348 ? 87.730 2.287 -124.921 1.00 23.74 388 ASN B CA 1
ATOM 6141 C C . ASN B 1 348 ? 88.408 3.508 -124.327 1.00 22.45 388 ASN B C 1
ATOM 6142 O O . ASN B 1 348 ? 89.288 4.103 -124.952 1.00 22.65 388 ASN B O 1
ATOM 6147 N N . THR B 1 349 ? 88.007 3.887 -123.121 1.00 21.75 389 THR B N 1
ATOM 6148 C CA . THR B 1 349 ? 88.627 5.035 -122.481 1.00 21.70 389 THR B CA 1
ATOM 6149 C C . THR B 1 349 ? 90.074 4.714 -122.109 1.00 20.59 389 THR B C 1
ATOM 6150 O O . THR B 1 349 ? 90.968 5.532 -122.333 1.00 20.06 389 THR B O 1
ATOM 6154 N N . ARG B 1 350 ? 90.305 3.529 -121.546 1.00 20.35 390 ARG B N 1
ATOM 6155 C CA . ARG B 1 350 ? 91.659 3.130 -121.165 1.00 19.35 390 ARG B CA 1
ATOM 6156 C C . ARG B 1 350 ? 92.530 3.058 -122.421 1.00 19.26 390 ARG B C 1
ATOM 6157 O O . ARG B 1 350 ? 93.684 3.496 -122.415 1.00 18.28 390 ARG B O 1
ATOM 6165 N N . ARG B 1 351 ? 91.972 2.516 -123.502 1.00 18.80 391 ARG B N 1
ATOM 6166 C CA . ARG B 1 351 ? 92.711 2.425 -124.762 1.00 19.28 391 ARG B CA 1
ATOM 6167 C C . ARG B 1 351 ? 93.076 3.819 -125.268 1.00 18.82 391 ARG B C 1
ATOM 6168 O O . ARG B 1 351 ? 94.214 4.075 -125.670 1.00 19.58 391 ARG B O 1
ATOM 6176 N N . TYR B 1 352 ? 92.099 4.720 -125.254 1.00 18.63 392 TYR B N 1
ATOM 6177 C CA . TYR B 1 352 ? 92.305 6.083 -125.734 1.00 18.15 392 TYR B CA 1
ATOM 6178 C C . TYR B 1 352 ? 93.384 6.809 -124.939 1.00 18.42 392 TYR B C 1
ATOM 6179 O O . TYR B 1 352 ? 94.241 7.486 -125.512 1.00 16.82 392 TYR B O 1
ATOM 6188 N N . VAL B 1 353 ? 93.335 6.665 -123.616 1.00 17.51 393 VAL B N 1
ATOM 6189 C CA . VAL B 1 353 ? 94.317 7.293 -122.738 1.00 18.09 393 VAL B CA 1
ATOM 6190 C C . VAL B 1 353 ? 95.728 6.791 -123.042 1.00 17.50 393 VAL B C 1
ATOM 6191 O O . VAL B 1 353 ? 96.653 7.585 -123.190 1.00 18.19 393 VAL B O 1
ATOM 6195 N N . GLU B 1 354 ? 95.886 5.476 -123.147 1.00 18.35 394 GLU B N 1
ATOM 6196 C CA . GLU B 1 354 ? 97.198 4.885 -123.421 1.00 18.17 394 GLU B CA 1
ATOM 6197 C C . GLU B 1 354 ? 97.780 5.308 -124.773 1.00 19.66 394 GLU B C 1
ATOM 6198 O O . GLU B 1 354 ? 98.978 5.588 -124.880 1.00 17.85 394 GLU B O 1
ATOM 6204 N N . ALA B 1 355 ? 96.936 5.365 -125.799 1.00 17.36 395 ALA B N 1
ATOM 6205 C CA . ALA B 1 355 ? 97.396 5.785 -127.123 1.00 17.59 395 ALA B CA 1
ATOM 6206 C C . ALA B 1 355 ? 97.886 7.229 -127.071 1.00 17.15 395 ALA B C 1
ATOM 6207 O O . ALA B 1 355 ? 98.903 7.575 -127.670 1.00 17.32 395 ALA B O 1
ATOM 6209 N N . GLN B 1 356 ? 97.163 8.082 -126.352 1.00 16.01 396 GLN B N 1
ATOM 6210 C CA . GLN B 1 356 ? 97.574 9.473 -126.243 1.00 17.45 396 GLN B CA 1
ATOM 6211 C C . GLN B 1 356 ? 98.900 9.577 -125.506 1.00 16.26 396 GLN B C 1
ATOM 6212 O O . GLN B 1 356 ? 99.807 10.290 -125.938 1.00 16.50 396 GLN B O 1
ATOM 6218 N N . LEU B 1 357 ? 99.011 8.870 -124.386 1.00 16.89 397 LEU B N 1
ATOM 6219 C CA . LEU B 1 357 ? 100.242 8.906 -123.609 1.00 17.28 397 LEU B CA 1
ATOM 6220 C C . LEU B 1 357 ? 101.421 8.445 -124.462 1.00 18.41 397 LEU B C 1
ATOM 6221 O O . LEU B 1 357 ? 102.469 9.092 -124.485 1.00 18.09 397 LEU B O 1
ATOM 6226 N N . ASP B 1 358 ? 101.249 7.331 -125.168 1.00 18.47 398 ASP B N 1
ATOM 6227 C CA . ASP B 1 358 ? 102.328 6.819 -126.009 1.00 19.13 398 ASP B CA 1
ATOM 6228 C C . ASP B 1 358 ? 102.698 7.826 -127.087 1.00 18.29 398 ASP B C 1
ATOM 6229 O O . ASP B 1 358 ? 103.880 8.055 -127.359 1.00 18.38 398 ASP B O 1
ATOM 6234 N N . ALA B 1 359 ? 101.684 8.430 -127.699 1.00 17.67 399 ALA B N 1
ATOM 6235 C CA . ALA B 1 359 ? 101.912 9.411 -128.745 1.00 18.27 399 ALA B CA 1
ATOM 6236 C C . ALA B 1 359 ? 102.694 10.611 -128.239 1.00 19.56 399 ALA B C 1
ATOM 6237 O O . ALA B 1 359 ? 103.697 10.998 -128.837 1.00 18.19 399 ALA B O 1
ATOM 6239 N N . PHE B 1 360 ? 102.245 11.190 -127.125 1.00 17.45 400 PHE B N 1
ATOM 6240 C CA . PHE B 1 360 ? 102.895 12.373 -126.583 1.00 17.33 400 PHE B CA 1
ATOM 6241 C C . PHE B 1 360 ? 104.290 12.132 -126.024 1.00 17.73 400 PHE B C 1
ATOM 6242 O O . PHE B 1 360 ? 105.099 13.058 -125.974 1.00 17.64 400 PHE B O 1
ATOM 6250 N N . GLU B 1 361 ? 104.577 10.905 -125.595 1.00 17.91 401 GLU B N 1
ATOM 6251 C CA . GLU B 1 361 ? 105.899 10.619 -125.058 1.00 18.69 401 GLU B CA 1
ATOM 6252 C C . GLU B 1 361 ? 106.924 10.375 -126.164 1.00 21.21 401 GLU B C 1
ATOM 6253 O O . GLU B 1 361 ? 108.121 10.211 -125.888 1.00 19.67 401 GLU B O 1
ATOM 6259 N N . MET B 1 362 ? 106.455 10.364 -127.412 1.00 20.74 402 MET B N 1
ATOM 6260 C CA . MET B 1 362 ? 107.347 10.191 -128.554 1.00 22.16 402 MET B CA 1
ATOM 6261 C C . MET B 1 362 ? 108.267 11.410 -128.587 1.00 23.16 402 MET B C 1
ATOM 6262 O O . MET B 1 362 ? 109.405 11.335 -129.060 1.00 21.93 402 MET B O 1
ATOM 6267 N N . ARG B 1 363 ? 107.760 12.536 -128.090 1.00 21.40 403 ARG B N 1
ATOM 6268 C CA . ARG B 1 363 ? 108.542 13.763 -128.026 1.00 22.78 403 ARG B CA 1
ATOM 6269 C C . ARG B 1 363 ? 108.029 14.786 -127.010 1.00 23.88 403 ARG B C 1
ATOM 6270 O O . ARG B 1 363 ? 106.893 15.242 -127.097 1.00 24.41 403 ARG B O 1
ATOM 6278 N N . GLY B 1 364 ? 108.877 15.135 -126.048 1.00 22.32 404 GLY B N 1
ATOM 6279 C CA . GLY B 1 364 ? 108.516 16.138 -125.059 1.00 19.87 404 GLY B CA 1
ATOM 6280 C C . GLY B 1 364 ? 107.730 15.679 -123.845 1.00 20.03 404 GLY B C 1
ATOM 6281 O O . GLY B 1 364 ? 108.164 15.866 -122.704 1.00 20.23 404 GLY B O 1
ATOM 6282 N N . GLY B 1 365 ? 106.565 15.086 -124.073 1.00 18.38 405 GLY B N 1
ATOM 6283 C CA . GLY B 1 365 ? 105.774 14.643 -122.944 1.00 18.23 405 GLY B CA 1
ATOM 6284 C C . GLY B 1 365 ? 104.361 15.189 -122.972 1.00 17.56 405 GLY B C 1
ATOM 6285 O O . GLY B 1 365 ? 103.899 15.703 -123.991 1.00 18.49 405 GLY B O 1
ATOM 6286 N N . TRP B 1 366 ? 103.691 15.119 -121.828 1.00 17.21 406 TRP B N 1
ATOM 6287 C CA . TRP B 1 366 ? 102.298 15.537 -121.732 1.00 16.09 406 TRP B CA 1
ATOM 6288 C C . TRP B 1 366 ? 101.904 16.076 -120.361 1.00 15.13 406 TRP B 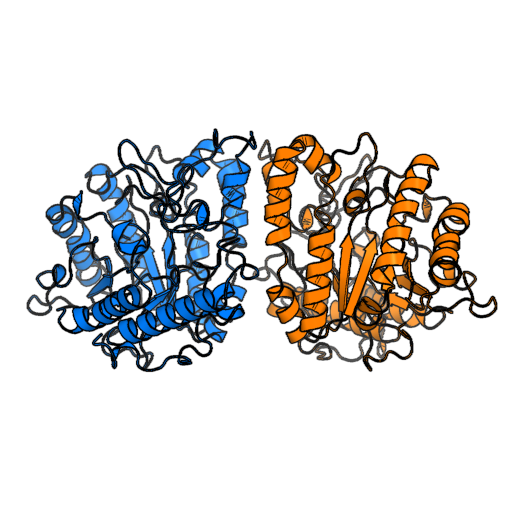C 1
ATOM 6289 O O . TRP B 1 366 ? 102.624 15.914 -119.381 1.00 17.86 406 TRP B O 1
ATOM 6300 N N . ILE B 1 367 ? 100.729 16.700 -120.319 1.00 16.93 407 ILE B N 1
ATOM 6301 C CA . ILE B 1 367 ? 100.162 17.259 -119.103 1.00 15.41 407 ILE B CA 1
ATOM 6302 C C . ILE B 1 367 ? 98.650 17.062 -119.244 1.00 15.30 407 ILE B C 1
ATOM 6303 O O . ILE B 1 367 ? 98.016 17.689 -120.090 1.00 16.42 407 ILE B O 1
ATOM 6308 N N . ILE B 1 368 ? 98.075 16.186 -118.429 1.00 16.74 408 ILE B N 1
ATOM 6309 C CA . ILE B 1 368 ? 96.637 15.911 -118.517 1.00 16.50 408 ILE B CA 1
ATOM 6310 C C . ILE B 1 368 ? 95.813 17.072 -117.995 1.00 18.40 408 ILE B C 1
ATOM 6311 O O . ILE B 1 368 ? 96.159 17.678 -116.975 1.00 15.62 408 ILE B O 1
ATOM 6316 N N . TRP B 1 369 ? 94.712 17.398 -118.672 1.00 18.90 409 TRP B N 1
ATOM 6317 C CA . TRP B 1 369 ? 93.960 18.526 -118.174 1.00 22.03 409 TRP B CA 1
ATOM 6318 C C . TRP B 1 369 ? 93.252 18.281 -116.867 1.00 28.53 409 TRP B C 1
ATOM 6319 O O . TRP B 1 369 ? 92.288 17.520 -116.733 1.00 28.61 409 TRP B O 1
ATOM 6330 N N . CYS B 1 370 ? 93.815 18.977 -115.898 1.00 30.56 410 CYS B N 1
ATOM 6331 C CA . CYS B 1 370 ? 93.423 19.019 -114.525 1.00 26.18 410 CYS B CA 1
ATOM 6332 C C . CYS B 1 370 ? 93.248 17.737 -113.719 1.00 21.93 410 CYS B C 1
ATOM 6333 O O . CYS B 1 370 ? 92.568 16.749 -114.048 1.00 20.65 410 CYS B O 1
ATOM 6336 N N . TYR B 1 371 ? 93.980 17.805 -112.634 1.00 18.51 411 TYR B N 1
ATOM 6337 C CA . TYR B 1 371 ? 94.095 16.777 -111.653 1.00 17.63 411 TYR B CA 1
ATOM 6338 C C . TYR B 1 371 ? 92.802 16.461 -110.916 1.00 18.10 411 TYR B C 1
ATOM 6339 O O . TYR B 1 371 ? 92.564 15.312 -110.552 1.00 16.45 411 TYR B O 1
ATOM 6348 N N . LYS B 1 372 ? 91.968 17.474 -110.699 1.00 19.32 412 LYS B N 1
ATOM 6349 C CA . LYS B 1 372 ? 90.737 17.263 -109.947 1.00 16.60 412 LYS B CA 1
ATOM 6350 C C . LYS B 1 372 ? 89.609 18.200 -110.328 1.00 17.69 412 LYS B C 1
ATOM 6351 O O . LYS B 1 372 ? 89.839 19.339 -110.737 1.00 16.85 412 LYS B O 1
ATOM 6357 N N . THR B 1 373 ? 88.386 17.702 -110.153 1.00 17.19 413 THR B N 1
ATOM 6358 C CA . THR B 1 373 ? 87.164 18.445 -110.443 1.00 16.62 413 THR B CA 1
ATOM 6359 C C . THR B 1 373 ? 86.171 18.087 -109.342 1.00 17.91 413 THR B C 1
ATOM 6360 O O . THR B 1 373 ? 86.354 17.099 -108.628 1.00 16.38 413 THR B O 1
ATOM 6364 N N . GLU B 1 374 ? 85.114 18.874 -109.200 1.00 17.73 414 GLU B N 1
ATOM 6365 C CA . GLU B 1 374 ? 84.129 18.572 -108.168 1.00 18.42 414 GLU B CA 1
ATOM 6366 C C . GLU B 1 374 ? 83.363 17.285 -108.433 1.00 18.51 414 GLU B C 1
ATOM 6367 O O . GLU B 1 374 ? 83.119 16.503 -107.509 1.00 18.81 414 GLU B O 1
ATOM 6373 N N . SER B 1 375 ? 82.997 17.048 -109.689 1.00 18.05 415 SER B N 1
ATOM 6374 C CA . SER B 1 375 ? 82.193 15.870 -109.995 1.00 20.58 415 SER B CA 1
ATOM 6375 C C . SER B 1 375 ? 82.447 15.128 -111.303 1.00 20.74 415 SER B C 1
ATOM 6376 O O . SER B 1 375 ? 81.782 14.128 -111.579 1.00 21.73 415 SER B O 1
ATOM 6379 N N . SER B 1 376 ? 83.388 15.595 -112.113 1.00 20.17 416 SER B N 1
ATOM 6380 C CA . SER B 1 376 ? 83.652 14.923 -113.380 1.00 20.27 416 SER B CA 1
ATOM 6381 C C . SER B 1 376 ? 84.542 13.687 -113.268 1.00 21.24 416 SER B C 1
ATOM 6382 O O . SER B 1 376 ? 85.343 13.561 -112.342 1.00 21.23 416 SER B O 1
ATOM 6385 N N . LEU B 1 377 ? 84.384 12.774 -114.221 1.00 19.82 417 LEU B N 1
ATOM 6386 C CA . LEU B 1 377 ? 85.204 11.568 -114.279 1.00 20.62 417 LEU B CA 1
ATOM 6387 C C . LEU B 1 377 ? 86.146 11.703 -115.475 1.00 20.05 417 LEU B C 1
ATOM 6388 O O . LEU B 1 377 ? 87.356 11.551 -115.340 1.00 19.28 417 LEU B O 1
ATOM 6393 N N . GLU B 1 378 ? 85.583 12.017 -116.637 1.00 19.84 418 GLU B N 1
ATOM 6394 C CA . GLU B 1 378 ? 86.369 12.162 -117.862 1.00 20.24 418 GLU B CA 1
ATOM 6395 C C . GLU B 1 378 ? 87.462 13.236 -117.826 1.00 19.67 418 GLU B C 1
ATOM 6396 O O . GLU B 1 378 ? 88.461 13.119 -118.526 1.00 18.94 418 GLU B O 1
ATOM 6402 N N . TRP B 1 379 ? 87.280 14.268 -117.007 1.00 18.46 419 TRP B N 1
ATOM 6403 C CA . TRP B 1 379 ? 88.250 15.366 -116.930 1.00 18.29 419 TRP B CA 1
ATOM 6404 C C . TRP B 1 379 ? 88.995 15.404 -115.615 1.00 17.17 419 TRP B C 1
ATOM 6405 O O . TRP B 1 379 ? 89.647 16.400 -115.285 1.00 18.25 419 TRP B O 1
ATOM 6416 N N . ASP B 1 380 ? 88.921 14.300 -114.889 1.00 17.73 420 ASP B N 1
ATOM 6417 C CA . ASP B 1 380 ? 89.493 14.211 -113.556 1.00 17.67 420 ASP B CA 1
ATOM 6418 C C . ASP B 1 380 ? 90.543 13.115 -113.432 1.00 17.36 420 ASP B C 1
ATOM 6419 O O . ASP B 1 380 ? 90.201 11.936 -113.351 1.00 16.74 420 ASP B O 1
ATOM 6424 N N . ALA B 1 381 ? 91.818 13.503 -113.395 1.00 15.60 421 ALA B N 1
ATOM 6425 C CA . ALA B 1 381 ? 92.901 12.531 -113.276 1.00 15.88 421 ALA B CA 1
ATOM 6426 C C . ALA B 1 381 ? 92.751 11.627 -112.050 1.00 16.53 421 ALA B C 1
ATOM 6427 O O . ALA B 1 381 ? 92.955 10.414 -112.139 1.00 14.93 421 ALA B O 1
ATOM 6429 N N . GLN B 1 382 ? 92.402 12.209 -110.904 1.00 16.39 422 GLN B N 1
ATOM 6430 C CA . GLN B 1 382 ? 92.246 11.407 -109.693 1.00 16.91 422 GLN B CA 1
ATOM 6431 C C . GLN B 1 382 ? 91.185 10.324 -109.853 1.00 16.69 422 GLN B C 1
ATOM 6432 O O . GLN B 1 382 ? 91.427 9.160 -109.525 1.00 19.56 422 GLN B O 1
ATOM 6438 N N . ARG B 1 383 ? 90.016 10.695 -110.363 1.00 16.91 423 ARG B N 1
ATOM 6439 C CA . ARG B 1 383 ? 88.951 9.713 -110.529 1.00 17.21 423 ARG B CA 1
ATOM 6440 C C . ARG B 1 383 ? 89.271 8.707 -111.626 1.00 17.43 423 ARG B C 1
ATOM 6441 O O . ARG B 1 383 ? 88.911 7.542 -111.512 1.00 16.44 423 ARG B O 1
ATOM 6449 N N . LEU B 1 384 ? 89.944 9.146 -112.687 1.00 16.32 424 LEU B N 1
ATOM 6450 C CA . LEU B 1 384 ? 90.313 8.221 -113.757 1.00 18.71 424 LEU B CA 1
ATOM 6451 C C . LEU B 1 384 ? 91.282 7.177 -113.192 1.00 18.08 424 LEU B C 1
ATOM 6452 O O . LEU B 1 384 ? 91.162 5.984 -113.483 1.00 18.69 424 LEU B O 1
ATOM 6457 N N . MET B 1 385 ? 92.235 7.615 -112.372 1.00 17.79 425 MET B N 1
ATOM 6458 C CA . MET B 1 385 ? 93.196 6.677 -111.790 1.00 17.28 425 MET B CA 1
ATOM 6459 C C . MET B 1 385 ? 92.537 5.695 -110.824 1.00 17.53 425 MET B C 1
ATOM 6460 O O . MET B 1 385 ? 92.816 4.495 -110.859 1.00 16.91 425 MET B O 1
ATOM 6465 N N . PHE B 1 386 ? 91.654 6.198 -109.969 1.00 18.22 426 PHE B N 1
ATOM 6466 C CA . PHE B 1 386 ? 90.991 5.332 -109.001 1.00 18.70 426 PHE B CA 1
ATOM 6467 C C . PHE B 1 386 ? 90.187 4.238 -109.690 1.00 18.32 426 PHE B C 1
ATOM 6468 O O . PHE B 1 386 ? 90.148 3.095 -109.225 1.00 18.76 426 PHE B O 1
ATOM 6476 N N . ASN B 1 387 ? 89.550 4.593 -110.800 1.00 17.13 427 ASN B N 1
ATOM 6477 C CA . ASN B 1 387 ? 88.727 3.643 -111.539 1.00 19.21 427 ASN B CA 1
ATOM 6478 C C . ASN B 1 387 ? 89.478 2.816 -112.583 1.00 19.91 427 ASN B C 1
ATOM 6479 O O . ASN B 1 387 ? 88.862 2.113 -113.391 1.00 20.67 427 ASN B O 1
ATOM 6484 N N . GLY B 1 388 ? 90.804 2.896 -112.553 1.00 19.51 428 GLY B N 1
ATOM 6485 C CA . GLY B 1 388 ? 91.625 2.123 -113.471 1.00 19.77 428 GLY B CA 1
ATOM 6486 C C . GLY B 1 388 ? 91.622 2.579 -114.917 1.00 20.80 428 GLY B C 1
ATOM 6487 O O . GLY B 1 388 ? 92.052 1.836 -115.803 1.00 20.37 428 GLY B O 1
ATOM 6488 N N . LEU B 1 389 ? 91.155 3.798 -115.158 1.00 18.33 429 LEU B N 1
ATOM 6489 C CA . LEU B 1 389 ? 91.088 4.342 -116.513 1.00 18.48 429 LEU B CA 1
ATOM 6490 C C . LEU B 1 389 ? 92.337 5.131 -116.911 1.00 19.07 429 LEU B C 1
ATOM 6491 O O . LEU B 1 389 ? 92.513 5.486 -118.080 1.00 18.65 429 LEU B O 1
ATOM 6496 N N . PHE B 1 390 ? 93.196 5.413 -115.937 1.00 18.68 430 PHE B N 1
ATOM 6497 C CA . PHE B 1 390 ? 94.443 6.130 -116.198 1.00 18.55 430 PHE B CA 1
ATOM 6498 C C . PHE B 1 390 ? 95.523 5.296 -115.508 1.00 18.12 430 PHE B C 1
ATOM 6499 O O . PHE B 1 390 ? 95.385 4.923 -114.345 1.00 18.68 430 PHE B O 1
ATOM 6507 N N . PRO B 1 391 ? 96.614 4.992 -116.222 1.00 17.31 431 PRO B N 1
ATOM 6508 C CA . PRO B 1 391 ? 97.735 4.187 -115.730 1.00 17.09 431 PRO B CA 1
ATOM 6509 C C . PRO B 1 391 ? 98.379 4.547 -114.397 1.00 16.86 431 PRO B C 1
ATOM 6510 O O . PRO B 1 391 ? 98.644 5.711 -114.114 1.00 17.28 431 PRO B O 1
ATOM 6514 N N . GLN B 1 392 ? 98.636 3.508 -113.607 1.00 19.16 432 GLN B N 1
ATOM 6515 C CA . GLN B 1 392 ? 99.326 3.595 -112.322 1.00 17.52 432 GLN B CA 1
ATOM 6516 C C . GLN B 1 392 ? 100.044 2.251 -112.133 1.00 17.69 432 GLN B C 1
ATOM 6517 O O . GLN B 1 392 ? 99.401 1.217 -111.957 1.00 17.88 432 GLN B O 1
ATOM 6523 N N . PRO B 1 393 ? 101.385 2.236 -112.237 1.00 17.67 433 PRO B N 1
ATOM 6524 C CA . PRO B 1 393 ? 102.266 3.373 -112.537 1.00 16.37 433 PRO B CA 1
ATOM 6525 C C . PRO B 1 393 ? 101.982 3.970 -113.915 1.00 17.08 433 PRO B C 1
ATOM 6526 O O . PRO B 1 393 ? 101.275 3.371 -114.722 1.00 16.65 433 PRO B O 1
ATOM 6530 N N . LEU B 1 394 ? 102.547 5.140 -114.187 1.00 14.82 434 LEU B N 1
ATOM 6531 C CA . LEU B 1 394 ? 102.275 5.828 -115.441 1.00 16.15 434 LEU B CA 1
ATOM 6532 C C . LEU B 1 394 ? 102.627 5.098 -116.732 1.00 17.34 434 LEU B C 1
ATOM 6533 O O . LEU B 1 394 ? 102.029 5.381 -117.771 1.00 17.38 434 LEU B O 1
ATOM 6538 N N . THR B 1 395 ? 103.566 4.156 -116.690 1.00 17.75 435 THR B N 1
ATOM 6539 C CA . THR B 1 395 ? 103.901 3.452 -117.921 1.00 18.47 435 THR B CA 1
ATOM 6540 C C . THR B 1 395 ? 103.312 2.050 -117.986 1.00 20.61 435 THR B C 1
ATOM 6541 O O . THR B 1 395 ? 103.709 1.239 -118.818 1.00 18.72 435 THR B O 1
ATOM 6545 N N . ASP B 1 396 ? 102.363 1.763 -117.096 1.00 19.46 436 ASP B N 1
ATOM 6546 C CA . ASP B 1 396 ? 101.683 0.475 -117.106 1.00 18.63 436 ASP B CA 1
ATOM 6547 C C . ASP B 1 396 ? 100.751 0.539 -118.312 1.00 18.03 436 ASP B C 1
ATOM 6548 O O . ASP B 1 396 ? 100.120 1.571 -118.552 1.00 18.06 436 ASP B O 1
ATOM 6553 N N . ARG B 1 397 ? 100.665 -0.551 -119.067 1.00 16.99 437 ARG B N 1
ATOM 6554 C CA . ARG B 1 397 ? 99.818 -0.588 -120.256 1.00 17.83 437 ARG B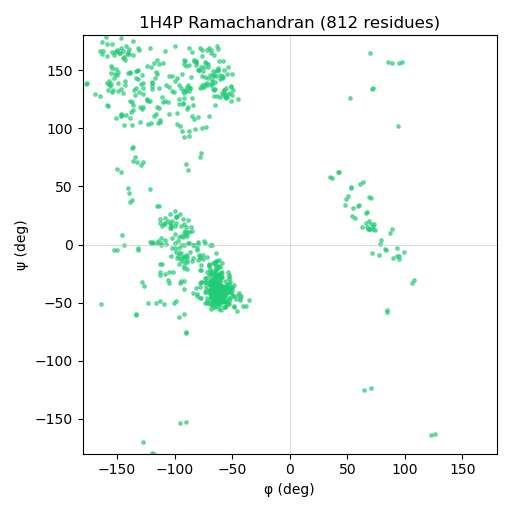 CA 1
ATOM 6555 C C . ARG B 1 397 ? 98.972 -1.854 -120.344 1.00 19.16 437 ARG B C 1
ATOM 6556 O O . ARG B 1 397 ? 99.490 -2.970 -120.236 1.00 19.25 437 ARG B O 1
ATOM 6564 N N . LYS B 1 398 ? 97.667 -1.677 -120.539 1.00 19.74 438 LYS B N 1
ATOM 6565 C CA . LYS B 1 398 ? 96.761 -2.810 -120.691 1.00 21.64 438 LYS B CA 1
ATOM 6566 C C . LYS B 1 398 ? 96.651 -3.112 -122.188 1.00 20.93 438 LYS B C 1
ATOM 6567 O O . LYS B 1 398 ? 96.258 -4.207 -122.585 1.00 20.94 438 LYS B O 1
ATOM 6573 N N . TYR B 1 399 ? 96.991 -2.121 -123.009 1.00 21.44 439 TYR B N 1
ATOM 6574 C CA . TYR B 1 399 ? 96.945 -2.248 -124.469 1.00 21.58 439 TYR B CA 1
ATOM 6575 C C . TYR B 1 399 ? 98.234 -1.665 -125.039 1.00 21.54 439 TYR B C 1
ATOM 6576 O O . TYR B 1 399 ? 98.240 -0.570 -125.599 1.00 21.70 439 TYR B O 1
ATOM 6585 N N . PRO B 1 400 ? 99.345 -2.405 -124.907 1.00 22.17 440 PRO B N 1
ATOM 6586 C CA . PRO B 1 400 ? 100.671 -1.996 -125.383 1.00 22.32 440 PRO B CA 1
ATOM 6587 C C . PRO B 1 400 ? 100.828 -1.744 -126.875 1.00 21.11 440 PRO B C 1
ATOM 6588 O O . PRO B 1 400 ? 100.244 -2.442 -127.702 1.00 22.42 440 PRO B O 1
ATOM 6592 N N . ASN B 1 401 ? 101.628 -0.730 -127.189 1.00 22.95 441 ASN B N 1
ATOM 6593 C CA . ASN B 1 401 ? 101.992 -0.372 -128.557 1.00 23.58 441 ASN B CA 1
ATOM 6594 C C . ASN B 1 401 ? 100.857 -0.215 -129.566 1.00 23.76 441 ASN B C 1
ATOM 6595 O O . ASN B 1 401 ? 100.985 -0.647 -130.713 1.00 23.35 441 ASN B O 1
ATOM 6600 N N . GLN B 1 402 ? 99.756 0.412 -129.167 1.00 22.97 442 GLN B N 1
ATOM 6601 C CA . GLN B 1 402 ? 98.654 0.599 -130.104 1.00 24.08 442 GLN B CA 1
ATOM 6602 C C . GLN B 1 402 ? 99.086 1.443 -131.301 1.00 23.57 442 GLN B C 1
ATOM 6603 O O . GLN B 1 402 ? 98.600 1.251 -132.417 1.00 23.15 442 GLN B O 1
ATOM 6609 N N . CYS B 1 403 ? 100.003 2.377 -131.068 1.00 22.22 443 CYS B N 1
ATOM 6610 C CA . CYS B 1 403 ? 100.462 3.251 -132.139 1.00 26.18 443 CYS B CA 1
ATOM 6611 C C . CYS B 1 403 ? 101.446 2.595 -133.099 1.00 29.21 443 CYS B C 1
ATOM 6612 O O . CYS B 1 403 ? 101.654 3.089 -134.209 1.00 30.40 443 CYS B O 1
ATOM 6615 N N . GLY B 1 404 ? 102.045 1.487 -132.681 1.00 31.03 444 GLY B N 1
ATOM 6616 C CA . GLY B 1 404 ? 102.985 0.801 -133.547 1.00 37.23 444 GLY B CA 1
ATOM 6617 C C . GLY B 1 404 ? 102.306 -0.266 -134.387 1.00 41.39 444 GLY B C 1
ATOM 6618 O O . GLY B 1 404 ? 102.845 -0.708 -135.402 1.00 42.00 444 GLY B O 1
ATOM 6619 N N . THR B 1 405 ? 101.113 -0.673 -133.965 1.00 45.64 445 THR B N 1
ATOM 6620 C CA . THR B 1 405 ? 100.349 -1.705 -134.658 1.00 50.30 445 THR B CA 1
ATOM 6621 C C . THR B 1 405 ? 98.984 -1.186 -135.104 1.00 53.79 445 THR B C 1
ATOM 6622 O O . THR B 1 405 ? 97.961 -1.840 -134.892 1.00 54.20 445 THR B O 1
ATOM 6626 N N . ILE B 1 406 ? 98.975 -0.014 -135.729 1.00 57.98 446 ILE B N 1
ATOM 6627 C CA . ILE B 1 406 ? 97.738 0.607 -136.189 1.00 62.60 446 ILE B CA 1
ATOM 6628 C C . ILE B 1 406 ? 97.148 -0.057 -137.435 1.00 65.59 446 ILE B C 1
ATOM 6629 O O . ILE B 1 406 ? 97.867 -0.651 -138.240 1.00 65.91 446 ILE B O 1
ATOM 6634 N N . SER B 1 407 ? 95.828 0.054 -137.571 1.00 69.02 447 SER B N 1
ATOM 6635 C CA . SER B 1 407 ? 95.083 -0.492 -138.705 1.00 71.85 447 SER B CA 1
ATOM 6636 C C . SER B 1 407 ? 94.986 -2.013 -138.776 1.00 73.58 447 SER B C 1
ATOM 6637 O O . SER B 1 407 ? 95.722 -2.738 -138.104 1.00 73.65 447 SER B O 1
ATOM 6640 N N . ASN B 1 408 ? 94.054 -2.473 -139.607 1.00 75.47 448 ASN B N 1
ATOM 6641 C CA . ASN B 1 408 ? 93.801 -3.892 -139.830 1.00 77.09 448 ASN B CA 1
ATOM 6642 C C . ASN B 1 408 ? 92.644 -4.043 -140.814 1.00 77.61 448 ASN B C 1
ATOM 6643 O O . ASN B 1 408 ? 92.867 -4.601 -141.909 1.00 78.23 448 ASN B O 1
#

Nearest PDB structures (foldseek):
  1h4p-assembly2_B  TM=1.002E+00  e=1.191E-94  Saccharomyces cerevisiae
  2pbo-assembly1_A  TM=9.845E-01  e=1.730E-60  Candida albicans
  2pf0-assembly1_A  TM=9.849E-01  e=1.234E-59  Candida albicans
  1eqp-assembly1_A  TM=9.845E-01  e=3.100E-59  Candida albicans
  3n9k-assembly1_A  TM=9.847E-01  e=8.282E-59  Candida albicans

Secondary structure (DSSP, 8-state):
---TTS-TTSS-EEEEE-TTSSS--TTTSHHHHHTT---TT--TT--SSHHHHHHHH-HHHHHHHHHHHHHHHS-HHHHHHHHHTT--EEEEEEEGGGT---TT-----SSHHHHHHHHHHHHHHTT-EEEEEEEE-TT-SS--GGGSSTT---TTSHHHHHHHHHHHHHHHHHTTSHHHHTTEEEEES-S---GGGS-HHHHIIIIIHHHHHIIIIII---PPEEEE-TTPPTTGGGGSS-GGGT--SEEEEEEE-S-SSHHHHT--HHHHHHHHHHHHHHHTT-SSEEEEEEE-S-SSS-STTTT-TT---TTBT---BTTB---B-S--TTTT-GGG--HHHHHHHHHHHHHHHHHHTTTTEEEES-S--SS-STT-HHHHHHTTSS-SSTT--SSTTGGGS---/---TTS-TTSS-EEEEE-TTSSS--TTTSHHHHHTT---SSS-TT--SSHHHHHHHH-HHHHHHHHHHHHTTSS-HHHHHHHHHTT--EEEEEEEGGGT---TT-----SSHHHHHHHHHHHHHHTT-EEEEEEEE-TT-SS--GGGSSTT---TTSHHHHHHHHHHHHHHHHHTTSHHHHTTEEEEES-S---GGGS-HHHHIIIIIHHHHHIIIIII---PPEEEE-TTPPTTTTTTSS-TTTT--SEEEEEEE-S-SSHHHHT--HHHHHHHHHHHHHTTTT-SSEEEEEEE-S-SS--STTTT-TT---TTBT--EETTEE--B-S--TTTT-GGG--HHHHHHHHHHHHHHHHHHTTTTEEEES-S--SS-STT-HHHHHHTTSS-SSTT--SSTTTTTS---

InterPro domains:
  IPR001547 Glycoside hydrolase, family 5 [PF00150] (104-269)
  IPR017853 Glycoside hydrolase superfamily [SSF51445] (51-445)
  IPR018087 Glycoside hydrolase, family 5, conserved site [PS00659] (225-234)
  IPR050386 Glycosyl Hydrolase 5 (Cellulase A) [PTHR31297] (9-436)

Foldseek 3Di:
DADLQCGPVNAFAFAAEPPCQQFHQCLQEVVLQVVQDPDPVDSPRGDFAQQVSLVSLFAPRSVVVSVVRNPPVDDLVLLLVRLVLPGAAYEYEHELQQDPDDPPGSDHYVPVVVSVVNVLVSCVVSNHAYEHEHEAFFQGLDLASRNRHHPGHCRLPVVRVVSLQVSLLVVLLVCLDPVNVVRYQEYEQYPQRQQVPDDVVSCQVVGVVVSQCCNCPVSNGLRAYEYEPNPDDAQPCQPPQAVVVVGDRYEYEYEDEQEPDQVSLQDDLLRLLQVLLCVQVRNVPYRHAYAHAEYWLDSYCQRPQSVTPPAGTLACFRGDDDPDTHHHNDDSPCVAPVVPADPVNLVSSLSSQVSNQVRRSSGRGYYYYECHGDGHQGRHVVNCVVVVSADRSNVDHPPPPPSVDDDD/DADLFCGPVNAFAFAAEAPCQQFHDCLFEVVLQCVQADDDPASPRGDFAQQVSLVVLFQPRSVVVSCVRNPPVDDLVVLLVRLVQPGAAYEYEHELQQDPDDPPGSDHYVPVVVSVVRVLVSCVVSNHAYEHEHEAFFQGQDQARRNRHHPGHCRLPVVRVVSLQVSLLVVLLPCQDPVNVVRYQEYEQYPQRQQVVDDVVSCQVPGVVVSQCCNCPVSNGLRAYEYEPNPDDAQPCQPPQAVVVVGDRYEYAYEDEQAPDQVSLLDDLLRLLQVLLCVQVRNVPGRHAYAHAEYWLDSWCQRPQSRTGRAGTLACFRGDDDPDTHHHNDDSPCVQPPVPADPVRLVSSLSSQLSNQVSRSSGRGYYYYHQHGPGHQGRHVVNCVVVVSADRNNNDHPPPPCSVDGDD

Radius of gyration: 28.76 Å; Cα contacts (8 Å, |Δi|>4): 1642; chains: 2; bounding box: 66×62×78 Å

Sequence (816 aa):
YYDYDHGSLGEPIRGVNIGGWLLLEPYITPSLFEAFRTNDDNDEGIPVDEYHFCQYLGKDLAKSRLQSHWSTFYQEQDFANIASQGFNLVRIPIGYWAFQILDDDPYVSGLQESYLDQAIGWARNNSLKVWVDLHGAAGSQNGFDNSGLRDSYKFLEDSNLAVTINVLNYILKKYSAEEYLDIVIGIELINEPLGPVLDMDKMKNDYLAPAYEYLRNNIKSDQVIIIHDAFQPYNYWDDFMTENDGYWGVTIDHHHYQVFASDQLERSIDEHIKVACEWGTGVLNESHWIVCGEFAAALTDCIKWLNSVGFGARYDGSWVNGDQTSSYIGSCANNDDIAYWSDERKENTRRYVEAQLDAFEMRGGWIIWCYKTESSLEWDAQRLMFNGLFPQPLTDRKYPNQCGTISNYYDYDHGSLGEPIRGVNIGGWLLLEPYITPSLFEAFRTNDDNDEGIPVDEYHFCQYLGKDLAKSRLQSHWSTFYQEQDFANIASQGFNLVRIPIGYWAFQILDDDPYVSGLQESYLDQAIGWARNNSLKVWVDLHGAAGSQNGFDNSGLRDSYKFLEDSNLAVTINVLNYILKKYSAEEYLDIVIGIELINEPLGPVLDMDKMKNDYLAPAYEYLRNNIKSDQVIIIHDAFQPYNYWDDFMTENDGYWGVTIDHHHYQVFASDQLERSIDEHIKVACEWGTGVLNESHWIVCGEFAAALTDCIKWLNSVGFGARYDGSWVNGDQTSSYIGSCANNDDIAYWSDERKENTRRYVEAQLDAFEMRGGWIIWCYKTESSLEWDAQRLMFNGLFPQPLTDRKYPNQCGTISN

GO terms:
  GO:0005576 extracellular region (C, IDA)
  GO:0009277 fungal-type cell wall (C, IDA)
  GO:0000324 fungal-type vacuole (C, HDA)
  GO:0044042 glucan metabolic process (P, IMP)

Solvent-accessible surface area: 30629 Å² total; per-residue (Å²): 101,11,43,9,54,147,21,100,53,72,66,36,2,31,0,0,0,0,0,2,1,1,1,0,8,0,18,0,1,14,54,34,0,26,21,26,26,114,69,61,129,47,58,129,48,9,0,30,0,0,36,46,1,1,94,109,31,30,111,94,31,0,92,36,37,0,64,62,14,0,48,36,27,1,44,49,61,11,0,24,49,0,33,93,38,39,7,9,0,0,0,0,3,0,0,5,0,2,40,58,68,38,164,112,13,20,4,7,34,56,52,0,37,62,36,0,44,77,0,1,22,38,0,104,107,34,97,1,28,0,0,0,0,1,3,0,2,0,9,0,0,0,5,69,15,24,2,0,33,51,97,14,105,118,0,15,90,100,77,14,9,63,22,0,35,84,2,0,34,96,0,0,124,51,0,2,40,143,128,27,23,100,8,0,2,0,0,0,0,2,1,16,2,34,2,96,89,23,82,27,95,54,1,31,97,63,0,1,33,51,1,18,96,46,0,23,83,101,42,164,15,53,0,0,0,0,2,3,11,0,82,34,95,59,60,59,6,33,114,24,13,26,142,150,106,52,70,112,4,7,0,3,0,2,20,17,43,1,1,80,28,31,96,46,5,105,68,68,36,97,71,7,12,88,25,0,5,96,32,1,71,24,8,94,121,16,58,15,41,5,0,5,0,9,0,3,0,4,24,10,1,16,10,98,19,18,23,11,6,51,57,29,6,33,46,40,27,60,35,83,72,69,147,115,94,22,67,154,53,11,70,25,74,77,9,35,61,52,80,145,12,64,119,125,58,72,75,31,1,10,68,2,0,0,0,0,0,36,1,10,44,75,45,9,0,0,0,2,7,0,0,39,9,42,51,1,2,2,4,2,0,47,44,0,21,75,47,27,4,1,0,71,93,7,87,55,53,122,49,89,92,15,32,53,101,71,106,202,102,11,43,9,53,146,20,100,50,71,70,34,2,33,0,0,0,0,0,2,1,1,3,0,7,0,18,0,2,14,61,27,0,23,22,32,35,89,48,90,133,77,35,124,34,7,0,29,0,0,35,46,0,1,94,107,30,31,118,100,12,0,84,38,26,0,58,60,15,1,48,36,29,2,47,54,58,12,0,22,47,0,33,91,41,40,7,9,0,0,0,0,4,0,0,5,0,2,44,57,74,40,164,113,11,19,6,7,40,57,51,0,38,64,37,0,45,79,0,1,20,32,0,101,104,35,100,3,32,0,0,0,0,2,2,0,3,0,7,1,0,0,7,69,15,28,2,0,34,49,98,17,96,116,0,14,82,104,67,13,10,63,21,0,39,86,2,1,37,96,0,0,126,51,0,2,36,148,123,27,18,97,9,0,2,0,0,0,0,3,0,15,1,34,2,98,96,24,77,26,96,55,1,34,101,70,1,2,36,52,3,17,109,46,0,22,94,100,45,162,15,54,0,0,0,0,2,3,10,0,82,32,96,56,57,61,4,34,116,29,12,29,141,142,98,54,71,111,4,8,0,4,0,1,21,19,46,1,1,80,24,38,97,46,6,113,68,54,37,105,93,7,14,103,40,0,1,93,31,1,71,23,6,100,115,12,63,14,42,6,0,5,0,10,0,4,1,3,25,9,1,16,9,98,10,17,22,13,5,54,53,28,7,33,46,41,27,61,16,79,67,72,154,106,96,17,80,149,53,10,71,24,76,73,11,44,60,50,84,141,11,67,119,127,60,72,70,27,1,15,68,1,0,0,0,0,0,35,0,10,43,71,39,9,1,0,0,2,9,0,0,36,8,44,49,1,2,2,4,2,0,48,43,0,20,76,47,40,4,2,0,72,100,9,80,42,47,120,49,94,90,18,21,56,101,70,93,214

CATH classification: 3.20.20.80

B-factor: mean 28.03, std 13.85, range [13.27, 99.43]